Protein AF-0000000070181452 (afdb_homodimer)

pLDDT: mean 73.98, std 32.41, range [14.51, 98.94]

Structure (mmCIF, N/CA/C/O backbone):
data_AF-0000000070181452-model_v1
#
loop_
_entity.id
_entity.type
_entity.pdbx_description
1 polymer 'Extracellular serine/threonine protein kinase FAM20C-like'
#
loop_
_atom_site.group_PDB
_atom_site.id
_atom_site.type_symbol
_atom_site.label_atom_id
_atom_site.label_alt_id
_atom_site.label_comp_id
_atom_site.label_asym_id
_atom_site.label_entity_id
_atom_site.label_seq_id
_atom_site.pdbx_PDB_ins_code
_atom_site.Cartn_x
_atom_site.Cartn_y
_atom_site.Cartn_z
_atom_site.occupancy
_atom_site.B_iso_or_equiv
_atom_site.auth_seq_id
_atom_site.auth_comp_id
_atom_site.auth_asym_id
_atom_site.auth_atom_id
_atom_site.pdbx_PDB_model_num
ATOM 1 N N . MET A 1 1 ? -52.719 12.18 -27.359 1 19.69 1 MET A N 1
ATOM 2 C CA . MET A 1 1 ? -53.25 11.734 -26.062 1 19.69 1 MET A CA 1
ATOM 3 C C . MET A 1 1 ? -52.781 12.664 -24.938 1 19.69 1 MET A C 1
ATOM 5 O O . MET A 1 1 ? -51.594 12.93 -24.781 1 19.69 1 MET A O 1
ATOM 9 N N . ASN A 1 2 ? -53.688 13.547 -24.438 1 20.5 2 ASN A N 1
ATOM 10 C CA . ASN A 1 2 ? -53.906 14.68 -23.531 1 20.5 2 ASN A CA 1
ATOM 11 C C . ASN A 1 2 ? -53.625 14.297 -22.078 1 20.5 2 ASN A C 1
ATOM 13 O O . ASN A 1 2 ? -54.531 13.812 -21.375 1 20.5 2 ASN A O 1
ATOM 17 N N . LEU A 1 3 ? -52.562 13.453 -21.922 1 22.08 3 LEU A N 1
ATOM 18 C CA . LEU A 1 3 ? -52.438 12.984 -20.547 1 22.08 3 LEU A CA 1
ATOM 19 C C . LEU A 1 3 ? -52.406 14.164 -19.578 1 22.08 3 LEU A C 1
ATOM 21 O O . LEU A 1 3 ? -51.594 15.078 -19.734 1 22.08 3 LEU A O 1
ATOM 25 N N . PHE A 1 4 ? -53.531 14.484 -19 1 21.64 4 PHE A N 1
ATOM 26 C CA . PHE A 1 4 ? -53.938 15.391 -17.938 1 21.64 4 PHE A CA 1
ATOM 27 C C . PHE A 1 4 ? -53.062 15.219 -16.703 1 21.64 4 PHE A C 1
ATOM 29 O O . PHE A 1 4 ? -52.969 14.125 -16.156 1 21.64 4 PHE A O 1
ATOM 36 N N . ILE A 1 5 ? -51.875 15.875 -16.703 1 20.83 5 ILE A N 1
ATOM 37 C CA . ILE A 1 5 ? -50.906 16.047 -15.625 1 20.83 5 ILE A CA 1
ATOM 38 C C . ILE A 1 5 ? -51.625 16.516 -14.359 1 20.83 5 ILE A C 1
ATOM 40 O O . ILE A 1 5 ? -52.125 17.641 -14.305 1 20.83 5 ILE A O 1
ATOM 44 N N . LYS A 1 6 ? -52.469 15.547 -13.789 1 23.47 6 LYS A N 1
ATOM 45 C CA . LYS A 1 6 ? -53.25 15.961 -12.625 1 23.47 6 LYS A CA 1
ATOM 46 C C . LYS A 1 6 ? -52.344 16.656 -11.586 1 23.47 6 LYS A C 1
ATOM 48 O O . LYS A 1 6 ? -51.25 16.172 -11.273 1 23.47 6 LYS A O 1
ATOM 53 N N . SER A 1 7 ? -52.406 17.969 -11.242 1 22.34 7 SER A N 1
ATOM 54 C CA . SER A 1 7 ? -51.844 19.031 -10.422 1 22.34 7 SER A CA 1
ATOM 55 C C . SER A 1 7 ? -51.875 18.656 -8.938 1 22.34 7 SER A C 1
ATOM 57 O O . SER A 1 7 ? -51.812 19.547 -8.078 1 22.34 7 SER A O 1
ATOM 59 N N . SER A 1 8 ? -51.938 17.297 -8.562 1 24.77 8 SER A N 1
ATOM 60 C CA . SER A 1 8 ? -52.312 17.172 -7.16 1 24.77 8 SER A CA 1
ATOM 61 C C . SER A 1 8 ? -51.344 17.906 -6.254 1 24.77 8 SER A C 1
ATOM 63 O O . SER A 1 8 ? -50.125 17.672 -6.32 1 24.77 8 SER A O 1
ATOM 65 N N . ASP A 1 9 ? -51.562 19.109 -5.758 1 22.98 9 ASP A N 1
ATOM 66 C CA . ASP A 1 9 ? -51.094 20.109 -4.812 1 22.98 9 ASP A CA 1
ATOM 67 C C . ASP A 1 9 ? -50.875 19.516 -3.432 1 22.98 9 ASP A C 1
ATOM 69 O O . ASP A 1 9 ? -50.906 20.219 -2.424 1 22.98 9 ASP A O 1
ATOM 73 N N . GLU A 1 10 ? -50.875 18.234 -3.195 1 26.98 10 GLU A N 1
ATOM 74 C CA . GLU A 1 10 ? -50.938 17.922 -1.77 1 26.98 10 GLU A CA 1
ATOM 75 C C . GLU A 1 10 ? -49.688 18.453 -1.05 1 26.98 10 GLU A C 1
ATOM 77 O O . GLU A 1 10 ? -48.562 18.109 -1.415 1 26.98 10 GLU A O 1
ATOM 82 N N . ARG A 1 11 ? -49.781 19.594 -0.31 1 25.2 11 ARG A N 1
ATOM 83 C CA . ARG A 1 11 ? -49 20.328 0.674 1 25.2 11 ARG A CA 1
ATOM 84 C C . ARG A 1 11 ? -48.469 19.391 1.749 1 25.2 11 ARG A C 1
ATOM 86 O O . ARG A 1 11 ? -49.219 18.875 2.574 1 25.2 11 ARG A O 1
ATOM 93 N N . ILE A 1 12 ? -47.656 18.547 1.438 1 25.08 12 ILE A N 1
ATOM 94 C CA . ILE A 1 12 ? -47.031 17.781 2.512 1 25.08 12 ILE A CA 1
ATOM 95 C C . ILE A 1 12 ? -46.375 18.734 3.516 1 25.08 12 ILE A C 1
ATOM 97 O O . ILE A 1 12 ? -45.406 19.422 3.193 1 25.08 12 ILE A O 1
ATOM 101 N N . ARG A 1 13 ? -47.156 19.359 4.418 1 27.62 13 ARG A N 1
ATOM 102 C CA . ARG A 1 13 ? -46.812 20.109 5.621 1 27.62 13 ARG A CA 1
ATOM 103 C C . ARG A 1 13 ? -45.844 19.297 6.492 1 27.62 13 ARG A C 1
ATOM 105 O O . ARG A 1 13 ? -46.25 18.312 7.121 1 27.62 13 ARG A O 1
ATOM 112 N N . SER A 1 14 ? -44.719 18.969 5.98 1 26.78 14 SER A N 1
ATOM 113 C CA . SER A 1 14 ? -43.719 18.359 6.863 1 26.78 14 SER A CA 1
ATOM 114 C C . SER A 1 14 ? -43.562 19.156 8.164 1 26.78 14 SER A C 1
ATOM 116 O O . SER A 1 14 ? -43.375 20.375 8.141 1 26.78 14 SER A O 1
ATOM 118 N N . ASN A 1 15 ? -44.25 18.781 9.203 1 30.66 15 ASN A N 1
ATOM 119 C CA . ASN A 1 15 ? -44.219 19.188 10.609 1 30.66 15 ASN A CA 1
ATOM 120 C C . ASN A 1 15 ? -42.812 19.281 11.141 1 30.66 15 ASN A C 1
ATOM 122 O O . ASN A 1 15 ? -42.594 19.25 12.352 1 30.66 15 ASN A O 1
ATOM 126 N N . ASN A 1 16 ? -41.844 19.016 10.305 1 30.81 16 ASN A N 1
ATOM 127 C CA . ASN A 1 16 ? -40.5 18.969 10.883 1 30.81 16 ASN A CA 1
ATOM 128 C C . ASN A 1 16 ? -40.031 20.344 11.336 1 30.81 16 ASN A C 1
ATOM 130 O O . ASN A 1 16 ? -38.844 20.578 11.5 1 30.81 16 ASN A O 1
ATOM 134 N N . ALA A 1 17 ? -40.875 21.375 11.344 1 32.47 17 ALA A N 1
ATOM 135 C CA . ALA A 1 17 ? -40.531 22.703 11.836 1 32.47 17 ALA A CA 1
ATOM 136 C C . ALA A 1 17 ? -40.188 22.672 13.32 1 32.47 17 ALA A C 1
ATOM 138 O O . ALA A 1 17 ? -39.5 23.578 13.82 1 32.47 17 ALA A O 1
ATOM 139 N N . GLU A 1 18 ? -40.844 21.781 14.023 1 34.94 18 GLU A N 1
ATOM 140 C CA . GLU A 1 18 ? -40.656 21.797 15.469 1 34.94 18 GLU A CA 1
ATOM 141 C C . GLU A 1 18 ? -39.219 21.422 15.859 1 34.94 18 GLU A C 1
ATOM 143 O O . GLU A 1 18 ? -38.75 21.828 16.922 1 34.94 18 GLU A O 1
ATOM 148 N N . ASP A 1 19 ? -38.656 20.484 15.203 1 34.72 19 ASP A N 1
ATOM 149 C CA . ASP A 1 19 ? -37.375 20.047 15.711 1 34.72 19 ASP A CA 1
ATOM 150 C C . ASP A 1 19 ? -36.312 21.125 15.477 1 34.72 19 ASP A C 1
ATOM 152 O O . ASP A 1 19 ? -35.125 20.875 15.617 1 34.72 19 ASP A O 1
ATOM 156 N N . LEU A 1 20 ? -36.594 22.141 14.711 1 36.75 20 LEU A N 1
ATOM 157 C CA . LEU A 1 20 ? -35.719 23.312 14.586 1 36.75 20 LEU A CA 1
ATOM 158 C C . LEU A 1 20 ? -35.625 24.047 15.914 1 36.75 20 LEU A C 1
ATOM 160 O O . LEU A 1 20 ? -35.156 25.203 15.953 1 36.75 20 LEU A O 1
ATOM 164 N N . GLN A 1 21 ? -36.469 23.656 16.906 1 37.12 21 GLN A N 1
ATOM 165 C CA . GLN A 1 21 ? -36.594 24.5 18.078 1 37.12 21 GLN A CA 1
ATOM 166 C C . GLN A 1 21 ? -35.219 24.891 18.625 1 37.12 21 GLN A C 1
ATOM 168 O O . GLN A 1 21 ? -34.969 26.078 18.844 1 37.12 21 GLN A O 1
ATOM 173 N N . ASP A 1 22 ? -34.719 24.016 19.672 1 40.28 22 ASP A N 1
ATOM 174 C CA . ASP A 1 22 ? -33.781 24.469 20.688 1 40.28 22 ASP A CA 1
ATOM 175 C C . ASP A 1 22 ? -32.406 24.703 20.094 1 40.28 22 ASP A C 1
ATOM 177 O O . ASP A 1 22 ? -31.453 23.953 20.375 1 40.28 22 ASP A O 1
ATOM 181 N N . HIS A 1 23 ? -32.25 24.781 18.859 1 46.06 23 HIS A N 1
ATOM 182 C CA . HIS A 1 23 ? -30.891 25.078 18.438 1 46.06 23 HIS A CA 1
ATOM 183 C C . HIS A 1 23 ? -30.344 26.297 19.172 1 46.06 23 HIS A C 1
ATOM 185 O O . HIS A 1 23 ? -31.047 27.297 19.344 1 46.06 23 HIS A O 1
ATOM 191 N N . ASN A 1 24 ? -29.484 26.062 20.109 1 52.56 24 ASN A N 1
ATOM 192 C CA . ASN A 1 24 ? -28.75 27.078 20.875 1 52.56 24 ASN A CA 1
ATOM 193 C C . ASN A 1 24 ? -28.516 28.344 20.047 1 52.56 24 ASN A C 1
ATOM 195 O O . ASN A 1 24 ? -28.109 28.266 18.891 1 52.56 24 ASN A O 1
ATOM 199 N N . ALA A 1 25 ? -29.172 29.438 20.266 1 63.09 25 ALA A N 1
ATOM 200 C CA . ALA A 1 25 ? -29.094 30.781 19.688 1 63.09 25 ALA A CA 1
ATOM 201 C C . ALA A 1 25 ? -27.656 31.141 19.328 1 63.09 25 ALA A C 1
ATOM 203 O O . ALA A 1 25 ? -27.422 31.859 18.344 1 63.09 25 ALA A O 1
ATOM 204 N N . HIS A 1 26 ? -26.719 30.484 19.969 1 83.94 26 HIS A N 1
ATOM 205 C CA . HIS A 1 26 ? -25.344 30.828 19.594 1 83.94 26 HIS A CA 1
ATOM 206 C C . HIS A 1 26 ? -24.469 29.578 19.547 1 83.94 26 HIS A C 1
ATOM 208 O O . HIS A 1 26 ? -23.75 29.281 20.516 1 83.94 26 HIS A O 1
ATOM 214 N N . PRO A 1 27 ? -24.562 28.812 18.375 1 92 27 PRO A N 1
ATOM 215 C CA . PRO A 1 27 ? -23.766 27.594 18.281 1 92 27 PRO A CA 1
ATOM 216 C C . PRO A 1 27 ? -22.281 27.844 18.5 1 92 27 PRO A C 1
ATOM 218 O O . PRO A 1 27 ? -21.797 28.953 18.281 1 92 27 PRO A O 1
ATOM 221 N N . ALA A 1 28 ? -21.562 26.828 18.984 1 94.31 28 ALA A N 1
ATOM 222 C CA . ALA A 1 28 ? -20.156 26.938 19.359 1 94.31 28 ALA A CA 1
ATOM 223 C C . ALA A 1 28 ? -19.312 27.391 18.156 1 94.31 28 ALA A C 1
ATOM 225 O O . ALA A 1 28 ? -18.344 28.156 18.328 1 94.31 28 ALA A O 1
ATOM 226 N N . TRP A 1 29 ? -19.656 26.922 16.938 1 95.19 29 TRP A N 1
ATOM 227 C CA . TRP A 1 29 ? -18.859 27.297 15.781 1 95.19 29 TRP A CA 1
ATOM 228 C C . TRP A 1 29 ? -18.984 28.781 15.492 1 95.19 29 TRP A C 1
ATOM 230 O O . TRP A 1 29 ? -18.031 29.422 15.047 1 95.19 29 TRP A O 1
ATOM 240 N N . LEU A 1 30 ? -20.109 29.375 15.758 1 94.25 30 LEU A N 1
ATOM 241 C CA . LEU A 1 30 ? -20.297 30.812 15.57 1 94.25 30 LEU A CA 1
ATOM 242 C C . LEU A 1 30 ? -19.469 31.594 16.578 1 94.25 30 LEU A C 1
ATOM 244 O O . LEU A 1 30 ? -18.906 32.656 16.25 1 94.25 30 LEU A O 1
ATOM 248 N N . SER A 1 31 ? -19.453 31.141 17.828 1 94.31 31 SER A N 1
ATOM 249 C CA . SER A 1 31 ? -18.594 31.75 18.844 1 94.31 31 SER A CA 1
ATOM 250 C C . SER A 1 31 ? -17.125 31.656 18.438 1 94.31 31 SER A C 1
ATOM 252 O O . SER A 1 31 ? -16.359 32.594 18.641 1 94.31 31 SER A O 1
ATOM 254 N N . PHE A 1 32 ? -16.75 30.578 17.906 1 95.69 32 PHE A N 1
ATOM 255 C CA . PHE A 1 32 ? -15.398 30.406 17.375 1 95.69 32 PHE A CA 1
ATOM 256 C C . PHE A 1 32 ? -15.109 31.422 16.281 1 95.69 32 PHE A C 1
ATOM 258 O O . PHE A 1 32 ? -14.078 32.094 16.297 1 95.69 32 PHE A O 1
ATOM 265 N N . TYR A 1 33 ? -15.992 31.562 15.32 1 94.5 33 TYR A N 1
ATOM 266 C CA . TYR A 1 33 ? -15.82 32.531 14.25 1 94.5 33 TYR A CA 1
ATOM 267 C C . TYR A 1 33 ? -15.672 33.938 14.812 1 94.5 33 TYR A C 1
ATOM 269 O O . TYR A 1 33 ? -14.797 34.688 14.375 1 94.5 33 TYR A O 1
ATOM 277 N N . ALA A 1 34 ? -16.453 34.25 15.797 1 92.69 34 ALA A N 1
ATOM 278 C CA . ALA A 1 34 ? -16.469 35.562 16.375 1 92.69 34 ALA A CA 1
ATOM 279 C C . ALA A 1 34 ? -15.195 35.844 17.156 1 92.69 34 ALA A C 1
ATOM 281 O O . ALA A 1 34 ? -14.805 37.031 17.328 1 92.69 34 ALA A O 1
ATOM 282 N N . GLY A 1 35 ? -14.57 34.844 17.562 1 92.56 35 GLY A N 1
ATOM 283 C CA . GLY A 1 35 ? -13.391 35 18.391 1 92.56 35 GLY A CA 1
ATOM 284 C C . GLY A 1 35 ? -12.109 35.156 17.594 1 92.56 35 GLY A C 1
ATOM 285 O O . GLY A 1 35 ? -11.062 35.5 18.141 1 92.56 35 GLY A O 1
ATOM 286 N N . ILE A 1 36 ? -12.172 34.906 16.281 1 93.69 36 ILE A N 1
ATOM 287 C CA . ILE A 1 36 ? -10.984 35.031 15.438 1 93.69 36 ILE A CA 1
ATOM 288 C C . ILE A 1 36 ? -10.523 36.469 15.383 1 93.69 36 ILE A C 1
ATOM 290 O O . ILE A 1 36 ? -11.336 37.375 15.148 1 93.69 36 ILE A O 1
ATOM 294 N N . ASN A 1 37 ? -9.273 36.75 15.656 1 93.19 37 ASN A N 1
ATOM 295 C CA . ASN A 1 37 ? -8.719 38.094 15.562 1 93.19 37 ASN A CA 1
ATOM 296 C C . ASN A 1 37 ? -7.344 38.094 14.891 1 93.19 37 ASN A C 1
ATOM 298 O O . ASN A 1 37 ? -6.914 37.062 14.359 1 93.19 37 ASN A O 1
ATOM 302 N N . ARG A 1 38 ? -6.719 39.156 14.891 1 91.88 38 ARG A N 1
ATOM 303 C CA . ARG A 1 38 ? -5.488 39.344 14.141 1 91.88 38 ARG A CA 1
ATOM 304 C C . ARG A 1 38 ? -4.359 38.469 14.672 1 91.88 38 ARG A C 1
ATOM 306 O O . ARG A 1 38 ? -3.412 38.156 13.953 1 91.88 38 ARG A O 1
ATOM 313 N N . TYR A 1 39 ? -4.445 37.969 15.922 1 90 39 TYR A N 1
ATOM 314 C CA . TYR A 1 39 ? -3.307 37.312 16.578 1 90 39 TYR A CA 1
ATOM 315 C C . TYR A 1 39 ? -3.523 35.812 16.719 1 90 39 TYR A C 1
ATOM 317 O O . TYR A 1 39 ? -2.562 35.062 16.844 1 90 39 TYR A O 1
ATOM 325 N N . GLU A 1 40 ? -4.777 35.438 16.781 1 93.94 40 GLU A N 1
ATOM 326 C CA . GLU A 1 40 ? -5.066 34.062 17.109 1 93.94 40 GLU A CA 1
ATOM 327 C C . GLU A 1 40 ? -6.438 33.656 16.594 1 93.94 40 GLU A C 1
ATOM 329 O O . GLU A 1 40 ? -7.324 34.469 16.422 1 93.94 40 GLU A O 1
ATOM 334 N N . LEU A 1 41 ? -6.59 32.344 16.344 1 95.69 41 LEU A N 1
ATOM 335 C CA . LEU A 1 41 ? -7.879 31.797 15.922 1 95.69 41 LEU A CA 1
ATOM 336 C C . LEU A 1 41 ? -8.844 31.719 17.094 1 95.69 41 LEU A C 1
ATOM 338 O O . LEU A 1 41 ? -10.062 31.844 16.922 1 95.69 41 LEU A O 1
ATOM 342 N N . TYR A 1 42 ? -8.422 31.5 18.234 1 95.81 42 TYR A N 1
ATOM 343 C CA . TYR A 1 42 ? -9.18 31.453 19.484 1 95.81 42 TYR A CA 1
ATOM 344 C C . TYR A 1 42 ? -8.305 31.844 20.672 1 95.81 42 TYR A C 1
ATOM 346 O O . TYR A 1 42 ? -7.102 31.578 20.656 1 95.81 42 TYR A O 1
ATOM 354 N N . ALA A 1 43 ? -8.953 32.375 21.688 1 93.44 43 ALA A N 1
ATOM 355 C CA . ALA A 1 43 ? -8.227 32.812 22.875 1 93.44 43 ALA A CA 1
ATOM 356 C C . ALA A 1 43 ? -7.773 31.609 23.703 1 93.44 43 ALA A C 1
ATOM 358 O O . ALA A 1 43 ? -8.344 30.516 23.609 1 93.44 43 ALA A O 1
ATOM 359 N N . ARG A 1 44 ? -6.738 31.719 24.469 1 89.94 44 ARG A N 1
ATOM 360 C CA . ARG A 1 44 ? -6.121 30.688 25.281 1 89.94 44 ARG A CA 1
ATOM 361 C C . ARG A 1 44 ? -7.156 29.984 26.156 1 89.94 44 ARG A C 1
ATOM 363 O O . ARG A 1 44 ? -7.129 28.75 26.281 1 89.94 44 ARG A O 1
ATOM 370 N N . HIS A 1 45 ? -8.07 30.672 26.734 1 84.88 45 HIS A N 1
ATOM 371 C CA . HIS A 1 45 ? -9.062 30.062 27.609 1 84.88 45 HIS A CA 1
ATOM 372 C C . HIS A 1 45 ? -10.477 30.25 27.062 1 84.88 45 HIS A C 1
ATOM 374 O O . HIS A 1 45 ? -11.422 30.438 27.812 1 84.88 45 HIS A O 1
ATOM 380 N N . ASP A 1 46 ? -10.547 30.109 25.781 1 85.88 46 ASP A N 1
ATOM 381 C CA . ASP A 1 46 ? -11.852 30.25 25.156 1 85.88 46 ASP A CA 1
ATOM 382 C C . ASP A 1 46 ? -12.711 29.016 25.375 1 85.88 46 ASP A C 1
ATOM 384 O O . ASP A 1 46 ? -12.391 27.938 24.875 1 85.88 46 ASP A O 1
ATOM 388 N N . PRO A 1 47 ? -13.727 29.125 26.078 1 85 47 PRO A N 1
ATOM 389 C CA . PRO A 1 47 ? -14.586 27.969 26.328 1 85 47 PRO A CA 1
ATOM 390 C C . PRO A 1 47 ? -15.258 27.438 25.062 1 85 47 PRO A C 1
ATOM 392 O O . PRO A 1 47 ? -15.602 26.266 24.984 1 85 47 PRO A O 1
ATOM 395 N N . SER A 1 48 ? -15.43 28.312 24.125 1 87.12 48 SER A N 1
ATOM 396 C CA . SER A 1 48 ? -16.109 27.922 22.891 1 87.12 48 SER A CA 1
ATOM 397 C C . SER A 1 48 ? -15.305 26.844 22.141 1 87.12 48 SER A C 1
ATOM 399 O O . SER A 1 48 ? -15.883 26.031 21.422 1 87.12 48 SER A O 1
ATOM 401 N N . CYS A 1 49 ? -14.039 26.844 22.344 1 91.62 49 CYS A N 1
ATOM 402 C CA . CYS A 1 49 ? -13.203 25.844 21.688 1 91.62 49 CYS A CA 1
ATOM 403 C C . CYS A 1 49 ? -13.531 24.438 22.188 1 91.62 49 CYS A C 1
ATOM 405 O O . CYS A 1 49 ? -13.656 23.516 21.391 1 91.62 49 CYS A O 1
ATOM 407 N N . HIS A 1 50 ? -13.695 24.344 23.453 1 91.62 50 HIS A N 1
ATOM 408 C CA . HIS A 1 50 ? -14.031 23.047 24.031 1 91.62 50 HIS A CA 1
ATOM 409 C C . HIS A 1 50 ? -15.414 22.594 23.594 1 91.62 50 HIS A C 1
ATOM 411 O O . HIS A 1 50 ? -15.617 21.406 23.281 1 91.62 50 HIS A O 1
ATOM 417 N N . ASP A 1 51 ? -16.328 23.531 23.594 1 94.94 51 ASP A N 1
ATOM 418 C CA . ASP A 1 51 ? -17.688 23.203 23.156 1 94.94 51 ASP A CA 1
ATOM 419 C C . ASP A 1 51 ? -17.703 22.781 21.688 1 94.94 51 ASP A C 1
ATOM 421 O O . ASP A 1 51 ? -18.438 21.859 21.297 1 94.94 51 ASP A O 1
ATOM 425 N N . LEU A 1 52 ? -16.953 23.5 20.938 1 96.81 52 LEU A N 1
ATOM 426 C CA . LEU A 1 52 ? -16.875 23.172 19.516 1 96.81 52 LEU A CA 1
ATOM 427 C C . LEU A 1 52 ? -16.281 21.781 19.312 1 96.81 52 LEU A C 1
ATOM 429 O O . LEU A 1 52 ? -16.766 21.016 18.484 1 96.81 52 LEU A O 1
ATOM 433 N N . MET A 1 53 ? -15.266 21.422 20.062 1 96.88 53 MET A N 1
ATOM 434 C CA . MET A 1 53 ? -14.648 20.109 19.969 1 96.88 53 MET A CA 1
ATOM 435 C C . MET A 1 53 ? -15.648 19.016 20.328 1 96.88 53 MET A C 1
ATOM 437 O O . MET A 1 53 ? -15.664 17.953 19.719 1 96.88 53 MET A O 1
ATOM 441 N N . LYS A 1 54 ? -16.453 19.297 21.281 1 96.5 54 LYS A N 1
ATOM 442 C CA . LYS A 1 54 ? -17.5 18.344 21.672 1 96.5 54 LYS A CA 1
ATOM 443 C C . LYS A 1 54 ? -18.5 18.156 20.531 1 96.5 54 LYS A C 1
ATOM 445 O O . LYS A 1 54 ? -18.922 17.031 20.25 1 96.5 54 LYS A O 1
ATOM 450 N N . ASP A 1 55 ? -18.891 19.281 19.953 1 96.94 55 ASP A N 1
ATOM 451 C CA . ASP A 1 55 ? -19.797 19.203 18.812 1 96.94 55 ASP A CA 1
ATOM 452 C C . ASP A 1 55 ? -19.188 18.375 17.688 1 96.94 55 ASP A C 1
ATOM 454 O O . ASP A 1 55 ? -19.859 17.547 17.094 1 96.94 55 ASP A O 1
ATOM 458 N N . LEU A 1 56 ? -17.938 18.609 17.422 1 98.5 56 LEU A N 1
ATOM 459 C CA . LEU A 1 56 ? -17.234 17.891 16.344 1 98.5 56 LEU A CA 1
ATOM 460 C C . LEU A 1 56 ? -17.203 16.406 16.641 1 98.5 56 LEU A C 1
ATOM 462 O O . LEU A 1 56 ? -17.266 15.586 15.711 1 98.5 56 LEU A O 1
ATOM 466 N N . ALA A 1 57 ? -17.141 16.047 17.891 1 98.12 57 ALA A N 1
ATOM 467 C CA . ALA A 1 57 ? -16.984 14.648 18.312 1 98.12 57 ALA A CA 1
ATOM 468 C C . ALA A 1 57 ? -18.328 13.922 18.312 1 98.12 57 ALA A C 1
ATOM 470 O O . ALA A 1 57 ? -18.375 12.711 18.078 1 98.12 57 ALA A O 1
ATOM 471 N N . LYS A 1 58 ? -19.469 14.695 18.484 1 97 58 LYS A N 1
ATOM 472 C CA . LYS A 1 58 ? -20.656 13.945 18.875 1 97 58 LYS A CA 1
ATOM 473 C C . LYS A 1 58 ? -21.875 14.391 18.078 1 97 58 LYS A C 1
ATOM 475 O O . LYS A 1 58 ? -22.859 13.641 17.938 1 97 58 LYS A O 1
ATOM 480 N N . GLN A 1 59 ? -21.891 15.617 17.609 1 97.19 59 GLN A N 1
ATOM 481 C CA . GLN A 1 59 ? -23.094 16.156 16.969 1 97.19 59 GLN A CA 1
ATOM 482 C C . GLN A 1 59 ? -23.516 15.289 15.789 1 97.19 59 GLN A C 1
ATOM 484 O O . GLN A 1 59 ? -22.672 14.773 15.055 1 97.19 59 GLN A O 1
ATOM 489 N N . LYS A 1 60 ? -24.797 15.195 15.625 1 97.94 60 LYS A N 1
ATOM 490 C CA . LYS A 1 60 ? -25.344 14.406 14.523 1 97.94 60 LYS A CA 1
ATOM 491 C C . LYS A 1 60 ? -24.938 14.992 13.172 1 97.94 60 LYS A C 1
ATOM 493 O O . LYS A 1 60 ? -25.047 16.203 12.961 1 97.94 60 LYS A O 1
ATOM 498 N N . ILE A 1 61 ? -24.516 14.125 12.328 1 98.44 61 ILE A N 1
ATOM 499 C CA . ILE A 1 61 ? -24.172 14.547 10.977 1 98.44 61 ILE A CA 1
ATOM 500 C C . ILE A 1 61 ? -25.391 14.414 10.07 1 98.44 61 ILE A C 1
ATOM 502 O O . ILE A 1 61 ? -26.031 13.367 10.039 1 98.44 61 ILE A O 1
ATOM 506 N N . ILE A 1 62 ? -25.688 15.414 9.305 1 98.06 62 ILE A N 1
ATOM 507 C CA . ILE A 1 62 ? -26.922 15.352 8.523 1 98.06 62 ILE A CA 1
ATOM 508 C C . ILE A 1 62 ? -26.594 15.297 7.035 1 98.06 62 ILE A C 1
ATOM 510 O O . ILE A 1 62 ? -27.453 14.992 6.211 1 98.06 62 ILE A O 1
ATOM 514 N N . SER A 1 63 ? -25.359 15.648 6.723 1 97.81 63 SER A N 1
ATOM 515 C CA . SER A 1 63 ? -24.938 15.586 5.332 1 97.81 63 SER A CA 1
ATOM 516 C C . SER A 1 63 ? -23.438 15.32 5.234 1 97.81 63 SER A C 1
ATOM 518 O O . SER A 1 63 ? -22.656 15.797 6.062 1 97.81 63 SER A O 1
ATOM 520 N N . SER A 1 64 ? -23.062 14.516 4.258 1 97.94 64 SER A N 1
ATOM 521 C CA . SER A 1 64 ? -21.672 14.195 3.963 1 97.94 64 SER A CA 1
ATOM 522 C C . SER A 1 64 ? -21.391 14.273 2.467 1 97.94 64 SER A C 1
ATOM 524 O O . SER A 1 64 ? -22.016 13.555 1.679 1 97.94 64 SER A O 1
ATOM 526 N N . VAL A 1 65 ? -20.484 15.18 2.094 1 97.56 65 VAL A N 1
ATOM 527 C CA . VAL A 1 65 ? -20.141 15.312 0.681 1 97.56 65 VAL A CA 1
ATOM 528 C C . VAL A 1 65 ? -18.625 15.398 0.516 1 97.56 65 VAL A C 1
ATOM 530 O O . VAL A 1 65 ? -17.938 15.906 1.398 1 97.56 65 VAL A O 1
ATOM 533 N N . GLN A 1 66 ? -18.141 14.82 -0.54 1 96.56 66 GLN A N 1
ATOM 534 C CA . GLN A 1 66 ? -16.703 14.867 -0.783 1 96.56 66 GLN A CA 1
ATOM 535 C C . GLN A 1 66 ? -16.266 16.266 -1.166 1 96.56 66 GLN A C 1
ATOM 537 O O . GLN A 1 66 ? -16.922 16.953 -1.959 1 96.56 66 GLN A O 1
ATOM 542 N N . LYS A 1 67 ? -15.203 16.719 -0.483 1 94.38 67 LYS A N 1
ATOM 543 C CA . LYS A 1 67 ? -14.555 17.953 -0.923 1 94.38 67 LYS A CA 1
ATOM 544 C C . LYS A 1 67 ? -13.859 17.75 -2.264 1 94.38 67 LYS A C 1
ATOM 546 O O . LYS A 1 67 ? -13.047 16.844 -2.422 1 94.38 67 LYS A O 1
ATOM 551 N N . PRO A 1 68 ? -14.148 18.547 -3.217 1 87 68 PRO A N 1
ATOM 552 C CA . PRO A 1 68 ? -13.508 18.375 -4.523 1 87 68 PRO A CA 1
ATOM 553 C C . PRO A 1 68 ? -12.008 18.641 -4.488 1 87 68 PRO A C 1
ATOM 555 O O . PRO A 1 68 ? -11.547 19.453 -3.676 1 87 68 PRO A O 1
ATOM 558 N N . GLY A 1 69 ? -11.359 18.016 -5.379 1 80.12 69 GLY A N 1
ATOM 559 C CA . GLY A 1 69 ? -9.93 18.25 -5.562 1 80.12 69 GLY A CA 1
ATOM 560 C C . GLY A 1 69 ? -9.07 17.547 -4.523 1 80.12 69 GLY A C 1
ATOM 561 O O . GLY A 1 69 ? -9.594 16.938 -3.586 1 80.12 69 GLY A O 1
ATOM 562 N N . GLY A 1 70 ? -7.824 17.469 -4.801 1 82.56 70 GLY A N 1
ATOM 563 C CA . GLY A 1 70 ? -6.867 16.906 -3.869 1 82.56 70 GLY A CA 1
ATOM 564 C C . GLY A 1 70 ? -6.383 15.523 -4.281 1 82.56 70 GLY A C 1
ATOM 565 O O . GLY A 1 70 ? -6.922 14.922 -5.215 1 82.56 70 GLY A O 1
ATOM 566 N N . THR A 1 71 ? -5.449 15.094 -3.527 1 83.12 71 THR A N 1
ATOM 567 C CA . THR A 1 71 ? -4.852 13.797 -3.82 1 83.12 71 THR A CA 1
ATOM 568 C C . THR A 1 71 ? -5.52 12.695 -3.002 1 83.12 71 THR A C 1
ATOM 570 O O . THR A 1 71 ? -5.484 11.523 -3.383 1 83.12 71 THR A O 1
ATOM 573 N N . GLN A 1 72 ? -6.094 13.102 -1.924 1 89.94 72 GLN A N 1
ATOM 574 C CA . GLN A 1 72 ? -6.711 12.133 -1.026 1 89.94 72 GLN A CA 1
ATOM 575 C C . GLN A 1 72 ? -8.156 12.508 -0.719 1 89.94 72 GLN A C 1
ATOM 577 O O . GLN A 1 72 ? -8.547 13.672 -0.855 1 89.94 72 GLN A O 1
ATOM 582 N N . LEU A 1 73 ? -8.906 11.555 -0.28 1 92.88 73 LEU A N 1
ATOM 583 C CA . LEU A 1 73 ? -10.336 11.742 -0.025 1 92.88 73 LEU A CA 1
ATOM 584 C C . LEU A 1 73 ? -10.555 12.508 1.277 1 92.88 73 LEU A C 1
ATOM 586 O O . LEU A 1 73 ? -9.953 12.18 2.305 1 92.88 73 LEU A O 1
ATOM 590 N N . LYS A 1 74 ? -11.32 13.523 1.255 1 95.56 74 LYS A N 1
ATOM 591 C CA . LYS A 1 74 ? -11.812 14.289 2.395 1 95.56 74 LYS A CA 1
ATOM 592 C C . LYS A 1 74 ? -13.297 14.594 2.25 1 95.56 74 LYS A C 1
ATOM 594 O O . LYS A 1 74 ? -13.789 14.812 1.14 1 95.56 74 LYS A O 1
ATOM 599 N N . LEU A 1 75 ? -13.969 14.609 3.318 1 98.06 75 LEU A N 1
ATOM 600 C CA . LEU A 1 75 ? -15.406 14.859 3.273 1 98.06 75 LEU A CA 1
ATOM 601 C C . LEU A 1 75 ? -15.766 16.125 4.043 1 98.06 75 LEU A C 1
ATOM 603 O O . LEU A 1 75 ? -15.117 16.453 5.043 1 98.06 75 LEU A O 1
ATOM 607 N N . ILE A 1 76 ? -16.719 16.828 3.566 1 98.06 76 ILE A N 1
ATOM 608 C CA . ILE A 1 76 ? -17.359 17.922 4.301 1 98.06 76 ILE A CA 1
ATOM 609 C C . ILE A 1 76 ? -18.609 17.391 5.02 1 98.06 76 ILE A C 1
ATOM 611 O O . ILE A 1 76 ? -19.547 16.938 4.383 1 98.06 76 ILE A O 1
ATOM 615 N N . MET A 1 77 ? -18.562 17.516 6.281 1 98.31 77 MET A N 1
ATOM 616 C CA . MET A 1 77 ? -19.688 17.078 7.117 1 98.31 77 MET A CA 1
ATOM 617 C C . MET A 1 77 ? -20.484 18.281 7.625 1 98.31 77 MET A C 1
ATOM 619 O O . MET A 1 77 ? -19.906 19.266 8.094 1 98.31 77 MET A O 1
ATOM 623 N N . THR A 1 78 ? -21.766 18.141 7.488 1 98.06 78 THR A N 1
ATOM 624 C CA . THR A 1 78 ? -22.641 19.234 7.922 1 98.06 78 THR A CA 1
ATOM 625 C C . THR A 1 78 ? -23.484 18.797 9.125 1 98.06 78 THR A C 1
ATOM 627 O O . THR A 1 78 ? -23.969 17.672 9.18 1 98.06 78 THR A O 1
ATOM 630 N N . PHE A 1 79 ? -23.672 19.781 10 1 97.31 79 PHE A N 1
ATOM 631 C CA . PHE A 1 79 ? -24.422 19.547 11.227 1 97.31 79 PHE A CA 1
ATOM 632 C C . PHE A 1 79 ? -25.75 20.281 11.203 1 97.31 79 PHE A C 1
ATOM 634 O O . PHE A 1 79 ? -25.969 21.156 10.359 1 97.31 79 PHE A O 1
ATOM 641 N N . PRO A 1 80 ? -26.688 19.922 12.125 1 95.75 80 PRO A N 1
ATOM 642 C CA . PRO A 1 80 ? -28.016 20.547 12.117 1 95.75 80 PRO A CA 1
ATOM 643 C C . PRO A 1 80 ? -27.969 22.047 12.344 1 95.75 80 PRO A C 1
ATOM 645 O O . PRO A 1 80 ? -28.828 22.781 11.844 1 95.75 80 PRO A O 1
ATOM 648 N N . ASN A 1 81 ? -26.969 22.5 13.062 1 93.25 81 ASN A N 1
ATOM 649 C CA . ASN A 1 81 ? -26.844 23.922 13.344 1 93.25 81 ASN A CA 1
ATOM 650 C C . ASN A 1 81 ? -26.094 24.656 12.234 1 93.25 81 ASN A C 1
ATOM 652 O O . ASN A 1 81 ? -25.562 25.75 12.453 1 93.25 81 ASN A O 1
ATOM 656 N N . HIS A 1 82 ? -25.906 24.031 11.141 1 91.62 82 HIS A N 1
ATOM 657 C CA . HIS A 1 82 ? -25.312 24.578 9.922 1 91.62 82 HIS A CA 1
ATOM 658 C C . HIS A 1 82 ? -23.797 24.656 10.031 1 91.62 82 HIS A C 1
ATOM 660 O O . HIS A 1 82 ? -23.109 25.094 9.094 1 91.62 82 HIS A O 1
ATOM 666 N N . GLY A 1 83 ? -23.297 24.281 11.203 1 95.25 83 GLY A N 1
ATOM 667 C CA . GLY A 1 83 ? -21.859 24.109 11.273 1 95.25 83 GLY A CA 1
ATOM 668 C C . GLY A 1 83 ? -21.328 23.031 10.344 1 95.25 83 GLY A C 1
ATOM 669 O O . GLY A 1 83 ? -22.062 22.109 10 1 95.25 83 GLY A O 1
ATOM 670 N N . GLN A 1 84 ? -20.047 23.219 9.914 1 97.06 84 GLN A N 1
ATOM 671 C CA . GLN A 1 84 ? -19.422 22.25 9.016 1 97.06 84 GLN A CA 1
ATOM 672 C C . GLN A 1 84 ? -18.031 21.859 9.508 1 97.06 84 GLN A C 1
ATOM 674 O O . GLN A 1 84 ? -17.391 22.625 10.227 1 97.06 84 GLN A O 1
ATOM 679 N N . ALA A 1 85 ? -17.656 20.703 9.102 1 98.38 85 ALA A N 1
ATOM 680 C CA . ALA A 1 85 ? -16.344 20.203 9.469 1 98.38 85 ALA A CA 1
ATOM 681 C C . ALA A 1 85 ? -15.711 19.438 8.305 1 98.38 85 ALA A C 1
ATOM 683 O O . ALA A 1 85 ? -16.422 18.922 7.43 1 98.38 85 ALA A O 1
ATOM 684 N N . LEU A 1 86 ? -14.422 19.484 8.25 1 98.31 86 LEU A N 1
ATOM 685 C CA . LEU A 1 86 ? -13.648 18.672 7.32 1 98.31 86 LEU A CA 1
ATOM 686 C C . LEU A 1 86 ? -13.266 17.328 7.953 1 98.31 86 LEU A C 1
ATOM 688 O O . LEU A 1 86 ? -12.578 17.297 8.977 1 98.31 86 LEU A O 1
ATOM 692 N N . PHE A 1 87 ? -13.75 16.297 7.344 1 98.44 87 PHE A N 1
ATOM 693 C CA . PHE A 1 87 ? -13.469 14.945 7.836 1 98.44 87 PHE A CA 1
ATOM 694 C C . PHE A 1 87 ? -12.359 14.297 7.016 1 98.44 87 PHE A C 1
ATOM 696 O O . PHE A 1 87 ? -12.477 14.164 5.793 1 98.44 87 PHE A O 1
ATOM 703 N N . LYS A 1 88 ? -11.242 13.906 7.648 1 97.25 88 LYS A N 1
ATOM 704 C CA . LYS A 1 88 ? -10.188 13.086 7.062 1 97.25 88 LYS A CA 1
ATOM 705 C C . LYS A 1 88 ? -10.164 11.695 7.688 1 97.25 88 LYS A C 1
ATOM 707 O O . LYS A 1 88 ? -9.789 11.531 8.852 1 97.25 88 LYS A O 1
ATOM 712 N N . PRO A 1 89 ? -10.57 10.711 6.941 1 97.06 89 PRO A N 1
ATOM 713 C CA . PRO A 1 89 ? -10.672 9.352 7.492 1 97.06 89 PRO A CA 1
ATOM 714 C C . PRO A 1 89 ? -9.305 8.695 7.695 1 97.06 89 PRO A C 1
ATOM 716 O O . PRO A 1 89 ? -8.32 9.117 7.09 1 97.06 89 PRO A O 1
ATOM 719 N N . MET A 1 90 ? -9.312 7.727 8.555 1 96.81 90 MET A N 1
ATOM 720 C CA . MET A 1 90 ? -8.109 6.922 8.773 1 96.81 90 MET A CA 1
ATOM 721 C C . MET A 1 90 ? -7.777 6.094 7.539 1 96.81 90 MET A C 1
ATOM 723 O O . MET A 1 90 ? -8.609 5.32 7.059 1 96.81 90 MET A O 1
ATOM 727 N N . LYS A 1 91 ? -6.609 6.316 7.094 1 91.44 91 LYS A N 1
ATOM 728 C CA . LYS A 1 91 ? -6.105 5.504 5.992 1 91.44 91 LYS A CA 1
ATOM 729 C C . LYS A 1 91 ? -5.074 4.492 6.48 1 91.44 91 LYS A C 1
ATOM 731 O O . LYS A 1 91 ? -4.941 3.408 5.906 1 91.44 91 LYS A O 1
ATOM 736 N N . GLN A 1 92 ? -4.336 4.902 7.453 1 89.38 92 GLN A N 1
ATOM 737 C CA . GLN A 1 92 ? -3.307 4.062 8.055 1 89.38 92 GLN A CA 1
ATOM 738 C C . GLN A 1 92 ? -3.416 4.066 9.578 1 89.38 92 GLN A C 1
ATOM 740 O O . GLN A 1 92 ? -3.895 5.039 10.172 1 89.38 92 GLN A O 1
ATOM 745 N N . THR A 1 93 ? -2.949 2.984 10.086 1 89.56 93 THR A N 1
ATOM 746 C CA . THR A 1 93 ? -2.99 2.906 11.547 1 89.56 93 THR A CA 1
ATOM 747 C C . THR A 1 93 ? -1.993 3.879 12.164 1 89.56 93 THR A C 1
ATOM 749 O O . THR A 1 93 ? -1.014 4.266 11.523 1 89.56 93 THR A O 1
ATOM 752 N N . ARG A 1 94 ? -2.199 4.227 13.336 1 90 94 ARG A N 1
ATOM 753 C CA . ARG A 1 94 ? -1.423 5.262 14.016 1 90 94 ARG A CA 1
ATOM 754 C C . ARG A 1 94 ? 0.009 4.797 14.258 1 90 94 ARG A C 1
ATOM 756 O O . ARG A 1 94 ? 0.919 5.621 14.391 1 90 94 ARG A O 1
ATOM 763 N N . ASP A 1 95 ? 0.24 3.471 14.266 1 90.38 95 ASP A N 1
ATOM 764 C CA . ASP A 1 95 ? 1.565 2.951 14.586 1 90.38 95 ASP A CA 1
ATOM 765 C C . ASP A 1 95 ? 2.381 2.699 13.32 1 90.38 95 ASP A C 1
ATOM 767 O O . ASP A 1 95 ? 3.586 2.455 13.391 1 90.38 95 ASP A O 1
ATOM 771 N N . GLN A 1 96 ? 1.736 2.74 12.266 1 90.25 96 GLN A N 1
ATOM 772 C CA . GLN A 1 96 ? 2.426 2.451 11.008 1 90.25 96 GLN A CA 1
ATOM 773 C C . GLN A 1 96 ? 3.291 3.631 10.57 1 90.25 96 GLN A C 1
ATOM 775 O O . GLN A 1 96 ? 2.801 4.754 10.453 1 90.25 96 GLN A O 1
ATOM 780 N N . GLU A 1 97 ? 4.586 3.352 10.289 1 92.12 97 GLU A N 1
ATOM 781 C CA . GLU A 1 97 ? 5.484 4.383 9.781 1 92.12 97 GLU A CA 1
ATOM 782 C C . GLU A 1 97 ? 5.523 4.375 8.258 1 92.12 97 GLU A C 1
ATOM 784 O O . GLU A 1 97 ? 5.285 3.338 7.629 1 92.12 97 GLU A O 1
ATOM 789 N N . THR A 1 98 ? 5.727 5.512 7.73 1 89.38 98 THR A N 1
ATOM 790 C CA . THR A 1 98 ? 6.051 5.586 6.309 1 89.38 98 THR A CA 1
ATOM 791 C C . THR A 1 98 ? 7.312 4.781 6.004 1 89.38 98 THR A C 1
ATOM 793 O O . THR A 1 98 ? 8.289 4.832 6.758 1 89.38 98 THR A O 1
ATOM 796 N N . SER A 1 99 ? 7.23 4.02 4.949 1 87.31 99 SER A N 1
ATOM 797 C CA . SER A 1 99 ? 8.398 3.248 4.535 1 87.31 99 SER A CA 1
ATOM 798 C C . SER A 1 99 ? 9.602 4.152 4.285 1 87.31 99 SER A C 1
ATOM 800 O O . SER A 1 99 ? 9.461 5.238 3.715 1 87.31 99 SER A O 1
ATOM 802 N N . ALA A 1 100 ? 10.781 3.691 4.699 1 87.25 100 ALA A N 1
ATOM 803 C CA . ALA A 1 100 ? 12.008 4.469 4.512 1 87.25 100 ALA A CA 1
ATOM 804 C C . ALA A 1 100 ? 12.336 4.629 3.029 1 87.25 100 ALA A C 1
ATOM 806 O O . ALA A 1 100 ? 13.07 5.543 2.645 1 87.25 100 ALA A O 1
ATOM 807 N N . ASP A 1 101 ? 11.742 3.799 2.219 1 86.06 101 ASP A N 1
ATOM 808 C CA . ASP A 1 101 ? 12.039 3.836 0.791 1 86.06 101 ASP A CA 1
ATOM 809 C C . ASP A 1 101 ? 11.133 4.824 0.065 1 86.06 101 ASP A C 1
ATOM 811 O O . ASP A 1 101 ? 11.383 5.18 -1.087 1 86.06 101 ASP A O 1
ATOM 815 N N . PHE A 1 102 ? 10.094 5.254 0.721 1 85.38 102 PHE A N 1
ATOM 816 C CA . PHE A 1 102 ? 9.117 6.109 0.063 1 85.38 102 PHE A CA 1
ATOM 817 C C . PHE A 1 102 ? 9.562 7.566 0.104 1 85.38 102 PHE A C 1
ATOM 819 O O . PHE A 1 102 ? 10.078 8.031 1.118 1 85.38 102 PHE A O 1
ATOM 826 N N . PHE A 1 103 ? 9.352 8.117 -1.054 1 82 103 PHE A N 1
ATOM 827 C CA . PHE A 1 103 ? 9.445 9.578 -1.036 1 82 103 PHE A CA 1
ATOM 828 C C . PHE A 1 103 ? 8.32 10.18 -0.207 1 82 103 PHE A C 1
ATOM 830 O O . PHE A 1 103 ? 7.18 9.711 -0.257 1 82 103 PHE A O 1
ATOM 837 N N . TYR A 1 104 ? 8.633 11.133 0.519 1 79.69 104 TYR A N 1
ATOM 838 C CA . TYR A 1 104 ? 7.73 11.719 1.504 1 79.69 104 TYR A CA 1
ATOM 839 C C . TYR A 1 104 ? 6.383 12.055 0.874 1 79.69 104 TYR A C 1
ATOM 841 O O . TYR A 1 104 ? 5.332 11.828 1.479 1 79.69 104 TYR A O 1
ATOM 849 N N . PHE A 1 105 ? 6.324 12.477 -0.375 1 78.12 105 PHE A N 1
ATOM 850 C CA . PHE A 1 105 ? 5.09 12.984 -0.962 1 78.12 105 PHE A CA 1
ATOM 851 C C . PHE A 1 105 ? 4.266 11.844 -1.554 1 78.12 105 PHE A C 1
ATOM 853 O O . PHE A 1 105 ? 3.145 12.062 -2.018 1 78.12 105 PHE A O 1
ATOM 860 N N . SER A 1 106 ? 4.742 10.664 -1.41 1 76.44 106 SER A N 1
ATOM 861 C CA . SER A 1 106 ? 4.027 9.5 -1.926 1 76.44 106 SER A CA 1
ATOM 862 C C . SER A 1 106 ? 3.227 8.812 -0.826 1 76.44 106 SER A C 1
ATOM 864 O O . SER A 1 106 ? 2.418 7.922 -1.104 1 76.44 106 SER A O 1
ATOM 866 N N . ASP A 1 107 ? 3.338 9.258 0.301 1 82.38 107 ASP A N 1
ATOM 867 C CA . ASP A 1 107 ? 2.674 8.594 1.42 1 82.38 107 ASP A CA 1
ATOM 868 C C . ASP A 1 107 ? 1.278 9.172 1.649 1 82.38 107 ASP A C 1
ATOM 870 O O . ASP A 1 107 ? 0.927 10.203 1.081 1 82.38 107 ASP A O 1
ATOM 874 N N . PHE A 1 108 ? 0.504 8.453 2.463 1 87.19 108 PHE A N 1
ATOM 875 C CA . PHE A 1 108 ? -0.859 8.852 2.791 1 87.19 108 PHE A CA 1
ATOM 876 C C . PHE A 1 108 ? -0.867 9.898 3.902 1 87.19 108 PHE A C 1
ATOM 878 O O . PHE A 1 108 ? 0.062 9.953 4.711 1 87.19 108 PHE A O 1
ATOM 885 N N . GLU A 1 109 ? -1.932 10.664 3.83 1 91.69 109 GLU A N 1
ATOM 886 C CA . GLU A 1 109 ? -2.191 11.539 4.973 1 91.69 109 GLU A CA 1
ATOM 887 C C . GLU A 1 109 ? -2.748 10.75 6.152 1 91.69 109 GLU A C 1
ATOM 889 O O . GLU A 1 109 ? -3.396 9.719 5.969 1 91.69 109 GLU A O 1
ATOM 894 N N . ARG A 1 110 ? -2.49 11.328 7.316 1 95.88 110 ARG A N 1
ATOM 895 C CA . ARG A 1 110 ? -2.889 10.641 8.539 1 95.88 110 ARG A CA 1
ATOM 896 C C . ARG A 1 110 ? -3.926 11.453 9.312 1 95.88 110 ARG A C 1
ATOM 898 O O . ARG A 1 110 ? -3.695 12.625 9.633 1 95.88 110 ARG A O 1
ATOM 905 N N . HIS A 1 111 ? -5.012 10.773 9.648 1 97.44 111 HIS A N 1
ATOM 906 C CA . HIS A 1 111 ? -6.059 11.43 10.422 1 97.44 111 HIS A CA 1
ATOM 907 C C . HIS A 1 111 ? -5.551 11.844 11.797 1 97.44 111 HIS A C 1
ATOM 909 O O . HIS A 1 111 ? -5.883 12.922 12.289 1 97.44 111 HIS A O 1
ATOM 915 N N . ASN A 1 112 ? -4.746 11.031 12.414 1 98.19 112 ASN A N 1
ATOM 916 C CA . ASN A 1 112 ? -4.27 11.305 13.766 1 98.19 112 ASN A CA 1
ATOM 917 C C . ASN A 1 112 ? -3.252 12.445 13.773 1 98.19 112 ASN A C 1
ATOM 919 O O . ASN A 1 112 ? -3.076 13.117 14.797 1 98.19 112 ASN A O 1
ATOM 923 N N . ALA A 1 113 ? -2.646 12.633 12.656 1 98.25 113 ALA A N 1
ATOM 924 C CA . ALA A 1 113 ? -1.739 13.773 12.555 1 98.25 113 ALA A CA 1
ATOM 925 C C . ALA A 1 113 ? -2.5 15.094 12.664 1 98.25 113 ALA A C 1
ATOM 927 O O . ALA A 1 113 ? -2.016 16.047 13.281 1 98.25 113 ALA A O 1
ATOM 928 N N . GLU A 1 114 ? -3.637 15.125 12.055 1 98.38 114 GLU A N 1
ATOM 929 C CA . GLU A 1 114 ? -4.473 16.328 12.141 1 98.38 114 GLU A CA 1
ATOM 930 C C . GLU A 1 114 ? -4.863 16.625 13.586 1 98.38 114 GLU A C 1
ATOM 932 O O . GLU A 1 114 ? -4.812 17.781 14.023 1 98.38 114 GLU A O 1
ATOM 937 N N . ILE A 1 115 ? -5.227 15.633 14.25 1 98.75 115 ILE A N 1
ATOM 938 C CA . ILE A 1 115 ? -5.641 15.773 15.641 1 98.75 115 ILE A CA 1
ATOM 939 C C . ILE A 1 115 ? -4.453 16.203 16.5 1 98.75 115 ILE A C 1
ATOM 941 O O . ILE A 1 115 ? -4.543 17.172 17.25 1 98.75 115 ILE A O 1
ATOM 945 N N . ALA A 1 116 ? -3.404 15.516 16.312 1 98.88 116 ALA A N 1
ATOM 946 C CA . ALA A 1 116 ? -2.209 15.789 17.109 1 98.88 116 ALA A CA 1
ATOM 947 C C . ALA A 1 116 ? -1.678 17.188 16.844 1 98.88 116 ALA A C 1
ATOM 949 O O . ALA A 1 116 ? -1.211 17.875 17.75 1 98.88 116 ALA A O 1
ATOM 950 N N . ALA A 1 117 ? -1.732 17.578 15.609 1 98.81 117 ALA A N 1
ATOM 951 C CA . ALA A 1 117 ? -1.245 18.906 15.242 1 98.81 117 ALA A CA 1
ATOM 952 C C . ALA A 1 117 ? -2.02 20 15.977 1 98.81 117 ALA A C 1
ATOM 954 O O . ALA A 1 117 ? -1.434 20.984 16.438 1 98.81 117 ALA A O 1
ATOM 955 N N . PHE A 1 118 ? -3.303 19.812 16.109 1 98.62 118 PHE A N 1
ATOM 956 C CA . PHE A 1 118 ? -4.133 20.781 16.812 1 98.62 118 PHE A CA 1
ATOM 957 C C . PHE A 1 118 ? -3.689 20.906 18.266 1 98.62 118 PHE A C 1
ATOM 959 O O . PHE A 1 118 ? -3.518 22.031 18.766 1 98.62 118 PHE A O 1
ATOM 966 N N . HIS A 1 119 ? -3.457 19.859 18.859 1 98.44 119 HIS A N 1
ATOM 967 C CA . HIS A 1 119 ? -3.027 19.875 20.25 1 98.44 119 HIS A CA 1
ATOM 968 C C . HIS A 1 119 ? -1.628 20.469 20.391 1 98.44 119 HIS A C 1
ATOM 970 O O . HIS A 1 119 ? -1.378 21.266 21.281 1 98.44 119 HIS A O 1
ATOM 976 N N . LEU A 1 120 ? -0.781 20.031 19.547 1 98.88 120 LEU A N 1
ATOM 977 C CA . LEU A 1 120 ? 0.591 20.516 19.594 1 98.88 120 LEU A CA 1
ATOM 978 C C . LEU A 1 120 ? 0.637 22.031 19.375 1 98.88 120 LEU A C 1
ATOM 980 O O . LEU A 1 120 ? 1.379 22.734 20.062 1 98.88 120 LEU A O 1
ATOM 984 N N . ASP A 1 121 ? -0.099 22.5 18.438 1 98.44 121 ASP A N 1
ATOM 985 C CA . ASP A 1 121 ? -0.189 23.922 18.156 1 98.44 121 ASP A CA 1
ATOM 986 C C . ASP A 1 121 ? -0.596 24.703 19.391 1 98.44 121 ASP A C 1
ATOM 988 O O . ASP A 1 121 ? -0.058 25.781 19.656 1 98.44 121 ASP A O 1
ATOM 992 N N . ARG A 1 122 ? -1.464 24.203 20.156 1 97.06 122 ARG A N 1
ATOM 993 C CA . ARG A 1 122 ? -1.931 24.844 21.375 1 97.06 122 ARG A CA 1
ATOM 994 C C . ARG A 1 122 ? -0.869 24.781 22.469 1 97.06 122 ARG A C 1
ATOM 996 O O . ARG A 1 122 ? -0.663 25.75 23.203 1 97.06 122 ARG A O 1
ATOM 1003 N N . ILE A 1 123 ? -0.279 23.656 22.516 1 98.06 123 ILE A N 1
ATOM 1004 C CA . ILE A 1 123 ? 0.77 23.469 23.516 1 98.06 123 ILE A CA 1
ATOM 1005 C C . ILE A 1 123 ? 1.893 24.484 23.266 1 98.06 123 ILE A C 1
ATOM 1007 O O . ILE A 1 123 ? 2.467 25.016 24.203 1 98.06 123 ILE A O 1
ATOM 1011 N N . LEU A 1 124 ? 2.189 24.766 22.016 1 98.12 124 LEU A N 1
ATOM 1012 C CA . LEU A 1 124 ? 3.217 25.719 21.641 1 98.12 124 LEU A CA 1
ATOM 1013 C C . LEU A 1 124 ? 2.689 27.156 21.75 1 98.12 124 LEU A C 1
ATOM 1015 O O . LEU A 1 124 ? 3.426 28.109 21.516 1 98.12 124 LEU A O 1
ATOM 1019 N N . ASP A 1 125 ? 1.433 27.328 22.016 1 96.5 125 ASP A N 1
ATOM 1020 C CA . ASP A 1 125 ? 0.738 28.578 22.297 1 96.5 125 ASP A CA 1
ATOM 1021 C C . ASP A 1 125 ? 0.576 29.406 21.016 1 96.5 125 ASP A C 1
ATOM 1023 O O . ASP A 1 125 ? 0.617 30.641 21.062 1 96.5 125 ASP A O 1
ATOM 1027 N N . PHE A 1 126 ? 0.46 28.703 19.938 1 96.56 126 PHE A N 1
ATOM 1028 C CA . PHE A 1 126 ? 0.254 29.406 18.672 1 96.56 126 PHE A CA 1
ATOM 1029 C C . PHE A 1 126 ? -1.226 29.703 18.453 1 96.56 126 PHE A C 1
ATOM 1031 O O . PHE A 1 126 ? -1.606 30.844 18.219 1 96.56 126 PHE A O 1
ATOM 1038 N N . ARG A 1 127 ? -2.104 28.594 18.562 1 96.88 127 ARG A N 1
ATOM 1039 C CA . ARG A 1 127 ? -3.547 28.688 18.359 1 96.88 127 ARG A CA 1
ATOM 1040 C C . ARG A 1 127 ? -3.877 29.156 16.953 1 96.88 127 ARG A C 1
ATOM 1042 O O . ARG A 1 127 ? -4.656 30.094 16.766 1 96.88 127 ARG A O 1
ATOM 1049 N N . ARG A 1 128 ? -3.229 28.484 16.031 1 97.5 128 ARG A N 1
ATOM 1050 C CA . ARG A 1 128 ? -3.328 28.844 14.617 1 97.5 128 ARG A CA 1
ATOM 1051 C C . ARG A 1 128 ? -3.873 27.688 13.789 1 97.5 128 ARG A C 1
ATOM 1053 O O . ARG A 1 128 ? -3.854 27.734 12.562 1 97.5 128 ARG A O 1
ATOM 1060 N N . ILE A 1 129 ? -4.234 26.594 14.414 1 98 129 ILE A N 1
ATOM 1061 C CA . ILE A 1 129 ? -4.941 25.469 13.805 1 98 129 ILE A CA 1
ATOM 1062 C C . ILE A 1 129 ? -6.395 25.469 14.273 1 98 129 ILE A C 1
ATOM 1064 O O . ILE A 1 129 ? -6.672 25.578 15.469 1 98 129 ILE A O 1
ATOM 1068 N N . PRO A 1 130 ? -7.355 25.406 13.32 1 97.69 130 PRO A N 1
ATOM 1069 C CA . PRO A 1 130 ? -8.742 25.281 13.773 1 97.69 130 PRO A CA 1
ATOM 1070 C C . PRO A 1 130 ? -8.961 24.062 14.68 1 97.69 130 PRO A C 1
ATOM 1072 O O . PRO A 1 130 ? -8.211 23.094 14.609 1 97.69 130 PRO A O 1
ATOM 1075 N N . PRO A 1 131 ? -9.992 24.188 15.523 1 97.94 131 PRO A N 1
ATOM 1076 C CA . PRO A 1 131 ? -10.273 23.062 16.422 1 97.94 131 PRO A CA 1
ATOM 1077 C C . PRO A 1 131 ? -10.484 21.75 15.68 1 97.94 131 PRO A C 1
ATOM 1079 O O . PRO A 1 131 ? -11.164 21.719 14.648 1 97.94 131 PRO A O 1
ATOM 1082 N N . VAL A 1 132 ? -9.859 20.703 16.188 1 98.62 132 VAL A N 1
ATOM 1083 C CA . VAL A 1 132 ? -9.945 19.375 15.594 1 98.62 132 VAL A CA 1
ATOM 1084 C C . VAL A 1 132 ? -10.289 18.344 16.672 1 98.62 132 VAL A C 1
ATOM 1086 O O . VAL A 1 132 ? -9.789 18.438 17.797 1 98.62 132 VAL A O 1
ATOM 1089 N N . SER A 1 133 ? -11.156 17.453 16.375 1 98.75 133 SER A N 1
ATOM 1090 C CA . SER A 1 133 ? -11.477 16.328 17.25 1 98.75 133 SER A CA 1
ATOM 1091 C C . SER A 1 133 ? -11.445 15.008 16.5 1 98.75 133 SER A C 1
ATOM 1093 O O . SER A 1 133 ? -11.773 14.961 15.305 1 98.75 133 SER A O 1
ATOM 1095 N N . GLY A 1 134 ? -10.945 13.992 17.219 1 98.69 134 GLY A N 1
ATOM 1096 C CA . GLY A 1 134 ? -11.18 12.656 16.703 1 98.69 134 GLY A CA 1
ATOM 1097 C C . GLY A 1 134 ? -12.625 12.211 16.812 1 98.69 134 GLY A C 1
ATOM 1098 O O . GLY A 1 134 ? -13.336 12.641 17.719 1 98.69 134 GLY A O 1
ATOM 1099 N N . ARG A 1 135 ? -13.008 11.406 15.891 1 98.62 135 ARG A N 1
ATOM 1100 C CA . ARG A 1 135 ? -14.375 10.898 15.914 1 98.62 135 ARG A CA 1
ATOM 1101 C C . ARG A 1 135 ? -14.469 9.531 15.25 1 98.62 135 ARG A C 1
ATOM 1103 O O . ARG A 1 135 ? -13.805 9.281 14.242 1 98.62 135 ARG A O 1
ATOM 1110 N N . LEU A 1 136 ? -15.195 8.648 15.852 1 98.19 136 LEU A N 1
ATOM 1111 C CA . LEU A 1 136 ? -15.609 7.406 15.219 1 98.19 136 LEU A CA 1
ATOM 1112 C C . LEU A 1 136 ? -16.891 7.609 14.406 1 98.19 136 LEU A C 1
ATOM 1114 O O . LEU A 1 136 ? -17.906 8.023 14.953 1 98.19 136 LEU A O 1
ATOM 1118 N N . VAL A 1 137 ? -16.859 7.309 13.117 1 98.38 137 VAL A N 1
ATOM 1119 C CA . VAL A 1 137 ? -17.969 7.574 12.219 1 98.38 137 VAL A CA 1
ATOM 1120 C C . VAL A 1 137 ? -18.531 6.258 11.68 1 98.38 137 VAL A C 1
ATOM 1122 O O . VAL A 1 137 ? -17.766 5.344 11.359 1 98.38 137 VAL A O 1
ATOM 1125 N N . ASN A 1 138 ? -19.812 6.18 11.672 1 98.38 138 ASN A N 1
ATOM 1126 C CA . ASN A 1 138 ? -20.469 5.062 11.008 1 98.38 138 ASN A CA 1
ATOM 1127 C C . ASN A 1 138 ? -20.609 5.301 9.5 1 98.38 138 ASN A C 1
ATOM 1129 O O . ASN A 1 138 ? -21.406 6.133 9.07 1 98.38 138 ASN A O 1
ATOM 1133 N N . ILE A 1 139 ? -19.906 4.574 8.727 1 98.5 139 ILE A N 1
ATOM 1134 C CA . ILE A 1 139 ? -19.828 4.785 7.285 1 98.5 139 ILE A CA 1
ATOM 1135 C C . ILE A 1 139 ? -21.219 4.68 6.664 1 98.5 139 ILE A C 1
ATOM 1137 O O . ILE A 1 139 ? -21.578 5.477 5.801 1 98.5 139 ILE A O 1
ATOM 1141 N N . SER A 1 140 ? -22 3.73 7.086 1 98 140 SER A N 1
ATOM 1142 C CA . SER A 1 140 ? -23.312 3.488 6.496 1 98 140 SER A CA 1
ATOM 1143 C C . SER A 1 140 ? -24.281 4.625 6.809 1 98 140 SER A C 1
ATOM 1145 O O . SER A 1 140 ? -24.797 5.277 5.898 1 98 140 SER A O 1
ATOM 1147 N N . ASN A 1 141 ? -24.391 4.98 8.023 1 98.06 141 ASN A N 1
ATOM 1148 C CA . ASN A 1 141 ? -25.438 5.902 8.469 1 98.06 141 ASN A CA 1
ATOM 1149 C C . ASN A 1 141 ? -24.984 7.355 8.344 1 98.06 141 ASN A C 1
ATOM 1151 O O . ASN A 1 141 ? -25.797 8.25 8.133 1 98.06 141 ASN A O 1
ATOM 1155 N N . GLU A 1 142 ? -23.656 7.539 8.508 1 98.5 142 GLU A N 1
ATOM 1156 C CA . GLU A 1 142 ? -23.219 8.93 8.641 1 98.5 142 GLU A CA 1
ATOM 1157 C C . GLU A 1 142 ? -22.5 9.406 7.387 1 98.5 142 GLU A C 1
ATOM 1159 O O . GLU A 1 142 ? -22.094 10.57 7.301 1 98.5 142 GLU A O 1
ATOM 1164 N N . ILE A 1 143 ? -22.328 8.586 6.43 1 98.38 143 ILE A N 1
ATOM 1165 C CA . ILE A 1 143 ? -21.734 9 5.164 1 98.38 143 ILE A CA 1
ATOM 1166 C C . ILE A 1 143 ? -22.594 8.508 4.004 1 98.38 143 ILE A C 1
ATOM 1168 O O . ILE A 1 143 ? -23.266 9.297 3.344 1 98.38 143 ILE A O 1
ATOM 1172 N N . ARG A 1 144 ? -22.688 7.246 3.793 1 98.06 144 ARG A N 1
ATOM 1173 C CA . ARG A 1 144 ? -23.328 6.641 2.627 1 98.06 144 ARG A CA 1
ATOM 1174 C C . ARG A 1 144 ? -24.797 7.035 2.535 1 98.06 144 ARG A C 1
ATOM 1176 O O . ARG A 1 144 ? -25.25 7.508 1.493 1 98.06 144 ARG A O 1
ATOM 1183 N N . ASP A 1 145 ? -25.578 6.879 3.58 1 97.81 145 ASP A N 1
ATOM 1184 C CA . ASP A 1 145 ? -27.031 7.016 3.545 1 97.81 145 ASP A CA 1
ATOM 1185 C C . ASP A 1 145 ? -27.453 8.484 3.475 1 97.81 145 ASP A C 1
ATOM 1187 O O . ASP A 1 145 ? -28.578 8.797 3.096 1 97.81 145 ASP A O 1
ATOM 1191 N N . ILE A 1 146 ? -26.578 9.305 3.861 1 97.88 146 ILE A N 1
ATOM 1192 C CA . ILE A 1 146 ? -27 10.695 3.959 1 97.88 146 ILE A CA 1
ATOM 1193 C C . ILE A 1 146 ? -26.297 11.523 2.891 1 97.88 146 ILE A C 1
ATOM 1195 O O . ILE A 1 146 ? -26.516 12.734 2.787 1 97.88 146 ILE A O 1
ATOM 1199 N N . THR A 1 147 ? -25.391 10.938 2.111 1 98.12 147 THR A N 1
ATOM 1200 C CA . THR A 1 147 ? -24.672 11.719 1.11 1 98.12 147 THR A CA 1
ATOM 1201 C C . THR A 1 147 ? -25.562 12.039 -0.076 1 98.12 147 THR A C 1
ATOM 1203 O O . THR A 1 147 ? -26.359 11.203 -0.505 1 98.12 147 THR A O 1
ATOM 1206 N N . THR A 1 148 ? -25.5 13.25 -0.528 1 96.38 148 THR A N 1
ATOM 1207 C CA . THR A 1 148 ? -26.188 13.656 -1.749 1 96.38 148 THR A CA 1
ATOM 1208 C C . THR A 1 148 ? -25.234 13.648 -2.936 1 96.38 148 THR A C 1
ATOM 1210 O O . THR A 1 148 ? -25.609 14.016 -4.051 1 96.38 148 THR A O 1
ATOM 1213 N N . ASP A 1 149 ? -24.016 13.328 -2.639 1 95.94 149 ASP A N 1
ATOM 1214 C CA . ASP A 1 149 ? -22.984 13.227 -3.662 1 95.94 149 ASP A CA 1
ATOM 1215 C C . ASP A 1 149 ? -23.094 11.898 -4.414 1 95.94 149 ASP A C 1
ATOM 1217 O O . ASP A 1 149 ? -22.641 10.867 -3.92 1 95.94 149 ASP A O 1
ATOM 1221 N N . LYS A 1 150 ? -23.531 11.945 -5.641 1 95.5 150 LYS A N 1
ATOM 1222 C CA . LYS A 1 150 ? -23.766 10.734 -6.422 1 95.5 150 LYS A CA 1
ATOM 1223 C C . LYS A 1 150 ? -22.453 10.039 -6.758 1 95.5 150 LYS A C 1
ATOM 1225 O O . LYS A 1 150 ? -22.375 8.805 -6.777 1 95.5 150 LYS A O 1
ATOM 1230 N N . LYS A 1 151 ? -21.453 10.852 -7.086 1 94.06 151 LYS A N 1
ATOM 1231 C CA . LYS A 1 151 ? -20.156 10.273 -7.43 1 94.06 151 LYS A CA 1
ATOM 1232 C C . LYS A 1 151 ? -19.562 9.523 -6.242 1 94.06 151 LYS A C 1
ATOM 1234 O O . LYS A 1 151 ? -18.984 8.445 -6.41 1 94.06 151 LYS A O 1
ATOM 1239 N N . LEU A 1 152 ? -19.672 10.125 -5.105 1 95.75 152 LEU A N 1
ATOM 1240 C CA . LEU A 1 152 ? -19.219 9.453 -3.889 1 95.75 152 LEU A CA 1
ATOM 1241 C C . LEU A 1 152 ? -20.047 8.203 -3.623 1 95.75 152 LEU A C 1
ATOM 1243 O O . LEU A 1 152 ? -19.5 7.152 -3.287 1 95.75 152 LEU A O 1
ATOM 1247 N N . PHE A 1 153 ? -21.328 8.305 -3.85 1 96.06 153 PHE A N 1
ATOM 1248 C CA . PHE A 1 153 ? -22.25 7.219 -3.541 1 96.06 153 PHE A CA 1
ATOM 1249 C C . PHE A 1 153 ? -21.906 5.973 -4.352 1 96.06 153 PHE A C 1
ATOM 1251 O O . PHE A 1 153 ? -22 4.852 -3.848 1 96.06 153 PHE A O 1
ATOM 1258 N N . LYS A 1 154 ? -21.453 6.121 -5.469 1 94 154 LYS A N 1
ATOM 1259 C CA . LYS A 1 154 ? -21.188 5.012 -6.379 1 94 154 LYS A CA 1
ATOM 1260 C C . LYS A 1 154 ? -19.938 4.242 -5.965 1 94 154 LYS A C 1
ATOM 1262 O O . LYS A 1 154 ? -19.672 3.145 -6.461 1 94 154 LYS A O 1
ATOM 1267 N N . THR A 1 155 ? -19.219 4.75 -5.039 1 94.44 155 THR A N 1
ATOM 1268 C CA . THR A 1 155 ? -17.906 4.16 -4.742 1 94.44 155 THR A CA 1
ATOM 1269 C C . THR A 1 155 ? -18 3.254 -3.516 1 94.44 155 THR A C 1
ATOM 1271 O O . THR A 1 155 ? -16.984 2.686 -3.086 1 94.44 155 THR A O 1
ATOM 1274 N N . PHE A 1 156 ? -19.203 3.148 -2.951 1 95.25 156 PHE A N 1
ATOM 1275 C CA . PHE A 1 156 ? -19.359 2.293 -1.781 1 95.25 156 PHE A CA 1
ATOM 1276 C C . PHE A 1 156 ? -19.484 0.832 -2.191 1 95.25 156 PHE A C 1
ATOM 1278 O O . PHE A 1 156 ? -20.062 0.522 -3.238 1 95.25 156 PHE A O 1
ATOM 1285 N N . PHE A 1 157 ? -18.953 -0.056 -1.387 1 91.69 157 PHE A N 1
ATOM 1286 C CA . PHE A 1 157 ? -19.062 -1.491 -1.621 1 91.69 157 PHE A CA 1
ATOM 1287 C C . PHE A 1 157 ? -18.812 -2.271 -0.334 1 91.69 157 PHE A C 1
ATOM 1289 O O . PHE A 1 157 ? -18.453 -1.689 0.692 1 91.69 157 PHE A O 1
ATOM 1296 N N . ILE A 1 158 ? -19.156 -3.475 -0.304 1 92.06 158 ILE A N 1
ATOM 1297 C CA . ILE A 1 158 ? -18.859 -4.387 0.796 1 92.06 158 ILE A CA 1
ATOM 1298 C C . ILE A 1 158 ? -17.641 -5.227 0.458 1 92.06 158 ILE A C 1
ATOM 1300 O O . ILE A 1 158 ? -17.594 -5.883 -0.585 1 92.06 158 ILE A O 1
ATOM 1304 N N . SER A 1 159 ? -16.609 -5.125 1.316 1 89.69 159 SER A N 1
ATOM 1305 C CA . SER A 1 159 ? -15.383 -5.883 1.083 1 89.69 159 SER A CA 1
ATOM 1306 C C . SER A 1 159 ? -15.609 -7.379 1.276 1 89.69 159 SER A C 1
ATOM 1308 O O . SER A 1 159 ? -16.625 -7.785 1.846 1 89.69 159 SER A O 1
ATOM 1310 N N . PRO A 1 160 ? -14.625 -8.156 0.799 1 83.62 160 PRO A N 1
ATOM 1311 C CA . PRO A 1 160 ? -14.742 -9.602 1.013 1 83.62 160 PRO A CA 1
ATOM 1312 C C . PRO A 1 160 ? -14.82 -9.977 2.492 1 83.62 160 PRO A C 1
ATOM 1314 O O . PRO A 1 160 ? -15.383 -11.023 2.838 1 83.62 160 PRO A O 1
ATOM 1317 N N . ALA A 1 161 ? -14.367 -9.156 3.408 1 89.38 161 ALA A N 1
ATOM 1318 C CA . ALA A 1 161 ? -14.414 -9.414 4.844 1 89.38 161 ALA A CA 1
ATOM 1319 C C . ALA A 1 161 ? -15.742 -8.961 5.441 1 89.38 161 ALA A C 1
ATOM 1321 O O . ALA A 1 161 ? -15.969 -9.102 6.645 1 89.38 161 ALA A O 1
ATOM 1322 N N . GLY A 1 162 ? -16.547 -8.383 4.602 1 91.5 162 GLY A N 1
ATOM 1323 C CA . GLY A 1 162 ? -17.859 -7.953 5.059 1 91.5 162 GLY A CA 1
ATOM 1324 C C . GLY A 1 162 ? -17.859 -6.547 5.621 1 91.5 162 GLY A C 1
ATOM 1325 O O . GLY A 1 162 ? -18.812 -6.141 6.281 1 91.5 162 GLY A O 1
ATOM 1326 N N . ASN A 1 163 ? -16.844 -5.828 5.426 1 95.12 163 ASN A N 1
ATOM 1327 C CA . ASN A 1 163 ? -16.75 -4.449 5.898 1 95.12 163 ASN A CA 1
ATOM 1328 C C . ASN A 1 163 ? -17.297 -3.467 4.863 1 95.12 163 ASN A C 1
ATOM 1330 O O . ASN A 1 163 ? -17.219 -3.725 3.662 1 95.12 163 ASN A O 1
ATOM 1334 N N . ILE A 1 164 ? -17.859 -2.449 5.336 1 96.62 164 ILE A N 1
ATOM 1335 C CA . ILE A 1 164 ? -18.344 -1.406 4.438 1 96.62 164 ILE A CA 1
ATOM 1336 C C . ILE A 1 164 ? -17.188 -0.486 4.047 1 96.62 164 ILE A C 1
ATOM 1338 O O . ILE A 1 164 ? -16.484 0.052 4.91 1 96.62 164 ILE A O 1
ATOM 1342 N N . CYS A 1 165 ? -16.938 -0.368 2.701 1 95.38 165 CYS A N 1
ATOM 1343 C CA . CYS A 1 165 ? -15.789 0.369 2.199 1 95.38 165 CYS A CA 1
ATOM 1344 C C . CYS A 1 165 ? -16.219 1.422 1.183 1 95.38 165 CYS A C 1
ATOM 1346 O O . CYS A 1 165 ? -17.312 1.352 0.634 1 95.38 165 CYS A O 1
ATOM 1348 N N . PHE A 1 166 ? -15.438 2.439 0.97 1 96.25 166 PHE A N 1
ATOM 1349 C CA . PHE A 1 166 ? -15.617 3.43 -0.087 1 96.25 166 PHE A CA 1
ATOM 1350 C C . PHE A 1 166 ? -14.281 4.078 -0.444 1 96.25 166 PHE A C 1
ATOM 1352 O O . PHE A 1 166 ? -13.32 3.998 0.321 1 96.25 166 PHE A O 1
ATOM 1359 N N . PHE A 1 167 ? -14.117 4.633 -1.654 1 92.56 167 PHE A N 1
ATOM 1360 C CA . PHE A 1 167 ? -12.828 5.199 -2.025 1 92.56 167 PHE A CA 1
ATOM 1361 C C . PHE A 1 167 ? -12.992 6.602 -2.588 1 92.56 167 PHE A C 1
ATOM 1363 O O . PHE A 1 167 ? -12.016 7.344 -2.725 1 92.56 167 PHE A O 1
ATOM 1370 N N . GLY A 1 168 ? -14.195 7.035 -2.951 1 93.5 168 GLY A N 1
ATOM 1371 C CA . GLY A 1 168 ? -14.438 8.383 -3.443 1 93.5 168 GLY A CA 1
ATOM 1372 C C . GLY A 1 168 ? -13.758 8.656 -4.773 1 93.5 168 GLY A C 1
ATOM 1373 O O . GLY A 1 168 ? -13.562 7.746 -5.574 1 93.5 168 GLY A O 1
ATOM 1374 N N . GLU A 1 169 ? -13.617 9.969 -5.09 1 90.12 169 GLU A N 1
ATOM 1375 C CA . GLU A 1 169 ? -12.977 10.422 -6.32 1 90.12 169 GLU A CA 1
ATOM 1376 C C . GLU A 1 169 ? -11.867 11.43 -6.023 1 90.12 169 GLU A C 1
ATOM 1378 O O . GLU A 1 169 ? -12.117 12.461 -5.398 1 90.12 169 GLU A O 1
ATOM 1383 N N . CYS A 1 170 ? -10.688 11.062 -6.402 1 86 170 CYS A N 1
ATOM 1384 C CA . CYS A 1 170 ? -9.555 11.977 -6.234 1 86 170 CYS A CA 1
ATOM 1385 C C . CYS A 1 170 ? -8.453 11.664 -7.238 1 86 170 CYS A C 1
ATOM 1387 O O . CYS A 1 170 ? -8.578 10.742 -8.039 1 86 170 CYS A O 1
ATOM 1389 N N . SER A 1 171 ? -7.457 12.461 -7.23 1 75.06 171 SER A N 1
ATOM 1390 C CA . SER A 1 171 ? -6.469 12.414 -8.305 1 75.06 171 SER A CA 1
ATOM 1391 C C . SER A 1 171 ? -5.551 11.203 -8.156 1 75.06 171 SER A C 1
ATOM 1393 O O . SER A 1 171 ? -5.121 10.617 -9.148 1 75.06 171 SER A O 1
ATOM 1395 N N . TYR A 1 172 ? -5.25 10.773 -6.922 1 71.44 172 TYR A N 1
ATOM 1396 C CA . TYR A 1 172 ? -4.172 9.789 -6.82 1 71.44 172 TYR A CA 1
ATOM 1397 C C . TYR A 1 172 ? -4.602 8.594 -5.984 1 71.44 172 TYR A C 1
ATOM 1399 O O . TYR A 1 172 ? -4.371 7.445 -6.371 1 71.44 172 TYR A O 1
ATOM 1407 N N . TYR A 1 173 ? -5.227 8.781 -4.922 1 75.81 173 TYR A N 1
ATOM 1408 C CA . TYR A 1 173 ? -5.375 7.703 -3.949 1 75.81 173 TYR A CA 1
ATOM 1409 C C . TYR A 1 173 ? -6.836 7.301 -3.799 1 75.81 173 TYR A C 1
ATOM 1411 O O . TYR A 1 173 ? -7.27 6.914 -2.711 1 75.81 173 TYR A O 1
ATOM 1419 N N . CYS A 1 174 ? -7.566 7.523 -4.77 1 80.62 174 CYS A N 1
ATOM 1420 C CA . CYS A 1 174 ? -8.977 7.141 -4.715 1 80.62 174 CYS A CA 1
ATOM 1421 C C . CYS A 1 174 ? -9.273 6.012 -5.695 1 80.62 174 CYS A C 1
ATOM 1423 O O . CYS A 1 174 ? -9.695 6.266 -6.824 1 80.62 174 CYS A O 1
ATOM 1425 N N . SER A 1 175 ? -8.953 4.867 -5.324 1 80.31 175 SER A N 1
ATOM 1426 C CA . SER A 1 175 ? -9.211 3.635 -6.062 1 80.31 175 SER A CA 1
ATOM 1427 C C . SER A 1 175 ? -9.609 2.5 -5.125 1 80.31 175 SER A C 1
ATOM 1429 O O . SER A 1 175 ? -9.555 2.648 -3.904 1 80.31 175 SER A O 1
ATOM 1431 N N . THR A 1 176 ? -9.992 1.475 -5.648 1 78.31 176 THR A N 1
ATOM 1432 C CA . THR A 1 176 ? -10.406 0.322 -4.855 1 78.31 176 THR A CA 1
ATOM 1433 C C . THR A 1 176 ? -9.25 -0.204 -4.016 1 78.31 176 THR A C 1
ATOM 1435 O O . THR A 1 176 ? -9.445 -0.682 -2.9 1 78.31 176 THR A O 1
ATOM 1438 N N . GLU A 1 177 ? -8.055 -0.037 -4.543 1 76.25 177 GLU A N 1
ATOM 1439 C CA . GLU A 1 177 ? -6.867 -0.5 -3.834 1 76.25 177 GLU A CA 1
ATOM 1440 C C . GLU A 1 177 ? -6.57 0.378 -2.621 1 76.25 177 GLU A C 1
ATOM 1442 O O . GLU A 1 177 ? -5.895 -0.055 -1.686 1 76.25 177 GLU A O 1
ATOM 1447 N N . HIS A 1 178 ? -7.109 1.508 -2.693 1 83.31 178 HIS A N 1
ATOM 1448 C CA . HIS A 1 178 ? -6.895 2.447 -1.6 1 83.31 178 HIS A CA 1
ATOM 1449 C C . HIS A 1 178 ? -8.195 2.748 -0.864 1 83.31 178 HIS A C 1
ATOM 1451 O O . HIS A 1 178 ? -8.367 3.84 -0.317 1 83.31 178 HIS A O 1
ATOM 1457 N N . ALA A 1 179 ? -9.062 1.777 -0.884 1 90.56 179 ALA A N 1
ATOM 1458 C CA . ALA A 1 179 ? -10.383 1.984 -0.296 1 90.56 179 ALA A CA 1
ATOM 1459 C C . ALA A 1 179 ? -10.297 2.107 1.223 1 90.56 179 ALA A C 1
ATOM 1461 O O . ALA A 1 179 ? -9.406 1.527 1.848 1 90.56 179 ALA A O 1
ATOM 1462 N N . LEU A 1 180 ? -11.164 2.918 1.729 1 94.81 180 LEU A N 1
ATOM 1463 C CA . LEU A 1 180 ? -11.367 3.029 3.17 1 94.81 180 LEU A CA 1
ATOM 1464 C C . LEU A 1 180 ? -12.43 2.045 3.646 1 94.81 180 LEU A C 1
ATOM 1466 O O . LEU A 1 180 ? -13.555 2.051 3.146 1 94.81 180 LEU A O 1
ATOM 1470 N N . CYS A 1 181 ? -12.062 1.23 4.594 1 94.88 181 CYS A N 1
ATOM 1471 C CA . CYS A 1 181 ? -13 0.206 5.055 1 94.88 181 CYS A CA 1
ATOM 1472 C C . CYS A 1 181 ? -13.258 0.337 6.547 1 94.88 181 CYS A C 1
ATOM 1474 O O . CYS A 1 181 ? -12.336 0.591 7.324 1 94.88 181 CYS A O 1
ATOM 1476 N N . GLY A 1 182 ? -14.508 0.234 6.957 1 96.5 182 GLY A N 1
ATOM 1477 C CA . GLY A 1 182 ? -14.875 0.193 8.359 1 96.5 182 GLY A CA 1
ATOM 1478 C C . GLY A 1 182 ? -14.695 -1.179 8.984 1 96.5 182 GLY A C 1
ATOM 1479 O O . GLY A 1 182 ? -14.117 -2.076 8.367 1 96.5 182 GLY A O 1
ATOM 1480 N N . LYS A 1 183 ? -15.117 -1.303 10.242 1 94.12 183 LYS A N 1
ATOM 1481 C CA . LYS A 1 183 ? -15.125 -2.576 10.953 1 94.12 183 LYS A CA 1
ATOM 1482 C C . LYS A 1 183 ? -16.453 -2.791 11.68 1 94.12 183 LYS A C 1
ATOM 1484 O O . LYS A 1 183 ? -16.625 -2.355 12.82 1 94.12 183 LYS A O 1
ATOM 1489 N N . PRO A 1 184 ? -17.578 -3.377 11.367 1 95.06 184 PRO A N 1
ATOM 1490 C CA . PRO A 1 184 ? -17.641 -3.5 9.906 1 95.06 184 PRO A CA 1
ATOM 1491 C C . PRO A 1 184 ? -17.953 -2.174 9.211 1 95.06 184 PRO A C 1
ATOM 1493 O O . PRO A 1 184 ? -17.672 -2.018 8.023 1 95.06 184 PRO A O 1
ATOM 1496 N N . ASP A 1 185 ? -18.578 -1.22 9.93 1 97.12 185 ASP A N 1
ATOM 1497 C CA . ASP A 1 185 ? -18.906 0.047 9.281 1 97.12 185 ASP A CA 1
ATOM 1498 C C . ASP A 1 185 ? -18.391 1.23 10.102 1 97.12 185 ASP A C 1
ATOM 1500 O O . ASP A 1 185 ? -18.688 2.385 9.781 1 97.12 185 ASP A O 1
ATOM 1504 N N . GLN A 1 186 ? -17.656 0.979 11.18 1 98 186 GLN A N 1
ATOM 1505 C CA . GLN A 1 186 ? -17.062 2.047 11.992 1 98 186 GLN A CA 1
ATOM 1506 C C . GLN A 1 186 ? -15.688 2.438 11.469 1 98 186 GLN A C 1
ATOM 1508 O O . GLN A 1 186 ? -14.844 1.572 11.219 1 98 186 GLN A O 1
ATOM 1513 N N . LEU A 1 187 ? -15.43 3.695 11.352 1 97.69 187 LEU A N 1
ATOM 1514 C CA . LEU A 1 187 ? -14.172 4.223 10.836 1 97.69 187 LEU A CA 1
ATOM 1515 C C . LEU A 1 187 ? -13.734 5.461 11.617 1 97.69 187 LEU A C 1
ATOM 1517 O O . LEU A 1 187 ? -14.523 6.391 11.805 1 97.69 187 LEU A O 1
ATOM 1521 N N . GLU A 1 188 ? -12.523 5.504 12.109 1 97.5 188 GLU A N 1
ATOM 1522 C CA . GLU A 1 188 ? -12.008 6.695 12.789 1 97.5 188 GLU A CA 1
ATOM 1523 C C . GLU A 1 188 ? -11.594 7.762 11.781 1 97.5 188 GLU A C 1
ATOM 1525 O O . GLU A 1 188 ? -11.289 7.453 10.625 1 97.5 188 GLU A O 1
ATOM 1530 N N . GLY A 1 189 ? -11.594 8.93 12.195 1 98.19 189 GLY A N 1
ATOM 1531 C CA . GLY A 1 189 ? -11.117 10.055 11.414 1 98.19 189 GLY A CA 1
ATOM 1532 C C . GLY A 1 189 ? -10.984 11.336 12.219 1 98.19 189 GLY A C 1
ATOM 1533 O O . GLY A 1 189 ? -11.305 11.359 13.414 1 98.19 189 GLY A O 1
ATOM 1534 N N . SER A 1 190 ? -10.398 12.289 11.602 1 98.69 190 SER A N 1
ATOM 1535 C CA . SER A 1 190 ? -10.32 13.617 12.211 1 98.69 190 SER A CA 1
ATOM 1536 C C . SER A 1 190 ? -11.422 14.523 11.688 1 98.69 190 SER A C 1
ATOM 1538 O O . SER A 1 190 ? -11.781 14.469 10.516 1 98.69 190 SER A O 1
ATOM 1540 N N . MET A 1 191 ? -12 15.25 12.609 1 98.69 191 MET A N 1
ATOM 1541 C CA . MET A 1 191 ? -12.992 16.281 12.32 1 98.69 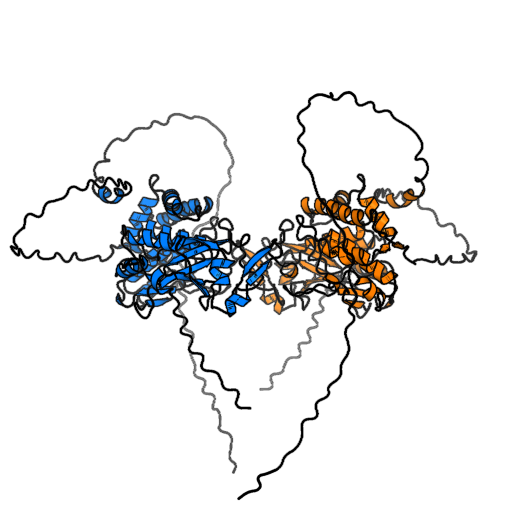191 MET A CA 1
ATOM 1542 C C . MET A 1 191 ? -12.453 17.672 12.633 1 98.69 191 MET A C 1
ATOM 1544 O O . MET A 1 191 ? -12.297 18.031 13.797 1 98.69 191 MET A O 1
ATOM 1548 N N . ALA A 1 192 ? -12.219 18.406 11.578 1 98.62 192 ALA A N 1
ATOM 1549 C CA . ALA A 1 192 ? -11.688 19.75 11.773 1 98.62 192 ALA A CA 1
ATOM 1550 C C . ALA A 1 192 ? -12.75 20.797 11.461 1 98.62 192 ALA A C 1
ATOM 1552 O O . ALA A 1 192 ? -13.422 20.734 10.422 1 98.62 192 ALA A O 1
ATOM 1553 N N . ALA A 1 193 ? -12.914 21.734 12.391 1 98.31 193 ALA A N 1
ATOM 1554 C CA . ALA A 1 193 ? -13.836 22.844 12.117 1 98.31 193 ALA A CA 1
ATOM 1555 C C . ALA A 1 193 ? -13.422 23.594 10.859 1 98.31 193 ALA A C 1
ATOM 1557 O O . ALA A 1 193 ? -12.234 23.875 10.656 1 98.31 193 ALA A O 1
ATOM 1558 N N . LEU A 1 194 ? -14.383 23.875 10.023 1 96.88 194 LEU A N 1
ATOM 1559 C CA . LEU A 1 194 ? -14.078 24.703 8.859 1 96.88 194 LEU A CA 1
ATOM 1560 C C . LEU A 1 194 ? -13.953 26.172 9.258 1 96.88 194 LEU A C 1
ATOM 1562 O O . LEU A 1 194 ? -14.664 26.641 10.141 1 96.88 194 LEU A O 1
ATOM 1566 N N . LEU A 1 195 ? -13.07 26.797 8.602 1 96.12 195 LEU A N 1
ATOM 1567 C CA . LEU A 1 195 ? -12.969 28.234 8.727 1 96.12 195 LEU A CA 1
ATOM 1568 C C . LEU A 1 195 ? -14.141 28.922 8.031 1 96.12 195 LEU A C 1
ATOM 1570 O O . LEU A 1 195 ? -14.82 28.312 7.211 1 96.12 195 LEU A O 1
ATOM 1574 N N . PRO A 1 196 ? -14.375 30.188 8.453 1 94.38 196 PRO A N 1
ATOM 1575 C CA . PRO A 1 196 ? -15.445 30.891 7.746 1 94.38 196 PRO A CA 1
ATOM 1576 C C . PRO A 1 196 ? -15.273 30.859 6.227 1 94.38 196 PRO A C 1
ATOM 1578 O O . PRO A 1 196 ? -14.141 30.906 5.73 1 94.38 196 PRO A O 1
ATOM 1581 N N . ASP A 1 197 ? -16.391 30.844 5.594 1 91.62 197 ASP A N 1
ATOM 1582 C CA . ASP A 1 197 ? -16.359 30.875 4.133 1 91.62 197 ASP A CA 1
ATOM 1583 C C . ASP A 1 197 ? -15.562 32.062 3.621 1 91.62 197 ASP A C 1
ATOM 1585 O O . ASP A 1 197 ? -15.555 33.125 4.25 1 91.62 197 ASP A O 1
ATOM 1589 N N . LYS A 1 198 ? -15 31.891 2.504 1 91.38 198 LYS A N 1
ATOM 1590 C CA . LYS A 1 198 ? -14.164 32.938 1.931 1 91.38 198 LYS A CA 1
ATOM 1591 C C . LYS A 1 198 ? -14.977 34.188 1.637 1 91.38 198 LYS A C 1
ATOM 1593 O O . LYS A 1 198 ? -14.43 35.312 1.626 1 91.38 198 LYS A O 1
ATOM 1598 N N . ALA A 1 199 ? -16.234 34.031 1.399 1 90.62 199 ALA A N 1
ATOM 1599 C CA . ALA A 1 199 ? -17.109 35.156 1.159 1 90.62 199 ALA A CA 1
ATOM 1600 C C . ALA A 1 199 ? -17.25 36.031 2.414 1 90.62 199 ALA A C 1
ATOM 1602 O O . ALA A 1 199 ? -17.438 37.25 2.324 1 90.62 199 ALA A O 1
ATOM 1603 N N . ILE A 1 200 ? -17.188 35.375 3.533 1 89.44 200 ILE A N 1
ATOM 1604 C CA . ILE A 1 200 ? -17.328 36.062 4.809 1 89.44 200 ILE A CA 1
ATOM 1605 C C . ILE A 1 200 ? -15.969 36.562 5.293 1 89.44 200 ILE A C 1
ATOM 1607 O O . ILE A 1 200 ? -15.836 37.688 5.738 1 89.44 200 ILE A O 1
ATOM 1611 N N . ALA A 1 201 ? -15.016 35.688 5.227 1 92.56 201 ALA A N 1
ATOM 1612 C CA . ALA A 1 201 ? -13.656 36 5.637 1 92.56 201 ALA A CA 1
ATOM 1613 C C . ALA A 1 201 ? -12.641 35.562 4.59 1 92.56 201 ALA A C 1
ATOM 1615 O O . ALA A 1 201 ? -12.133 34.438 4.648 1 92.56 201 ALA A O 1
ATOM 1616 N N . GLU A 1 202 ? -12.344 36.469 3.748 1 94.12 202 GLU A N 1
ATOM 1617 C CA . GLU A 1 202 ? -11.445 36.156 2.637 1 94.12 202 GLU A CA 1
ATOM 1618 C C . GLU A 1 202 ? -10.055 35.781 3.139 1 94.12 202 GLU A C 1
ATOM 1620 O O . GLU A 1 202 ? -9.539 36.406 4.082 1 94.12 202 GLU A O 1
ATOM 1625 N N . ARG A 1 203 ? -9.492 34.812 2.518 1 94.81 203 ARG A N 1
ATOM 1626 C CA . ARG A 1 203 ? -8.148 34.344 2.848 1 94.81 203 ARG A CA 1
ATOM 1627 C C . ARG A 1 203 ? -7.254 34.344 1.611 1 94.81 203 ARG A C 1
ATOM 1629 O O . ARG A 1 203 ? -7.719 34.031 0.507 1 94.81 203 ARG A O 1
ATOM 1636 N N . GLN A 1 204 ? -6.074 34.656 1.812 1 93.62 204 GLN A N 1
ATOM 1637 C CA . GLN A 1 204 ? -5.074 34.625 0.749 1 93.62 204 GLN A CA 1
ATOM 1638 C C . GLN A 1 204 ? -4.129 33.438 0.93 1 93.62 204 GLN A C 1
ATOM 1640 O O . GLN A 1 204 ? -3.67 33.156 2.043 1 93.62 204 GLN A O 1
ATOM 1645 N N . SER A 1 205 ? -3.918 32.688 -0.17 1 93.38 205 SER A N 1
ATOM 1646 C CA . SER A 1 205 ? -2.969 31.578 -0.166 1 93.38 205 SER A CA 1
ATOM 1647 C C . SER A 1 205 ? -1.58 32.031 -0.601 1 93.38 205 SER A C 1
ATOM 1649 O O . SER A 1 205 ? -1.441 32.75 -1.591 1 93.38 205 SER A O 1
ATOM 1651 N N . TRP A 1 206 ? -0.598 31.688 0.143 1 94.38 206 TRP A N 1
ATOM 1652 C CA . TRP A 1 206 ? 0.786 32.062 -0.14 1 94.38 206 TRP A CA 1
ATOM 1653 C C . TRP A 1 206 ? 1.642 30.812 -0.371 1 94.38 206 TRP A C 1
ATOM 1655 O O . TRP A 1 206 ? 1.495 29.812 0.332 1 94.38 206 TRP A O 1
ATOM 1665 N N . ARG A 1 207 ? 2.488 30.922 -1.315 1 94.56 207 ARG A N 1
ATOM 1666 C CA . ARG A 1 207 ? 3.49 29.875 -1.513 1 94.56 207 ARG A CA 1
ATOM 1667 C C . ARG A 1 207 ? 4.633 30.016 -0.516 1 94.56 207 ARG A C 1
ATOM 1669 O O . ARG A 1 207 ? 5.137 31.125 -0.294 1 94.56 207 ARG A O 1
ATOM 1676 N N . SER A 1 208 ? 4.98 28.984 0.065 1 94.69 208 SER A N 1
ATOM 1677 C CA . SER A 1 208 ? 6.113 29.016 0.986 1 94.69 208 SER A CA 1
ATOM 1678 C C . SER A 1 208 ? 7.422 29.25 0.245 1 94.69 208 SER A C 1
ATOM 1680 O O . SER A 1 208 ? 7.684 28.641 -0.787 1 94.69 208 SER A O 1
ATOM 1682 N N . PRO A 1 209 ? 8.289 30.172 0.744 1 96.25 209 PRO A N 1
ATOM 1683 C CA . PRO A 1 209 ? 9.594 30.344 0.103 1 96.25 209 PRO A CA 1
ATOM 1684 C C . PRO A 1 209 ? 10.445 29.078 0.145 1 96.25 209 PRO A C 1
ATOM 1686 O O . PRO A 1 209 ? 11.289 28.875 -0.732 1 96.25 209 PRO A O 1
ATOM 1689 N N . TRP A 1 210 ? 10.273 28.266 1.082 1 97 210 TRP A N 1
ATOM 1690 C CA . TRP A 1 210 ? 11.055 27.047 1.218 1 97 210 TRP A CA 1
ATOM 1691 C C . TRP A 1 210 ? 10.25 25.828 0.755 1 97 210 TRP A C 1
ATOM 1693 O O . TRP A 1 210 ? 10.367 24.75 1.332 1 97 210 TRP A O 1
ATOM 1703 N N . ARG A 1 211 ? 9.367 26.016 -0.155 1 94.44 211 ARG A N 1
ATOM 1704 C CA . ARG A 1 211 ? 8.633 24.906 -0.764 1 94.44 211 ARG A CA 1
ATOM 1705 C C . ARG A 1 211 ? 9.586 23.906 -1.401 1 94.44 211 ARG A C 1
ATOM 1707 O O . ARG A 1 211 ? 10.586 24.297 -2.008 1 94.44 211 ARG A O 1
ATOM 1714 N N . ARG A 1 212 ? 9.258 22.625 -1.247 1 90.06 212 ARG A N 1
ATOM 1715 C CA . ARG A 1 212 ? 10.086 21.562 -1.787 1 90.06 212 ARG A CA 1
ATOM 1716 C C . ARG A 1 212 ? 9.68 21.219 -3.217 1 90.06 212 ARG A C 1
ATOM 1718 O O . ARG A 1 212 ? 8.547 21.469 -3.623 1 90.06 212 ARG A O 1
ATOM 1725 N N . SER A 1 213 ? 10.719 20.703 -3.859 1 83.88 213 SER A N 1
ATOM 1726 C CA . SER A 1 213 ? 10.414 20.141 -5.172 1 83.88 213 SER A CA 1
ATOM 1727 C C . SER A 1 213 ? 9.758 18.781 -5.055 1 83.88 213 SER A C 1
ATOM 1729 O O . SER A 1 213 ? 10.086 18 -4.156 1 83.88 213 SER A O 1
ATOM 1731 N N . TYR A 1 214 ? 8.82 18.484 -5.871 1 71.31 214 TYR A N 1
ATOM 1732 C CA . TYR A 1 214 ? 8.203 17.156 -5.938 1 71.31 214 TYR A CA 1
ATOM 1733 C C . TYR A 1 214 ? 9.062 16.203 -6.742 1 71.31 214 TYR A C 1
ATOM 1735 O O . TYR A 1 214 ? 8.805 14.992 -6.766 1 71.31 214 TYR A O 1
ATOM 1743 N N . SER A 1 215 ? 10.125 16.75 -7.27 1 73 215 SER A N 1
ATOM 1744 C CA . SER A 1 215 ? 11 15.953 -8.117 1 73 215 SER A CA 1
ATOM 1745 C C . SER A 1 215 ? 11.898 15.047 -7.273 1 73 215 SER A C 1
ATOM 1747 O O . SER A 1 215 ? 12.375 15.453 -6.211 1 73 215 SER A O 1
ATOM 1749 N N . LYS A 1 216 ? 12.148 13.898 -7.805 1 72.62 216 LYS A N 1
ATOM 1750 C CA . LYS A 1 216 ? 13.039 12.953 -7.148 1 72.62 216 LYS A CA 1
ATOM 1751 C C . LYS A 1 216 ? 14.5 13.336 -7.348 1 72.62 216 LYS A C 1
ATOM 1753 O O . LYS A 1 216 ? 15.375 12.883 -6.617 1 72.62 216 LYS A O 1
ATOM 1758 N N . ILE A 1 217 ? 14.734 14.211 -8.273 1 73.81 217 ILE A N 1
ATOM 1759 C CA . ILE A 1 217 ? 16.109 14.508 -8.672 1 73.81 217 ILE A CA 1
ATOM 1760 C C . ILE A 1 217 ? 16.391 15.992 -8.469 1 73.81 217 ILE A C 1
ATOM 1762 O O . ILE A 1 217 ? 17.453 16.359 -7.957 1 73.81 217 ILE A O 1
ATOM 1766 N N . LYS A 1 218 ? 15.406 16.812 -8.82 1 81.62 218 LYS A N 1
ATOM 1767 C CA . LYS A 1 218 ? 15.625 18.25 -8.797 1 81.62 218 LYS A CA 1
ATOM 1768 C C . LYS A 1 218 ? 15.469 18.812 -7.387 1 81.62 218 LYS A C 1
ATOM 1770 O O . LYS A 1 218 ? 14.523 18.469 -6.68 1 81.62 218 LYS A O 1
ATOM 1775 N N . LYS A 1 219 ? 16.422 19.656 -7.047 1 87.38 219 LYS A N 1
ATOM 1776 C CA . LYS A 1 219 ? 16.391 20.297 -5.742 1 87.38 219 LYS A CA 1
ATOM 1777 C C . LYS A 1 219 ? 15.93 21.75 -5.863 1 87.38 219 LYS A C 1
ATOM 1779 O O . LYS A 1 219 ? 16.156 22.391 -6.891 1 87.38 219 LYS A O 1
ATOM 1784 N N . ALA A 1 220 ? 15.266 22.25 -4.844 1 92.75 220 ALA A N 1
ATOM 1785 C CA . ALA A 1 220 ? 14.875 23.656 -4.789 1 92.75 220 ALA A CA 1
ATOM 1786 C C . ALA A 1 220 ? 16.078 24.547 -4.496 1 92.75 220 ALA A C 1
ATOM 1788 O O . ALA A 1 220 ? 17.094 24.078 -3.967 1 92.75 220 ALA A O 1
ATOM 1789 N N . GLU A 1 221 ? 16 25.844 -4.824 1 93.38 221 GLU A N 1
ATOM 1790 C CA . GLU A 1 221 ? 17.094 26.781 -4.637 1 93.38 221 GLU A CA 1
ATOM 1791 C C . GLU A 1 221 ? 17.531 26.844 -3.176 1 93.38 221 GLU A C 1
ATOM 1793 O O . GLU A 1 221 ? 18.719 26.922 -2.877 1 93.38 221 GLU A O 1
ATOM 1798 N N . TRP A 1 222 ? 16.578 26.844 -2.295 1 96 222 TRP A N 1
ATOM 1799 C CA . TRP A 1 222 ? 16.906 27.016 -0.881 1 96 222 TRP A CA 1
ATOM 1800 C C . TRP A 1 222 ? 17.719 25.828 -0.363 1 96 222 TRP A C 1
ATOM 1802 O O . TRP A 1 222 ? 18.406 25.953 0.658 1 96 222 TRP A O 1
ATOM 1812 N N . GLU A 1 223 ? 17.609 24.688 -1.016 1 93.56 223 GLU A N 1
ATOM 1813 C CA . GLU A 1 223 ? 18.359 23.5 -0.61 1 93.56 223 GLU A CA 1
ATOM 1814 C C . GLU A 1 223 ? 19.828 23.625 -0.973 1 93.56 223 GLU A C 1
ATOM 1816 O O . GLU A 1 223 ? 20.688 22.984 -0.362 1 93.56 223 GLU A O 1
ATOM 1821 N N . LEU A 1 224 ? 20.094 24.469 -1.923 1 93.12 224 LEU A N 1
ATOM 1822 C CA . LEU A 1 224 ? 21.453 24.578 -2.457 1 93.12 224 LEU A CA 1
ATOM 1823 C C . LEU A 1 224 ? 22.109 25.875 -2.018 1 93.12 224 LEU A C 1
ATOM 1825 O O . LEU A 1 224 ? 23.344 26 -2.1 1 93.12 224 LEU A O 1
ATOM 1829 N N . ASN A 1 225 ? 21.375 26.781 -1.546 1 95.25 225 ASN A N 1
ATOM 1830 C CA . ASN A 1 225 ? 21.859 28.109 -1.211 1 95.25 225 ASN A CA 1
ATOM 1831 C C . ASN A 1 225 ? 21.719 28.406 0.281 1 95.25 225 ASN A C 1
ATOM 1833 O O . ASN A 1 225 ? 20.641 28.75 0.755 1 95.25 225 ASN A O 1
ATOM 1837 N N . GLU A 1 226 ? 22.828 28.484 0.971 1 93.38 226 GLU A N 1
ATOM 1838 C CA . GLU A 1 226 ? 22.797 28.703 2.414 1 93.38 226 GLU A CA 1
ATOM 1839 C C . GLU A 1 226 ? 22.406 30.141 2.752 1 93.38 226 GLU A C 1
ATOM 1841 O O . GLU A 1 226 ? 21.984 30.422 3.871 1 93.38 226 GLU A O 1
ATOM 1846 N N . ASN A 1 227 ? 22.562 30.984 1.789 1 95.19 227 ASN A N 1
ATOM 1847 C CA . ASN A 1 227 ? 22.219 32.375 2.008 1 95.19 227 ASN A CA 1
ATOM 1848 C C . ASN A 1 227 ? 20.828 32.719 1.455 1 95.19 227 ASN A C 1
ATOM 1850 O O . ASN A 1 227 ? 20.516 33.875 1.209 1 95.19 227 ASN A O 1
ATOM 1854 N N . TYR A 1 228 ? 20.062 31.734 1.296 1 97.44 228 TYR A N 1
ATOM 1855 C CA . TYR A 1 228 ? 18.75 31.891 0.659 1 97.44 228 TYR A CA 1
ATOM 1856 C C . TYR A 1 228 ? 17.875 32.844 1.448 1 97.44 228 TYR A C 1
ATOM 1858 O O . TYR A 1 228 ? 17.094 33.625 0.867 1 97.44 228 TYR A O 1
ATOM 1866 N N . CYS A 1 229 ? 17.938 32.844 2.736 1 96.56 229 CYS A N 1
ATOM 1867 C CA . CYS A 1 229 ? 17.109 33.688 3.58 1 96.56 229 CYS A CA 1
ATOM 1868 C C . CYS A 1 229 ? 17.328 35.156 3.264 1 96.56 229 CYS A C 1
ATOM 1870 O O . CYS A 1 229 ? 16.406 35.969 3.33 1 96.56 229 CYS A O 1
ATOM 1872 N N . ALA A 1 230 ? 18.562 35.5 2.977 1 96.25 230 ALA A N 1
ATOM 1873 C CA . ALA A 1 230 ? 18.875 36.875 2.625 1 96.25 230 ALA A CA 1
ATOM 1874 C C . ALA A 1 230 ? 18.031 37.344 1.443 1 96.25 230 ALA A C 1
ATOM 1876 O O . ALA A 1 230 ? 17.578 38.5 1.404 1 96.25 230 ALA A O 1
ATOM 1877 N N . GLN A 1 231 ? 17.859 36.5 0.567 1 96.19 231 GLN A N 1
ATOM 1878 C CA . GLN A 1 231 ? 17.031 36.812 -0.594 1 96.19 231 GLN A CA 1
ATOM 1879 C C . GLN A 1 231 ? 15.562 36.875 -0.21 1 96.19 231 GLN A C 1
ATOM 1881 O O . GLN A 1 231 ? 14.844 37.781 -0.668 1 96.19 231 GLN A O 1
ATOM 1886 N N . VAL A 1 232 ? 15.109 36 0.651 1 96.81 232 VAL A N 1
ATOM 1887 C CA . VAL A 1 232 ? 13.719 35.969 1.078 1 96.81 232 VAL A CA 1
ATOM 1888 C C . VAL A 1 232 ? 13.375 37.25 1.84 1 96.81 232 VAL A C 1
ATOM 1890 O O . VAL A 1 232 ? 12.305 37.812 1.642 1 96.81 232 VAL A O 1
ATOM 1893 N N . ARG A 1 233 ? 14.25 37.719 2.596 1 95.06 233 ARG A N 1
ATOM 1894 C CA . ARG A 1 233 ? 14.039 38.875 3.438 1 95.06 233 ARG A CA 1
ATOM 1895 C C . ARG A 1 233 ? 13.852 40.156 2.592 1 95.06 233 ARG A C 1
ATOM 1897 O O . ARG A 1 233 ? 13.336 41.156 3.074 1 95.06 233 ARG A O 1
ATOM 1904 N N . LYS A 1 234 ? 14.266 40.031 1.343 1 95.31 234 LYS A N 1
ATOM 1905 C CA . LYS A 1 234 ? 14.148 41.188 0.448 1 95.31 234 LYS A CA 1
ATOM 1906 C C . LYS A 1 234 ? 12.883 41.094 -0.398 1 95.31 234 LYS A C 1
ATOM 1908 O O . LYS A 1 234 ? 12.539 42.031 -1.115 1 95.31 234 LYS A O 1
ATOM 1913 N N . THR A 1 235 ? 12.188 40.062 -0.261 1 93.81 235 THR A N 1
ATOM 1914 C CA . THR A 1 235 ? 11.016 39.812 -1.104 1 93.81 235 THR A CA 1
ATOM 1915 C C . THR A 1 235 ? 9.727 40 -0.31 1 93.81 235 THR A C 1
ATOM 1917 O O . THR A 1 235 ? 9.523 39.344 0.711 1 93.81 235 THR A O 1
ATOM 1920 N N . PRO A 1 236 ? 8.891 40.875 -0.758 1 91.38 236 PRO A N 1
ATOM 1921 C CA . PRO A 1 236 ? 7.582 40.938 -0.105 1 91.38 236 PRO A CA 1
ATOM 1922 C C . PRO A 1 236 ? 6.797 39.625 -0.218 1 91.38 236 PRO A C 1
ATOM 1924 O O . PRO A 1 236 ? 6.863 38.969 -1.247 1 91.38 236 PRO A O 1
ATOM 1927 N N . PRO A 1 237 ? 6.023 39.219 0.846 1 91.44 237 PRO A N 1
ATOM 1928 C CA . PRO A 1 237 ? 5.766 39.969 2.084 1 91.44 237 PRO A CA 1
ATOM 1929 C C . PRO A 1 237 ? 6.758 39.625 3.193 1 91.44 237 PRO A C 1
ATOM 1931 O O . PRO A 1 237 ? 6.555 40 4.348 1 91.44 237 PRO A O 1
ATOM 1934 N N . TYR A 1 238 ? 7.82 39 2.846 1 92.94 238 TYR A N 1
ATOM 1935 C CA . TYR A 1 238 ? 8.75 38.5 3.844 1 92.94 238 TYR A CA 1
ATOM 1936 C C . TYR A 1 238 ? 9.75 39.562 4.258 1 92.94 238 TYR A C 1
ATOM 1938 O O . TYR A 1 238 ? 10.547 39.375 5.18 1 92.94 238 TYR A O 1
ATOM 1946 N N . ASP A 1 239 ? 9.711 40.656 3.641 1 90.69 239 ASP A N 1
ATOM 1947 C CA . ASP A 1 239 ? 10.539 41.812 4.047 1 90.69 239 ASP A CA 1
ATOM 1948 C C . ASP A 1 239 ? 10.07 42.375 5.375 1 90.69 239 ASP A C 1
ATOM 1950 O O . ASP A 1 239 ? 10.781 43.156 6.012 1 90.69 239 ASP A O 1
ATOM 1954 N N . ASN A 1 240 ? 8.914 42 5.715 1 87.88 240 ASN A N 1
ATOM 1955 C CA . ASN A 1 240 ? 8.43 42.25 7.066 1 87.88 240 ASN A CA 1
ATOM 1956 C C . ASN A 1 240 ? 8.875 41.156 8.039 1 87.88 240 ASN A C 1
ATOM 1958 O O . ASN A 1 240 ? 8.547 40 7.859 1 87.88 240 ASN A O 1
ATOM 1962 N N . THR A 1 241 ? 9.547 41.562 9.062 1 88.12 241 THR A N 1
ATOM 1963 C CA . THR A 1 241 ? 10.125 40.594 10.008 1 88.12 241 THR A CA 1
ATOM 1964 C C . THR A 1 241 ? 9.031 39.781 10.695 1 88.12 241 THR A C 1
ATOM 1966 O O . THR A 1 241 ? 9.234 38.594 10.992 1 88.12 241 THR A O 1
ATOM 1969 N N . ALA A 1 242 ? 7.863 40.406 10.93 1 87.75 242 ALA A N 1
ATOM 1970 C CA . ALA A 1 242 ? 6.758 39.688 11.57 1 87.75 242 ALA A CA 1
ATOM 1971 C C . ALA A 1 242 ? 6.316 38.5 10.742 1 87.75 242 ALA A C 1
ATOM 1973 O O . ALA A 1 242 ? 5.945 37.438 11.289 1 87.75 242 ALA A O 1
ATOM 1974 N N . ARG A 1 243 ? 6.352 38.719 9.453 1 90.56 243 ARG A N 1
ATOM 1975 C CA . ARG A 1 243 ? 5.992 37.656 8.539 1 90.56 243 ARG A CA 1
ATOM 1976 C C . ARG A 1 243 ? 6.977 36.5 8.633 1 90.56 243 ARG A C 1
ATOM 1978 O O . ARG A 1 243 ? 6.574 35.312 8.688 1 90.56 243 ARG A O 1
ATOM 1985 N N . LEU A 1 244 ? 8.172 36.781 8.664 1 91.94 244 LEU A N 1
ATOM 1986 C CA . LEU A 1 244 ? 9.211 35.781 8.727 1 91.94 244 LEU A CA 1
ATOM 1987 C C . LEU A 1 244 ? 9.164 35.031 10.062 1 91.94 244 LEU A C 1
ATOM 1989 O O . LEU A 1 244 ? 9.391 33.812 10.109 1 91.94 244 LEU A O 1
ATOM 1993 N N . LEU A 1 245 ? 8.914 35.75 11.109 1 93.25 245 LEU A N 1
ATOM 1994 C CA . LEU A 1 245 ? 8.812 35.125 12.43 1 93.25 245 LEU A CA 1
ATOM 1995 C C . LEU A 1 245 ? 7.672 34.125 12.477 1 93.25 245 LEU A C 1
ATOM 1997 O O . LEU A 1 245 ? 7.797 33.062 13.102 1 93.25 245 LEU A O 1
ATOM 2001 N N . SER A 1 246 ? 6.551 34.469 11.812 1 93.62 246 SER A N 1
ATOM 2002 C CA . SER A 1 246 ? 5.43 33.531 11.742 1 93.62 246 SER A CA 1
ATOM 2003 C C . SER A 1 246 ? 5.797 32.281 10.953 1 93.62 246 SER A C 1
ATOM 2005 O O . SER A 1 246 ? 5.359 31.188 11.297 1 93.62 246 SER A O 1
ATOM 2007 N N . LEU A 1 247 ? 6.547 32.5 9.945 1 94.88 247 LEU A N 1
ATOM 2008 C CA . LEU A 1 247 ? 7.02 31.375 9.164 1 94.88 247 LEU A CA 1
ATOM 2009 C C . LEU A 1 247 ? 7.926 30.469 10 1 94.88 247 LEU A C 1
ATOM 2011 O O . LEU A 1 247 ? 7.84 29.25 9.914 1 94.88 247 LEU A O 1
ATOM 2015 N N . ILE A 1 248 ? 8.742 31.031 10.773 1 95.69 248 ILE A N 1
ATOM 2016 C CA . ILE A 1 248 ? 9.648 30.266 11.633 1 95.69 248 ILE A CA 1
ATOM 2017 C C . ILE A 1 248 ? 8.844 29.484 12.664 1 95.69 248 ILE A C 1
ATOM 2019 O O . ILE A 1 248 ? 9.156 28.328 12.953 1 95.69 248 ILE A O 1
ATOM 2023 N N . ASP A 1 249 ? 7.809 30.109 13.227 1 96.69 249 ASP A N 1
ATOM 2024 C CA . ASP A 1 249 ? 6.906 29.391 14.125 1 96.69 249 ASP A CA 1
ATOM 2025 C C . ASP A 1 249 ? 6.348 28.141 13.461 1 96.69 249 ASP A C 1
ATOM 2027 O O . ASP A 1 249 ? 6.348 27.062 14.055 1 96.69 249 ASP A O 1
ATOM 2031 N N . MET A 1 250 ? 5.852 28.328 12.289 1 97.38 250 MET A N 1
ATOM 2032 C CA . MET A 1 250 ? 5.266 27.219 11.531 1 97.38 250 MET A CA 1
ATOM 2033 C C . MET A 1 250 ? 6.297 26.125 11.289 1 97.38 250 MET A C 1
ATOM 2035 O O . MET A 1 250 ? 5.977 24.938 11.352 1 97.38 250 MET A O 1
ATOM 2039 N N . THR A 1 251 ? 7.484 26.484 11.07 1 97.31 251 THR A N 1
ATOM 2040 C CA . THR A 1 251 ? 8.578 25.547 10.828 1 97.31 251 THR A CA 1
ATOM 2041 C C . THR A 1 251 ? 8.852 24.703 12.07 1 97.31 251 THR A C 1
ATOM 2043 O O . THR A 1 251 ? 9.141 23.516 11.961 1 97.31 251 THR A O 1
ATOM 2046 N N . MET A 1 252 ? 8.758 25.344 13.203 1 97.06 252 MET A N 1
ATOM 2047 C CA . MET A 1 252 ? 8.938 24.625 14.461 1 97.06 252 MET A CA 1
ATOM 2048 C C . MET A 1 252 ? 7.867 23.547 14.625 1 97.06 252 MET A C 1
ATOM 2050 O O . MET A 1 252 ? 8.172 22.406 14.977 1 97.06 252 MET A O 1
ATOM 2054 N N . LEU A 1 253 ? 6.699 23.969 14.352 1 98.56 253 LEU A N 1
ATOM 2055 C CA . LEU A 1 253 ? 5.59 23.016 14.414 1 98.56 253 LEU A CA 1
ATOM 2056 C C . LEU A 1 253 ? 5.801 21.859 13.438 1 98.56 253 LEU A C 1
ATOM 2058 O O . LEU A 1 253 ? 5.66 20.703 13.812 1 98.56 253 LEU A O 1
ATOM 2062 N N . ASP A 1 254 ? 6.176 22.188 12.211 1 98.44 254 ASP A N 1
ATOM 2063 C CA . ASP A 1 254 ? 6.375 21.188 11.156 1 98.44 254 ASP A CA 1
ATOM 2064 C C . ASP A 1 254 ? 7.5 20.234 11.516 1 98.44 254 ASP A C 1
ATOM 2066 O O . ASP A 1 254 ? 7.398 19.031 11.273 1 98.44 254 ASP A O 1
ATOM 2070 N N . PHE A 1 255 ? 8.547 20.734 12.117 1 98.75 255 PHE A N 1
ATOM 2071 C CA . PHE A 1 255 ? 9.672 19.859 12.461 1 98.75 255 PHE A CA 1
ATOM 2072 C C . PHE A 1 255 ? 9.281 18.891 13.562 1 98.75 255 PHE A C 1
ATOM 2074 O O . PHE A 1 255 ? 9.609 17.703 13.492 1 98.75 255 PHE A O 1
ATOM 2081 N N . LEU A 1 256 ? 8.586 19.406 14.523 1 98.94 256 LEU A N 1
ATOM 2082 C CA . LEU A 1 256 ? 8.195 18.547 15.633 1 98.94 256 LEU A CA 1
ATOM 2083 C C . LEU A 1 256 ? 7.281 17.422 15.156 1 98.94 256 LEU A C 1
ATOM 2085 O O . LEU A 1 256 ? 7.34 16.297 15.68 1 98.94 256 LEU A O 1
ATOM 2089 N N . MET A 1 257 ? 6.484 17.656 14.141 1 98.25 257 MET A N 1
ATOM 2090 C CA . MET A 1 257 ? 5.566 16.641 13.641 1 98.25 257 MET A CA 1
ATOM 2091 C C . MET A 1 257 ? 6.188 15.859 12.484 1 98.25 257 MET A C 1
ATOM 2093 O O . MET A 1 257 ? 5.672 14.812 12.094 1 98.25 257 MET A O 1
ATOM 2097 N N . GLY A 1 258 ? 7.238 16.328 11.969 1 97.06 258 GLY A N 1
ATOM 2098 C CA . GLY A 1 258 ? 7.848 15.711 10.805 1 97.06 258 GLY A CA 1
ATOM 2099 C C . GLY A 1 258 ? 7.086 15.977 9.523 1 97.06 258 GLY A C 1
ATOM 2100 O O . GLY A 1 258 ? 6.988 15.102 8.656 1 97.06 258 GLY A O 1
ATOM 2101 N N . ASN A 1 259 ? 6.465 17.156 9.359 1 96.56 259 ASN A N 1
ATOM 2102 C CA . ASN A 1 259 ? 5.68 17.5 8.18 1 96.56 259 ASN A CA 1
ATOM 2103 C C . ASN A 1 259 ? 6.523 18.25 7.152 1 96.56 259 ASN A C 1
ATOM 2105 O O . ASN A 1 259 ? 6.926 19.391 7.379 1 96.56 259 ASN A O 1
ATOM 2109 N N . MET A 1 260 ? 6.781 17.656 6.043 1 93.94 260 MET A N 1
ATOM 2110 C CA . MET A 1 260 ? 7.602 18.266 4.996 1 93.94 260 MET A CA 1
ATOM 2111 C C . MET A 1 260 ? 6.727 18.922 3.93 1 93.94 260 MET A C 1
ATOM 2113 O O . MET A 1 260 ? 7.242 19.547 3.002 1 93.94 260 MET A O 1
ATOM 2117 N N . ASP A 1 261 ? 5.414 18.766 4.121 1 90.75 261 ASP A N 1
ATOM 2118 C CA . ASP A 1 261 ? 4.504 19.188 3.059 1 90.75 261 ASP A CA 1
ATOM 2119 C C . ASP A 1 261 ? 3.881 20.547 3.363 1 90.75 261 ASP A C 1
ATOM 2121 O O . ASP A 1 261 ? 2.656 20.688 3.338 1 90.75 261 ASP A O 1
ATOM 2125 N N . ARG A 1 262 ? 4.641 21.516 3.691 1 94.12 262 ARG A N 1
ATOM 2126 C CA . ARG A 1 262 ? 4.148 22.875 3.881 1 94.12 262 ARG A CA 1
ATOM 2127 C C . ARG A 1 262 ? 4.453 23.75 2.664 1 94.12 262 ARG A C 1
ATOM 2129 O O . ARG A 1 262 ? 5.238 24.688 2.752 1 94.12 262 ARG A O 1
ATOM 2136 N N . HIS A 1 263 ? 3.797 23.531 1.603 1 91.75 263 HIS A N 1
ATOM 2137 C CA . HIS A 1 263 ? 4.051 24.234 0.346 1 91.75 263 HIS A CA 1
ATOM 2138 C C . HIS A 1 263 ? 3.318 25.578 0.298 1 91.75 263 HIS A C 1
ATOM 2140 O O . HIS A 1 263 ? 3.764 26.5 -0.372 1 91.75 263 HIS A O 1
ATOM 2146 N N . HIS A 1 264 ? 2.221 25.578 1.052 1 93.31 264 HIS A N 1
ATOM 2147 C CA . HIS A 1 264 ? 1.401 26.781 1.089 1 93.31 264 HIS A CA 1
ATOM 2148 C C . HIS A 1 264 ? 0.89 27.062 2.5 1 93.31 264 HIS A C 1
ATOM 2150 O O . HIS A 1 264 ? 0.877 26.172 3.346 1 93.31 264 HIS A O 1
ATOM 2156 N N . TYR A 1 265 ? 0.602 28.266 2.689 1 94.56 265 TYR A N 1
ATOM 2157 C CA . TYR A 1 265 ? -0.126 28.672 3.885 1 94.56 265 TYR A CA 1
ATOM 2158 C C . TYR A 1 265 ? -1.11 29.797 3.564 1 94.56 265 TYR A C 1
ATOM 2160 O O . TYR A 1 265 ? -1.101 30.344 2.459 1 94.56 265 TYR A O 1
ATOM 2168 N N . GLU A 1 266 ? -1.997 30.031 4.57 1 94.94 266 GLU A N 1
ATOM 2169 C CA . GLU A 1 266 ? -3.012 31.062 4.336 1 94.94 266 GLU A CA 1
ATOM 2170 C C . GLU A 1 266 ? -3 32.125 5.438 1 94.94 266 GLU A C 1
ATOM 2172 O O . GLU A 1 266 ? -2.535 31.844 6.551 1 94.94 266 GLU A O 1
ATOM 2177 N N . THR A 1 267 ? -3.438 33.312 5.066 1 94.62 267 THR A N 1
ATOM 2178 C CA . THR A 1 267 ? -3.688 34.406 5.996 1 94.62 267 THR A CA 1
ATOM 2179 C C . THR A 1 267 ? -5.039 35.062 5.719 1 94.62 267 THR A C 1
ATOM 2181 O O . THR A 1 267 ? -5.547 35 4.598 1 94.62 267 THR A O 1
ATOM 2184 N N . PHE A 1 268 ? -5.594 35.625 6.734 1 94.25 268 PHE A N 1
ATOM 2185 C CA . PHE A 1 268 ? -6.809 36.406 6.539 1 94.25 268 PHE A CA 1
ATOM 2186 C C . PHE A 1 268 ? -6.496 37.75 5.879 1 94.25 268 PHE A C 1
ATOM 2188 O O . PHE A 1 268 ? -5.648 38.5 6.363 1 94.25 268 PHE A O 1
ATOM 2195 N N . GLU A 1 269 ? -7.219 38.094 4.863 1 93.12 269 GLU A N 1
ATOM 2196 C CA . GLU A 1 269 ? -6.969 39.344 4.117 1 93.12 269 GLU A CA 1
ATOM 2197 C C . GLU A 1 269 ? -7.27 40.562 4.969 1 93.12 269 GLU A C 1
ATOM 2199 O O . GLU A 1 269 ? -6.59 41.594 4.852 1 93.12 269 GLU A O 1
ATOM 2204 N N . LYS A 1 270 ? -8.227 40.469 5.738 1 91.25 270 LYS A N 1
ATOM 2205 C CA . LYS A 1 270 ? -8.688 41.562 6.559 1 91.25 270 LYS A CA 1
ATOM 2206 C C . LYS A 1 270 ? -7.555 42.125 7.414 1 91.25 270 LYS A C 1
ATOM 2208 O O . LYS A 1 270 ? -7.531 43.344 7.715 1 91.25 270 LYS A O 1
ATOM 2213 N N . PHE A 1 271 ? -6.602 41.281 7.773 1 89.06 271 PHE A N 1
ATOM 2214 C CA . PHE A 1 271 ? -5.578 41.688 8.727 1 89.06 271 PHE A CA 1
ATOM 2215 C C . PHE A 1 271 ? -4.293 42.094 8 1 89.06 271 PHE A C 1
ATOM 2217 O O . PHE A 1 271 ? -3.289 42.406 8.633 1 89.06 271 PHE A O 1
ATOM 2224 N N . GLY A 1 272 ? -4.289 41.938 6.703 1 83.19 272 GLY A N 1
ATOM 2225 C CA . GLY A 1 272 ? -3.117 42.312 5.922 1 83.19 272 GLY A CA 1
ATOM 2226 C C . GLY A 1 272 ? -1.887 41.5 6.281 1 83.19 272 GLY A C 1
ATOM 2227 O O . GLY A 1 272 ? -1.961 40.281 6.426 1 83.19 272 GLY A O 1
ATOM 2228 N N . ASN A 1 273 ? -0.786 42.219 6.422 1 78.88 273 ASN A N 1
ATOM 2229 C CA . ASN A 1 273 ? 0.479 41.562 6.684 1 78.88 273 ASN A CA 1
ATOM 2230 C C . ASN A 1 273 ? 0.776 41.469 8.18 1 78.88 273 ASN A C 1
ATOM 2232 O O . ASN A 1 273 ? 1.804 40.938 8.586 1 78.88 273 ASN A O 1
ATOM 2236 N N . HIS A 1 274 ? -0.132 41.969 8.938 1 80.25 274 HIS A N 1
ATOM 2237 C CA . HIS A 1 274 ? 0.032 41.906 10.383 1 80.25 274 HIS A CA 1
ATOM 2238 C C . HIS A 1 274 ? -0.838 40.844 11 1 80.25 274 HIS A C 1
ATOM 2240 O O . HIS A 1 274 ? -1.71 41.125 11.828 1 80.25 274 HIS A O 1
ATOM 2246 N N . THR A 1 275 ? -0.627 39.688 10.539 1 84.38 275 THR A N 1
ATOM 2247 C CA . THR A 1 275 ? -1.425 38.562 11.031 1 84.38 275 THR A CA 1
ATOM 2248 C C . THR A 1 275 ? -0.593 37.281 11.078 1 84.38 275 THR A C 1
ATOM 2250 O O . THR A 1 275 ? 0.599 37.281 10.766 1 84.38 275 THR A O 1
ATOM 2253 N N . PHE A 1 276 ? -1.137 36.312 11.656 1 87.5 276 PHE A N 1
ATOM 2254 C CA . PHE A 1 276 ? -0.493 35 11.773 1 87.5 276 PHE A CA 1
ATOM 2255 C C . PHE A 1 276 ? -0.81 34.125 10.562 1 87.5 276 PHE A C 1
ATOM 2257 O O . PHE A 1 276 ? -1.716 34.438 9.789 1 87.5 276 PHE A O 1
ATOM 2264 N N . TYR A 1 277 ? 0.032 33.031 10.383 1 93.44 277 TYR A N 1
ATOM 2265 C CA . TYR A 1 277 ? -0.222 32.031 9.375 1 93.44 277 TYR A CA 1
ATOM 2266 C C . TYR A 1 277 ? -1.19 30.969 9.906 1 93.44 277 TYR A C 1
ATOM 2268 O O . TYR A 1 277 ? -1.078 30.531 11.055 1 93.44 277 TYR A O 1
ATOM 2276 N N . LEU A 1 278 ? -2.15 30.703 9.062 1 95.69 278 LEU A N 1
ATOM 2277 C CA . LEU A 1 278 ? -2.945 29.516 9.367 1 95.69 278 LEU A CA 1
ATOM 2278 C C . LEU A 1 278 ? -2.127 28.234 9.156 1 95.69 278 LEU A C 1
ATOM 2280 O O . LEU A 1 278 ? -1.521 28.062 8.102 1 95.69 278 LEU A O 1
ATOM 2284 N N . HIS A 1 279 ? -2.023 27.406 10.227 1 95.69 279 HIS A N 1
ATOM 2285 C CA . HIS A 1 279 ? -1.308 26.141 10.172 1 95.69 279 HIS A CA 1
ATOM 2286 C C . HIS A 1 279 ? -2.223 25.016 9.711 1 95.69 279 HIS A C 1
ATOM 2288 O O . HIS A 1 279 ? -2.645 24.172 10.508 1 95.69 279 HIS A O 1
ATOM 2294 N N . LEU A 1 280 ? -2.479 24.984 8.398 1 95.69 280 LEU A N 1
ATOM 2295 C CA . LEU A 1 280 ? -3.424 24.016 7.863 1 95.69 280 LEU A CA 1
ATOM 2296 C C . LEU A 1 280 ? -2.689 22.844 7.211 1 95.69 280 LEU A C 1
ATOM 2298 O O . LEU A 1 280 ? -1.471 22.891 7.031 1 95.69 280 LEU A O 1
ATOM 2302 N N . ASP A 1 281 ? -3.402 21.797 6.934 1 92.25 281 ASP A N 1
ATOM 2303 C CA . ASP A 1 281 ? -2.941 20.641 6.164 1 92.25 281 ASP A CA 1
ATOM 2304 C C . ASP A 1 281 ? -1.769 19.953 6.852 1 92.25 281 ASP A C 1
ATOM 2306 O O . ASP A 1 281 ? -0.665 19.891 6.305 1 92.25 281 ASP A O 1
ATOM 2310 N N . ASN A 1 282 ? -2.053 19.312 7.949 1 97.12 282 ASN A N 1
ATOM 2311 C CA . ASN A 1 282 ? -1.035 18.703 8.789 1 97.12 282 ASN A CA 1
ATOM 2312 C C . ASN A 1 282 ? -1.028 17.172 8.625 1 97.12 282 ASN A C 1
ATOM 2314 O O . ASN A 1 282 ? -0.363 16.469 9.391 1 97.12 282 ASN A O 1
ATOM 2318 N N . GLY A 1 283 ? -1.755 16.703 7.703 1 95.44 283 GLY A N 1
ATOM 2319 C CA . GLY A 1 283 ? -2.033 15.289 7.582 1 95.44 283 GLY A CA 1
ATOM 2320 C C . GLY A 1 283 ? -0.803 14.461 7.258 1 95.44 283 GLY A C 1
ATOM 2321 O O . GLY A 1 283 ? -0.795 13.242 7.457 1 95.44 283 GLY A O 1
ATOM 2322 N N . ARG A 1 284 ? 0.237 15.086 6.848 1 93.5 284 ARG A N 1
ATOM 2323 C CA . ARG A 1 284 ? 1.44 14.336 6.488 1 93.5 284 ARG A CA 1
ATOM 2324 C C . ARG A 1 284 ? 2.43 14.305 7.648 1 93.5 284 ARG A C 1
ATOM 2326 O O . ARG A 1 284 ? 3.551 13.812 7.504 1 93.5 284 ARG A O 1
ATOM 2333 N N . GLY A 1 285 ? 2.002 14.781 8.75 1 96.12 285 GLY A N 1
ATOM 2334 C CA . GLY A 1 285 ? 2.816 14.734 9.961 1 96.12 285 GLY A CA 1
ATOM 2335 C C . GLY A 1 285 ? 2.771 13.383 10.648 1 96.12 285 GLY A C 1
ATOM 2336 O O . GLY A 1 285 ? 1.955 12.531 10.297 1 96.12 285 GLY A O 1
ATOM 2337 N N . PHE A 1 286 ? 3.766 13.172 11.492 1 97.38 286 PHE A N 1
ATOM 2338 C CA . PHE A 1 286 ? 3.865 12 12.352 1 97.38 286 PHE A CA 1
ATOM 2339 C C . PHE A 1 286 ? 3.914 10.727 11.516 1 97.38 286 PHE A C 1
ATOM 2341 O O . PHE A 1 286 ? 3.289 9.719 11.867 1 97.38 286 PHE A O 1
ATOM 2348 N N . GLY A 1 287 ? 4.578 10.836 10.453 1 95.12 287 GLY A N 1
ATOM 2349 C CA . GLY A 1 287 ? 4.762 9.68 9.586 1 95.12 287 GLY A CA 1
ATOM 2350 C C . GLY A 1 287 ? 5.852 8.742 10.07 1 95.12 287 GLY A C 1
ATOM 2351 O O . GLY A 1 287 ? 5.758 7.523 9.883 1 95.12 287 GLY A O 1
ATOM 2352 N N . ARG A 1 288 ? 6.91 9.312 10.68 1 95.12 288 ARG A N 1
ATOM 2353 C CA . ARG A 1 288 ? 8.031 8.516 11.172 1 95.12 288 ARG A CA 1
ATOM 2354 C C . ARG A 1 288 ? 8.531 9.039 12.516 1 95.12 288 ARG A C 1
ATOM 2356 O O . ARG A 1 288 ? 8.961 10.188 12.617 1 95.12 288 ARG A O 1
ATOM 2363 N N . HIS A 1 289 ? 8.5 8.125 13.477 1 97.12 289 HIS A N 1
ATOM 2364 C CA . HIS A 1 289 ? 9.102 8.477 14.75 1 97.12 289 HIS A CA 1
ATOM 2365 C C . HIS A 1 289 ? 10.594 8.164 14.766 1 97.12 289 HIS A C 1
ATOM 2367 O O . HIS A 1 289 ? 11.344 8.719 15.57 1 97.12 289 HIS A O 1
ATOM 2373 N N . SER A 1 290 ? 11.039 7.344 13.836 1 95.56 290 SER A N 1
ATOM 2374 C CA . SER A 1 290 ? 12.406 6.824 13.82 1 95.56 290 SER A CA 1
ATOM 2375 C C . SER A 1 290 ? 13.344 7.758 13.055 1 95.56 290 SER A C 1
ATOM 2377 O O . SER A 1 290 ? 14.555 7.539 13.023 1 95.56 290 SER A O 1
ATOM 2379 N N . HIS A 1 291 ? 12.75 8.758 12.406 1 94.69 291 HIS A N 1
ATOM 2380 C CA . HIS A 1 291 ? 13.555 9.656 11.578 1 94.69 291 HIS A CA 1
ATOM 2381 C C . HIS A 1 291 ? 13.219 11.117 11.867 1 94.69 291 HIS A C 1
ATOM 2383 O O . HIS A 1 291 ? 12.039 11.484 11.93 1 94.69 291 HIS A O 1
ATOM 2389 N N . ASP A 1 292 ? 14.203 11.898 12.094 1 97.12 292 ASP A N 1
ATOM 2390 C CA . ASP A 1 292 ? 14.062 13.344 12.25 1 97.12 292 ASP A CA 1
ATOM 2391 C C . ASP A 1 292 ? 14.555 14.086 11.008 1 97.12 292 ASP A C 1
ATOM 2393 O O . ASP A 1 292 ? 15.75 14.117 10.734 1 97.12 292 ASP A O 1
ATOM 2397 N N . GLU A 1 293 ? 13.688 14.766 10.359 1 95.12 293 GLU A N 1
ATOM 2398 C CA . GLU A 1 293 ? 14.047 15.453 9.117 1 95.12 293 GLU A CA 1
ATOM 2399 C C . GLU A 1 293 ? 14.547 16.859 9.398 1 95.12 293 GLU A C 1
ATOM 2401 O O . GLU A 1 293 ? 13.773 17.828 9.367 1 95.12 293 GLU A O 1
ATOM 2406 N N . MET A 1 294 ? 15.852 17.047 9.406 1 96.56 294 MET A N 1
ATOM 2407 C CA . MET A 1 294 ? 16.469 18.312 9.82 1 96.56 294 MET A CA 1
ATOM 2408 C C . MET A 1 294 ? 16.25 19.391 8.758 1 96.56 294 MET A C 1
ATOM 2410 O O . MET A 1 294 ? 16.297 20.578 9.07 1 96.56 294 MET A O 1
ATOM 2414 N N . SER A 1 295 ? 16.016 18.969 7.516 1 94.94 295 SER A N 1
ATOM 2415 C CA . SER A 1 295 ? 15.836 19.953 6.449 1 94.94 295 SER A CA 1
ATOM 2416 C C . SER A 1 295 ? 14.609 20.812 6.695 1 94.94 295 SER A C 1
ATOM 2418 O O . SER A 1 295 ? 14.492 21.906 6.137 1 94.94 295 SER A O 1
ATOM 2420 N N . ILE A 1 296 ? 13.672 20.359 7.504 1 97.12 296 ILE A N 1
ATOM 2421 C CA . ILE A 1 296 ? 12.484 21.141 7.828 1 97.12 296 ILE A CA 1
ATOM 2422 C C . ILE A 1 296 ? 12.898 22.406 8.57 1 97.12 296 ILE A C 1
ATOM 2424 O O . ILE A 1 296 ? 12.25 23.453 8.422 1 97.12 296 ILE A O 1
ATOM 2428 N N . LEU A 1 297 ? 14.039 22.422 9.266 1 97.62 297 LEU A N 1
ATOM 2429 C CA . LEU A 1 297 ? 14.492 23.531 10.094 1 97.62 297 LEU A CA 1
ATOM 2430 C C . LEU A 1 297 ? 15.344 24.5 9.281 1 97.62 297 LEU A C 1
ATOM 2432 O O . LEU A 1 297 ? 15.906 25.453 9.828 1 97.62 297 LEU A O 1
ATOM 2436 N N . THR A 1 298 ? 15.383 24.312 8.008 1 97 298 THR A N 1
ATOM 2437 C CA . THR A 1 298 ? 16.266 25.125 7.168 1 97 298 THR A CA 1
ATOM 2438 C C . THR A 1 298 ? 15.906 26.609 7.289 1 97 298 THR A C 1
ATOM 2440 O O . THR A 1 298 ? 16.797 27.453 7.367 1 97 298 THR A O 1
ATOM 2443 N N . PRO A 1 299 ? 14.609 26.984 7.281 1 96.88 299 PRO A N 1
ATOM 2444 C CA . PRO A 1 299 ? 14.305 28.406 7.461 1 96.88 299 PRO A CA 1
ATOM 2445 C C . PRO A 1 299 ? 14.883 28.969 8.758 1 96.88 299 PRO A C 1
ATOM 2447 O O . PRO A 1 299 ? 15.406 30.094 8.773 1 96.88 299 PRO A O 1
ATOM 2450 N N . LEU A 1 300 ? 14.773 28.219 9.82 1 96.44 300 LEU A N 1
ATOM 2451 C CA . LEU A 1 300 ? 15.344 28.656 11.086 1 96.44 300 LEU A CA 1
ATOM 2452 C C . LEU A 1 300 ? 16.859 28.766 10.992 1 96.44 300 LEU A C 1
ATOM 2454 O O . LEU A 1 300 ? 17.453 29.75 11.445 1 96.44 300 LEU A O 1
ATOM 2458 N N . ARG A 1 301 ? 17.484 27.812 10.422 1 95.19 301 ARG A N 1
ATOM 2459 C CA . ARG A 1 301 ? 18.938 27.766 10.305 1 95.19 301 ARG A CA 1
ATOM 2460 C C . ARG A 1 301 ? 19.469 28.891 9.438 1 95.19 301 ARG A C 1
ATOM 2462 O O . ARG A 1 301 ? 20.484 29.5 9.75 1 95.19 301 ARG A O 1
ATOM 2469 N N . GLN A 1 302 ? 18.734 29.125 8.383 1 95.75 302 GLN A N 1
ATOM 2470 C CA . GLN A 1 302 ? 19.219 30.109 7.418 1 95.75 302 GLN A CA 1
ATOM 2471 C C . GLN A 1 302 ? 18.906 31.531 7.867 1 95.75 302 GLN A C 1
ATOM 2473 O O . GLN A 1 302 ? 19.672 32.469 7.609 1 95.75 302 GLN A O 1
ATOM 2478 N N . CYS A 1 303 ? 17.781 31.766 8.516 1 94.88 303 CYS A N 1
ATOM 2479 C CA . CYS A 1 303 ? 17.359 33.125 8.859 1 94.88 303 CYS A CA 1
ATOM 2480 C C . CYS A 1 303 ? 17.859 33.531 10.242 1 94.88 303 CYS A C 1
ATOM 2482 O O . CYS A 1 303 ? 17.953 34.719 10.555 1 94.88 303 CYS A O 1
ATOM 2484 N N . CYS A 1 304 ? 18.016 32.594 11.148 1 93.62 304 CYS A N 1
ATOM 2485 C CA . CYS A 1 304 ? 18.594 32.781 12.477 1 93.62 304 CYS A CA 1
ATOM 2486 C C . CYS A 1 304 ? 17.781 33.781 13.281 1 93.62 304 CYS A C 1
ATOM 2488 O O . CYS A 1 304 ? 18.359 34.656 13.969 1 93.62 304 CYS A O 1
ATOM 2490 N N . ILE A 1 305 ? 16.516 33.75 13.125 1 94.12 305 ILE A N 1
ATOM 2491 C CA . ILE A 1 305 ? 15.617 34.594 13.93 1 94.12 305 ILE A CA 1
ATOM 2492 C C . ILE A 1 305 ? 14.516 33.719 14.531 1 94.12 305 ILE A C 1
ATOM 2494 O O . ILE A 1 305 ? 14.133 32.688 13.945 1 94.12 305 ILE A O 1
ATOM 2498 N N . ILE A 1 306 ? 14.055 34.062 15.719 1 94.81 306 ILE A N 1
ATOM 2499 C CA . ILE A 1 306 ? 12.969 33.344 16.375 1 94.81 306 ILE A CA 1
ATOM 2500 C C . ILE A 1 306 ? 12.242 34.281 17.328 1 94.81 306 ILE A C 1
ATOM 2502 O O . ILE A 1 306 ? 12.844 35.219 17.875 1 94.81 306 ILE A O 1
ATOM 2506 N N . LYS A 1 307 ? 10.977 34.094 17.438 1 94.38 307 LYS A N 1
ATOM 2507 C CA . LYS A 1 307 ? 10.242 34.844 18.469 1 94.38 307 LYS A CA 1
ATOM 2508 C C . LYS A 1 307 ? 10.719 34.469 19.859 1 94.38 307 LYS A C 1
ATOM 2510 O O . LYS A 1 307 ? 10.898 33.281 20.156 1 94.38 307 LYS A O 1
ATOM 2515 N N . LYS A 1 308 ? 10.875 35.469 20.672 1 94.25 308 LYS A N 1
ATOM 2516 C CA . LYS A 1 308 ? 11.289 35.219 22.062 1 94.25 308 LYS A CA 1
ATOM 2517 C C . LYS A 1 308 ? 10.281 34.344 22.781 1 94.25 308 LYS A C 1
ATOM 2519 O O . LYS A 1 308 ? 10.656 33.438 23.531 1 94.25 308 LYS A O 1
ATOM 2524 N N . SER A 1 309 ? 9.008 34.625 22.594 1 94.12 309 SER A N 1
ATOM 2525 C CA . SER A 1 309 ? 7.953 33.844 23.234 1 94.12 309 SER A CA 1
ATOM 2526 C C . SER A 1 309 ? 8.016 32.375 22.828 1 94.12 309 SER A C 1
ATOM 2528 O O . SER A 1 309 ? 7.848 31.5 23.672 1 94.12 309 SER A O 1
ATOM 2530 N N . THR A 1 310 ? 8.273 32.125 21.547 1 96.12 310 THR A N 1
ATOM 2531 C CA . THR A 1 310 ? 8.383 30.766 21.047 1 96.12 310 THR A CA 1
ATOM 2532 C C . THR A 1 310 ? 9.594 30.062 21.672 1 96.12 310 THR A C 1
ATOM 2534 O O . THR A 1 310 ? 9.5 28.922 22.109 1 96.12 310 THR A O 1
ATOM 2537 N N . PHE A 1 311 ? 10.703 30.797 21.703 1 95.94 311 PHE A N 1
ATOM 2538 C CA . PHE A 1 311 ? 11.93 30.219 22.25 1 95.94 311 PHE A CA 1
ATOM 2539 C C . PHE A 1 311 ? 11.734 29.844 23.719 1 95.94 311 PHE A C 1
ATOM 2541 O O . PHE A 1 311 ? 12.109 28.75 24.141 1 95.94 311 PHE A O 1
ATOM 2548 N N . LEU A 1 312 ? 11.141 30.75 24.453 1 96.44 312 LEU A N 1
ATOM 2549 C CA . LEU A 1 312 ? 10.906 30.5 25.875 1 96.44 312 LEU A CA 1
ATOM 2550 C C . LEU A 1 312 ? 9.961 29.328 26.094 1 96.44 312 LEU A C 1
ATOM 2552 O O . LEU A 1 312 ? 10.156 28.531 27.016 1 96.44 312 LEU A O 1
ATOM 2556 N N . ARG A 1 313 ? 8.977 29.25 25.266 1 97.38 313 ARG A N 1
ATOM 2557 C CA . ARG A 1 313 ? 8.047 28.141 25.344 1 97.38 313 ARG A CA 1
ATOM 2558 C C . ARG A 1 313 ? 8.758 26.812 25.094 1 97.38 313 ARG A C 1
ATOM 2560 O O . ARG A 1 313 ? 8.508 25.828 25.781 1 97.38 313 ARG A O 1
ATOM 2567 N N . LEU A 1 314 ? 9.594 26.75 24.109 1 97.94 314 LEU A N 1
ATOM 2568 C CA . LEU A 1 314 ? 10.352 25.547 23.781 1 97.94 314 LEU A CA 1
ATOM 2569 C C . LEU A 1 314 ? 11.266 25.141 24.938 1 97.94 314 LEU A C 1
ATOM 2571 O O . LEU A 1 314 ? 11.375 23.969 25.281 1 97.94 314 LEU A O 1
ATOM 2575 N N . GLN A 1 315 ? 11.844 26.125 25.531 1 97.25 315 GLN A N 1
ATOM 2576 C CA . GLN A 1 315 ? 12.711 25.859 26.672 1 97.25 315 GLN A CA 1
ATOM 2577 C C . GLN A 1 315 ? 11.922 25.266 27.844 1 97.25 315 GLN A C 1
ATOM 2579 O O . GLN A 1 315 ? 12.383 24.328 28.5 1 97.25 315 GLN A O 1
ATOM 2584 N N . LEU A 1 316 ? 10.789 25.844 28.031 1 98.06 316 LEU A N 1
ATOM 2585 C CA . LEU A 1 316 ? 9.93 25.359 29.109 1 98.06 316 LEU A CA 1
ATOM 2586 C C . LEU A 1 316 ? 9.555 23.906 28.891 1 98.06 316 LEU A C 1
ATOM 2588 O O . LEU A 1 316 ? 9.609 23.094 29.812 1 98.06 316 LEU A O 1
ATOM 2592 N N . LEU A 1 317 ? 9.242 23.547 27.703 1 98.56 317 LEU A N 1
ATOM 2593 C CA . LEU A 1 317 ? 8.75 22.219 27.359 1 98.56 317 LEU A CA 1
ATOM 2594 C C . LEU A 1 317 ? 9.891 21.203 27.375 1 98.56 317 LEU A C 1
ATOM 2596 O O . LEU A 1 317 ? 9.648 20 27.281 1 98.56 317 LEU A O 1
ATOM 2600 N N . ALA A 1 318 ? 11.07 21.672 27.516 1 97.81 318 ALA A N 1
ATOM 2601 C CA . ALA A 1 318 ? 12.219 20.781 27.594 1 97.81 318 ALA A CA 1
ATOM 2602 C C . ALA A 1 318 ? 12.578 20.453 29.047 1 97.81 318 ALA A C 1
ATOM 2604 O O . ALA A 1 318 ? 13.414 19.594 29.312 1 97.81 318 ALA A O 1
ATOM 2605 N N . THR A 1 319 ? 11.906 21.047 29.953 1 97.31 319 THR A N 1
ATOM 2606 C CA . THR A 1 319 ? 12.18 20.812 31.359 1 97.31 319 THR A CA 1
ATOM 2607 C C . THR A 1 319 ? 11.445 19.562 31.859 1 97.31 319 THR A C 1
ATOM 2609 O O . THR A 1 319 ? 10.414 19.188 31.281 1 97.31 319 THR A O 1
ATOM 2612 N N . GLU A 1 320 ? 11.844 18.969 32.938 1 94.75 320 GLU A N 1
ATOM 2613 C CA . GLU A 1 320 ? 11.336 17.688 33.438 1 94.75 320 GLU A CA 1
ATOM 2614 C C . GLU A 1 320 ? 9.875 17.797 33.844 1 94.75 320 GLU A C 1
ATOM 2616 O O . GLU A 1 320 ? 9.062 16.922 33.531 1 94.75 320 GLU A O 1
ATOM 2621 N N . PRO A 1 321 ? 9.469 18.844 34.5 1 94.94 321 PRO A N 1
ATOM 2622 C CA . PRO A 1 321 ? 8.07 18.906 34.906 1 94.94 321 PRO A CA 1
ATOM 2623 C C . PRO A 1 321 ? 7.121 19.156 33.719 1 94.94 321 PRO A C 1
ATOM 2625 O O . PRO A 1 321 ? 5.926 18.859 33.812 1 94.94 321 PRO A O 1
ATOM 2628 N N . TYR A 1 322 ? 7.648 19.703 32.625 1 96.88 322 TYR A N 1
ATOM 2629 C CA . TYR A 1 322 ? 6.801 20.078 31.5 1 96.88 322 TYR A CA 1
ATOM 2630 C C . TYR A 1 322 ? 7.289 19.438 30.203 1 96.88 322 TYR A C 1
ATOM 2632 O O . TYR A 1 322 ? 7.203 20.031 29.141 1 96.88 322 TYR A O 1
ATOM 2640 N N . ARG A 1 323 ? 7.809 18.25 30.422 1 98 323 ARG A N 1
ATOM 2641 C CA . ARG A 1 323 ? 8.312 17.578 29.219 1 98 323 ARG A CA 1
ATOM 2642 C C . ARG A 1 323 ? 7.246 17.531 28.141 1 98 323 ARG A C 1
ATOM 2644 O O . ARG A 1 323 ? 6.098 17.172 28.406 1 98 323 ARG A O 1
ATOM 2651 N N . LEU A 1 324 ? 7.633 17.875 26.969 1 98.81 324 LEU A N 1
ATOM 2652 C CA . LEU A 1 324 ? 6.695 18 25.859 1 98.81 324 LEU A CA 1
ATOM 2653 C C . LEU A 1 324 ? 5.887 16.719 25.672 1 98.81 324 LEU A C 1
ATOM 2655 O O . LEU A 1 324 ? 4.672 16.766 25.469 1 98.81 324 LEU A O 1
ATOM 2659 N N . SER A 1 325 ? 6.516 15.523 25.719 1 98.69 325 SER A N 1
ATOM 2660 C CA . SER A 1 325 ? 5.816 14.25 25.578 1 98.69 325 SER A CA 1
ATOM 2661 C C . SER A 1 325 ? 4.727 14.094 26.625 1 98.69 325 SER A C 1
ATOM 2663 O O . SER A 1 325 ? 3.617 13.656 26.328 1 98.69 325 SER A O 1
ATOM 2665 N N . ASP A 1 326 ? 5.031 14.477 27.812 1 98.56 326 ASP A N 1
ATOM 2666 C CA . ASP A 1 326 ? 4.074 14.352 28.906 1 98.56 326 ASP A CA 1
ATOM 2667 C C . ASP A 1 326 ? 2.885 15.289 28.703 1 98.56 326 ASP A C 1
ATOM 2669 O O . ASP A 1 326 ? 1.733 14.883 28.875 1 98.56 326 ASP A O 1
ATOM 2673 N N . VAL A 1 327 ? 3.195 16.516 28.391 1 98.62 327 VAL A N 1
ATOM 2674 C CA . VAL A 1 327 ? 2.141 17.516 28.172 1 98.62 327 VAL A CA 1
ATOM 2675 C C . VAL A 1 327 ? 1.274 17.094 26.984 1 98.62 327 VAL A C 1
ATOM 2677 O O . VAL A 1 327 ? 0.048 17.203 27.031 1 98.62 327 VAL A O 1
ATOM 2680 N N . MET A 1 328 ? 1.921 16.609 25.938 1 98.81 328 MET A N 1
ATOM 2681 C CA . MET A 1 328 ? 1.2 16.141 24.766 1 98.81 328 MET A CA 1
ATOM 2682 C C . MET A 1 328 ? 0.313 14.953 25.109 1 98.81 328 MET A C 1
ATOM 2684 O O . MET A 1 328 ? -0.841 14.891 24.688 1 98.81 328 MET A O 1
ATOM 2688 N N . ARG A 1 329 ? 0.856 14.008 25.844 1 98.19 329 ARG A N 1
ATOM 2689 C CA . ARG A 1 329 ? 0.099 12.844 26.281 1 98.19 329 ARG A CA 1
ATOM 2690 C C . ARG A 1 329 ? -1.156 13.273 27.047 1 98.19 329 ARG A C 1
ATOM 2692 O O . ARG A 1 329 ? -2.244 12.75 26.797 1 98.19 329 ARG A O 1
ATOM 2699 N N . GLU A 1 330 ? -0.991 14.18 27.891 1 98 330 GLU A N 1
ATOM 2700 C CA . GLU A 1 330 ? -2.109 14.672 28.703 1 98 330 GLU A CA 1
ATOM 2701 C C . GLU A 1 330 ? -3.145 15.375 27.828 1 98 330 GLU A C 1
ATOM 2703 O O . GLU A 1 330 ? -4.348 15.156 27.984 1 98 330 GLU A O 1
ATOM 2708 N N . SER A 1 331 ? -2.691 16.219 26.969 1 97.75 331 SER A N 1
ATOM 2709 C CA . SER A 1 331 ? -3.596 16.953 26.094 1 97.75 331 SER A CA 1
ATOM 2710 C C . SER A 1 331 ? -4.395 16.016 25.203 1 97.75 331 SER A C 1
ATOM 2712 O O . SER A 1 331 ? -5.605 16.172 25.047 1 97.75 331 SER A O 1
ATOM 2714 N N . LEU A 1 332 ? -3.746 15 24.656 1 98.44 332 LEU A N 1
ATOM 2715 C CA . LEU A 1 332 ? -4.367 14.062 23.719 1 98.44 332 LEU A CA 1
ATOM 2716 C C . LEU A 1 332 ? -5.312 13.109 24.453 1 98.44 332 LEU A C 1
ATOM 2718 O O . LEU A 1 332 ? -6.188 12.508 23.828 1 98.44 332 LEU A O 1
ATOM 2722 N N . ALA A 1 333 ? -5.113 12.945 25.734 1 97.88 333 ALA A N 1
ATOM 2723 C CA . ALA A 1 333 ? -5.938 12.039 26.516 1 97.88 333 ALA A CA 1
ATOM 2724 C C . ALA A 1 333 ? -7.398 12.484 26.516 1 97.88 333 ALA A C 1
ATOM 2726 O O . ALA A 1 333 ? -8.305 11.672 26.734 1 97.88 333 ALA A O 1
ATOM 2727 N N . SER A 1 334 ? -7.66 13.75 26.234 1 95.38 334 SER A N 1
ATOM 2728 C CA . SER A 1 334 ? -9.016 14.289 26.234 1 95.38 334 SER A CA 1
ATOM 2729 C C . SER A 1 334 ? -9.734 14 24.922 1 95.38 334 SER A C 1
ATOM 2731 O O . SER A 1 334 ? -10.945 14.18 24.812 1 95.38 334 SER A O 1
ATOM 2733 N N . ASP A 1 335 ? -9.039 13.609 23.922 1 98 335 ASP A N 1
ATOM 2734 C CA . ASP A 1 335 ? -9.641 13.344 22.625 1 98 335 ASP A CA 1
ATOM 2735 C C . ASP A 1 335 ? -10.422 12.031 22.641 1 98 335 ASP A C 1
ATOM 2737 O O . ASP A 1 335 ? -9.984 11.047 23.25 1 98 335 ASP A O 1
ATOM 2741 N N . PRO A 1 336 ? -11.508 11.945 21.953 1 97.94 336 PRO A N 1
ATOM 2742 C CA . PRO A 1 336 ? -12.328 10.734 21.938 1 97.94 336 PRO A CA 1
ATOM 2743 C C . PRO A 1 336 ? -11.594 9.531 21.344 1 97.94 336 PRO A C 1
ATOM 2745 O O . PRO A 1 336 ? -11.969 8.391 21.594 1 97.94 336 PRO A O 1
ATOM 2748 N N . LEU A 1 337 ? -10.555 9.758 20.531 1 97.88 337 LEU A N 1
ATOM 2749 C CA . LEU A 1 337 ? -9.844 8.664 19.875 1 97.88 337 LEU A CA 1
ATOM 2750 C C . LEU A 1 337 ? -8.562 8.32 20.641 1 97.88 337 LEU A C 1
ATOM 2752 O O . LEU A 1 337 ? -7.68 7.648 20.094 1 97.88 337 LEU A O 1
ATOM 2756 N N . SER A 1 338 ? -8.422 8.758 21.844 1 97.56 338 SER A N 1
ATOM 2757 C CA . SER A 1 338 ? -7.23 8.469 22.641 1 97.56 338 SER A CA 1
ATOM 2758 C C . SER A 1 338 ? -7.012 6.961 22.766 1 97.56 338 SER A C 1
ATOM 2760 O O . SER A 1 338 ? -7.961 6.211 23.016 1 97.56 338 SER A O 1
ATOM 2762 N N . PRO A 1 339 ? -5.723 6.543 22.609 1 97.56 339 PRO A N 1
ATOM 2763 C CA . PRO A 1 339 ? -4.52 7.324 22.312 1 97.56 339 PRO A CA 1
ATOM 2764 C C . PRO A 1 339 ? -4.418 7.715 20.844 1 97.56 339 PRO A C 1
ATOM 2766 O O . PRO A 1 339 ? -4.68 6.891 19.969 1 97.56 339 PRO A O 1
ATOM 2769 N N . VAL A 1 340 ? -4.023 8.891 20.578 1 98.25 340 VAL A N 1
ATOM 2770 C CA . VAL A 1 340 ? -3.953 9.453 19.234 1 98.25 340 VAL A CA 1
ATOM 2771 C C . VAL A 1 340 ? -2.566 9.211 18.641 1 98.25 340 VAL A C 1
ATOM 2773 O O . VAL A 1 340 ? -2.438 8.922 17.453 1 98.25 340 VAL A O 1
ATOM 2776 N N . LEU A 1 341 ? -1.536 9.297 19.469 1 98.31 341 LEU A N 1
ATOM 2777 C CA . LEU A 1 341 ? -0.157 9.039 19.062 1 98.31 341 LEU A CA 1
ATOM 2778 C C . LEU A 1 341 ? 0.432 7.871 19.844 1 98.31 341 LEU A C 1
ATOM 2780 O O . LEU A 1 341 ? 0.09 7.66 21.016 1 98.31 341 LEU A O 1
ATOM 2784 N N . SER A 1 342 ? 1.293 7.129 19.203 1 97.38 342 SER A N 1
ATOM 2785 C CA . SER A 1 342 ? 2.045 6.098 19.922 1 97.38 342 SER A CA 1
ATOM 2786 C C . SER A 1 342 ? 3.094 6.715 20.844 1 97.38 342 SER A C 1
ATOM 2788 O O . SER A 1 342 ? 3.486 7.867 20.656 1 97.38 342 SER A O 1
ATOM 2790 N N . GLU A 1 343 ? 3.562 5.91 21.766 1 97.88 343 GLU A N 1
ATOM 2791 C CA . GLU A 1 343 ? 4.605 6.355 22.688 1 97.88 343 GLU A CA 1
ATOM 2792 C C . GLU A 1 343 ? 5.883 6.715 21.938 1 97.88 343 GLU A C 1
ATOM 2794 O O . GLU A 1 343 ? 6.598 7.645 22.312 1 97.88 343 GLU A O 1
ATOM 2799 N N . ALA A 1 344 ? 6.152 6.031 20.875 1 98.12 344 ALA A N 1
ATOM 2800 C CA . ALA A 1 344 ? 7.344 6.309 20.062 1 98.12 344 ALA A CA 1
ATOM 2801 C C . ALA A 1 344 ? 7.289 7.711 19.469 1 98.12 344 ALA A C 1
ATOM 2803 O O . ALA A 1 344 ? 8.305 8.406 19.406 1 98.12 344 ALA A O 1
ATOM 2804 N N . HIS A 1 345 ? 6.109 8.078 19.047 1 98.5 345 HIS A N 1
ATOM 2805 C CA . HIS A 1 345 ? 5.969 9.422 18.5 1 98.5 345 HIS A CA 1
ATOM 2806 C C . HIS A 1 345 ? 6.105 10.477 19.594 1 98.5 345 HIS A C 1
ATOM 2808 O O . HIS A 1 345 ? 6.652 11.555 19.359 1 98.5 345 HIS A O 1
ATOM 2814 N N . LEU A 1 346 ? 5.621 10.18 20.781 1 98.62 346 LEU A N 1
ATOM 2815 C CA . LEU A 1 346 ? 5.758 11.109 21.906 1 98.62 346 LEU A CA 1
ATOM 2816 C C . LEU A 1 346 ? 7.227 11.281 22.281 1 98.62 346 LEU A C 1
ATOM 2818 O O . LEU A 1 346 ? 7.68 12.406 22.531 1 98.62 346 LEU A O 1
ATOM 2822 N N . GLU A 1 347 ? 7.914 10.234 22.281 1 98.44 347 GLU A N 1
ATOM 2823 C CA . GLU A 1 347 ? 9.344 10.305 22.562 1 98.44 347 GLU A CA 1
ATOM 2824 C C . GLU A 1 347 ? 10.086 11.086 21.484 1 98.44 347 GLU A C 1
ATOM 2826 O O . GLU A 1 347 ? 11.039 11.805 21.766 1 98.44 347 GLU A O 1
ATOM 2831 N N . ALA A 1 348 ? 9.633 10.906 20.297 1 98.69 348 ALA A N 1
ATOM 2832 C CA . ALA A 1 348 ? 10.258 11.625 19.203 1 98.69 348 ALA A CA 1
ATOM 2833 C C . ALA A 1 348 ? 10.078 13.133 19.344 1 98.69 348 ALA A C 1
ATOM 2835 O O . ALA A 1 348 ? 10.953 13.906 18.953 1 98.69 348 ALA A O 1
ATOM 2836 N N . LEU A 1 349 ? 8.969 13.539 19.906 1 98.88 349 LEU A N 1
ATOM 2837 C CA . LEU A 1 349 ? 8.758 14.961 20.156 1 98.88 349 LEU A CA 1
ATOM 2838 C C . LEU A 1 349 ? 9.836 15.531 21.062 1 98.88 349 LEU A C 1
ATOM 2840 O O . LEU A 1 349 ? 10.383 16.609 20.797 1 98.88 349 LEU A O 1
ATOM 2844 N N . ASP A 1 350 ? 10.141 14.82 22.109 1 98.75 350 ASP A N 1
ATOM 2845 C CA . ASP A 1 350 ? 11.188 15.273 23.031 1 98.75 350 ASP A CA 1
ATOM 2846 C C . ASP A 1 350 ? 12.539 15.336 22.328 1 98.75 350 ASP A C 1
ATOM 2848 O O . ASP A 1 350 ? 13.289 16.297 22.5 1 98.75 350 ASP A O 1
ATOM 2852 N N . ARG A 1 351 ? 12.82 14.305 21.625 1 98.75 351 ARG A N 1
ATOM 2853 C CA . ARG A 1 351 ? 14.078 14.242 20.891 1 98.75 351 ARG A CA 1
ATOM 2854 C C . ARG A 1 351 ? 14.203 15.406 19.906 1 98.75 351 ARG A C 1
ATOM 2856 O O . ARG A 1 351 ? 15.242 16.062 19.844 1 98.75 351 ARG A O 1
ATOM 2863 N N . ARG A 1 352 ? 13.18 15.703 19.219 1 98.81 352 ARG A N 1
ATOM 2864 C CA . ARG A 1 352 ? 13.188 16.766 18.219 1 98.81 352 ARG A CA 1
ATOM 2865 C C . ARG A 1 352 ? 13.258 18.141 18.859 1 98.81 352 ARG A C 1
ATOM 2867 O O . ARG A 1 352 ? 13.914 19.047 18.344 1 98.81 352 ARG A O 1
ATOM 2874 N N . LEU A 1 353 ? 12.539 18.266 19.953 1 98.81 353 LEU A N 1
ATOM 2875 C CA . LEU A 1 353 ? 12.617 19.516 20.688 1 98.81 353 LEU A CA 1
ATOM 2876 C C . LEU A 1 353 ? 14.047 19.812 21.109 1 98.81 353 LEU A C 1
ATOM 2878 O O . LEU A 1 353 ? 14.516 20.953 21 1 98.81 353 LEU A O 1
ATOM 2882 N N . LYS A 1 354 ? 14.766 18.859 21.578 1 97.88 354 LYS A N 1
ATOM 2883 C CA . LYS A 1 354 ? 16.156 19.016 21.969 1 97.88 354 LYS A CA 1
ATOM 2884 C C . LYS A 1 354 ? 17.016 19.438 20.781 1 97.88 354 LYS A C 1
ATOM 2886 O O . LYS A 1 354 ? 17.938 20.25 20.922 1 97.88 354 LYS A O 1
ATOM 2891 N N . LYS A 1 355 ? 16.688 18.906 19.656 1 97.94 355 LYS A N 1
ATOM 2892 C CA . LYS A 1 355 ? 17.438 19.266 18.453 1 97.94 355 LYS A CA 1
ATOM 2893 C C . LYS A 1 355 ? 17.203 20.719 18.062 1 97.94 355 LYS A C 1
ATOM 2895 O O . LYS A 1 355 ? 18.125 21.406 17.609 1 97.94 355 LYS A O 1
ATOM 2900 N N . ILE A 1 356 ? 16 21.141 18.203 1 97.94 356 ILE A N 1
ATOM 2901 C CA . ILE A 1 356 ? 15.719 22.547 17.953 1 97.94 356 ILE A CA 1
ATOM 2902 C C . ILE A 1 356 ? 16.547 23.422 18.906 1 97.94 356 ILE A C 1
ATOM 2904 O O . ILE A 1 356 ? 17.203 24.359 18.469 1 97.94 356 ILE A O 1
ATOM 2908 N N . LEU A 1 357 ? 16.516 23.109 20.172 1 96.94 357 LEU A N 1
ATOM 2909 C CA . LEU A 1 357 ? 17.172 23.922 21.188 1 96.94 357 LEU A CA 1
ATOM 2910 C C . LEU A 1 357 ? 18.688 23.906 20.984 1 96.94 357 LEU A C 1
ATOM 2912 O O . LEU A 1 357 ? 19.375 24.891 21.266 1 96.94 357 LEU A O 1
ATOM 2916 N N . ALA A 1 358 ? 19.188 22.844 20.453 1 95.19 358 ALA A N 1
ATOM 2917 C CA . ALA A 1 358 ? 20.625 22.703 20.203 1 95.19 358 ALA A CA 1
ATOM 2918 C C . ALA A 1 358 ? 21.078 23.688 19.125 1 95.19 358 ALA A C 1
ATOM 2920 O O . ALA A 1 358 ? 22.266 24.031 19.062 1 95.19 358 ALA A O 1
ATOM 2921 N N . MET A 1 359 ? 20.156 24.125 18.344 1 93.44 359 MET A N 1
ATOM 2922 C CA . MET A 1 359 ? 20.516 25.031 17.266 1 93.44 359 MET A CA 1
ATOM 2923 C C . MET A 1 359 ? 20.844 26.422 17.828 1 93.44 359 MET A C 1
ATOM 2925 O O . MET A 1 359 ? 21.5 27.234 17.141 1 93.44 359 MET A O 1
ATOM 2929 N N . PHE A 1 360 ? 20.469 26.719 19.016 1 91.12 360 PHE A N 1
ATOM 2930 C CA . PHE A 1 360 ? 20.656 28.047 19.594 1 91.12 360 PHE A CA 1
ATOM 2931 C C . PHE A 1 360 ? 21.906 28.078 20.453 1 91.12 360 PHE A C 1
ATOM 2933 O O . PHE A 1 360 ? 22.234 29.125 21.031 1 91.12 360 PHE A O 1
ATOM 2940 N N . ILE A 1 361 ? 22.578 27.031 20.562 1 84.62 361 ILE A N 1
ATOM 2941 C CA . ILE A 1 361 ? 23.828 26.984 21.312 1 84.62 361 ILE A CA 1
ATOM 2942 C C . ILE A 1 361 ? 24.953 27.594 20.484 1 84.62 361 ILE A C 1
ATOM 2944 O O . ILE A 1 361 ? 25.078 27.328 19.281 1 84.62 361 ILE A O 1
ATOM 2948 N N . PRO A 1 362 ? 25.75 28.531 21.172 1 74.88 362 PRO A N 1
ATOM 2949 C CA . PRO A 1 362 ? 26.891 29.094 20.453 1 74.88 362 PRO A CA 1
ATOM 2950 C C . PRO A 1 362 ? 27.719 28.031 19.734 1 74.88 362 PRO A C 1
ATOM 2952 O O . PRO A 1 362 ? 27.766 26.875 20.188 1 74.88 362 PRO A O 1
ATOM 2955 N N . PRO A 1 363 ? 28.219 28.484 18.391 1 71.5 363 PRO A N 1
ATOM 2956 C CA . PRO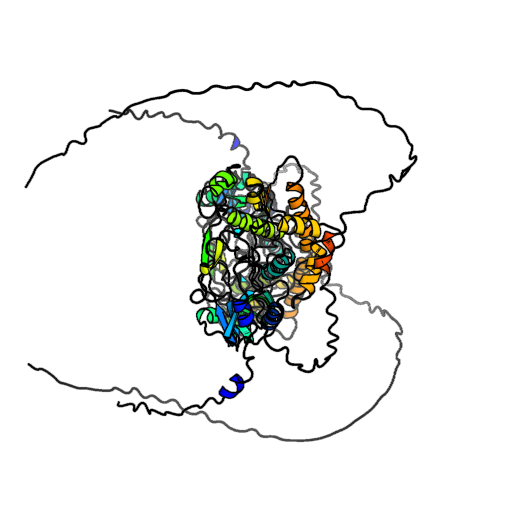 A 1 363 ? 28.547 29.828 17.938 1 71.5 363 PRO A CA 1
ATOM 2957 C C . PRO A 1 363 ? 27.438 30.453 17.078 1 71.5 363 PRO A C 1
ATOM 2959 O O . PRO A 1 363 ? 27.609 31.562 16.562 1 71.5 363 PRO A O 1
ATOM 2962 N N . ARG A 1 364 ? 26.469 29.797 16.984 1 70.12 364 ARG A N 1
ATOM 2963 C CA . ARG A 1 364 ? 25.453 30.422 16.156 1 70.12 364 ARG A CA 1
ATOM 2964 C C . ARG A 1 364 ? 24.75 31.562 16.891 1 70.12 364 ARG A C 1
ATOM 2966 O O . ARG A 1 364 ? 24.484 31.453 18.094 1 70.12 364 ARG A O 1
ATOM 2973 N N . SER A 1 365 ? 24.75 32.656 16.234 1 73.25 365 SER A N 1
ATOM 2974 C CA . SER A 1 365 ? 24.094 33.844 16.844 1 73.25 365 SER A CA 1
ATOM 2975 C C . SER A 1 365 ? 22.672 34 16.344 1 73.25 365 SER A C 1
ATOM 2977 O O . SER A 1 365 ? 22.422 34 15.125 1 73.25 365 SER A O 1
ATOM 2979 N N . PHE A 1 366 ? 21.734 33.812 17.219 1 80.19 366 PHE A N 1
ATOM 2980 C CA . PHE A 1 366 ? 20.328 34 16.891 1 80.19 366 PHE A CA 1
ATOM 2981 C C . PHE A 1 366 ? 19.812 35.312 17.438 1 80.19 366 PHE A C 1
ATOM 2983 O O . PHE A 1 366 ? 20.297 35.812 18.453 1 80.19 366 PHE A O 1
ATOM 2990 N N . PHE A 1 367 ? 18.922 35.969 16.641 1 79.56 367 PHE A N 1
ATOM 2991 C CA . PHE A 1 367 ? 18.219 37.156 17.094 1 79.56 367 PHE A CA 1
ATOM 2992 C C . PHE A 1 367 ? 16.844 36.781 17.641 1 79.56 367 PHE A C 1
ATOM 2994 O O . PHE A 1 367 ? 16.078 36.094 17 1 79.56 367 PHE A O 1
ATOM 3001 N N . PHE A 1 368 ? 16.703 37.125 18.906 1 76.81 368 PHE A N 1
ATOM 3002 C CA . PHE A 1 368 ? 15.422 36.938 19.594 1 76.81 368 PHE A CA 1
ATOM 3003 C C . PHE A 1 368 ? 14.562 38.188 19.516 1 76.81 368 PHE A C 1
ATOM 3005 O O . PHE A 1 368 ? 14.953 39.25 20 1 76.81 368 PHE A O 1
ATOM 3012 N N . LEU A 1 369 ? 13.469 38.062 18.734 1 76.12 369 LEU A N 1
ATOM 3013 C CA . LEU A 1 369 ? 12.664 39.25 18.484 1 76.12 369 LEU A CA 1
ATOM 3014 C C . LEU A 1 369 ? 11.312 39.156 19.188 1 76.12 369 LEU A C 1
ATOM 3016 O O . LEU A 1 369 ? 10.719 38.094 19.25 1 76.12 369 LEU A O 1
ATOM 3020 N N . ARG A 1 370 ? 10.898 40.219 19.953 1 66.06 370 ARG A N 1
ATOM 3021 C CA . ARG A 1 370 ? 9.578 40.281 20.594 1 66.06 370 ARG A CA 1
ATOM 3022 C C . ARG A 1 370 ? 8.5 40.625 19.578 1 66.06 370 ARG A C 1
ATOM 3024 O O . ARG A 1 370 ? 8.766 41.344 18.594 1 66.06 370 ARG A O 1
ATOM 3031 N N . ASN A 1 371 ? 7.461 39.875 19.594 1 58.53 371 ASN A N 1
ATOM 3032 C CA . ASN A 1 371 ? 6.344 40.25 18.734 1 58.53 371 ASN A CA 1
ATOM 3033 C C . ASN A 1 371 ? 6.074 41.75 18.781 1 58.53 371 ASN A C 1
ATOM 3035 O O . ASN A 1 371 ? 6.047 42.344 19.859 1 58.53 371 ASN A O 1
ATOM 3039 N N . PRO A 1 372 ? 6.273 42.625 17.844 1 45.28 372 PRO A N 1
ATOM 3040 C CA . PRO A 1 372 ? 5.793 44 18 1 45.28 372 PRO A CA 1
ATOM 3041 C C . PRO A 1 372 ? 4.398 44.062 18.609 1 45.28 372 PRO A C 1
ATOM 3043 O O . PRO A 1 372 ? 3.418 43.656 17.984 1 45.28 372 PRO A O 1
ATOM 3046 N N . ALA A 1 373 ? 4.188 43.594 19.641 1 39.94 373 ALA A N 1
ATOM 3047 C CA . ALA A 1 373 ? 2.879 43.562 20.297 1 39.94 373 ALA A CA 1
ATOM 3048 C C . ALA A 1 373 ? 2.109 44.844 20.062 1 39.94 373 ALA A C 1
ATOM 3050 O O . ALA A 1 373 ? 2.695 45.875 19.688 1 39.94 373 ALA A O 1
ATOM 3051 N N . ILE A 1 374 ? 0.845 44.844 20.797 1 36.62 374 ILE A N 1
ATOM 3052 C CA . ILE A 1 374 ? -0.354 45.438 21.375 1 36.62 374 ILE A CA 1
ATOM 3053 C C . ILE A 1 374 ? 0.017 46.719 22.125 1 36.62 374 ILE A C 1
ATOM 3055 O O . ILE A 1 374 ? 0.637 46.656 23.203 1 36.62 374 ILE A O 1
ATOM 3059 N N . GLU A 1 375 ? 0.5 47.719 21.547 1 28.44 375 GLU A N 1
ATOM 3060 C CA . GLU A 1 375 ? 0.33 48.969 22.297 1 28.44 375 GLU A CA 1
ATOM 3061 C C . GLU A 1 375 ? -1.001 48.969 23.047 1 28.44 375 GLU A C 1
ATOM 3063 O O . GLU A 1 375 ? -2.064 48.844 22.422 1 28.44 375 GLU A O 1
ATOM 3068 N N . SER A 1 376 ? -1.116 48.438 24.281 1 29.17 376 SER A N 1
ATOM 3069 C CA . SER A 1 376 ? -2.244 48.625 25.188 1 29.17 376 SER A CA 1
ATOM 3070 C C . SER A 1 376 ? -2.85 50.031 25.016 1 29.17 376 SER A C 1
ATOM 3072 O O . SER A 1 376 ? -2.156 51.031 25.172 1 29.17 376 SER A O 1
ATOM 3074 N N . THR A 1 377 ? -3.785 50.219 24.078 1 29 377 THR A N 1
ATOM 3075 C CA . THR A 1 377 ? -4.633 51.406 24.141 1 29 377 THR A CA 1
ATOM 3076 C C . THR A 1 377 ? -5.055 51.719 25.578 1 29 377 THR A C 1
ATOM 3078 O O . THR A 1 377 ? -5.824 50.969 26.172 1 29 377 THR A O 1
ATOM 3081 N N . LYS A 1 378 ? -4.219 52.094 26.438 1 32.47 378 LYS A N 1
ATOM 3082 C CA . LYS A 1 378 ? -4.609 52.75 27.672 1 32.47 378 LYS A CA 1
ATOM 3083 C C . LYS A 1 378 ? -5.816 53.688 27.453 1 32.47 378 LYS A C 1
ATOM 3085 O O . LYS A 1 378 ? -5.719 54.688 26.75 1 32.47 378 LYS A O 1
ATOM 3090 N N . ARG A 1 379 ? -7.125 53.062 27.469 1 29.86 379 ARG A N 1
ATOM 3091 C CA . ARG A 1 379 ? -8.328 53.875 27.656 1 29.86 379 ARG A CA 1
ATOM 3092 C C . ARG A 1 379 ? -8.109 54.938 28.75 1 29.86 379 ARG A C 1
ATOM 3094 O O . ARG A 1 379 ? -7.668 54.594 29.844 1 29.86 379 ARG A O 1
ATOM 3101 N N . THR A 1 380 ? -7.844 56.062 28.391 1 24.66 380 THR A N 1
ATOM 3102 C CA . THR A 1 380 ? -8.086 57.219 29.25 1 24.66 380 THR A CA 1
ATOM 3103 C C . THR A 1 380 ? -9.461 57.094 29.922 1 24.66 380 THR A C 1
ATOM 3105 O O . THR A 1 380 ? -10.484 57.031 29.234 1 24.66 380 THR A O 1
ATOM 3108 N N . GLU A 1 381 ? -9.57 56.281 31.047 1 25.7 381 GLU A N 1
ATOM 3109 C CA . GLU A 1 381 ? -10.688 56.281 31.984 1 25.7 381 GLU A CA 1
ATOM 3110 C C . GLU A 1 381 ? -11.234 57.688 32.219 1 25.7 381 GLU A C 1
ATOM 3112 O O . GLU A 1 381 ? -10.562 58.531 32.812 1 25.7 381 GLU A O 1
ATOM 3117 N N . GLY A 1 382 ? -11.773 58.281 31.188 1 22.09 382 GLY A N 1
ATOM 3118 C CA . GLY A 1 382 ? -12.547 59.469 31.562 1 22.09 382 GLY A CA 1
ATOM 3119 C C . GLY A 1 382 ? -13.516 59.188 32.688 1 22.09 382 GLY A C 1
ATOM 3120 O O . GLY A 1 382 ? -14.086 58.094 32.812 1 22.09 382 GLY A O 1
ATOM 3121 N N . ARG A 1 383 ? -13.398 59.844 33.844 1 25.58 383 ARG A N 1
ATOM 3122 C CA . ARG A 1 383 ? -13.984 59.906 35.188 1 25.58 383 ARG A CA 1
ATOM 3123 C C . ARG A 1 383 ? -15.508 60.031 35.094 1 25.58 383 ARG A C 1
ATOM 3125 O O . ARG A 1 383 ? -16.062 61.094 35.344 1 25.58 383 ARG A O 1
ATOM 3132 N N . GLY A 1 384 ? -16.188 59.562 33.938 1 21.09 384 GLY A N 1
ATOM 3133 C CA . GLY A 1 384 ? -17.547 60.031 34.125 1 21.09 384 GLY A CA 1
ATOM 3134 C C . GLY A 1 384 ? -18.203 59.406 35.375 1 21.09 384 GLY A C 1
ATOM 3135 O O . GLY A 1 384 ? -17.859 58.312 35.75 1 21.09 384 GLY A O 1
ATOM 3136 N N . LYS A 1 385 ? -18.859 60.156 36.219 1 24.12 385 LYS A N 1
ATOM 3137 C CA . LYS A 1 385 ? -19.469 60.219 37.562 1 24.12 385 LYS A CA 1
ATOM 3138 C C . LYS A 1 385 ? -20.625 59.25 37.688 1 24.12 385 LYS A C 1
ATOM 3140 O O . LYS A 1 385 ? -21.359 59.25 38.688 1 24.12 385 LYS A O 1
ATOM 3145 N N . GLY A 1 386 ? -20.875 58.344 36.625 1 21.2 386 GLY A N 1
ATOM 3146 C CA . GLY A 1 386 ? -22.266 57.969 36.844 1 21.2 386 GLY A CA 1
ATOM 3147 C C . GLY A 1 386 ? -22.453 57.156 38.125 1 21.2 386 GLY A C 1
ATOM 3148 O O . GLY A 1 386 ? -21.5 56.594 38.656 1 21.2 386 GLY A O 1
ATOM 3149 N N . LYS A 1 387 ? -23.703 57.281 38.781 1 22.92 387 LYS A N 1
ATOM 3150 C CA . LYS A 1 387 ? -24.375 56.906 40.031 1 22.92 387 LYS A CA 1
ATOM 3151 C C . LYS A 1 387 ? -24.469 55.406 40.188 1 22.92 387 LYS A C 1
ATOM 3153 O O . LYS A 1 387 ? -24.891 54.688 39.281 1 22.92 387 LYS A O 1
ATOM 3158 N N . ALA A 1 388 ? -23.594 54.75 41.062 1 21.14 388 ALA A N 1
ATOM 3159 C CA . ALA A 1 388 ? -23.172 53.469 41.562 1 21.14 388 ALA A CA 1
ATOM 3160 C C . ALA A 1 388 ? -24.359 52.656 42.094 1 21.14 388 ALA A C 1
ATOM 3162 O O . ALA A 1 388 ? -24.812 52.906 43.219 1 21.14 388 ALA A O 1
ATOM 3163 N N . THR A 1 389 ? -25.5 52.656 41.312 1 20.28 389 THR A N 1
ATOM 3164 C CA . THR A 1 389 ? -26.594 52.031 42.062 1 20.28 389 THR A CA 1
ATOM 3165 C C . THR A 1 389 ? -26.203 50.656 42.531 1 20.28 389 THR A C 1
ATOM 3167 O O . THR A 1 389 ? -25.328 50 41.969 1 20.28 389 THR A O 1
ATOM 3170 N N . ASN A 1 390 ? -26.719 50.125 43.719 1 19.39 390 ASN A N 1
ATOM 3171 C CA . ASN A 1 390 ? -26.516 49.219 44.875 1 19.39 390 ASN A CA 1
ATOM 3172 C C . ASN A 1 390 ? -26.797 47.781 44.5 1 19.39 390 ASN A C 1
ATOM 3174 O O . ASN A 1 390 ? -26.953 46.906 45.375 1 19.39 390 ASN A O 1
ATOM 3178 N N . ARG A 1 391 ? -26.891 47.375 43.156 1 19.81 391 ARG A N 1
ATOM 3179 C CA . ARG A 1 391 ? -27.625 46.125 43.062 1 19.81 391 ARG A CA 1
ATOM 3180 C C . ARG A 1 391 ? -26.891 44.969 43.75 1 19.81 391 ARG A C 1
ATOM 3182 O O . ARG A 1 391 ? -25.656 44.969 43.812 1 19.81 391 ARG A O 1
ATOM 3189 N N . GLU A 1 392 ? -27.641 44.094 44.469 1 20.02 392 GLU A N 1
ATOM 3190 C CA . GLU A 1 392 ? -27.547 43 45.438 1 20.02 392 GLU A CA 1
ATOM 3191 C C . GLU A 1 392 ? -26.797 41.812 44.875 1 20.02 392 GLU A C 1
ATOM 3193 O O . GLU A 1 392 ? -27.141 41.344 43.781 1 20.02 392 GLU A O 1
ATOM 3198 N N . ARG A 1 393 ? -25.438 41.562 45.219 1 18.88 393 ARG A N 1
ATOM 3199 C CA . ARG A 1 393 ? -24.344 40.688 44.875 1 18.88 393 ARG A CA 1
ATOM 3200 C C . ARG A 1 393 ? -24.703 39.219 45.219 1 18.88 393 ARG A C 1
ATOM 3202 O O . ARG A 1 393 ? -24.719 38.844 46.375 1 18.88 393 ARG A O 1
ATOM 3209 N N . VAL A 1 394 ? -25.734 38.656 44.562 1 19.62 394 VAL A N 1
ATOM 3210 C CA . VAL A 1 394 ? -26.109 37.281 44.969 1 19.62 394 VAL A CA 1
ATOM 3211 C C . VAL A 1 394 ? -24.906 36.344 44.781 1 19.62 394 VAL A C 1
ATOM 3213 O O . VAL A 1 394 ? -24.266 36.375 43.719 1 19.62 394 VAL A O 1
ATOM 3216 N N . LEU A 1 395 ? -24.344 35.812 45.844 1 18.31 395 LEU A N 1
ATOM 3217 C CA . LEU A 1 395 ? -23.172 35.031 46.25 1 18.31 395 LEU A CA 1
ATOM 3218 C C . LEU A 1 395 ? -23.188 33.656 45.625 1 18.31 395 LEU A C 1
ATOM 3220 O O . LEU A 1 395 ? -23.891 32.75 46.125 1 18.31 395 LEU A O 1
ATOM 3224 N N . PHE A 1 396 ? -23.625 33.406 44.375 1 18.94 396 PHE A N 1
ATOM 3225 C CA . PHE A 1 396 ? -23.75 32 44.062 1 18.94 396 PHE A CA 1
ATOM 3226 C C . PHE A 1 396 ? -22.375 31.328 44.062 1 18.94 396 PHE A C 1
ATOM 3228 O O . PHE A 1 396 ? -21.422 31.875 43.5 1 18.94 396 PHE A O 1
ATOM 3235 N N . LYS A 1 397 ? -22.047 30.422 45 1 19.31 397 LYS A N 1
ATOM 3236 C CA . LYS A 1 397 ? -20.844 29.719 45.406 1 19.31 397 LYS A CA 1
ATOM 3237 C C . LYS A 1 397 ? -20.406 28.719 44.312 1 19.31 397 LYS A C 1
ATOM 3239 O O . LYS A 1 397 ? -21.016 27.672 44.156 1 19.31 397 LYS A O 1
ATOM 3244 N N . PRO A 1 398 ? -20.031 29.219 43.062 1 18.89 398 PRO A N 1
ATOM 3245 C CA . PRO A 1 398 ? -19.766 28.219 42.031 1 18.89 398 PRO A CA 1
ATOM 3246 C C . PRO A 1 398 ? -18.5 27.422 42.281 1 18.89 398 PRO A C 1
ATOM 3248 O O . PRO A 1 398 ? -17.438 28 42.562 1 18.89 398 PRO A O 1
ATOM 3251 N N . THR A 1 399 ? -18.516 26.25 42.875 1 19.73 399 THR A N 1
ATOM 3252 C CA . THR A 1 399 ? -17.422 25.406 43.375 1 19.73 399 THR A CA 1
ATOM 3253 C C . THR A 1 399 ? -16.578 24.906 42.219 1 19.73 399 THR A C 1
ATOM 3255 O O . THR A 1 399 ? -15.695 24.062 42.406 1 19.73 399 THR A O 1
ATOM 3258 N N . ASN A 1 400 ? -16.734 25.328 40.938 1 18.38 400 ASN A N 1
ATOM 3259 C CA . ASN A 1 400 ? -16.109 24.5 39.938 1 18.38 400 ASN A CA 1
ATOM 3260 C C . ASN A 1 400 ? -14.594 24.641 39.938 1 18.38 400 ASN A C 1
ATOM 3262 O O . ASN A 1 400 ? -14.055 25.703 39.656 1 18.38 400 ASN A O 1
ATOM 3266 N N . ARG A 1 401 ? -13.789 23.938 40.812 1 20.77 401 ARG A N 1
ATOM 3267 C CA . ARG A 1 401 ? -12.359 24 41.094 1 20.77 401 ARG A CA 1
ATOM 3268 C C . ARG A 1 401 ? -11.539 23.625 39.875 1 20.77 401 ARG A C 1
ATOM 3270 O O . ARG A 1 401 ? -11.352 22.438 39.562 1 20.77 401 ARG A O 1
ATOM 3277 N N . TYR A 1 402 ? -11.828 24.125 38.688 1 19.38 402 TYR A N 1
ATOM 3278 C CA . TYR A 1 402 ? -10.977 23.797 37.531 1 19.38 402 TYR A CA 1
ATOM 3279 C C . TYR A 1 402 ? -9.547 24.25 37.781 1 19.38 402 TYR A C 1
ATOM 3281 O O . TYR A 1 402 ? -9.273 25.453 37.906 1 19.38 402 TYR A O 1
ATOM 3289 N N . ARG A 1 403 ? -8.586 23.469 38.469 1 20.56 403 ARG A N 1
ATOM 3290 C CA . ARG A 1 403 ? -7.234 23.688 38.969 1 20.56 403 ARG A CA 1
ATOM 3291 C C . ARG A 1 403 ? -6.277 24.062 37.844 1 20.56 403 ARG A C 1
ATOM 3293 O O . ARG A 1 403 ? -5.172 24.547 38.094 1 20.56 403 ARG A O 1
ATOM 3300 N N . ALA A 1 404 ? -6.438 23.578 36.625 1 21.39 404 ALA A N 1
ATOM 3301 C CA . ALA A 1 404 ? -5.215 23.625 35.844 1 21.39 404 ALA A CA 1
ATOM 3302 C C . ALA A 1 404 ? -4.809 25.062 35.531 1 21.39 404 ALA A C 1
ATOM 3304 O O . ALA A 1 404 ? -3.922 25.297 34.719 1 21.39 404 ALA A O 1
ATOM 3305 N N . SER A 1 405 ? -5.512 26.125 36.094 1 21.88 405 SER A N 1
ATOM 3306 C CA . SER A 1 405 ? -5.406 27.531 35.688 1 21.88 405 SER A CA 1
ATOM 3307 C C . SER A 1 405 ? -4.008 28.078 35.969 1 21.88 405 SER A C 1
ATOM 3309 O O . SER A 1 405 ? -3.654 29.156 35.469 1 21.88 405 SER A O 1
ATOM 3311 N N . GLN A 1 406 ? -3.287 27.625 37.031 1 21.89 406 GLN A N 1
ATOM 3312 C CA . GLN A 1 406 ? -2.42 28.562 37.75 1 21.89 406 GLN A CA 1
ATOM 3313 C C . GLN A 1 406 ? -1.107 28.766 37 1 21.89 406 GLN A C 1
ATOM 3315 O O . GLN A 1 406 ? -0.193 29.422 37.5 1 21.89 406 GLN A O 1
ATOM 3320 N N . MET A 1 407 ? -0.869 28.062 35.938 1 22.52 407 MET A N 1
ATOM 3321 C CA . MET A 1 407 ? 0.558 28.047 35.625 1 22.52 407 MET A CA 1
ATOM 3322 C C . MET A 1 407 ? 1.014 29.391 35.094 1 22.52 407 MET A C 1
ATOM 3324 O O . MET A 1 407 ? 2.195 29.578 34.781 1 22.52 407 MET A O 1
ATOM 3328 N N . THR A 1 408 ? 0.053 30.297 34.719 1 22.67 408 THR A N 1
ATOM 3329 C CA . THR A 1 408 ? 0.614 31.391 33.938 1 22.67 408 THR A CA 1
ATOM 3330 C C . THR A 1 408 ? 1.48 32.312 34.781 1 22.67 408 THR A C 1
ATOM 3332 O O . THR A 1 408 ? 2.336 33.031 34.281 1 22.67 408 THR A O 1
ATOM 3335 N N . ASP A 1 409 ? 1.039 32.594 36.062 1 22.48 409 ASP A N 1
ATOM 3336 C CA . ASP A 1 409 ? 1.476 33.875 36.594 1 22.48 409 ASP A CA 1
ATOM 3337 C C . ASP A 1 409 ? 2.955 33.844 36.969 1 22.48 409 ASP A C 1
ATOM 3339 O O . ASP A 1 409 ? 3.598 34.906 37.062 1 22.48 409 ASP A O 1
ATOM 3343 N N . ASN A 1 410 ? 3.377 32.719 37.594 1 21.97 410 ASN A N 1
ATOM 3344 C CA . ASN A 1 410 ? 4.434 32.875 38.562 1 21.97 410 ASN A CA 1
ATOM 3345 C C . ASN A 1 410 ? 5.801 33.062 37.906 1 21.97 410 ASN A C 1
ATOM 3347 O O . ASN A 1 410 ? 6.832 32.938 38.562 1 21.97 410 ASN A O 1
ATOM 3351 N N . ALA A 1 411 ? 5.883 32.938 36.625 1 22.48 411 ALA A N 1
ATOM 3352 C CA . ALA A 1 411 ? 7.277 32.688 36.25 1 22.48 411 ALA A CA 1
ATOM 3353 C C . ALA A 1 411 ? 8.109 33.969 36.469 1 22.48 411 ALA A C 1
ATOM 3355 O O . ALA A 1 411 ? 9.305 33.969 36.156 1 22.48 411 ALA A O 1
ATOM 3356 N N . GLY A 1 412 ? 7.445 35.125 36.75 1 21.45 412 GLY A N 1
ATOM 3357 C CA . GLY A 1 412 ? 8.352 36.281 36.75 1 21.45 412 GLY A CA 1
ATOM 3358 C C . GLY A 1 412 ? 9.438 36.188 37.812 1 21.45 412 GLY A C 1
ATOM 3359 O O . GLY A 1 412 ? 10.578 36.562 37.562 1 21.45 412 GLY A O 1
ATOM 3360 N N . GLN A 1 413 ? 8.914 35.969 39.125 1 19.28 413 GLN A N 1
ATOM 3361 C CA . GLN A 1 413 ? 9.742 36.469 40.219 1 19.28 413 GLN A CA 1
ATOM 3362 C C . GLN A 1 413 ? 11 35.625 40.375 1 19.28 413 GLN A C 1
ATOM 3364 O O . GLN A 1 413 ? 11.938 36.031 41.062 1 19.28 413 GLN A O 1
ATOM 3369 N N . ALA A 1 414 ? 10.82 34.312 40.062 1 19.8 414 ALA A N 1
ATOM 3370 C CA . ALA A 1 414 ? 11.758 33.5 40.844 1 19.8 414 ALA A CA 1
ATOM 3371 C C . ALA A 1 414 ? 13.188 33.719 40.344 1 19.8 414 ALA A C 1
ATOM 3373 O O . ALA A 1 414 ? 13.758 32.875 39.656 1 19.8 414 ALA A O 1
ATOM 3374 N N . LEU A 1 415 ? 13.438 34.844 39.625 1 19.94 415 LEU A N 1
ATOM 3375 C CA . LEU A 1 415 ? 14.82 34.906 39.156 1 19.94 415 LEU A CA 1
ATOM 3376 C C . LEU A 1 415 ? 15.797 34.906 40.312 1 19.94 415 LEU A C 1
ATOM 3378 O O . LEU A 1 415 ? 17 34.75 40.125 1 19.94 415 LEU A O 1
ATOM 3382 N N . LEU A 1 416 ? 15.156 35.312 41.562 1 17.8 416 LEU A N 1
ATOM 3383 C CA . LEU A 1 416 ? 16.203 35.938 42.344 1 17.8 416 LEU A CA 1
ATOM 3384 C C . LEU A 1 416 ? 17.25 34.906 42.75 1 17.8 416 LEU A C 1
ATOM 3386 O O . LEU A 1 416 ? 18.453 35.156 42.688 1 17.8 416 LEU A O 1
ATOM 3390 N N . LEU A 1 417 ? 16.766 33.938 43.688 1 18.14 417 LEU A N 1
ATOM 3391 C CA . LEU A 1 417 ? 17.578 33.719 44.875 1 18.14 417 LEU A CA 1
ATOM 3392 C C . LEU A 1 417 ? 18.703 32.719 44.594 1 18.14 417 LEU A C 1
ATOM 3394 O O . LEU A 1 417 ? 19.422 32.344 45.531 1 18.14 417 LEU A O 1
ATOM 3398 N N . ALA A 1 418 ? 18.688 31.984 43.5 1 18.16 418 ALA A N 1
ATOM 3399 C CA . ALA A 1 418 ? 19.422 30.734 43.688 1 18.16 418 ALA A CA 1
ATOM 3400 C C . ALA A 1 418 ? 20.906 30.984 43.875 1 18.16 418 ALA A C 1
ATOM 3402 O O . ALA A 1 418 ? 21.656 31.125 42.906 1 18.16 418 ALA A O 1
ATOM 3403 N N . ARG A 1 419 ? 21.266 31.891 44.812 1 17.83 419 ARG A N 1
ATOM 3404 C CA . ARG A 1 419 ? 22.703 32.156 44.938 1 17.83 419 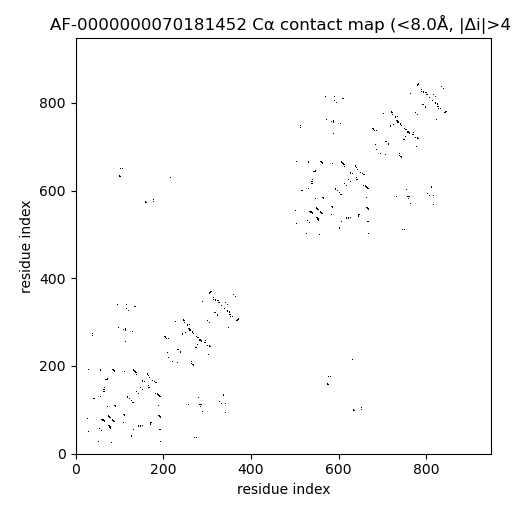ARG A CA 1
ATOM 3405 C C . ARG A 1 419 ? 23.484 30.891 45.188 1 17.83 419 ARG A C 1
ATOM 3407 O O . ARG A 1 419 ? 24.547 30.672 44.594 1 17.83 419 ARG A O 1
ATOM 3414 N N . GLY A 1 420 ? 23.203 30.188 46.375 1 16.5 420 GLY A N 1
ATOM 3415 C CA . GLY A 1 420 ? 24.359 29.938 47.219 1 16.5 420 GLY A CA 1
ATOM 3416 C C . GLY A 1 420 ? 25.25 28.828 46.719 1 16.5 420 GLY A C 1
ATOM 3417 O O . GLY A 1 420 ? 26.359 29.078 46.25 1 16.5 420 GLY A O 1
ATOM 3418 N N . ARG A 1 421 ? 25.297 27.531 47.438 1 17.66 421 ARG A N 1
ATOM 3419 C CA . ARG A 1 421 ? 26.375 26.844 48.156 1 17.66 421 ARG A CA 1
ATOM 3420 C C . ARG A 1 421 ? 27 25.766 47.281 1 17.66 421 ARG A C 1
ATOM 3422 O O . ARG A 1 421 ? 26.312 25.125 46.469 1 17.66 421 ARG A O 1
ATOM 3429 N N . SER A 1 422 ? 28.406 25.703 47.031 1 17.69 422 SER A N 1
ATOM 3430 C CA . SER A 1 422 ? 29.531 25 46.406 1 17.69 422 SER A CA 1
ATOM 3431 C C . SER A 1 422 ? 29.578 23.531 46.812 1 17.69 422 SER A C 1
ATOM 3433 O O . SER A 1 422 ? 30.312 23.156 47.719 1 17.69 422 SER A O 1
ATOM 3435 N N . LEU A 1 423 ? 28.422 22.906 47.062 1 16.41 423 LEU A N 1
ATOM 3436 C CA . LEU A 1 423 ? 28.719 21.672 47.812 1 16.41 423 LEU A CA 1
ATOM 3437 C C . LEU A 1 423 ? 29.719 20.812 47.031 1 16.41 423 LEU A C 1
ATOM 3439 O O . LEU A 1 423 ? 29.594 20.656 45.812 1 16.41 423 LEU A O 1
ATOM 3443 N N . ARG A 1 424 ? 30.844 20.438 47.719 1 17.64 424 ARG A N 1
ATOM 3444 C CA . ARG A 1 424 ? 32.094 19.719 47.594 1 17.64 424 ARG A CA 1
ATOM 3445 C C . ARG A 1 424 ? 31.875 18.25 47.281 1 17.64 424 ARG A C 1
ATOM 3447 O O . ARG A 1 424 ? 31.703 17.422 48.188 1 17.64 424 ARG A O 1
ATOM 3454 N N . LEU A 1 425 ? 30.781 17.984 46.438 1 16.27 425 LEU A N 1
ATOM 3455 C CA . LEU A 1 425 ? 30.656 16.531 46.5 1 16.27 425 LEU A CA 1
ATOM 3456 C C . LEU A 1 425 ? 31.969 15.844 46.188 1 16.27 425 LEU A C 1
ATOM 3458 O O . LEU A 1 425 ? 32.562 16.078 45.125 1 16.27 425 LEU A O 1
ATOM 3462 N N . ARG A 1 426 ? 32.625 15.375 47.156 1 16.91 426 ARG A N 1
ATOM 3463 C CA . ARG A 1 426 ? 33.875 14.617 47.344 1 16.91 426 ARG A CA 1
ATOM 3464 C C . ARG A 1 426 ? 33.781 13.266 46.656 1 16.91 426 ARG A C 1
ATOM 3466 O O . ARG A 1 426 ? 33.188 12.32 47.156 1 16.91 426 ARG A O 1
ATOM 3473 N N . THR A 1 427 ? 33.219 13.234 45.438 1 16.02 427 THR A N 1
ATOM 3474 C CA . THR A 1 427 ? 33.219 11.836 45.031 1 16.02 427 THR A CA 1
ATOM 3475 C C . THR A 1 427 ? 34.656 11.273 45.031 1 16.02 427 THR A C 1
ATOM 3477 O O . THR A 1 427 ? 35.562 11.891 44.531 1 16.02 427 THR A O 1
ATOM 3480 N N . ASP A 1 428 ? 34.938 10.445 45.938 1 16.08 428 ASP A N 1
ATOM 3481 C CA . ASP A 1 428 ? 36.062 9.609 46.344 1 16.08 428 ASP A CA 1
ATOM 3482 C C . ASP A 1 428 ? 36.688 8.867 45.156 1 16.08 428 ASP A C 1
ATOM 3484 O O . ASP A 1 428 ? 36.062 8.789 44.094 1 16.08 428 ASP A O 1
ATOM 3488 N N . ARG A 1 429 ? 37.188 7.598 45.438 1 16.17 429 ARG A N 1
ATOM 3489 C CA . ARG A 1 429 ? 38.5 6.934 45.406 1 16.17 429 ARG A CA 1
ATOM 3490 C C . ARG A 1 429 ? 38.625 6.09 44.125 1 16.17 429 ARG A C 1
ATOM 3492 O O . ARG A 1 429 ? 39.688 5.527 43.844 1 16.17 429 ARG A O 1
ATOM 3499 N N . ALA A 1 430 ? 37.562 5.715 43.312 1 16.95 430 ALA A N 1
ATOM 3500 C CA . ALA A 1 430 ? 37.906 4.344 42.938 1 16.95 430 ALA A CA 1
ATOM 3501 C C . ALA A 1 430 ? 39.188 4.316 42.125 1 16.95 430 ALA A C 1
ATOM 3503 O O . ALA A 1 430 ? 39.406 5.16 41.25 1 16.95 430 ALA A O 1
ATOM 3504 N N . SER A 1 431 ? 40.156 3.385 42.312 1 15.52 431 SER A N 1
ATOM 3505 C CA . SER A 1 431 ? 41.531 2.969 42.188 1 15.52 431 SER A CA 1
ATOM 3506 C C . SER A 1 431 ? 41.938 2.686 40.75 1 15.52 431 SER A C 1
ATOM 3508 O O . SER A 1 431 ? 42.938 3.199 40.25 1 15.52 431 SER A O 1
ATOM 3510 N N . ASN A 1 432 ? 41.719 1.431 40.219 1 16.56 432 ASN A N 1
ATOM 3511 C CA . ASN A 1 432 ? 42.938 0.652 39.969 1 16.56 432 ASN A CA 1
ATOM 3512 C C . ASN A 1 432 ? 43.562 1.022 38.625 1 16.56 432 ASN A C 1
ATOM 3514 O O . ASN A 1 432 ? 42.906 1.633 37.781 1 16.56 432 ASN A O 1
ATOM 3518 N N . GLY A 1 433 ? 44.406 0.091 37.969 1 16.25 433 GLY A N 1
ATOM 3519 C CA . GLY A 1 433 ? 45.75 -0.121 37.469 1 16.25 433 GLY A CA 1
ATOM 3520 C C . GLY A 1 433 ? 45.875 0.111 35.969 1 16.25 433 GLY A C 1
ATOM 3521 O O . GLY A 1 433 ? 46.656 0.943 35.531 1 16.25 433 GLY A O 1
ATOM 3522 N N . ASP A 1 434 ? 45.969 -0.932 35.062 1 15.93 434 ASP A N 1
ATOM 3523 C CA . ASP A 1 434 ? 47.219 -1.289 34.344 1 15.93 434 ASP A CA 1
ATOM 3524 C C . ASP A 1 434 ? 47.219 -0.684 32.938 1 15.93 434 ASP A C 1
ATOM 3526 O O . ASP A 1 434 ? 48.25 -0.101 32.531 1 15.93 434 ASP A O 1
ATOM 3530 N N . PHE A 1 435 ? 46.531 -1.288 31.922 1 17.72 435 PHE A N 1
ATOM 3531 C CA . PHE A 1 435 ? 47.312 -1.941 30.906 1 17.72 435 PHE A CA 1
ATOM 3532 C C . PHE A 1 435 ? 47.844 -0.927 29.891 1 17.72 435 PHE A C 1
ATOM 3534 O O . PHE A 1 435 ? 47.156 0.044 29.562 1 17.72 435 PHE A O 1
ATOM 3541 N N . LEU A 1 436 ? 48.938 -1.143 29.234 1 15.66 436 LEU A N 1
ATOM 3542 C CA . LEU A 1 436 ? 50.156 -0.652 28.578 1 15.66 436 LEU A CA 1
ATOM 3543 C C . LEU A 1 436 ? 49.812 -0.025 27.234 1 15.66 436 LEU A C 1
ATOM 3545 O O . LEU A 1 436 ? 50.25 1.098 26.938 1 15.66 436 LEU A O 1
ATOM 3549 N N . GLY A 1 437 ? 49.812 -0.783 26.094 1 15.43 437 GLY A N 1
ATOM 3550 C CA . GLY A 1 437 ? 50.906 -0.794 25.141 1 15.43 437 GLY A CA 1
ATOM 3551 C C . GLY A 1 437 ? 50.719 0.182 24 1 15.43 437 GLY A C 1
ATOM 3552 O O . GLY A 1 437 ? 51.656 0.907 23.641 1 15.43 437 GLY A O 1
ATOM 3553 N N . LEU A 1 438 ? 49.844 -0.102 23.016 1 16.61 438 LEU A N 1
ATOM 3554 C CA . LEU A 1 438 ? 50.469 -0.148 21.688 1 16.61 438 LEU A CA 1
ATOM 3555 C C . LEU A 1 438 ? 50.562 1.25 21.078 1 16.61 438 LEU A C 1
ATOM 3557 O O . LEU A 1 438 ? 49.656 2.068 21.25 1 16.61 438 LEU A O 1
ATOM 3561 N N . ILE A 1 439 ? 51.531 1.516 20.141 1 14.91 439 ILE A N 1
ATOM 3562 C CA . ILE A 1 439 ? 52.562 2.471 19.703 1 14.91 439 ILE A CA 1
ATOM 3563 C C . ILE A 1 439 ? 51.938 3.463 18.719 1 14.91 439 ILE A C 1
ATOM 3565 O O . ILE A 1 439 ? 52.125 4.676 18.844 1 14.91 439 ILE A O 1
ATOM 3569 N N . LYS A 1 440 ? 51.5 2.975 17.562 1 15.87 440 LYS A N 1
ATOM 3570 C CA . LYS A 1 440 ? 52.312 3.43 16.438 1 15.87 440 LYS A CA 1
ATOM 3571 C C . LYS A 1 440 ? 52.062 4.902 16.141 1 15.87 440 LYS A C 1
ATOM 3573 O O . LYS A 1 440 ? 50.969 5.422 16.391 1 15.87 440 LYS A O 1
ATOM 3578 N N . SER A 1 441 ? 52.938 5.551 15.289 1 15 441 SER A N 1
ATOM 3579 C CA . SER A 1 441 ? 53.688 6.777 15.031 1 15 441 SER A CA 1
ATOM 3580 C C . SER A 1 441 ? 52.844 7.793 14.273 1 15 441 SER A C 1
ATOM 3582 O O . SER A 1 441 ? 51.75 7.469 13.789 1 15 441 SER A O 1
ATOM 3584 N N . LEU A 1 442 ? 53.375 8.344 13.078 1 15.09 442 LEU A N 1
ATOM 3585 C CA . LEU A 1 442 ? 53.969 9.664 12.859 1 15.09 442 LEU A CA 1
ATOM 3586 C C . LEU A 1 442 ? 53 10.57 12.102 1 15.09 442 LEU A C 1
ATOM 3588 O O . LEU A 1 442 ? 52.75 11.703 12.516 1 15.09 442 LEU A O 1
ATOM 3592 N N . LYS A 1 443 ? 52.875 10.367 10.75 1 15.34 443 LYS A N 1
ATOM 3593 C CA . LYS A 1 443 ? 53.5 11.391 9.914 1 15.34 443 LYS A CA 1
ATOM 3594 C C . LYS A 1 443 ? 52.531 12.555 9.672 1 15.34 443 LYS A C 1
ATOM 3596 O O . LYS A 1 443 ? 52.906 13.719 9.859 1 15.34 443 LYS A O 1
ATOM 3601 N N . LYS A 1 444 ? 51.625 12.469 8.484 1 16.2 444 LYS A N 1
ATOM 3602 C CA . LYS A 1 444 ? 51.844 13.375 7.363 1 16.2 444 LYS A CA 1
ATOM 3603 C C . LYS A 1 444 ? 51.188 14.719 7.59 1 16.2 444 LYS A C 1
ATOM 3605 O O . LYS A 1 444 ? 50.156 14.805 8.258 1 16.2 444 LYS A O 1
ATOM 3610 N N . PRO A 1 445 ? 51.594 15.805 6.703 1 16.66 445 PRO A N 1
ATOM 3611 C CA . PRO A 1 445 ? 51.75 17.266 6.75 1 16.66 445 PRO A CA 1
ATOM 3612 C C . PRO A 1 445 ? 50.469 18 6.441 1 16.66 445 PRO A C 1
ATOM 3614 O O . PRO A 1 445 ? 49.531 17.422 5.871 1 16.66 445 PRO A O 1
ATOM 3617 N N . ALA A 1 446 ? 50.406 19.266 6.758 1 16.45 446 ALA A N 1
ATOM 3618 C CA . ALA A 1 446 ? 49.625 20.453 7.098 1 16.45 446 ALA A CA 1
ATOM 3619 C C . ALA A 1 446 ? 49 21.062 5.848 1 16.45 446 ALA A C 1
ATOM 3621 O O . ALA A 1 446 ? 47.812 21.328 5.809 1 16.45 446 ALA A O 1
ATOM 3622 N N . SER A 1 447 ? 49.75 21.766 4.918 1 15.63 447 SER A N 1
ATOM 3623 C CA . SER A 1 447 ? 49.625 23.219 4.805 1 15.63 447 SER A CA 1
ATOM 3624 C C . SER A 1 447 ? 48.75 23.594 3.613 1 15.63 447 SER A C 1
ATOM 3626 O O . SER A 1 447 ? 48.75 24.766 3.199 1 15.63 447 SER A O 1
ATOM 3628 N N . PHE A 1 448 ? 47.906 22.875 2.984 1 16.89 448 PHE A N 1
ATOM 3629 C CA . PHE A 1 448 ? 47.688 23.328 1.611 1 16.89 448 PHE A CA 1
ATOM 3630 C C . PHE A 1 448 ? 47.094 24.719 1.584 1 16.89 448 PHE A C 1
ATOM 3632 O O . PHE A 1 448 ? 46.281 25.078 2.441 1 16.89 448 PHE A O 1
ATOM 3639 N N . ALA A 1 449 ? 47.469 25.672 0.474 1 16.59 449 ALA A N 1
ATOM 3640 C CA . ALA A 1 449 ? 47.625 27.016 -0.074 1 16.59 449 ALA A CA 1
ATOM 3641 C C . ALA A 1 449 ? 46.281 27.562 -0.577 1 16.59 449 ALA A C 1
ATOM 3643 O O . ALA A 1 449 ? 45.438 26.812 -1.071 1 16.59 449 ALA A O 1
ATOM 3644 N N . CYS A 1 450 ? 45.938 28.891 -0.287 1 16.97 450 CYS A N 1
ATOM 3645 C CA . CYS A 1 450 ? 44.969 29.984 -0.43 1 16.97 450 CYS A CA 1
ATOM 3646 C C . CYS A 1 450 ? 44.781 30.344 -1.897 1 16.97 450 CYS A C 1
ATOM 3648 O O . CYS A 1 450 ? 44.281 31.422 -2.215 1 16.97 450 CYS A O 1
ATOM 3650 N N . TRP A 1 451 ? 44.969 29.406 -2.932 1 15.85 451 TRP A N 1
ATOM 3651 C CA . TRP A 1 451 ? 45.219 30.031 -4.227 1 15.85 451 TRP A CA 1
ATOM 3652 C C . TRP A 1 451 ? 44 30.828 -4.684 1 15.85 451 TRP A C 1
ATOM 3654 O O . TRP A 1 451 ? 42.844 30.391 -4.539 1 15.85 451 TRP A O 1
ATOM 3664 N N . GLY A 1 452 ? 44.219 32.156 -5.156 1 15.88 452 GLY A N 1
ATOM 3665 C CA . GLY A 1 452 ? 43.719 33.438 -5.59 1 15.88 452 GLY A CA 1
ATOM 3666 C C . GLY A 1 452 ? 42.875 33.344 -6.844 1 15.88 452 GLY A C 1
ATOM 3667 O O . GLY A 1 452 ? 41.719 33.812 -6.863 1 15.88 452 GLY A O 1
ATOM 3668 N N . LEU A 1 453 ? 43.438 33.406 -8.195 1 15.84 453 LEU A N 1
ATOM 3669 C CA . LEU A 1 453 ? 43.344 34.562 -9.078 1 15.84 453 LEU A CA 1
ATOM 3670 C C . LEU A 1 453 ? 42.312 34.312 -10.18 1 15.84 453 LEU A C 1
ATOM 3672 O O . LEU A 1 453 ? 41.844 35.281 -10.828 1 15.84 453 LEU A O 1
ATOM 3676 N N . LEU A 1 454 ? 41.75 33.156 -10.578 1 16.61 454 LEU A N 1
ATOM 3677 C CA . LEU A 1 454 ? 41.781 33.125 -12.039 1 16.61 454 LEU A CA 1
ATOM 3678 C C . LEU A 1 454 ? 40.656 33.969 -12.625 1 16.61 454 LEU A C 1
ATOM 3680 O O . LEU A 1 454 ? 39.469 33.625 -12.445 1 16.61 454 LEU A O 1
ATOM 3684 N N . VAL A 1 455 ? 40.844 35.25 -13.031 1 16.66 455 VAL A N 1
ATOM 3685 C CA . VAL A 1 455 ? 40.031 36.344 -13.523 1 16.66 455 VAL A CA 1
ATOM 3686 C C . VAL A 1 455 ? 39.438 35.969 -14.883 1 16.66 455 VAL A C 1
ATOM 3688 O O . VAL A 1 455 ? 38.25 36.188 -15.125 1 16.66 455 VAL A O 1
ATOM 3691 N N . LEU A 1 456 ? 40.188 35.438 -15.93 1 16.31 456 LEU A N 1
ATOM 3692 C CA . LEU A 1 456 ? 40.281 36.344 -17.078 1 16.31 456 LEU A CA 1
ATOM 3693 C C . LEU A 1 456 ? 38.969 36.312 -17.891 1 16.31 456 LEU A C 1
ATOM 3695 O O . LEU A 1 456 ? 38.188 35.375 -17.766 1 16.31 456 LEU A O 1
ATOM 3699 N N . LEU A 1 457 ? 39.094 36.625 -19.359 1 16.42 457 LEU A N 1
ATOM 3700 C CA . LEU A 1 457 ? 38.812 37.625 -20.359 1 16.42 457 LEU A CA 1
ATOM 3701 C C . LEU A 1 457 ? 37.812 37.125 -21.391 1 16.42 457 LEU A C 1
ATOM 3703 O O . LEU A 1 457 ? 37.219 37.875 -22.156 1 16.42 457 LEU A O 1
ATOM 3707 N N . PHE A 1 458 ? 37.625 35.812 -21.703 1 17.94 458 PHE A N 1
ATOM 3708 C CA . PHE A 1 458 ? 37.594 35.719 -23.156 1 17.94 458 PHE A CA 1
ATOM 3709 C C . PHE A 1 458 ? 36.312 36.344 -23.719 1 17.94 458 PHE A C 1
ATOM 3711 O O . PHE A 1 458 ? 35.219 36.188 -23.141 1 17.94 458 PHE A O 1
ATOM 3718 N N . GLY A 1 459 ? 36.344 37.156 -24.906 1 16.14 459 GLY A N 1
ATOM 3719 C CA . GLY A 1 459 ? 35.844 38.188 -25.781 1 16.14 459 GLY A CA 1
ATOM 3720 C C . GLY A 1 459 ? 34.594 37.75 -26.516 1 16.14 459 GLY A C 1
ATOM 3721 O O . GLY A 1 459 ? 34.156 36.625 -26.422 1 16.14 459 GLY A O 1
ATOM 3722 N N . VAL A 1 460 ? 34.562 37.844 -28.016 1 16.66 460 VAL A N 1
ATOM 3723 C CA . VAL A 1 460 ? 34 38.844 -28.922 1 16.66 460 VAL A CA 1
ATOM 3724 C C . VAL A 1 460 ? 32.719 38.312 -29.547 1 16.66 460 VAL A C 1
ATOM 3726 O O . VAL A 1 460 ? 31.672 38.938 -29.453 1 16.66 460 VAL A O 1
ATOM 3729 N N . LEU A 1 461 ? 32.656 38.062 -31.078 1 17.81 461 LEU A N 1
ATOM 3730 C CA . LEU A 1 461 ? 32.125 38.844 -32.188 1 17.81 461 LEU A CA 1
ATOM 3731 C C . LEU A 1 461 ? 30.828 38.219 -32.719 1 17.81 461 LEU A C 1
ATOM 3733 O O . LEU A 1 461 ? 30.609 37.031 -32.562 1 17.81 461 LEU A O 1
ATOM 3737 N N . PHE A 1 462 ? 29.953 39.031 -33.656 1 19.17 462 PHE A N 1
ATOM 3738 C CA . PHE A 1 462 ? 28.688 39.5 -34.188 1 19.17 462 PHE A CA 1
ATOM 3739 C C . PHE A 1 462 ? 28.25 38.688 -35.406 1 19.17 462 PHE A C 1
ATOM 3741 O O . PHE A 1 462 ? 27.234 39 -36.031 1 19.17 462 PHE A O 1
ATOM 3748 N N . LEU A 1 463 ? 28.859 37.562 -35.875 1 17.66 463 LEU A N 1
ATOM 3749 C CA . LEU A 1 463 ? 28.75 37.438 -37.344 1 17.66 463 LEU A CA 1
ATOM 3750 C C . LEU A 1 463 ? 27.297 37.406 -37.781 1 17.66 463 LEU A C 1
ATOM 3752 O O . LEU A 1 463 ? 26.484 36.688 -37.188 1 17.66 463 LEU A O 1
ATOM 3756 N N . ARG A 1 464 ? 26.812 38.344 -38.812 1 18.06 464 ARG A N 1
ATOM 3757 C CA . ARG A 1 464 ? 25.812 39.031 -39.625 1 18.06 464 ARG A CA 1
ATOM 3758 C C . ARG A 1 464 ? 25.172 38.031 -40.594 1 18.06 464 ARG A C 1
ATOM 3760 O O . ARG A 1 464 ? 24.359 38.438 -41.438 1 18.06 464 ARG A O 1
ATOM 3767 N N . LEU A 1 465 ? 25.344 36.75 -40.75 1 18.56 465 LEU A N 1
ATOM 3768 C CA . LEU A 1 465 ? 25.203 36.281 -42.125 1 18.56 465 LEU A CA 1
ATOM 3769 C C . LEU A 1 465 ? 23.781 36.531 -42.625 1 18.56 465 LEU A C 1
ATOM 3771 O O . LEU A 1 465 ? 22.812 36.344 -41.906 1 18.56 465 LEU A O 1
ATOM 3775 N N . SER A 1 466 ? 23.531 37.25 -43.938 1 17.39 466 SER A N 1
ATOM 3776 C CA . SER A 1 466 ? 22.75 37.906 -45 1 17.39 466 SER A CA 1
ATOM 3777 C C . SER A 1 466 ? 21.719 36.938 -45.562 1 17.39 466 SER A C 1
ATOM 3779 O O . SER A 1 466 ? 22.094 35.906 -46.156 1 17.39 466 SER A O 1
ATOM 3781 N N . SER A 1 467 ? 20.516 36.781 -45.094 1 18.02 467 SER A N 1
ATOM 3782 C CA . SER A 1 467 ? 19.406 36.031 -45.688 1 18.02 467 SER A CA 1
ATOM 3783 C C . SER A 1 467 ? 18.938 36.688 -46.969 1 18.02 467 SER A C 1
ATOM 3785 O O . SER A 1 467 ? 18.5 37.812 -47 1 18.02 467 SER A O 1
ATOM 3787 N N . GLU A 1 468 ? 19.469 36.531 -48.188 1 18.91 468 GLU A N 1
ATOM 3788 C CA . GLU A 1 468 ? 18.969 37.062 -49.469 1 18.91 468 GLU A CA 1
ATOM 3789 C C . GLU A 1 468 ? 17.547 36.594 -49.75 1 18.91 468 GLU A C 1
ATOM 3791 O O . GLU A 1 468 ? 17.172 35.469 -49.344 1 18.91 468 GLU A O 1
ATOM 3796 N N . ALA A 1 469 ? 16.469 37.438 -50.281 1 21.11 469 ALA A N 1
ATOM 3797 C CA . ALA A 1 469 ? 15.016 37.406 -50.5 1 21.11 469 ALA A CA 1
ATOM 3798 C C . ALA A 1 469 ? 14.656 36.5 -51.656 1 21.11 469 ALA A C 1
ATOM 3800 O O . ALA A 1 469 ? 13.547 35.969 -51.719 1 21.11 469 ALA A O 1
ATOM 3801 N N . VAL A 1 470 ? 14.969 35.375 -51.969 1 19.09 470 VAL A N 1
ATOM 3802 C CA . VAL A 1 470 ? 14.781 35.156 -53.406 1 19.09 470 VAL A CA 1
ATOM 3803 C C . VAL A 1 470 ? 13.453 35.781 -53.844 1 19.09 470 VAL A C 1
ATOM 3805 O O . VAL A 1 470 ? 12.555 35.969 -53.031 1 19.09 470 VAL A O 1
ATOM 3808 N N . VAL A 1 471 ? 12.938 35.625 -55.188 1 18.7 471 VAL A N 1
ATOM 3809 C CA . VAL A 1 471 ? 12.484 36.188 -56.438 1 18.7 471 VAL A CA 1
ATOM 3810 C C . VAL A 1 471 ? 10.984 36.469 -56.375 1 18.7 471 VAL A C 1
ATOM 3812 O O . VAL A 1 471 ? 10.281 35.906 -55.531 1 18.7 471 VAL A O 1
ATOM 3815 N N . LYS A 1 472 ? 10.18 36.75 -57.719 1 19.06 472 LYS A N 1
ATOM 3816 C CA . LYS A 1 472 ? 9.477 37.531 -58.719 1 19.06 472 LYS A CA 1
ATOM 3817 C C . LYS A 1 472 ? 8.008 37.156 -58.812 1 19.06 472 LYS A C 1
ATOM 3819 O O . LYS A 1 472 ? 7.129 38 -58.875 1 19.06 472 LYS A O 1
ATOM 3824 N N . GLY A 1 473 ? 7.52 36 -59.5 1 21.05 473 GLY A N 1
ATOM 3825 C CA . GLY A 1 473 ? 6.504 36.219 -60.531 1 21.05 473 GLY A CA 1
ATOM 3826 C C . GLY A 1 473 ? 5.188 36.719 -59.969 1 21.05 473 GLY A C 1
ATOM 3827 O O . GLY A 1 473 ? 4.973 36.688 -58.75 1 21.05 473 GLY A O 1
ATOM 3828 N N . SER A 1 474 ? 3.938 36.594 -60.875 1 20.55 474 SER A N 1
ATOM 3829 C CA . SER A 1 474 ? 2.598 37.062 -61.219 1 20.55 474 SER A CA 1
ATOM 3830 C C . SER A 1 474 ? 1.602 36.75 -60.125 1 20.55 474 SER A C 1
ATOM 3832 O O . SER A 1 474 ? 1.656 35.656 -59.531 1 20.55 474 SER A O 1
ATOM 3834 N N . MET B 1 1 ? 31.125 23.312 -49.562 1 19.02 1 MET B N 1
ATOM 3835 C CA . MET B 1 1 ? 32.062 22.609 -48.688 1 19.02 1 MET B CA 1
ATOM 3836 C C . MET B 1 1 ? 31.688 21.125 -48.594 1 19.02 1 MET B C 1
ATOM 3838 O O . MET B 1 1 ? 30.547 20.781 -48.25 1 19.02 1 MET B O 1
ATOM 3842 N N . ASN B 1 2 ? 32.406 20.203 -49.312 1 21.19 2 ASN B N 1
ATOM 3843 C CA . ASN B 1 2 ? 32.562 18.797 -49.688 1 21.19 2 ASN B CA 1
ATOM 3844 C C . ASN B 1 2 ? 32.906 17.938 -48.469 1 21.19 2 ASN B C 1
ATOM 3846 O O . ASN B 1 2 ? 34.094 17.812 -48.094 1 21.19 2 ASN B O 1
ATOM 3850 N N . LEU B 1 3 ? 32.188 18.156 -47.344 1 22.41 3 LEU B N 1
ATOM 3851 C CA . LEU B 1 3 ? 32.656 17.469 -46.156 1 22.41 3 LEU B CA 1
ATOM 3852 C C . LEU B 1 3 ? 32.781 15.961 -46.406 1 22.41 3 LEU B C 1
ATOM 3854 O O . LEU B 1 3 ? 31.797 15.328 -46.812 1 22.41 3 LEU B O 1
ATOM 3858 N N . PHE B 1 4 ? 33.938 15.461 -46.75 1 22.41 4 PHE B N 1
ATOM 3859 C CA . PHE B 1 4 ? 34.5 14.141 -47 1 22.41 4 PHE B CA 1
ATOM 3860 C C . PHE B 1 4 ? 34.281 13.234 -45.781 1 22.41 4 PHE B C 1
ATOM 3862 O O . PHE B 1 4 ? 34.75 13.523 -44.688 1 22.41 4 PHE B O 1
ATOM 3869 N N . ILE B 1 5 ? 33.062 12.719 -45.625 1 21.39 5 ILE B N 1
ATOM 3870 C CA . ILE B 1 5 ? 32.594 11.742 -44.656 1 21.39 5 ILE B CA 1
ATOM 3871 C C . ILE B 1 5 ? 33.531 10.539 -44.656 1 21.39 5 ILE B C 1
ATOM 3873 O O . ILE B 1 5 ? 33.625 9.797 -45.625 1 21.39 5 ILE B O 1
ATOM 3877 N N . LYS B 1 6 ? 34.75 10.727 -44 1 23.27 6 LYS B N 1
ATOM 3878 C CA . LYS B 1 6 ? 35.812 9.719 -44 1 23.27 6 LYS B CA 1
ATOM 3879 C C . LYS B 1 6 ? 35.281 8.367 -43.531 1 23.27 6 LYS B C 1
ATOM 3881 O O . LYS B 1 6 ? 34.562 8.289 -42.5 1 23.27 6 LYS B O 1
ATOM 3886 N N . SER B 1 7 ? 35.188 7.25 -44.25 1 22.7 7 SER B N 1
ATOM 3887 C CA . SER B 1 7 ? 34.75 5.852 -44.281 1 22.7 7 SER B CA 1
ATOM 3888 C C . SER B 1 7 ? 35.5 5.043 -43.219 1 22.7 7 SER B C 1
ATOM 3890 O O . SER B 1 7 ? 35.969 3.93 -43.5 1 22.7 7 SER B O 1
ATOM 3892 N N . SER B 1 8 ? 36 5.652 -42.031 1 24.52 8 SER B N 1
ATOM 3893 C CA . SER B 1 8 ? 36.969 4.828 -41.312 1 24.52 8 SER B CA 1
ATOM 3894 C C . SER B 1 8 ? 36.344 3.49 -40.906 1 24.52 8 SER B C 1
ATOM 3896 O O . SER B 1 8 ? 35.344 3.445 -40.219 1 24.52 8 SER B O 1
ATOM 3898 N N . ASP B 1 9 ? 36.469 2.367 -41.625 1 23.11 9 ASP B N 1
ATOM 3899 C CA . ASP B 1 9 ? 36.25 0.923 -41.594 1 23.11 9 ASP B CA 1
ATOM 3900 C C . ASP B 1 9 ? 36.875 0.296 -40.344 1 23.11 9 ASP B C 1
ATOM 3902 O O . ASP B 1 9 ? 37.219 -0.884 -40.344 1 23.11 9 ASP B O 1
ATOM 3906 N N . GLU B 1 10 ? 37.312 0.973 -39.312 1 26.52 10 GLU B N 1
ATOM 3907 C CA . GLU B 1 10 ? 38.125 0.172 -38.375 1 26.52 10 GLU B CA 1
ATOM 3908 C C . GLU B 1 10 ? 37.281 -0.941 -37.781 1 26.52 10 GLU B C 1
ATOM 3910 O O . GLU B 1 10 ? 36.25 -0.675 -37.125 1 26.52 10 GLU B O 1
ATOM 3915 N N . ARG B 1 11 ? 37.406 -2.221 -38.219 1 25.73 11 ARG B N 1
ATOM 3916 C CA . ARG B 1 11 ? 37.031 -3.574 -37.812 1 25.73 11 ARG B CA 1
ATOM 3917 C C . ARG B 1 11 ? 37.406 -3.824 -36.375 1 25.73 11 ARG B C 1
ATOM 3919 O O . ARG B 1 11 ? 38.562 -3.932 -36 1 25.73 11 ARG B O 1
ATOM 3926 N N . ILE B 1 12 ? 36.812 -3.211 -35.5 1 25.47 12 ILE B N 1
ATOM 3927 C CA . ILE B 1 12 ? 37.031 -3.604 -34.094 1 25.47 12 ILE B CA 1
ATOM 3928 C C . ILE B 1 12 ? 36.781 -5.102 -33.938 1 25.47 12 ILE B C 1
ATOM 3930 O O . ILE B 1 12 ? 35.625 -5.555 -34.062 1 25.47 12 ILE B O 1
ATOM 3934 N N . ARG B 1 13 ? 37.719 -5.969 -34.344 1 27.95 13 ARG B N 1
ATOM 3935 C CA . ARG B 1 13 ? 37.875 -7.395 -34.062 1 27.95 13 ARG B CA 1
ATOM 3936 C C . ARG B 1 13 ? 37.75 -7.676 -32.562 1 27.95 13 ARG B C 1
ATOM 3938 O O . ARG B 1 13 ? 38.688 -7.426 -31.797 1 27.95 13 ARG B O 1
ATOM 3945 N N . SER B 1 14 ? 36.656 -7.289 -31.953 1 27.16 14 SER B N 1
ATOM 3946 C CA . SER B 1 14 ? 36.5 -7.715 -30.578 1 27.16 14 SER B CA 1
ATOM 3947 C C . SER B 1 14 ? 36.812 -9.203 -30.406 1 27.16 14 SER B C 1
ATOM 3949 O O . SER B 1 14 ? 36.281 -10.031 -31.156 1 27.16 14 SER B O 1
ATOM 3951 N N . ASN B 1 15 ? 37.969 -9.586 -29.969 1 30.58 15 ASN B N 1
ATOM 3952 C CA . ASN B 1 15 ? 38.562 -10.852 -29.531 1 30.58 15 ASN B CA 1
ATOM 3953 C C . ASN B 1 15 ? 37.594 -11.625 -28.609 1 30.58 15 ASN B C 1
ATOM 3955 O O . ASN B 1 15 ? 38.031 -12.547 -27.922 1 30.58 15 ASN B O 1
ATOM 3959 N N . ASN B 1 16 ? 36.438 -11.078 -28.375 1 31 16 ASN B N 1
ATOM 3960 C CA . ASN B 1 16 ? 35.625 -11.766 -27.375 1 31 16 ASN B CA 1
ATOM 3961 C C . ASN B 1 16 ? 35.156 -13.133 -27.875 1 31 16 ASN B C 1
ATOM 3963 O O . ASN B 1 16 ? 34.188 -13.68 -27.375 1 31 16 ASN B O 1
ATOM 3967 N N . ALA B 1 17 ? 35.688 -13.641 -29 1 32.59 17 ALA B N 1
ATOM 3968 C CA . ALA B 1 17 ? 35.375 -14.977 -29.5 1 32.59 17 ALA B CA 1
ATOM 3969 C C . ALA B 1 17 ? 35.812 -16.047 -28.516 1 32.59 17 ALA B C 1
ATOM 3971 O O . ALA B 1 17 ? 35.25 -17.172 -28.516 1 32.59 17 ALA B O 1
ATOM 3972 N N . GLU B 1 18 ? 36.906 -15.766 -27.828 1 34.75 18 GLU B N 1
ATOM 3973 C CA . GLU B 1 18 ? 37.469 -16.828 -27 1 34.75 18 GLU B CA 1
ATOM 3974 C C . GLU B 1 18 ? 36.531 -17.172 -25.828 1 34.75 18 GLU B C 1
ATOM 3976 O O . GLU B 1 18 ? 36.562 -18.281 -25.328 1 34.75 18 GLU B O 1
ATOM 3981 N N . ASP B 1 19 ? 35.969 -16.188 -25.219 1 34.66 19 ASP B N 1
ATOM 3982 C CA . ASP B 1 19 ? 35.219 -16.562 -24.031 1 34.66 19 ASP B CA 1
ATOM 3983 C C . ASP B 1 19 ? 33.969 -17.359 -24.406 1 34.66 19 ASP B C 1
ATOM 3985 O O . ASP B 1 19 ? 33.094 -17.547 -23.578 1 34.66 19 ASP B O 1
ATOM 3989 N N . LEU B 1 20 ? 33.656 -17.422 -25.672 1 36.81 20 LEU B N 1
ATOM 3990 C CA . LEU B 1 20 ? 32.594 -18.344 -26.141 1 36.81 20 LEU B CA 1
ATOM 3991 C C . LEU B 1 20 ? 33 -19.797 -25.906 1 36.81 20 LEU B C 1
ATOM 3993 O O . LEU B 1 20 ? 32.438 -20.703 -26.516 1 36.81 20 LEU B O 1
ATOM 3997 N N . GLN B 1 21 ? 34.281 -20 -25.406 1 36.97 21 GLN B N 1
ATOM 3998 C CA . GLN B 1 21 ? 34.781 -21.375 -25.391 1 36.97 21 GLN B CA 1
ATOM 3999 C C . GLN B 1 21 ? 33.719 -22.344 -24.875 1 36.97 21 GLN B C 1
ATOM 4001 O O . GLN B 1 21 ? 33.375 -23.328 -25.531 1 36.97 21 GLN B O 1
ATOM 4006 N N . ASP B 1 22 ? 33.969 -22.781 -23.484 1 39.94 22 ASP B N 1
ATOM 4007 C CA . ASP B 1 22 ? 33.5 -24.047 -22.922 1 39.94 22 ASP B CA 1
ATOM 4008 C C . ASP B 1 22 ? 31.984 -24.062 -22.75 1 39.94 22 ASP B C 1
ATOM 4010 O O . ASP B 1 22 ? 31.469 -23.922 -21.641 1 39.94 22 ASP B O 1
ATOM 4014 N N . HIS B 1 23 ? 31.297 -23.25 -23.359 1 45.59 23 HIS B N 1
ATOM 4015 C CA . HIS B 1 23 ? 29.859 -23.438 -23.172 1 45.59 23 HIS B CA 1
ATOM 4016 C C . HIS B 1 23 ? 29.453 -24.891 -23.406 1 45.59 23 HIS B C 1
ATOM 4018 O O . HIS B 1 23 ? 29.922 -25.516 -24.375 1 45.59 23 HIS B O 1
ATOM 4024 N N . ASN B 1 24 ? 29.234 -25.625 -22.359 1 52.22 24 ASN B N 1
ATOM 4025 C CA . ASN B 1 24 ? 28.734 -27 -22.359 1 52.22 24 ASN B CA 1
ATOM 4026 C C . ASN B 1 24 ? 27.875 -27.281 -23.578 1 52.22 24 ASN B C 1
ATOM 4028 O O . ASN B 1 24 ? 27 -26.484 -23.922 1 52.22 24 ASN B O 1
ATOM 4032 N N . ALA B 1 25 ? 28.312 -28 -24.594 1 62.53 25 ALA B N 1
ATOM 4033 C CA . ALA B 1 25 ? 27.688 -28.484 -25.812 1 62.53 25 ALA B CA 1
ATOM 4034 C C . ALA B 1 25 ? 26.203 -28.766 -25.609 1 62.53 25 ALA B C 1
ATOM 4036 O O . ALA B 1 25 ? 25.391 -28.578 -26.516 1 62.53 25 ALA B O 1
ATOM 4037 N N . HIS B 1 26 ? 25.844 -29 -24.359 1 83.69 26 HIS B N 1
ATOM 4038 C CA . HIS B 1 26 ? 24.422 -29.266 -24.172 1 83.69 26 HIS B CA 1
ATOM 4039 C C . HIS B 1 26 ? 23.906 -28.594 -22.891 1 83.69 26 HIS B C 1
ATOM 4041 O O . HIS B 1 26 ? 23.812 -29.25 -21.844 1 83.69 26 HIS B O 1
ATOM 4047 N N . PRO B 1 27 ? 23.625 -27.219 -22.984 1 91.94 27 PRO B N 1
ATOM 4048 C CA . PRO B 1 27 ? 23.156 -26.531 -21.781 1 91.94 27 PRO B CA 1
ATOM 4049 C C . PRO B 1 27 ? 21.922 -27.188 -21.172 1 91.94 27 PRO B C 1
ATOM 4051 O O . PRO B 1 27 ? 21.172 -27.859 -21.859 1 91.94 27 PRO B O 1
ATOM 4054 N N . ALA B 1 28 ? 21.75 -27.031 -19.844 1 94.38 28 ALA B N 1
ATOM 4055 C CA . ALA B 1 28 ? 20.688 -27.672 -19.094 1 94.38 28 ALA B CA 1
ATOM 4056 C C . ALA B 1 28 ? 19.312 -27.297 -19.641 1 94.38 28 ALA B C 1
ATOM 4058 O O . ALA B 1 28 ? 18.391 -28.125 -19.656 1 94.38 28 ALA B O 1
ATOM 4059 N N . TRP B 1 29 ? 19.156 -26.031 -20.094 1 95.19 29 TRP B N 1
ATOM 4060 C CA . TRP B 1 29 ? 17.844 -25.625 -20.594 1 95.19 29 TRP B CA 1
ATOM 4061 C C . TRP B 1 29 ? 17.5 -26.375 -21.875 1 95.19 29 TRP B C 1
ATOM 4063 O O . TRP B 1 29 ? 16.328 -26.672 -22.125 1 95.19 29 TRP B O 1
ATOM 4073 N N . LEU B 1 30 ? 18.469 -26.688 -22.688 1 94.31 30 LEU B N 1
ATOM 4074 C CA . LEU B 1 30 ? 18.219 -27.453 -23.906 1 94.31 30 LEU B CA 1
ATOM 4075 C C . LEU B 1 30 ? 17.797 -28.875 -23.578 1 94.31 30 LEU B C 1
ATOM 4077 O O . LEU B 1 30 ? 16.922 -29.453 -24.234 1 94.31 30 LEU B O 1
ATOM 4081 N N . SER B 1 31 ? 18.469 -29.5 -22.594 1 94.31 31 SER B N 1
ATOM 4082 C CA . SER B 1 31 ? 18.062 -30.812 -22.109 1 94.31 31 SER B CA 1
ATOM 4083 C C . SER B 1 31 ? 16.625 -30.781 -21.594 1 94.31 31 SER B C 1
ATOM 4085 O O . SER B 1 31 ? 15.867 -31.719 -21.812 1 94.31 31 SER B O 1
ATOM 4087 N N . PHE B 1 32 ? 16.297 -29.766 -20.906 1 95.69 32 PHE B N 1
ATOM 4088 C CA . PHE B 1 32 ? 14.93 -29.562 -20.438 1 95.69 32 PHE B CA 1
ATOM 4089 C C . PHE B 1 32 ? 13.953 -29.516 -21.609 1 95.69 32 PHE B C 1
ATOM 4091 O O . PHE B 1 32 ? 12.93 -30.203 -21.594 1 95.69 32 PHE B O 1
ATOM 4098 N N . TYR B 1 33 ? 14.234 -28.719 -22.594 1 94.5 33 TYR B N 1
ATOM 4099 C CA . TYR B 1 33 ? 13.383 -28.625 -23.781 1 94.5 33 TYR B CA 1
ATOM 4100 C C . TYR B 1 33 ? 13.195 -29.984 -24.438 1 94.5 33 TYR B C 1
ATOM 4102 O O . TYR B 1 33 ? 12.078 -30.359 -24.797 1 94.5 33 TYR B O 1
ATOM 4110 N N . ALA B 1 34 ? 14.266 -30.719 -24.484 1 92.62 34 ALA B N 1
ATOM 4111 C CA . ALA B 1 34 ? 14.25 -32 -25.172 1 92.62 34 ALA B CA 1
ATOM 4112 C C . ALA B 1 34 ? 13.445 -33.031 -24.375 1 92.62 34 ALA B C 1
ATOM 4114 O O . ALA B 1 34 ? 12.945 -34 -24.953 1 92.62 34 ALA B O 1
ATOM 4115 N N . GLY B 1 35 ? 13.328 -32.781 -23.156 1 92.5 35 GLY B N 1
ATOM 4116 C CA . GLY B 1 35 ? 12.656 -33.75 -22.281 1 92.5 35 GLY B CA 1
ATOM 4117 C C . GLY B 1 35 ? 11.156 -33.562 -22.234 1 92.5 35 GLY B C 1
ATOM 4118 O O . GLY B 1 35 ? 10.43 -34.406 -21.719 1 92.5 35 GLY B O 1
ATOM 4119 N N . ILE B 1 36 ? 10.656 -32.438 -22.766 1 93.69 36 ILE B N 1
ATOM 4120 C CA . ILE B 1 36 ? 9.219 -32.188 -22.734 1 93.69 36 ILE B CA 1
ATOM 4121 C C . ILE B 1 36 ? 8.492 -33.188 -23.594 1 93.69 36 ILE B C 1
ATOM 4123 O O . ILE B 1 36 ? 8.875 -33.438 -24.75 1 93.69 36 ILE B O 1
ATOM 4127 N N . ASN B 1 37 ? 7.477 -33.844 -23.078 1 93.25 37 ASN B N 1
ATOM 4128 C CA . ASN B 1 37 ? 6.664 -34.781 -23.844 1 93.25 37 ASN B CA 1
ATOM 4129 C C . ASN B 1 37 ? 5.176 -34.594 -23.562 1 93.25 37 ASN B C 1
ATOM 4131 O O . ASN B 1 37 ? 4.781 -33.625 -22.891 1 93.25 37 ASN B O 1
ATOM 4135 N N . ARG B 1 38 ? 4.406 -35.438 -24.031 1 91.94 38 ARG B N 1
ATOM 4136 C CA . ARG B 1 38 ? 2.953 -35.312 -24.016 1 91.94 38 ARG B CA 1
ATOM 4137 C C . ARG B 1 38 ? 2.424 -35.375 -22.578 1 91.94 38 ARG B C 1
ATOM 4139 O O . ARG B 1 38 ? 1.342 -34.844 -22.297 1 91.94 38 ARG B O 1
ATOM 4146 N N . TYR B 1 39 ? 3.191 -35.906 -21.594 1 90.06 39 TYR B N 1
ATOM 4147 C CA . TYR B 1 39 ? 2.652 -36.219 -20.281 1 90.06 39 TYR B CA 1
ATOM 4148 C C . TYR B 1 39 ? 3.23 -35.281 -19.219 1 90.06 39 TYR B C 1
ATOM 4150 O O . TYR B 1 39 ? 2.625 -35.062 -18.172 1 90.06 39 TYR B O 1
ATOM 4158 N N . GLU B 1 40 ? 4.414 -34.812 -19.5 1 93.94 40 GLU B N 1
ATOM 4159 C CA . GLU B 1 40 ? 5.117 -34.062 -18.453 1 93.94 40 GLU B CA 1
ATOM 4160 C C . GLU B 1 40 ? 6.152 -33.125 -19.047 1 93.94 40 GLU B C 1
ATOM 4162 O O . GLU B 1 40 ? 6.652 -33.344 -20.141 1 93.94 40 GLU B O 1
ATOM 4167 N N . LEU B 1 41 ? 6.457 -32.031 -18.297 1 95.69 41 LEU B N 1
ATOM 4168 C CA . LEU B 1 41 ? 7.488 -31.109 -18.734 1 95.69 41 LEU B CA 1
ATOM 4169 C C . LEU B 1 41 ? 8.883 -31.688 -18.516 1 95.69 41 LEU B C 1
ATOM 4171 O O . LEU B 1 41 ? 9.812 -31.375 -19.25 1 95.69 41 LEU B O 1
ATOM 4175 N N . TYR B 1 42 ? 9.078 -32.469 -17.562 1 95.81 42 TYR B N 1
ATOM 4176 C CA . TYR B 1 42 ? 10.32 -33.156 -17.25 1 95.81 42 TYR B CA 1
ATOM 4177 C C . TYR B 1 42 ? 10.031 -34.469 -16.516 1 95.81 42 TYR B C 1
ATOM 4179 O O . TYR B 1 42 ? 9.047 -34.562 -15.781 1 95.81 42 TYR B O 1
ATOM 4187 N N . ALA B 1 43 ? 10.945 -35.375 -16.656 1 93.44 43 ALA B N 1
ATOM 4188 C CA . ALA B 1 43 ? 10.766 -36.688 -16.031 1 93.44 43 ALA B CA 1
ATOM 4189 C C . ALA B 1 43 ? 11.023 -36.625 -14.523 1 93.44 43 ALA B C 1
ATOM 4191 O O . ALA B 1 43 ? 11.695 -35.688 -14.047 1 93.44 43 ALA B O 1
ATOM 4192 N N . ARG B 1 44 ? 10.445 -37.469 -13.734 1 89.88 44 ARG B N 1
ATOM 4193 C CA . ARG B 1 44 ? 10.516 -37.5 -12.273 1 89.88 44 ARG B CA 1
ATOM 4194 C C . ARG B 1 44 ? 11.961 -37.438 -11.789 1 89.88 44 ARG B C 1
ATOM 4196 O O . ARG B 1 44 ? 12.258 -36.75 -10.82 1 89.88 44 ARG B O 1
ATOM 4203 N N . HIS B 1 45 ? 12.875 -38.094 -12.398 1 84.94 45 HIS B N 1
ATOM 4204 C CA . HIS B 1 45 ? 14.266 -38.125 -11.969 1 84.94 45 HIS B CA 1
ATOM 4205 C C . HIS B 1 45 ? 15.18 -37.531 -13.039 1 84.94 45 HIS B C 1
ATOM 4207 O O . HIS B 1 45 ? 16.312 -38 -13.219 1 84.94 45 HIS B O 1
ATOM 4213 N N . ASP B 1 46 ? 14.688 -36.5 -13.625 1 86.06 46 ASP B N 1
ATOM 4214 C CA . ASP B 1 46 ? 15.492 -35.875 -14.664 1 86.06 46 ASP B CA 1
ATOM 4215 C C . ASP B 1 46 ? 16.594 -35.031 -14.039 1 86.06 46 ASP B C 1
ATOM 4217 O O . ASP B 1 46 ? 16.328 -34.031 -13.383 1 86.06 46 ASP B O 1
ATOM 4221 N N . PRO B 1 47 ? 17.781 -35.375 -14.219 1 85.12 47 PRO B N 1
ATOM 4222 C CA . PRO B 1 47 ? 18.891 -34.594 -13.648 1 85.12 47 PRO B CA 1
ATOM 4223 C C . PRO B 1 47 ? 19 -33.188 -14.242 1 85.12 47 PRO B C 1
ATOM 4225 O O . PRO B 1 47 ? 19.516 -32.281 -13.594 1 85.12 47 PRO B O 1
ATOM 4228 N N . SER B 1 48 ? 18.531 -33.062 -15.438 1 87.19 48 SER B N 1
ATOM 4229 C CA . SER B 1 48 ? 18.625 -31.766 -16.109 1 87.19 48 SER B CA 1
ATOM 4230 C C . SER B 1 48 ? 17.828 -30.703 -15.359 1 87.19 48 SER B C 1
ATOM 4232 O O . SER B 1 48 ? 18.172 -29.516 -15.406 1 87.19 48 SER B O 1
ATOM 4234 N N . CYS B 1 49 ? 16.828 -31.125 -14.664 1 91.69 49 CYS B N 1
ATOM 4235 C CA . CYS B 1 49 ? 16.016 -30.188 -13.898 1 91.69 49 CYS B CA 1
ATOM 4236 C C . CYS B 1 49 ? 16.844 -29.547 -12.781 1 91.69 49 CYS B C 1
ATOM 4238 O O . CYS B 1 49 ? 16.781 -28.328 -12.578 1 91.69 49 CYS B O 1
ATOM 4240 N N . HIS B 1 50 ? 17.578 -30.344 -12.117 1 91.62 50 HIS B N 1
ATOM 4241 C CA . HIS B 1 50 ? 18.422 -29.844 -11.039 1 91.62 50 HIS B CA 1
ATOM 4242 C C . HIS B 1 50 ? 19.516 -28.922 -11.57 1 91.62 50 HIS B C 1
ATOM 4244 O O . HIS B 1 50 ? 19.797 -27.875 -10.977 1 91.62 50 HIS B O 1
ATOM 4250 N N . ASP B 1 51 ? 20.094 -29.328 -12.68 1 94.94 51 ASP B N 1
ATOM 4251 C CA . ASP B 1 51 ? 21.125 -28.5 -13.297 1 94.94 51 ASP B CA 1
ATOM 4252 C C . ASP B 1 51 ? 20.562 -27.172 -13.758 1 94.94 51 ASP B C 1
ATOM 4254 O O . ASP B 1 51 ? 21.219 -26.125 -13.641 1 94.94 51 ASP B O 1
ATOM 4258 N N . LEU B 1 52 ? 19.406 -27.266 -14.305 1 96.81 52 LEU B N 1
ATOM 4259 C CA . LEU B 1 52 ? 18.766 -26.047 -14.773 1 96.81 52 LEU B CA 1
ATOM 4260 C C . LEU B 1 52 ? 18.453 -25.125 -13.602 1 96.81 52 LEU B C 1
ATOM 4262 O O . LEU B 1 52 ? 18.656 -23.906 -13.703 1 96.81 52 LEU B O 1
ATOM 4266 N N . MET B 1 53 ? 18 -25.656 -12.492 1 96.94 53 MET B N 1
ATOM 4267 C CA . MET B 1 53 ? 17.719 -24.844 -11.305 1 96.94 53 MET B CA 1
ATOM 4268 C C . MET B 1 53 ? 18.984 -24.172 -10.781 1 96.94 53 MET B C 1
ATOM 4270 O O . MET B 1 53 ? 18.953 -23.031 -10.344 1 96.94 53 MET B O 1
ATOM 4274 N N . LYS B 1 54 ? 20.062 -24.859 -10.867 1 96.5 54 LYS B N 1
ATOM 4275 C CA . LYS B 1 54 ? 21.344 -24.281 -10.469 1 96.5 54 LYS B CA 1
ATOM 4276 C C . LYS B 1 54 ? 21.719 -23.125 -11.375 1 96.5 54 LYS B C 1
ATOM 4278 O O . LYS B 1 54 ? 22.203 -22.078 -10.898 1 96.5 54 LYS B O 1
ATOM 4283 N N . ASP B 1 55 ? 21.531 -23.359 -12.672 1 97 55 ASP B N 1
ATOM 4284 C CA . ASP B 1 55 ? 21.812 -22.281 -13.625 1 97 55 ASP B CA 1
ATOM 4285 C C . ASP B 1 55 ? 20.953 -21.062 -13.336 1 97 55 ASP B C 1
ATOM 4287 O O . ASP B 1 55 ? 21.438 -19.938 -13.344 1 97 55 ASP B O 1
ATOM 4291 N N . LEU B 1 56 ? 19.703 -21.297 -13.055 1 98.5 56 LEU B N 1
ATOM 4292 C CA . LEU B 1 56 ? 18.766 -20.219 -12.773 1 98.5 56 LEU B CA 1
ATOM 4293 C C . LEU B 1 56 ? 19.188 -19.453 -11.523 1 98.5 56 LEU B C 1
ATOM 4295 O O . LEU B 1 56 ? 19 -18.234 -11.445 1 98.5 56 LEU B O 1
ATOM 4299 N N . ALA B 1 57 ? 19.797 -20.125 -10.586 1 98.12 57 ALA B N 1
ATOM 4300 C CA . ALA B 1 57 ? 20.172 -19.562 -9.289 1 98.12 57 ALA B CA 1
ATOM 4301 C C . ALA B 1 57 ? 21.469 -18.766 -9.383 1 98.12 57 ALA B C 1
ATOM 4303 O O . ALA B 1 57 ? 21.672 -17.812 -8.648 1 98.12 57 ALA B O 1
ATOM 4304 N N . LYS B 1 58 ? 22.375 -19.156 -10.383 1 97 58 LYS B N 1
ATOM 4305 C CA . LYS B 1 58 ? 23.734 -18.688 -10.188 1 97 58 LYS B CA 1
ATOM 4306 C C . LYS B 1 58 ? 24.312 -18.125 -11.484 1 97 58 LYS B C 1
ATOM 4308 O O . LYS B 1 58 ? 25.266 -17.328 -11.453 1 97 58 LYS B O 1
ATOM 4313 N N . GLN B 1 59 ? 23.844 -18.594 -12.617 1 97.12 59 GLN B N 1
ATOM 4314 C CA . GLN B 1 59 ? 24.469 -18.219 -13.883 1 97.12 59 GLN B CA 1
ATOM 4315 C C . GLN B 1 59 ? 24.469 -16.703 -14.062 1 97.12 59 GLN B C 1
ATOM 4317 O O . GLN B 1 59 ? 23.516 -16.016 -13.68 1 97.12 59 GLN B O 1
ATOM 4322 N N . LYS B 1 60 ? 25.531 -16.234 -14.664 1 97.94 60 LYS B N 1
ATOM 4323 C CA . LYS B 1 60 ? 25.656 -14.805 -14.914 1 97.94 60 LYS B CA 1
ATOM 4324 C C . LYS B 1 60 ? 24.547 -14.312 -15.844 1 97.94 60 LYS B C 1
ATOM 4326 O O . LYS B 1 60 ? 24.281 -14.938 -16.875 1 97.94 60 LYS B O 1
ATOM 4331 N N . ILE B 1 61 ? 23.984 -13.234 -15.461 1 98.44 61 ILE B N 1
ATOM 4332 C CA . ILE B 1 61 ? 22.969 -12.609 -16.297 1 98.44 61 ILE B CA 1
ATOM 4333 C C . ILE B 1 61 ? 23.625 -11.594 -17.234 1 98.44 61 ILE B C 1
ATOM 4335 O O . ILE B 1 61 ? 24.406 -10.734 -16.797 1 98.44 61 ILE B O 1
ATOM 4339 N N . ILE B 1 62 ? 23.328 -11.625 -18.5 1 98.06 62 ILE B N 1
ATOM 4340 C CA . ILE B 1 62 ? 24.047 -10.75 -19.406 1 98.06 62 ILE B CA 1
ATOM 4341 C C . ILE B 1 62 ? 23.078 -9.711 -20 1 98.06 62 ILE B C 1
ATOM 4343 O O . ILE B 1 62 ? 23.5 -8.727 -20.594 1 98.06 62 ILE B O 1
ATOM 4347 N N . SER B 1 63 ? 21.797 -10 -19.859 1 97.81 63 SER B N 1
ATOM 4348 C CA . SER B 1 63 ? 20.797 -9.047 -20.328 1 97.81 63 SER B CA 1
ATOM 4349 C C . SER B 1 63 ? 19.531 -9.133 -19.484 1 97.81 63 SER B C 1
ATOM 4351 O O . SER B 1 63 ? 19.125 -10.219 -19.047 1 97.81 63 SER B O 1
ATOM 4353 N N . SER B 1 64 ? 18.938 -7.984 -19.234 1 97.94 64 SER B N 1
ATOM 4354 C CA . SER B 1 64 ? 17.672 -7.871 -18.531 1 97.94 64 SER B CA 1
ATOM 4355 C C . SER B 1 64 ? 16.734 -6.898 -19.219 1 97.94 64 SER B C 1
ATOM 4357 O O . SER B 1 64 ? 17.047 -5.727 -19.406 1 97.94 64 SER B O 1
ATOM 4359 N N . VAL B 1 65 ? 15.57 -7.426 -19.656 1 97.5 65 VAL B N 1
ATOM 4360 C CA . VAL B 1 65 ? 14.594 -6.57 -20.328 1 97.5 65 VAL B CA 1
ATOM 4361 C C . VAL B 1 65 ? 13.195 -6.84 -19.781 1 97.5 65 VAL B C 1
ATOM 4363 O O . VAL B 1 65 ? 12.891 -7.961 -19.375 1 97.5 65 VAL B O 1
ATOM 4366 N N . GLN B 1 66 ? 12.43 -5.805 -19.688 1 96.5 66 GLN B N 1
ATOM 4367 C CA . GLN B 1 66 ? 11.07 -5.977 -19.188 1 96.5 66 GLN B CA 1
ATOM 4368 C C . GLN B 1 66 ? 10.195 -6.719 -20.188 1 96.5 66 GLN B C 1
ATOM 4370 O O . GLN B 1 66 ? 10.242 -6.43 -21.391 1 96.5 66 GLN B O 1
ATOM 4375 N N . LYS B 1 67 ? 9.508 -7.73 -19.672 1 94.19 67 LYS B N 1
ATOM 4376 C CA . LYS B 1 67 ? 8.477 -8.367 -20.484 1 94.19 67 LYS B CA 1
ATOM 4377 C C . LYS B 1 67 ? 7.297 -7.422 -20.719 1 94.19 67 LYS B C 1
ATOM 4379 O O . LYS B 1 67 ? 6.73 -6.891 -19.75 1 94.19 67 LYS B O 1
ATOM 4384 N N . PRO B 1 68 ? 6.938 -7.18 -21.906 1 86.75 68 PRO B N 1
ATOM 4385 C CA . PRO B 1 68 ? 5.82 -6.262 -22.172 1 86.75 68 PRO B CA 1
ATOM 4386 C C . PRO B 1 68 ? 4.484 -6.801 -21.656 1 86.75 68 PRO B C 1
ATOM 4388 O O . PRO B 1 68 ? 4.285 -8.016 -21.609 1 86.75 68 PRO B O 1
ATOM 4391 N N . GLY B 1 69 ? 3.658 -5.883 -21.344 1 79.94 69 GLY B N 1
ATOM 4392 C CA . GLY B 1 69 ? 2.299 -6.219 -20.953 1 79.94 69 GLY B CA 1
ATOM 4393 C C . GLY B 1 69 ? 2.193 -6.703 -19.531 1 79.94 69 GLY B C 1
ATOM 4394 O O . GLY B 1 69 ? 3.205 -6.855 -18.844 1 79.94 69 GLY B O 1
ATOM 4395 N N . GLY B 1 70 ? 1.002 -6.746 -19.047 1 82.44 70 GLY B N 1
ATOM 4396 C CA . GLY B 1 70 ? 0.731 -7.254 -17.703 1 82.44 70 GLY B CA 1
ATOM 4397 C C . GLY B 1 70 ? 0.429 -6.16 -16.703 1 82.44 70 GLY B C 1
ATOM 4398 O O . GLY B 1 70 ? 0.605 -4.977 -16.984 1 82.44 70 GLY B O 1
ATOM 4399 N N . THR B 1 71 ? 0.066 -6.629 -15.578 1 83.06 71 THR B N 1
ATOM 4400 C CA . THR B 1 71 ? -0.301 -5.699 -14.516 1 83.06 71 THR B CA 1
ATOM 4401 C C . THR B 1 71 ? 0.891 -5.422 -13.609 1 83.06 71 THR B C 1
ATOM 4403 O O . THR B 1 71 ? 0.939 -4.387 -12.938 1 83.06 71 THR B O 1
ATOM 4406 N N . GLN B 1 72 ? 1.794 -6.344 -13.617 1 90 72 GLN B N 1
ATOM 4407 C CA . GLN B 1 72 ? 2.951 -6.219 -12.734 1 90 72 GLN B CA 1
ATOM 4408 C C . GLN B 1 72 ? 4.254 -6.375 -13.508 1 90 72 GLN B C 1
ATOM 4410 O O . GLN B 1 72 ? 4.27 -6.957 -14.602 1 90 72 GLN B O 1
ATOM 4415 N N . LEU B 1 73 ? 5.312 -5.891 -12.945 1 92.81 73 LEU B N 1
ATOM 4416 C CA . LEU B 1 73 ? 6.613 -5.883 -13.609 1 92.81 73 LEU B CA 1
ATOM 4417 C C . LEU B 1 73 ? 7.242 -7.273 -13.586 1 92.81 73 LEU B C 1
ATOM 4419 O O . LEU B 1 73 ? 7.266 -7.934 -12.547 1 92.81 73 LEU B O 1
ATOM 4423 N N . LYS B 1 74 ? 7.672 -7.754 -14.68 1 95.5 74 LYS B N 1
ATOM 4424 C CA . LYS B 1 74 ? 8.453 -8.969 -14.875 1 95.5 74 LYS B CA 1
ATOM 4425 C C . LYS B 1 74 ? 9.602 -8.742 -15.852 1 95.5 74 LYS B C 1
ATOM 4427 O O . LYS B 1 74 ? 9.461 -7.973 -16.812 1 95.5 74 LYS B O 1
ATOM 4432 N N . LEU B 1 75 ? 10.672 -9.375 -15.617 1 98 75 LEU B N 1
ATOM 4433 C CA . LEU B 1 75 ? 11.828 -9.195 -16.484 1 98 75 LEU B CA 1
ATOM 4434 C C . LEU B 1 75 ? 12.211 -10.5 -17.156 1 98 75 LEU B C 1
ATOM 4436 O O . LEU B 1 75 ? 12.055 -11.578 -16.578 1 98 75 LEU B O 1
ATOM 4440 N N . ILE B 1 76 ? 12.656 -10.398 -18.359 1 98 76 ILE B N 1
ATOM 4441 C CA . ILE B 1 76 ? 13.305 -11.508 -19.062 1 98 76 ILE B CA 1
ATOM 4442 C C . ILE B 1 76 ? 14.812 -11.414 -18.891 1 98 76 ILE B C 1
ATOM 4444 O O . ILE B 1 76 ? 15.438 -10.438 -19.328 1 98 76 ILE B O 1
ATOM 4448 N N . MET B 1 77 ? 15.344 -12.398 -18.297 1 98.31 77 MET B N 1
ATOM 4449 C CA . MET B 1 77 ? 16.781 -12.469 -18.062 1 98.31 77 MET B CA 1
ATOM 4450 C C . MET B 1 77 ? 17.438 -13.445 -19.047 1 98.31 77 MET B C 1
ATOM 4452 O O . MET B 1 77 ? 16.953 -14.555 -19.25 1 98.31 77 MET B O 1
ATOM 4456 N N . THR B 1 78 ? 18.516 -12.977 -19.609 1 98.12 78 THR B N 1
ATOM 4457 C CA . THR B 1 78 ? 19.234 -13.805 -20.578 1 98.12 78 THR B CA 1
ATOM 4458 C C . THR B 1 78 ? 20.594 -14.203 -20.031 1 98.12 78 THR B C 1
ATOM 4460 O O . THR B 1 78 ? 21.281 -13.398 -19.406 1 98.12 78 THR B O 1
ATOM 4463 N N . PHE B 1 79 ? 20.953 -15.445 -20.375 1 97.38 79 PHE B N 1
ATOM 4464 C CA . PHE B 1 79 ? 22.219 -16 -19.906 1 97.38 79 PHE B CA 1
ATOM 4465 C C . PHE B 1 79 ? 23.188 -16.188 -21.078 1 97.38 79 PHE B C 1
ATOM 4467 O O . PHE B 1 79 ? 22.797 -16.109 -22.234 1 97.38 79 PHE B O 1
ATOM 4474 N N . PRO B 1 80 ? 24.5 -16.406 -20.766 1 95.81 80 PRO B N 1
ATOM 4475 C CA . PRO B 1 80 ? 25.516 -16.516 -21.828 1 95.81 80 PRO B CA 1
ATOM 4476 C C . PRO B 1 80 ? 25.25 -17.688 -22.766 1 95.81 80 PRO B C 1
ATOM 4478 O O . PRO B 1 80 ? 25.594 -17.625 -23.953 1 95.81 80 PRO B O 1
ATOM 4481 N N . ASN B 1 81 ? 24.609 -18.719 -22.266 1 93.31 81 ASN B N 1
ATOM 4482 C CA . ASN B 1 81 ? 24.328 -19.891 -23.094 1 93.31 81 ASN B CA 1
ATOM 4483 C C . ASN B 1 81 ? 23.016 -19.734 -23.844 1 93.31 81 ASN B C 1
ATOM 4485 O O . ASN B 1 81 ? 22.422 -20.719 -24.281 1 93.31 81 ASN B O 1
ATOM 4489 N N . HIS B 1 82 ? 22.484 -18.578 -23.891 1 91.75 82 HIS B N 1
ATOM 4490 C CA . HIS B 1 82 ? 21.297 -18.188 -24.641 1 91.75 82 HIS B CA 1
ATOM 4491 C C . HIS B 1 82 ? 20.031 -18.641 -23.938 1 91.75 82 HIS B C 1
ATOM 4493 O O . HIS B 1 82 ? 18.922 -18.406 -24.438 1 91.75 82 HIS B O 1
ATOM 4499 N N . GLY B 1 83 ? 20.219 -19.344 -22.844 1 95.31 83 GLY B N 1
ATOM 4500 C CA . GLY B 1 83 ? 19.047 -19.609 -22.016 1 95.31 83 GLY B CA 1
ATOM 4501 C C . GLY B 1 83 ? 18.391 -18.344 -21.484 1 95.31 83 GLY B C 1
ATOM 4502 O O . GLY B 1 83 ? 19.062 -17.312 -21.328 1 95.31 83 GLY B O 1
ATOM 4503 N N . GLN B 1 84 ? 17.062 -18.438 -21.234 1 97 84 GLN B N 1
ATOM 4504 C CA . GLN B 1 84 ? 16.312 -17.281 -20.703 1 97 84 GLN B CA 1
ATOM 4505 C C . GLN B 1 84 ? 15.43 -17.703 -19.531 1 97 84 GLN B C 1
ATOM 4507 O O . GLN B 1 84 ? 15.055 -18.859 -19.422 1 97 84 GLN B O 1
ATOM 4512 N N . ALA B 1 85 ? 15.172 -16.734 -18.734 1 98.38 85 ALA B N 1
ATOM 4513 C CA . ALA B 1 85 ? 14.32 -16.953 -17.578 1 98.38 85 ALA B CA 1
ATOM 4514 C C . ALA B 1 85 ? 13.406 -15.758 -17.328 1 98.38 85 ALA B C 1
ATOM 4516 O O . ALA B 1 85 ? 13.719 -14.633 -17.75 1 98.38 85 ALA B O 1
ATOM 4517 N N . LEU B 1 86 ? 12.258 -16.031 -16.797 1 98.31 86 LEU B N 1
ATOM 4518 C CA . LEU B 1 86 ? 11.344 -15 -16.328 1 98.31 86 LEU B CA 1
ATOM 4519 C C . LEU B 1 86 ? 11.594 -14.672 -14.867 1 98.31 86 LEU B C 1
ATOM 4521 O O . LEU B 1 86 ? 11.469 -15.539 -14 1 98.31 86 LEU B O 1
ATOM 4525 N N . PHE B 1 87 ? 11.961 -13.43 -14.656 1 98.44 87 PHE B N 1
ATOM 4526 C CA . PHE B 1 87 ? 12.234 -12.961 -13.297 1 98.44 87 PHE B CA 1
ATOM 4527 C C . PHE B 1 87 ? 11.047 -12.188 -12.742 1 98.44 87 PHE B C 1
ATOM 4529 O O . PHE B 1 87 ? 10.617 -11.203 -13.336 1 98.44 87 PHE B O 1
ATOM 4536 N N . LYS B 1 88 ? 10.461 -12.648 -11.617 1 97.25 88 LYS B N 1
ATOM 4537 C CA . LYS B 1 88 ? 9.461 -11.922 -10.836 1 97.25 88 LYS B CA 1
ATOM 4538 C C . LYS B 1 88 ? 10.031 -11.461 -9.5 1 97.25 88 LYS B C 1
ATOM 4540 O O . LYS B 1 88 ? 10.289 -12.281 -8.617 1 97.25 88 LYS B O 1
ATOM 4545 N N . PRO B 1 89 ? 10.258 -10.164 -9.359 1 97.06 89 PRO B N 1
ATOM 4546 C CA . PRO B 1 89 ? 10.898 -9.656 -8.141 1 97.06 89 PRO B CA 1
ATOM 4547 C C . PRO B 1 89 ? 9.961 -9.672 -6.934 1 97.06 89 PRO B C 1
ATOM 4549 O O . PRO B 1 89 ? 8.742 -9.727 -7.098 1 97.06 89 PRO B O 1
ATOM 4552 N N . MET B 1 90 ? 10.57 -9.664 -5.785 1 96.81 90 MET B N 1
ATOM 4553 C CA . MET B 1 90 ? 9.82 -9.555 -4.539 1 96.81 90 MET B CA 1
ATOM 4554 C C . MET B 1 90 ? 9.148 -8.188 -4.426 1 96.81 90 MET B C 1
ATOM 4556 O O . MET B 1 90 ? 9.812 -7.156 -4.504 1 96.81 90 MET B O 1
ATOM 4560 N N . LYS B 1 91 ? 7.887 -8.281 -4.289 1 91.5 91 LYS B N 1
ATOM 4561 C CA . LYS B 1 91 ? 7.125 -7.059 -4.039 1 91.5 91 LYS B CA 1
ATOM 4562 C C . LYS B 1 91 ? 6.688 -6.973 -2.578 1 91.5 91 LYS B C 1
ATOM 4564 O O . LYS B 1 91 ? 6.555 -5.879 -2.027 1 91.5 91 LYS B O 1
ATOM 4569 N N . GLN B 1 92 ? 6.406 -8.086 -2.043 1 89.38 92 GLN B N 1
ATOM 4570 C CA . GLN B 1 92 ? 5.98 -8.203 -0.652 1 89.38 92 GLN B CA 1
ATOM 4571 C C . GLN B 1 92 ? 6.77 -9.281 0.077 1 89.38 92 GLN B C 1
ATOM 4573 O O . GLN B 1 92 ? 7.234 -10.242 -0.542 1 89.38 92 GLN B O 1
ATOM 4578 N N . THR B 1 93 ? 6.844 -9.047 1.344 1 89.56 93 THR B N 1
ATOM 4579 C CA . THR B 1 93 ? 7.566 -10.047 2.131 1 89.56 93 THR B CA 1
ATOM 4580 C C . THR B 1 93 ? 6.777 -11.352 2.205 1 89.56 93 THR B C 1
ATOM 4582 O O . THR B 1 93 ? 5.555 -11.352 2.051 1 89.56 93 THR B O 1
ATOM 4585 N N . ARG B 1 94 ? 7.422 -12.383 2.457 1 90.06 94 ARG B N 1
ATOM 4586 C CA . ARG B 1 94 ? 6.832 -13.719 2.414 1 90.06 94 ARG B CA 1
ATOM 4587 C C . ARG B 1 94 ? 5.824 -13.906 3.543 1 90.06 94 ARG B C 1
ATOM 4589 O O . ARG B 1 94 ? 4.922 -14.742 3.445 1 90.06 94 ARG B O 1
ATOM 4596 N N . ASP B 1 95 ? 5.918 -13.086 4.629 1 90.56 95 ASP B N 1
ATOM 4597 C CA . ASP B 1 95 ? 5.043 -13.266 5.785 1 90.56 95 ASP B CA 1
ATOM 4598 C C . ASP B 1 95 ? 3.811 -12.375 5.684 1 90.56 95 ASP B C 1
ATOM 4600 O O . ASP B 1 95 ? 2.861 -12.523 6.457 1 90.56 95 ASP B O 1
ATOM 4604 N N . GLN B 1 96 ? 3.861 -11.5 4.801 1 90.25 96 GLN B N 1
ATOM 4605 C CA . GLN B 1 96 ? 2.75 -10.555 4.68 1 90.25 96 GLN B CA 1
ATOM 4606 C C . GLN B 1 96 ? 1.551 -11.211 4 1 90.25 96 GLN B C 1
ATOM 4608 O O . GLN B 1 96 ? 1.673 -11.75 2.898 1 90.25 96 GLN B O 1
ATOM 4613 N N . GLU B 1 97 ? 0.365 -11.102 4.66 1 92.12 97 GLU B N 1
ATOM 4614 C CA . GLU B 1 97 ? -0.869 -11.609 4.066 1 92.12 97 GLU B CA 1
ATOM 4615 C C . GLU B 1 97 ? -1.606 -10.516 3.305 1 92.12 97 GLU B C 1
ATOM 4617 O O . GLU B 1 97 ? -1.469 -9.328 3.621 1 92.12 97 GLU B O 1
ATOM 4622 N N . THR B 1 98 ? -2.275 -10.938 2.303 1 89.38 98 THR B N 1
ATOM 4623 C CA . THR B 1 98 ? -3.229 -10.039 1.669 1 89.38 98 THR B CA 1
ATOM 4624 C C . THR B 1 98 ? -4.273 -9.562 2.674 1 89.38 98 THR B C 1
ATOM 4626 O O . THR B 1 98 ? -4.777 -10.352 3.473 1 89.38 98 THR B O 1
ATOM 4629 N N . SER B 1 99 ? -4.516 -8.289 2.65 1 87.31 99 SER B N 1
ATOM 4630 C CA . SER B 1 99 ? -5.535 -7.738 3.537 1 87.31 99 SER B CA 1
ATOM 4631 C C . SER B 1 99 ? -6.887 -8.414 3.307 1 87.31 99 SER B C 1
ATOM 4633 O O . SER B 1 99 ? -7.27 -8.672 2.164 1 87.31 99 SER B O 1
ATOM 4635 N N . ALA B 1 100 ? -7.613 -8.664 4.402 1 87.19 100 ALA B N 1
ATOM 4636 C CA . ALA B 1 100 ? -8.922 -9.305 4.309 1 87.19 100 ALA B CA 1
ATOM 4637 C C . ALA B 1 100 ? -9.922 -8.414 3.578 1 87.19 100 ALA B C 1
ATOM 4639 O O . ALA B 1 100 ? -10.938 -8.891 3.062 1 87.19 100 ALA B O 1
ATOM 4640 N N . ASP B 1 101 ? -9.594 -7.152 3.488 1 86.12 101 ASP B N 1
ATOM 4641 C CA . ASP B 1 101 ? -10.523 -6.211 2.865 1 86.12 101 ASP B CA 1
ATOM 4642 C C . ASP B 1 101 ? -10.297 -6.133 1.356 1 86.12 101 ASP B C 1
ATOM 4644 O O . ASP B 1 101 ? -11.125 -5.586 0.626 1 86.12 101 ASP B O 1
ATOM 4648 N N . PHE B 1 102 ? -9.195 -6.656 0.905 1 85.5 102 PHE B N 1
ATOM 4649 C CA . PHE B 1 102 ? -8.852 -6.531 -0.505 1 85.5 102 PHE B CA 1
ATOM 4650 C C . PHE B 1 102 ? -9.531 -7.613 -1.33 1 85.5 102 PHE B C 1
ATOM 4652 O O . PHE B 1 102 ? -9.617 -8.766 -0.902 1 85.5 102 PHE B O 1
ATOM 4659 N N . PHE B 1 103 ? -10 -7.098 -2.43 1 82 103 PHE B N 1
ATOM 4660 C CA . PHE B 1 103 ? -10.391 -8.086 -3.426 1 82 103 PHE B CA 1
ATOM 4661 C C . PHE B 1 103 ? -9.172 -8.836 -3.955 1 82 103 PHE B C 1
ATOM 4663 O O . PHE B 1 103 ? -8.117 -8.242 -4.168 1 82 103 PHE B O 1
ATOM 4670 N N . TYR B 1 104 ? -9.32 -10.055 -4.125 1 79.81 104 TYR B N 1
ATOM 4671 C CA . TYR B 1 104 ? -8.211 -10.945 -4.453 1 79.81 104 TYR B CA 1
ATOM 4672 C C . TYR B 1 104 ? -7.418 -10.422 -5.645 1 79.81 104 TYR B C 1
ATOM 4674 O O . TYR B 1 104 ? -6.188 -10.477 -5.648 1 79.81 104 TYR B O 1
ATOM 4682 N N . PHE B 1 105 ? -8.031 -9.797 -6.625 1 78.38 105 PHE B N 1
ATOM 4683 C CA . PHE B 1 105 ? -7.348 -9.438 -7.859 1 78.38 105 PHE B CA 1
ATOM 4684 C C . PHE B 1 105 ? -6.66 -8.078 -7.723 1 78.38 105 PHE B C 1
ATOM 4686 O O . PHE B 1 105 ? -5.957 -7.641 -8.633 1 78.38 105 PHE B O 1
ATOM 4693 N N . SER B 1 106 ? -6.75 -7.5 -6.574 1 76.75 106 SER B N 1
ATOM 4694 C CA . SER B 1 106 ? -6.113 -6.211 -6.332 1 76.75 106 SER B CA 1
ATOM 4695 C C . SER B 1 106 ? -4.77 -6.379 -5.633 1 76.75 106 SER B C 1
ATOM 4697 O O . SER B 1 106 ? -4 -5.422 -5.512 1 76.75 106 SER B O 1
ATOM 4699 N N . ASP B 1 107 ? -4.449 -7.516 -5.32 1 82.38 107 ASP B N 1
ATOM 4700 C CA . ASP B 1 107 ? -3.221 -7.75 -4.57 1 82.38 107 ASP B CA 1
ATOM 4701 C C . ASP B 1 107 ? -2.041 -7.988 -5.508 1 82.38 107 ASP B C 1
ATOM 4703 O O . ASP B 1 107 ? -2.227 -8.18 -6.711 1 82.38 107 ASP B O 1
ATOM 4707 N N . PHE B 1 108 ? -0.841 -7.934 -4.934 1 87.06 108 PHE B N 1
ATOM 4708 C CA . PHE B 1 108 ? 0.396 -8.125 -5.684 1 87.06 108 PHE B CA 1
ATOM 4709 C C . PHE B 1 108 ? 0.687 -9.609 -5.871 1 87.06 108 PHE B C 1
ATOM 4711 O O . PHE B 1 108 ? 0.247 -10.445 -5.07 1 87.06 108 PHE B O 1
ATOM 4718 N N . GLU B 1 109 ? 1.398 -9.82 -6.957 1 91.81 109 GLU B N 1
ATOM 4719 C CA . GLU B 1 109 ? 1.959 -11.156 -7.125 1 91.81 109 GLU B CA 1
ATOM 4720 C C . GLU B 1 109 ? 3.156 -11.375 -6.203 1 91.81 109 GLU B C 1
ATOM 4722 O O . GLU B 1 109 ? 3.861 -10.422 -5.863 1 91.81 109 GLU B O 1
ATOM 4727 N N . ARG B 1 110 ? 3.34 -12.648 -5.895 1 96 110 ARG B N 1
ATOM 4728 C CA . ARG B 1 110 ? 4.398 -12.992 -4.949 1 96 110 ARG B CA 1
ATOM 4729 C C . ARG B 1 110 ? 5.469 -13.852 -5.617 1 96 110 ARG B C 1
ATOM 4731 O O . ARG B 1 110 ? 5.16 -14.898 -6.191 1 96 110 ARG B O 1
ATOM 4738 N N . HIS B 1 111 ? 6.707 -13.398 -5.453 1 97.5 111 HIS B N 1
ATOM 4739 C CA . HIS B 1 111 ? 7.824 -14.164 -6.004 1 97.5 111 HIS B CA 1
ATOM 4740 C C . HIS B 1 111 ? 7.93 -15.539 -5.359 1 97.5 111 HIS B C 1
ATOM 4742 O O . HIS B 1 111 ? 8.203 -16.531 -6.039 1 97.5 111 HIS B O 1
ATOM 4748 N N . ASN B 1 112 ? 7.703 -15.625 -4.09 1 98.25 112 ASN B N 1
ATOM 4749 C CA . ASN B 1 112 ? 7.852 -16.891 -3.371 1 98.25 112 ASN B CA 1
ATOM 4750 C C . ASN B 1 112 ? 6.734 -17.859 -3.717 1 98.25 112 ASN B C 1
ATOM 4752 O O . ASN B 1 112 ? 6.906 -19.078 -3.594 1 98.25 112 ASN B O 1
ATOM 4756 N N . ALA B 1 113 ? 5.652 -17.312 -4.148 1 98.25 113 ALA B N 1
ATOM 4757 C CA . ALA B 1 113 ? 4.578 -18.188 -4.609 1 98.25 113 ALA B CA 1
ATOM 4758 C C . ALA B 1 113 ? 4.996 -18.969 -5.855 1 98.25 113 ALA B C 1
ATOM 4760 O O . ALA B 1 113 ? 4.66 -20.141 -6.008 1 98.25 113 ALA B O 1
ATOM 4761 N N . GLU B 1 114 ? 5.684 -18.297 -6.727 1 98.38 114 GLU B N 1
ATOM 4762 C CA . GLU B 1 114 ? 6.18 -18.953 -7.93 1 98.38 114 GLU B CA 1
ATOM 4763 C C . GLU B 1 114 ? 7.113 -20.109 -7.582 1 98.38 114 GLU B C 1
ATOM 4765 O O . GLU B 1 114 ? 7.02 -21.188 -8.164 1 98.38 114 GLU B O 1
ATOM 4770 N N . ILE B 1 115 ? 7.961 -19.859 -6.688 1 98.75 115 ILE B N 1
ATOM 4771 C CA . ILE B 1 115 ? 8.93 -20.859 -6.262 1 98.75 115 ILE B CA 1
ATOM 4772 C C . ILE B 1 115 ? 8.203 -22.031 -5.586 1 98.75 115 ILE B C 1
ATOM 4774 O O . ILE B 1 115 ? 8.422 -23.188 -5.934 1 98.75 115 ILE B O 1
ATOM 4778 N N . ALA B 1 116 ? 7.371 -21.672 -4.695 1 98.88 116 ALA B N 1
ATOM 4779 C CA . ALA B 1 116 ? 6.652 -22.688 -3.93 1 98.88 116 ALA B CA 1
ATOM 4780 C C . ALA B 1 116 ? 5.762 -23.531 -4.84 1 98.88 116 ALA B C 1
ATOM 4782 O O . ALA B 1 116 ? 5.633 -24.75 -4.645 1 98.88 116 ALA B O 1
ATOM 4783 N N . ALA B 1 117 ? 5.152 -22.906 -5.781 1 98.81 117 ALA B N 1
ATOM 4784 C CA . ALA B 1 117 ? 4.273 -23.609 -6.703 1 98.81 117 ALA B CA 1
ATOM 4785 C C . ALA B 1 117 ? 5.039 -24.688 -7.469 1 98.81 117 ALA B C 1
ATOM 4787 O O . ALA B 1 117 ? 4.527 -25.797 -7.676 1 98.81 117 ALA B O 1
ATOM 4788 N N . PHE B 1 118 ? 6.258 -24.375 -7.859 1 98.62 118 PHE B N 1
ATOM 4789 C CA . PHE B 1 118 ? 7.0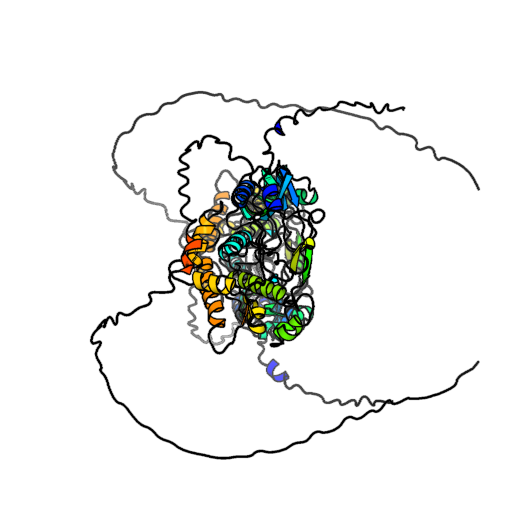86 -25.344 -8.57 1 98.62 118 PHE B CA 1
ATOM 4790 C C . PHE B 1 118 ? 7.344 -26.578 -7.715 1 98.62 118 PHE B C 1
ATOM 4792 O O . PHE B 1 118 ? 7.184 -27.703 -8.18 1 98.62 118 PHE B O 1
ATOM 4799 N N . HIS B 1 119 ? 7.648 -26.359 -6.539 1 98.44 119 HIS B N 1
ATOM 4800 C CA . HIS B 1 119 ? 7.918 -27.469 -5.633 1 98.44 119 HIS B CA 1
ATOM 4801 C C . HIS B 1 119 ? 6.648 -28.266 -5.34 1 98.44 119 HIS B C 1
ATOM 4803 O O . HIS B 1 119 ? 6.668 -29.5 -5.348 1 98.44 119 HIS B O 1
ATOM 4809 N N . LEU B 1 120 ? 5.613 -27.562 -5.082 1 98.88 120 LEU B N 1
ATOM 4810 C CA . LEU B 1 120 ? 4.348 -28.219 -4.781 1 98.88 120 LEU B CA 1
ATOM 4811 C C . LEU B 1 120 ? 3.879 -29.062 -5.961 1 98.88 120 LEU B C 1
ATOM 4813 O O . LEU B 1 120 ? 3.408 -30.188 -5.781 1 98.88 120 LEU B O 1
ATOM 4817 N N . ASP B 1 121 ? 3.979 -28.531 -7.121 1 98.44 121 ASP B N 1
ATOM 4818 C CA . ASP B 1 121 ? 3.611 -29.234 -8.344 1 98.44 121 ASP B CA 1
ATOM 4819 C C . ASP B 1 121 ? 4.363 -30.562 -8.461 1 98.44 121 ASP B C 1
ATOM 4821 O O . ASP B 1 121 ? 3.783 -31.578 -8.844 1 98.44 121 ASP B O 1
ATOM 4825 N N . ARG B 1 122 ? 5.574 -30.562 -8.102 1 97.06 122 ARG B N 1
ATOM 4826 C CA . ARG B 1 122 ? 6.398 -31.766 -8.148 1 97.06 122 ARG B CA 1
ATOM 4827 C C . ARG B 1 122 ? 6.004 -32.75 -7.051 1 97.06 122 ARG B C 1
ATOM 4829 O O . ARG B 1 122 ? 5.953 -33.969 -7.277 1 97.06 122 ARG B O 1
ATOM 4836 N N . ILE B 1 123 ? 5.766 -32.188 -5.93 1 98.06 123 ILE B N 1
ATOM 4837 C CA . ILE B 1 123 ? 5.363 -33.031 -4.805 1 98.06 123 ILE B CA 1
ATOM 4838 C C . ILE B 1 123 ? 4.062 -33.75 -5.145 1 98.06 123 ILE B C 1
ATOM 4840 O O . ILE B 1 123 ? 3.887 -34.906 -4.785 1 98.06 123 ILE B O 1
ATOM 4844 N N . LEU B 1 124 ? 3.168 -33.094 -5.855 1 98.12 124 LEU B N 1
ATOM 4845 C CA . LEU B 1 124 ? 1.9 -33.688 -6.277 1 98.12 124 LEU B CA 1
ATOM 4846 C C . LEU B 1 124 ? 2.094 -34.594 -7.492 1 98.12 124 LEU B C 1
ATOM 4848 O O . LEU B 1 124 ? 1.141 -35.219 -7.969 1 98.12 124 LEU B O 1
ATOM 4852 N N . ASP B 1 125 ? 3.262 -34.625 -8.062 1 96.5 125 ASP B N 1
ATOM 4853 C CA . ASP B 1 125 ? 3.713 -35.5 -9.148 1 96.5 125 ASP B CA 1
ATOM 4854 C C . ASP B 1 125 ? 3.086 -35.062 -10.477 1 96.5 125 ASP B C 1
ATOM 4856 O O . ASP B 1 125 ? 2.805 -35.938 -11.328 1 96.5 125 ASP B O 1
ATOM 4860 N N . PHE B 1 126 ? 2.842 -33.812 -10.57 1 96.56 126 PHE B N 1
ATOM 4861 C CA . PHE B 1 126 ? 2.283 -33.312 -11.82 1 96.56 126 PHE B CA 1
ATOM 4862 C C . PHE B 1 126 ? 3.389 -33.031 -12.828 1 96.56 126 PHE B C 1
ATOM 4864 O O . PHE B 1 126 ? 3.357 -33.531 -13.953 1 96.56 126 PHE B O 1
ATOM 4871 N N . ARG B 1 127 ? 4.426 -32.188 -12.383 1 96.94 127 ARG B N 1
ATOM 4872 C CA . ARG B 1 127 ? 5.555 -31.781 -13.219 1 96.94 127 ARG B CA 1
ATOM 4873 C C . ARG B 1 127 ? 5.086 -30.984 -14.438 1 96.94 127 ARG B C 1
ATOM 4875 O O . ARG B 1 127 ? 5.465 -31.297 -15.57 1 96.94 127 ARG B O 1
ATOM 4882 N N . ARG B 1 128 ? 4.258 -30.031 -14.125 1 97.5 128 ARG B N 1
ATOM 4883 C CA . ARG B 1 128 ? 3.611 -29.234 -15.164 1 97.5 128 ARG B CA 1
ATOM 4884 C C . ARG B 1 128 ? 3.951 -27.75 -15.008 1 97.5 128 ARG B C 1
ATOM 4886 O O . ARG B 1 128 ? 3.35 -26.906 -15.664 1 97.5 128 ARG B O 1
ATOM 4893 N N . ILE B 1 129 ? 4.793 -27.391 -14.062 1 98 129 ILE B N 1
ATOM 4894 C CA . ILE B 1 129 ? 5.363 -26.062 -13.898 1 98 129 ILE B CA 1
ATOM 4895 C C . ILE B 1 129 ? 6.832 -26.078 -14.32 1 98 129 ILE B C 1
ATOM 4897 O O . ILE B 1 129 ? 7.598 -26.953 -13.906 1 98 129 ILE B O 1
ATOM 4901 N N . PRO B 1 130 ? 7.227 -25.141 -15.203 1 97.69 130 PRO B N 1
ATOM 4902 C CA . PRO B 1 130 ? 8.656 -25.078 -15.523 1 97.69 130 PRO B CA 1
ATOM 4903 C C . PRO B 1 130 ? 9.523 -24.891 -14.281 1 97.69 130 PRO B C 1
ATOM 4905 O O . PRO B 1 130 ? 9.055 -24.375 -13.266 1 97.69 130 PRO B O 1
ATOM 4908 N N . PRO B 1 131 ? 10.781 -25.344 -14.406 1 97.94 131 PRO B N 1
ATOM 4909 C CA . PRO B 1 131 ? 11.68 -25.203 -13.258 1 97.94 131 PRO B CA 1
ATOM 4910 C C . PRO B 1 131 ? 11.805 -23.75 -12.789 1 97.94 131 PRO B C 1
ATOM 4912 O O . PRO B 1 131 ? 11.922 -22.844 -13.617 1 97.94 131 PRO B O 1
ATOM 4915 N N . VAL B 1 132 ? 11.734 -23.594 -11.492 1 98.62 132 VAL B N 1
ATOM 4916 C CA . VAL B 1 132 ? 11.82 -22.266 -10.875 1 98.62 132 VAL B CA 1
ATOM 4917 C C . VAL B 1 132 ? 12.836 -22.297 -9.734 1 98.62 132 VAL B C 1
ATOM 4919 O O . VAL B 1 132 ? 12.914 -23.266 -8.984 1 98.62 132 VAL B O 1
ATOM 4922 N N . SER B 1 133 ? 13.648 -21.281 -9.641 1 98.75 133 SER B N 1
ATOM 4923 C CA . SER B 1 133 ? 14.57 -21.109 -8.516 1 98.75 133 SER B CA 1
ATOM 4924 C C . SER B 1 133 ? 14.477 -19.703 -7.938 1 98.75 133 SER B C 1
ATOM 4926 O O . SER B 1 133 ? 14.227 -18.734 -8.664 1 98.75 133 SER B O 1
ATOM 4928 N N . GLY B 1 134 ? 14.609 -19.672 -6.602 1 98.69 134 GLY B N 1
ATOM 4929 C CA . GLY B 1 134 ? 14.859 -18.375 -6.004 1 98.69 134 GLY B CA 1
ATOM 4930 C C . GLY B 1 134 ? 16.25 -17.844 -6.289 1 98.69 134 GLY B C 1
ATOM 4931 O O . GLY B 1 134 ? 17.188 -18.625 -6.453 1 98.69 134 GLY B O 1
ATOM 4932 N N . ARG B 1 135 ? 16.328 -16.562 -6.371 1 98.62 135 ARG B N 1
ATOM 4933 C CA . ARG B 1 135 ? 17.625 -15.945 -6.625 1 98.62 135 ARG B CA 1
ATOM 4934 C C . ARG B 1 135 ? 17.703 -14.547 -6.023 1 98.62 135 ARG B C 1
ATOM 4936 O O . ARG B 1 135 ? 16.719 -13.797 -6.055 1 98.62 135 ARG B O 1
ATOM 4943 N N . LEU B 1 136 ? 18.797 -14.25 -5.395 1 98.19 136 LEU B N 1
ATOM 4944 C CA . LEU B 1 136 ? 19.141 -12.883 -5.016 1 98.19 136 LEU B CA 1
ATOM 4945 C C . LEU B 1 136 ? 19.812 -12.148 -6.164 1 98.19 136 LEU B C 1
ATOM 4947 O O . LEU B 1 136 ? 20.859 -12.586 -6.656 1 98.19 136 LEU B O 1
ATOM 4951 N N . VAL B 1 137 ? 19.266 -11.031 -6.605 1 98.38 137 VAL B N 1
ATOM 4952 C CA . VAL B 1 137 ? 19.75 -10.305 -7.777 1 98.38 137 VAL B CA 1
ATOM 4953 C C . VAL B 1 137 ? 20.266 -8.93 -7.355 1 98.38 137 VAL B C 1
ATOM 4955 O O . VAL B 1 137 ? 19.656 -8.266 -6.512 1 98.38 137 VAL B O 1
ATOM 4958 N N . ASN B 1 138 ? 21.391 -8.586 -7.895 1 98.38 138 ASN B N 1
ATOM 4959 C CA . ASN B 1 138 ? 21.891 -7.23 -7.734 1 98.38 138 ASN B CA 1
ATOM 4960 C C . ASN B 1 138 ? 21.25 -6.273 -8.742 1 98.38 138 ASN B C 1
ATOM 4962 O O . ASN B 1 138 ? 21.562 -6.328 -9.93 1 98.38 138 ASN B O 1
ATOM 4966 N N . ILE B 1 139 ? 20.453 -5.395 -8.305 1 98.44 139 ILE B N 1
ATOM 4967 C CA . ILE B 1 139 ? 19.672 -4.512 -9.164 1 98.44 139 ILE B CA 1
ATOM 4968 C C . ILE B 1 139 ? 20.609 -3.684 -10.039 1 98.44 139 ILE B C 1
ATOM 4970 O O . ILE B 1 139 ? 20.344 -3.502 -11.234 1 98.44 139 ILE B O 1
ATOM 4974 N N . SER B 1 140 ? 21.688 -3.176 -9.492 1 98 140 SER B N 1
ATOM 4975 C CA . SER B 1 140 ? 22.594 -2.299 -10.227 1 98 140 SER B CA 1
ATOM 4976 C C . SER B 1 140 ? 23.312 -3.057 -11.328 1 98 140 SER B C 1
ATOM 4978 O O . SER B 1 140 ? 23.203 -2.707 -12.508 1 98 140 SER B O 1
ATOM 4980 N N . ASN B 1 141 ? 23.891 -4.152 -11.016 1 98.06 141 ASN B N 1
ATOM 4981 C CA . ASN B 1 141 ? 24.797 -4.84 -11.938 1 98.06 141 ASN B CA 1
ATOM 4982 C C . ASN B 1 141 ? 24.031 -5.805 -12.844 1 98.06 141 ASN B C 1
ATOM 4984 O O . ASN B 1 141 ? 24.453 -6.051 -13.977 1 98.06 141 ASN B O 1
ATOM 4988 N N . GLU B 1 142 ? 22.938 -6.348 -12.281 1 98.5 142 GLU B N 1
ATOM 4989 C CA . GLU B 1 142 ? 22.328 -7.449 -13.016 1 98.5 142 GLU B CA 1
ATOM 4990 C C . GLU B 1 142 ? 21.016 -7.016 -13.68 1 98.5 142 GLU B C 1
ATOM 4992 O O . GLU B 1 142 ? 20.375 -7.801 -14.383 1 98.5 142 GLU B O 1
ATOM 4997 N N . ILE B 1 143 ? 20.609 -5.816 -13.508 1 98.38 143 ILE B N 1
ATOM 4998 C CA . ILE B 1 143 ? 19.422 -5.309 -14.188 1 98.38 143 ILE B CA 1
ATOM 4999 C C . ILE B 1 143 ? 19.734 -3.957 -14.828 1 98.38 143 ILE B C 1
ATOM 5001 O O . ILE B 1 143 ? 19.844 -3.855 -16.047 1 98.38 143 ILE B O 1
ATOM 5005 N N . ARG B 1 144 ? 20 -2.955 -14.062 1 98 144 ARG B N 1
ATOM 5006 C CA . ARG B 1 144 ? 20.141 -1.577 -14.516 1 98 144 ARG B CA 1
ATOM 5007 C C . ARG B 1 144 ? 21.281 -1.447 -15.523 1 98 144 ARG B C 1
ATOM 5009 O O . ARG B 1 144 ? 21.094 -0.907 -16.609 1 98 144 ARG B O 1
ATOM 5016 N N . ASP B 1 145 ? 22.453 -1.933 -15.227 1 97.81 145 ASP B N 1
ATOM 5017 C CA . ASP B 1 145 ? 23.656 -1.676 -16.016 1 97.81 145 ASP B CA 1
ATOM 5018 C C . ASP B 1 145 ? 23.672 -2.498 -17.297 1 97.81 145 ASP B C 1
ATOM 5020 O O . ASP B 1 145 ? 24.391 -2.184 -18.234 1 97.81 145 ASP B O 1
ATOM 5024 N N . ILE B 1 146 ? 22.922 -3.506 -17.297 1 97.88 146 ILE B N 1
ATOM 5025 C CA . ILE B 1 146 ? 23.031 -4.398 -18.453 1 97.88 146 ILE B CA 1
ATOM 5026 C C . ILE B 1 146 ? 21.75 -4.324 -19.281 1 97.88 146 ILE B C 1
ATOM 5028 O O . ILE B 1 146 ? 21.625 -4.988 -20.312 1 97.88 146 ILE B O 1
ATOM 5032 N N . THR B 1 147 ? 20.734 -3.582 -18.844 1 98.06 147 THR B N 1
ATOM 5033 C CA . THR B 1 147 ? 19.484 -3.531 -19.594 1 98.06 147 THR B CA 1
ATOM 5034 C C . THR B 1 147 ? 19.641 -2.686 -20.859 1 98.06 147 THR B C 1
ATOM 5036 O O . THR B 1 147 ? 20.312 -1.651 -20.828 1 98.06 147 THR B O 1
ATOM 5039 N N . THR B 1 148 ? 19.109 -3.158 -21.938 1 96.31 148 THR B N 1
ATOM 5040 C CA . THR B 1 148 ? 19.047 -2.391 -23.172 1 96.31 148 THR B CA 1
ATOM 5041 C C . THR B 1 148 ? 17.672 -1.736 -23.328 1 96.31 148 THR B C 1
ATOM 5043 O O . THR B 1 148 ? 17.422 -1.081 -24.344 1 96.31 148 THR B O 1
ATOM 5046 N N . ASP B 1 149 ? 16.844 -2.016 -22.391 1 95.88 149 ASP B N 1
ATOM 5047 C CA . ASP B 1 149 ? 15.508 -1.438 -22.375 1 95.88 149 ASP B CA 1
ATOM 5048 C C . ASP B 1 149 ? 15.539 -0.005 -21.844 1 95.88 149 ASP B C 1
ATOM 5050 O O . ASP B 1 149 ? 15.602 0.213 -20.625 1 95.88 149 ASP B O 1
ATOM 5054 N N . LYS B 1 150 ? 15.359 0.958 -22.703 1 95.44 150 LYS B N 1
ATOM 5055 C CA . LYS B 1 150 ? 15.461 2.367 -22.328 1 95.44 150 LYS B CA 1
ATOM 5056 C C . LYS B 1 150 ? 14.328 2.777 -21.406 1 95.44 150 LYS B C 1
ATOM 5058 O O . LYS B 1 150 ? 14.531 3.578 -20.484 1 95.44 150 LYS B O 1
ATOM 5063 N N . LYS B 1 151 ? 13.141 2.26 -21.703 1 93.94 151 LYS B N 1
ATOM 5064 C CA . LYS B 1 151 ? 11.992 2.6 -20.875 1 93.94 151 LYS B CA 1
ATOM 5065 C C . LYS B 1 151 ? 12.188 2.102 -19.438 1 93.94 151 LYS B C 1
ATOM 5067 O O . LYS B 1 151 ? 11.859 2.807 -18.484 1 93.94 151 LYS B O 1
ATOM 5072 N N . LEU B 1 152 ? 12.656 0.905 -19.344 1 95.62 152 LEU B N 1
ATOM 5073 C CA . LEU B 1 152 ? 12.977 0.368 -18.016 1 95.62 152 LEU B CA 1
ATOM 5074 C C . LEU B 1 152 ? 14.086 1.182 -17.359 1 95.62 152 LEU B C 1
ATOM 5076 O O . LEU B 1 152 ? 13.992 1.512 -16.172 1 95.62 152 LEU B O 1
ATOM 5080 N N . PHE B 1 153 ? 15.07 1.562 -18.141 1 95.94 153 PHE B N 1
ATOM 5081 C CA . PHE B 1 153 ? 16.234 2.258 -17.625 1 95.94 153 PHE B CA 1
ATOM 5082 C C . PHE B 1 153 ? 15.844 3.582 -16.984 1 95.94 153 PHE B C 1
ATOM 5084 O O . PHE B 1 153 ? 16.406 3.975 -15.953 1 95.94 153 PHE B O 1
ATOM 5091 N N . LYS B 1 154 ? 14.891 4.191 -17.453 1 93.81 154 LYS B N 1
ATOM 5092 C CA . LYS B 1 154 ? 14.492 5.52 -17 1 93.81 154 LYS B CA 1
ATOM 5093 C C . LYS B 1 154 ? 13.766 5.449 -15.648 1 93.81 154 LYS B C 1
ATOM 5095 O O . LYS B 1 154 ? 13.555 6.473 -15 1 93.81 154 LYS B O 1
ATOM 5100 N N . THR B 1 155 ? 13.469 4.289 -15.211 1 94.31 155 THR B N 1
ATOM 5101 C CA . THR B 1 155 ? 12.617 4.176 -14.031 1 94.31 155 THR B CA 1
ATOM 5102 C C . THR B 1 155 ? 13.453 3.906 -12.789 1 94.31 155 THR B C 1
ATOM 5104 O O . THR B 1 155 ? 12.906 3.748 -11.695 1 94.31 155 THR B O 1
ATOM 5107 N N . PHE B 1 156 ? 14.766 3.84 -12.969 1 95.12 156 PHE B N 1
ATOM 5108 C CA . PHE B 1 156 ? 15.633 3.588 -11.82 1 95.12 156 PHE B CA 1
ATOM 5109 C C . PHE B 1 156 ? 15.867 4.871 -11.031 1 95.12 156 PHE B C 1
ATOM 5111 O O . PHE B 1 156 ? 15.945 5.957 -11.602 1 95.12 156 PHE B O 1
ATOM 5118 N N . PHE B 1 157 ? 15.969 4.75 -9.727 1 91.62 157 PHE B N 1
ATOM 5119 C CA . PHE B 1 157 ? 16.266 5.883 -8.859 1 91.62 157 PHE B CA 1
ATOM 5120 C C . PHE B 1 157 ? 16.828 5.41 -7.52 1 91.62 157 PHE B C 1
ATOM 5122 O O . PHE B 1 157 ? 16.859 4.207 -7.246 1 91.62 157 PHE B O 1
ATOM 5129 N N . ILE B 1 158 ? 17.391 6.254 -6.785 1 92.06 158 ILE B N 1
ATOM 5130 C CA . ILE B 1 158 ? 17.859 5.992 -5.426 1 92.06 158 ILE B CA 1
ATOM 5131 C C . ILE B 1 158 ? 16.828 6.512 -4.426 1 92.06 158 ILE B C 1
ATOM 5133 O O . ILE B 1 158 ? 16.453 7.688 -4.465 1 92.06 158 ILE B O 1
ATOM 5137 N N . SER B 1 159 ? 16.312 5.586 -3.58 1 89.88 159 SER B N 1
ATOM 5138 C CA . SER B 1 159 ? 15.32 5.98 -2.586 1 89.88 159 SER B CA 1
ATOM 5139 C C . SER B 1 159 ? 15.938 6.871 -1.513 1 89.88 159 SER B C 1
ATOM 5141 O O . SER B 1 159 ? 17.156 6.953 -1.394 1 89.88 159 SER B O 1
ATOM 5143 N N . PRO B 1 160 ? 15.039 7.508 -0.731 1 83.56 160 PRO B N 1
ATOM 5144 C CA . PRO B 1 160 ? 15.555 8.328 0.369 1 83.56 160 PRO B CA 1
ATOM 5145 C C . PRO B 1 160 ? 16.391 7.52 1.361 1 83.56 160 PRO B C 1
ATOM 5147 O O . PRO B 1 160 ? 17.25 8.078 2.039 1 83.56 160 PRO B O 1
ATOM 5150 N N . ALA B 1 161 ? 16.25 6.223 1.443 1 89.5 161 ALA B N 1
ATOM 5151 C CA . ALA B 1 161 ? 17 5.363 2.346 1 89.5 161 ALA B CA 1
ATOM 5152 C C . ALA B 1 161 ? 18.312 4.926 1.71 1 89.5 161 ALA B C 1
ATOM 5154 O O . ALA B 1 161 ? 19.094 4.199 2.324 1 89.5 161 ALA B O 1
ATOM 5155 N N . GLY B 1 162 ? 18.484 5.34 0.507 1 91.5 162 GLY B N 1
ATOM 5156 C CA . GLY B 1 162 ? 19.734 5.02 -0.176 1 91.5 162 GLY B CA 1
ATOM 5157 C C . GLY B 1 162 ? 19.688 3.691 -0.91 1 91.5 162 GLY B C 1
ATOM 5158 O O . GLY B 1 162 ? 20.719 3.164 -1.313 1 91.5 162 GLY B O 1
ATOM 5159 N N . ASN B 1 163 ? 18.562 3.129 -1.066 1 95.12 163 ASN B N 1
ATOM 5160 C CA . ASN B 1 163 ? 18.406 1.867 -1.78 1 95.12 163 ASN B CA 1
ATOM 5161 C C . ASN B 1 163 ? 18.172 2.092 -3.271 1 95.12 163 ASN B C 1
ATOM 5163 O O . ASN B 1 163 ? 17.609 3.115 -3.67 1 95.12 163 ASN B O 1
ATOM 5167 N N . ILE B 1 164 ? 18.656 1.21 -4.031 1 96.62 164 ILE B N 1
ATOM 5168 C CA . ILE B 1 164 ? 18.438 1.284 -5.469 1 96.62 164 ILE B CA 1
ATOM 5169 C C . ILE B 1 164 ? 17.062 0.711 -5.805 1 96.62 164 ILE B C 1
ATOM 5171 O O . ILE B 1 164 ? 16.734 -0.419 -5.426 1 96.62 164 ILE B O 1
ATOM 5175 N N . CYS B 1 165 ? 16.203 1.556 -6.465 1 95.31 165 CYS B N 1
ATOM 5176 C CA . CYS B 1 165 ? 14.82 1.182 -6.727 1 95.31 165 CYS B CA 1
ATOM 5177 C C . CYS B 1 165 ? 14.484 1.32 -8.203 1 95.31 165 CYS B C 1
ATOM 5179 O O . CYS B 1 165 ? 15.195 2.004 -8.945 1 95.31 165 CYS B O 1
ATOM 5181 N N . PHE B 1 166 ? 13.5 0.632 -8.703 1 96.12 166 PHE B N 1
ATOM 5182 C CA . PHE B 1 166 ? 12.945 0.789 -10.039 1 96.12 166 PHE B CA 1
ATOM 5183 C C . PHE B 1 166 ? 11.492 0.329 -10.078 1 96.12 166 PHE B C 1
ATOM 5185 O O . PHE B 1 166 ? 11.031 -0.385 -9.188 1 96.12 166 PHE B O 1
ATOM 5192 N N . PHE B 1 167 ? 10.672 0.807 -11.023 1 92.44 167 PHE B N 1
ATOM 5193 C CA . PHE B 1 167 ? 9.266 0.42 -11.031 1 92.44 167 PHE B CA 1
ATOM 5194 C C . PHE B 1 167 ? 8.844 -0.061 -12.414 1 92.44 167 PHE B C 1
ATOM 5196 O O . PHE B 1 167 ? 7.781 -0.662 -12.562 1 92.44 167 PHE B O 1
ATOM 5203 N N . GLY B 1 168 ? 9.633 0.181 -13.461 1 93.25 168 GLY B N 1
ATOM 5204 C CA . GLY B 1 168 ? 9.312 -0.298 -14.805 1 93.25 168 GLY B CA 1
ATOM 5205 C C . GLY B 1 168 ? 8.062 0.329 -15.375 1 93.25 168 GLY B C 1
ATOM 5206 O O . GLY B 1 168 ? 7.719 1.468 -15.047 1 93.25 168 GLY B O 1
ATOM 5207 N N . GLU B 1 169 ? 7.504 -0.333 -16.422 1 89.94 169 GLU B N 1
ATOM 5208 C CA . GLU B 1 169 ? 6.285 0.112 -17.094 1 89.94 169 GLU B CA 1
ATOM 5209 C C . GLU B 1 169 ? 5.25 -1.006 -17.156 1 89.94 169 GLU B C 1
ATOM 5211 O O . GLU B 1 169 ? 5.52 -2.086 -17.688 1 89.94 169 GLU B O 1
ATOM 5216 N N . CYS B 1 170 ? 4.133 -0.75 -16.531 1 85.75 170 CYS B N 1
ATOM 5217 C CA . CYS B 1 170 ? 3.041 -1.715 -16.578 1 85.75 170 CYS B CA 1
ATOM 5218 C C . CYS B 1 170 ? 1.697 -1.028 -16.359 1 85.75 170 CYS B C 1
ATOM 5220 O O . CYS B 1 170 ? 1.641 0.187 -16.172 1 85.75 170 CYS B O 1
ATOM 5222 N N . SER B 1 171 ? 0.673 -1.771 -16.484 1 74.56 171 SER B N 1
ATOM 5223 C CA . SER B 1 171 ? -0.659 -1.178 -16.547 1 74.56 171 SER B CA 1
ATOM 5224 C C . SER B 1 171 ? -1.119 -0.701 -15.18 1 74.56 171 SER B C 1
ATOM 5226 O O . SER B 1 171 ? -1.811 0.314 -15.07 1 74.56 171 SER B O 1
ATOM 5228 N N . TYR B 1 172 ? -0.729 -1.378 -14.102 1 71.06 172 TYR B N 1
ATOM 5229 C CA . TYR B 1 172 ? -1.396 -1.05 -12.844 1 71.06 172 TYR B CA 1
ATOM 5230 C C . TYR B 1 172 ? -0.379 -0.77 -11.742 1 71.06 172 TYR B C 1
ATOM 5232 O O . TYR B 1 172 ? -0.512 0.205 -11 1 71.06 172 TYR B O 1
ATOM 5240 N N . TYR B 1 173 ? 0.625 -1.509 -11.633 1 75.19 173 TYR B N 1
ATOM 5241 C CA . TYR B 1 173 ? 1.433 -1.473 -10.414 1 75.19 173 TYR B CA 1
ATOM 5242 C C . TYR B 1 173 ? 2.846 -0.985 -10.719 1 75.19 173 TYR B C 1
ATOM 5244 O O . TYR B 1 173 ? 3.807 -1.416 -10.078 1 75.19 173 TYR B O 1
ATOM 5252 N N . CYS B 1 174 ? 2.988 -0.282 -11.711 1 79.75 174 CYS B N 1
ATOM 5253 C CA . CYS B 1 174 ? 4.309 0.237 -12.055 1 79.75 174 CYS B CA 1
ATOM 5254 C C . CYS B 1 174 ? 4.359 1.751 -11.883 1 79.75 174 CYS B C 1
ATOM 5256 O O . CYS B 1 174 ? 4.156 2.494 -12.844 1 79.75 174 CYS B O 1
ATOM 5258 N N . SER B 1 175 ? 4.484 2.162 -10.703 1 79.69 175 SER B N 1
ATOM 5259 C CA . SER B 1 175 ? 4.633 3.561 -10.312 1 79.69 175 SER B CA 1
ATOM 5260 C C . SER B 1 175 ? 5.652 3.715 -9.195 1 79.69 175 SER B C 1
ATOM 5262 O O . SER B 1 175 ? 6.148 2.723 -8.656 1 79.69 175 SER B O 1
ATOM 5264 N N . THR B 1 176 ? 5.957 4.84 -8.891 1 78 176 THR B N 1
ATOM 5265 C CA . THR B 1 176 ? 6.934 5.113 -7.84 1 78 176 THR B CA 1
ATOM 5266 C C . THR B 1 176 ? 6.438 4.594 -6.496 1 78 176 THR B C 1
ATOM 5268 O O . THR B 1 176 ? 7.234 4.141 -5.668 1 78 176 THR B O 1
ATOM 5271 N N . GLU B 1 177 ? 5.137 4.605 -6.34 1 76 177 GLU B N 1
ATOM 5272 C CA . GLU B 1 177 ? 4.543 4.133 -5.094 1 76 177 GLU B CA 1
ATOM 5273 C C . GLU B 1 177 ? 4.656 2.615 -4.969 1 76 177 GLU B C 1
ATOM 5275 O O . GLU B 1 177 ? 4.605 2.072 -3.863 1 76 177 GLU B O 1
ATOM 5280 N N . HIS B 1 178 ? 4.852 2.053 -6.078 1 83 178 HIS B N 1
ATOM 5281 C CA . HIS B 1 178 ? 4.961 0.598 -6.098 1 83 178 HIS B CA 1
ATOM 5282 C C . HIS B 1 178 ? 6.355 0.158 -6.531 1 83 178 HIS B C 1
ATOM 5284 O O . HIS B 1 178 ? 6.52 -0.916 -7.117 1 83 178 HIS B O 1
ATOM 5290 N N . ALA B 1 179 ? 7.305 1.007 -6.238 1 90.38 179 ALA B N 1
ATOM 5291 C CA . ALA B 1 179 ? 8.664 0.737 -6.691 1 90.38 179 ALA B CA 1
ATOM 5292 C C . ALA B 1 179 ? 9.258 -0.464 -5.961 1 90.38 179 ALA B C 1
ATOM 5294 O O . ALA B 1 179 ? 8.914 -0.733 -4.812 1 90.38 179 ALA B O 1
ATOM 5295 N N . LEU B 1 180 ? 10.062 -1.18 -6.688 1 94.75 180 LEU B N 1
ATOM 5296 C CA . LEU B 1 180 ? 10.875 -2.246 -6.121 1 94.75 180 LEU B CA 1
ATOM 5297 C C . LEU B 1 180 ? 12.227 -1.709 -5.652 1 94.75 180 LEU B C 1
ATOM 5299 O O . LEU B 1 180 ? 12.961 -1.101 -6.434 1 94.75 180 LEU B O 1
ATOM 5303 N N . CYS B 1 181 ? 12.531 -1.939 -4.406 1 94.81 181 CYS B N 1
ATOM 5304 C CA . CYS B 1 181 ? 13.773 -1.393 -3.859 1 94.81 181 CYS B CA 1
ATOM 5305 C C . CYS B 1 181 ? 14.656 -2.5 -3.303 1 94.81 181 CYS B C 1
ATOM 5307 O O . CYS B 1 181 ? 14.172 -3.432 -2.664 1 94.81 181 CYS B O 1
ATOM 5309 N N . GLY B 1 182 ? 15.945 -2.461 -3.59 1 96.5 182 GLY B N 1
ATOM 5310 C CA . GLY B 1 182 ? 16.922 -3.367 -3.004 1 96.5 182 GLY B CA 1
ATOM 5311 C C . GLY B 1 182 ? 17.359 -2.957 -1.61 1 96.5 182 GLY B C 1
ATOM 5312 O O . GLY B 1 182 ? 16.766 -2.051 -1.014 1 96.5 182 GLY B O 1
ATOM 5313 N N . LYS B 1 183 ? 18.328 -3.686 -1.068 1 94.19 183 LYS B N 1
ATOM 5314 C CA . LYS B 1 183 ? 18.938 -3.361 0.217 1 94.19 183 LYS B CA 1
ATOM 5315 C C . LYS B 1 183 ? 20.453 -3.445 0.138 1 94.19 183 LYS B C 1
ATOM 5317 O O . LYS B 1 183 ? 21.031 -4.516 0.336 1 94.19 183 LYS B O 1
ATOM 5322 N N . PRO B 1 184 ? 21.422 -2.586 -0.127 1 95.06 184 PRO B N 1
ATOM 5323 C CA . PRO B 1 184 ? 20.812 -1.442 -0.809 1 95.06 184 PRO B CA 1
ATOM 5324 C C . PRO B 1 184 ? 20.469 -1.736 -2.268 1 95.06 184 PRO B C 1
ATOM 5326 O O . PRO B 1 184 ? 19.656 -1.036 -2.869 1 95.06 184 PRO B O 1
ATOM 5329 N N . ASP B 1 185 ? 21.141 -2.75 -2.887 1 97.12 185 ASP B N 1
ATOM 5330 C CA . ASP B 1 185 ? 20.844 -3.041 -4.285 1 97.12 185 ASP B CA 1
ATOM 5331 C C . ASP B 1 185 ? 20.531 -4.52 -4.484 1 97.12 185 ASP B C 1
ATOM 5333 O O . ASP B 1 185 ? 20.391 -4.984 -5.617 1 97.12 185 ASP B O 1
ATOM 5337 N N . GLN B 1 186 ? 20.438 -5.301 -3.4 1 98 186 GLN B N 1
ATOM 5338 C CA . GLN B 1 186 ? 20.078 -6.711 -3.488 1 98 186 GLN B CA 1
ATOM 5339 C C . GLN B 1 186 ? 18.562 -6.895 -3.398 1 98 186 GLN B C 1
ATOM 5341 O O . GLN B 1 186 ? 17.906 -6.328 -2.521 1 98 186 GLN B O 1
ATOM 5346 N N . LEU B 1 187 ? 18 -7.699 -4.254 1 97.69 187 LEU B N 1
ATOM 5347 C CA . LEU B 1 187 ? 16.578 -7.949 -4.32 1 97.69 187 LEU B CA 1
ATOM 5348 C C . LEU B 1 187 ? 16.297 -9.422 -4.617 1 97.69 187 LEU B C 1
ATOM 5350 O O . LEU B 1 187 ? 16.859 -9.992 -5.551 1 97.69 187 LEU B O 1
ATOM 5354 N N . GLU B 1 188 ? 15.461 -10.062 -3.82 1 97.5 188 GLU B N 1
ATOM 5355 C CA . GLU B 1 188 ? 15.07 -11.438 -4.098 1 97.5 188 GLU B CA 1
ATOM 5356 C C . GLU B 1 188 ? 14.016 -11.508 -5.199 1 97.5 188 GLU B C 1
ATOM 5358 O O . GLU B 1 188 ? 13.289 -10.539 -5.426 1 97.5 188 GLU B O 1
ATOM 5363 N N . GLY B 1 189 ? 13.953 -12.578 -5.832 1 98.25 189 GLY B N 1
ATOM 5364 C CA . GLY B 1 189 ? 12.93 -12.859 -6.828 1 98.25 189 GLY B CA 1
ATOM 5365 C C . GLY B 1 189 ? 12.914 -14.305 -7.277 1 98.25 189 GLY B C 1
ATOM 5366 O O . GLY B 1 189 ? 13.727 -15.109 -6.824 1 98.25 189 GLY B O 1
ATOM 5367 N N . SER B 1 190 ? 11.906 -14.609 -8.016 1 98.69 190 SER B N 1
ATOM 5368 C CA . SER B 1 190 ? 11.828 -15.938 -8.625 1 98.69 190 SER B CA 1
ATOM 5369 C C . SER B 1 190 ? 12.344 -15.914 -10.055 1 98.69 190 SER B C 1
ATOM 5371 O O . SER B 1 190 ? 12.125 -14.945 -10.789 1 98.69 190 SER B O 1
ATOM 5373 N N . MET B 1 191 ? 13.109 -16.938 -10.383 1 98.69 191 MET B N 1
ATOM 5374 C CA . MET B 1 191 ? 13.609 -17.188 -11.727 1 98.69 191 MET B CA 1
ATOM 5375 C C . MET B 1 191 ? 12.984 -18.438 -12.32 1 98.69 191 MET B C 1
ATOM 5377 O O . MET B 1 191 ? 13.305 -19.562 -11.914 1 98.69 191 MET B O 1
ATOM 5381 N N . ALA B 1 192 ? 12.133 -18.219 -13.281 1 98.62 192 ALA B N 1
ATOM 5382 C CA . ALA B 1 192 ? 11.469 -19.344 -13.914 1 98.62 192 ALA B CA 1
ATOM 5383 C C . ALA B 1 192 ? 12.016 -19.578 -15.32 1 98.62 192 ALA B C 1
ATOM 5385 O O . ALA B 1 192 ? 12.133 -18.641 -16.109 1 98.62 192 ALA B O 1
ATOM 5386 N N . ALA B 1 193 ? 12.375 -20.828 -15.602 1 98.31 193 ALA B N 1
ATOM 5387 C CA . ALA B 1 193 ? 12.797 -21.156 -16.969 1 98.31 193 ALA B CA 1
ATOM 5388 C C . ALA B 1 193 ? 11.703 -20.828 -17.969 1 98.31 193 ALA B C 1
ATOM 5390 O O . ALA B 1 193 ? 10.531 -21.141 -17.734 1 98.31 193 ALA B O 1
ATOM 5391 N N . LEU B 1 194 ? 12.086 -20.203 -19.031 1 96.88 194 LEU B N 1
ATOM 5392 C CA . LEU B 1 194 ? 11.117 -19.984 -20.094 1 96.88 194 LEU B CA 1
ATOM 5393 C C . LEU B 1 194 ? 10.867 -21.266 -20.891 1 96.88 194 LEU B C 1
ATOM 5395 O O . LEU B 1 194 ? 11.789 -22.047 -21.109 1 96.88 194 LEU B O 1
ATOM 5399 N N . LEU B 1 195 ? 9.672 -21.375 -21.281 1 96.12 195 LEU B N 1
ATOM 5400 C CA . LEU B 1 195 ? 9.328 -22.438 -22.219 1 96.12 195 LEU B CA 1
ATOM 5401 C C . LEU B 1 195 ? 9.859 -22.141 -23.609 1 96.12 195 LEU B C 1
ATOM 5403 O O . LEU B 1 195 ? 10.211 -20.984 -23.906 1 96.12 195 LEU B O 1
ATOM 5407 N N . PRO B 1 196 ? 9.984 -23.219 -24.406 1 94.31 196 PRO B N 1
ATOM 5408 C CA . PRO B 1 196 ? 10.422 -22.938 -25.781 1 94.31 196 PRO B CA 1
ATOM 5409 C C . PRO B 1 196 ? 9.578 -21.859 -26.453 1 94.31 196 PRO B C 1
ATOM 5411 O O . PRO B 1 196 ? 8.367 -21.781 -26.234 1 94.31 196 PRO B O 1
ATOM 5414 N N . ASP B 1 197 ? 10.25 -21.141 -27.297 1 91.56 197 ASP B N 1
ATOM 5415 C CA . ASP B 1 197 ? 9.547 -20.125 -28.062 1 91.56 197 ASP B CA 1
ATOM 5416 C C . ASP B 1 197 ? 8.367 -20.719 -28.812 1 91.56 197 ASP B C 1
ATOM 5418 O O . ASP B 1 197 ? 8.414 -21.859 -29.25 1 91.56 197 ASP B O 1
ATOM 5422 N N . LYS B 1 198 ? 7.398 -19.906 -29 1 91.31 198 LYS B N 1
ATOM 5423 C CA . LYS B 1 198 ? 6.184 -20.359 -29.672 1 91.31 198 LYS B CA 1
ATOM 5424 C C . LYS B 1 198 ? 6.473 -20.797 -31.109 1 91.31 198 LYS B C 1
ATOM 5426 O O . LYS B 1 198 ? 5.754 -21.641 -31.656 1 91.31 198 LYS B O 1
ATOM 5431 N N . ALA B 1 199 ? 7.496 -20.234 -31.688 1 90.56 199 ALA B N 1
ATOM 5432 C CA . ALA B 1 199 ? 7.883 -20.625 -33.031 1 90.56 199 ALA B CA 1
ATOM 5433 C C . ALA B 1 199 ? 8.391 -22.062 -33.062 1 90.56 199 ALA B C 1
ATOM 5435 O O . ALA B 1 199 ? 8.242 -22.75 -34.094 1 90.56 199 ALA B O 1
ATOM 5436 N N . ILE B 1 200 ? 9 -22.469 -32 1 89.5 200 ILE B N 1
ATOM 5437 C CA . ILE B 1 200 ? 9.562 -23.797 -31.891 1 89.5 200 ILE B CA 1
ATOM 5438 C C . ILE B 1 200 ? 8.508 -24.766 -31.375 1 89.5 200 ILE B C 1
ATOM 5440 O O . ILE B 1 200 ? 8.344 -25.875 -31.906 1 89.5 200 ILE B O 1
ATOM 5444 N N . ALA B 1 201 ? 7.844 -24.359 -30.328 1 92.44 201 ALA B N 1
ATOM 5445 C CA . ALA B 1 201 ? 6.789 -25.172 -29.734 1 92.44 201 ALA B CA 1
ATOM 5446 C C . ALA B 1 201 ? 5.531 -24.344 -29.484 1 92.44 201 ALA B C 1
ATOM 5448 O O . ALA B 1 201 ? 5.375 -23.734 -28.406 1 92.44 201 ALA B O 1
ATOM 5449 N N . GLU B 1 202 ? 4.688 -24.391 -30.438 1 94.06 202 GLU B N 1
ATOM 5450 C CA . GLU B 1 202 ? 3.469 -23.594 -30.391 1 94.06 202 GLU B CA 1
ATOM 5451 C C . GLU B 1 202 ? 2.588 -24.016 -29.203 1 94.06 202 GLU B C 1
ATOM 5453 O O . GLU B 1 202 ? 2.445 -25.203 -28.922 1 94.06 202 GLU B O 1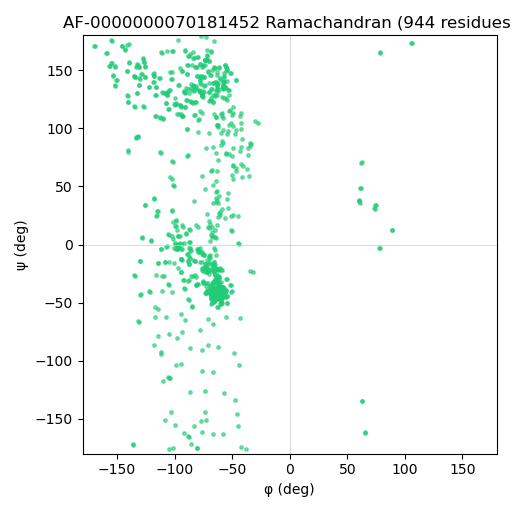
ATOM 5458 N N . ARG B 1 203 ? 2.039 -23.047 -28.562 1 94.81 203 ARG B N 1
ATOM 5459 C CA . ARG B 1 203 ? 1.135 -23.281 -27.453 1 94.81 203 ARG B CA 1
ATOM 5460 C C . ARG B 1 203 ? -0.199 -22.578 -27.672 1 94.81 203 ARG B C 1
ATOM 5462 O O . ARG B 1 203 ? -0.244 -21.484 -28.234 1 94.81 203 ARG B O 1
ATOM 5469 N N . GLN B 1 204 ? -1.207 -23.188 -27.25 1 93.69 204 GLN B N 1
ATOM 5470 C CA . GLN B 1 204 ? -2.547 -22.625 -27.297 1 93.69 204 GLN B CA 1
ATOM 5471 C C . GLN B 1 204 ? -3.018 -22.188 -25.922 1 93.69 204 GLN B C 1
ATOM 5473 O O . GLN B 1 204 ? -2.842 -22.906 -24.938 1 93.69 204 GLN B O 1
ATOM 5478 N N . SER B 1 205 ? -3.539 -20.953 -25.859 1 93.31 205 SER B N 1
ATOM 5479 C CA . SER B 1 205 ? -4.109 -20.438 -24.609 1 93.31 205 SER B CA 1
ATOM 5480 C C . SER B 1 205 ? -5.602 -20.719 -24.531 1 93.31 205 SER B C 1
ATOM 5482 O O . SER B 1 205 ? -6.34 -20.516 -25.5 1 93.31 205 SER B O 1
ATOM 5484 N N . TRP B 1 206 ? -6.031 -21.234 -23.438 1 94.31 206 TRP B N 1
ATOM 5485 C CA . TRP B 1 206 ? -7.434 -21.578 -23.203 1 94.31 206 TRP B CA 1
ATOM 5486 C C . TRP B 1 206 ? -8 -20.781 -22.031 1 94.31 206 TRP B C 1
ATOM 5488 O O . TRP B 1 206 ? -7.332 -20.594 -21.016 1 94.31 206 TRP B O 1
ATOM 5498 N N . ARG B 1 207 ? -9.188 -20.359 -22.203 1 94.56 207 ARG B N 1
ATOM 5499 C CA . ARG B 1 207 ? -9.914 -19.766 -21.094 1 94.56 207 ARG B CA 1
ATOM 5500 C C . ARG B 1 207 ? -10.477 -20.828 -20.156 1 94.56 207 ARG B C 1
ATOM 5502 O O . ARG B 1 207 ? -11.055 -21.812 -20.609 1 94.56 207 ARG B O 1
ATOM 5509 N N . SER B 1 208 ? -10.273 -20.641 -18.953 1 94.75 208 SER B N 1
ATOM 5510 C CA . SER B 1 208 ? -10.828 -21.578 -17.969 1 94.75 208 SER B CA 1
ATOM 5511 C C . SER B 1 208 ? -12.352 -21.484 -17.938 1 94.75 208 SER B C 1
ATOM 5513 O O . SER B 1 208 ? -12.914 -20.391 -17.891 1 94.75 208 SER B O 1
ATOM 5515 N N . PRO B 1 209 ? -13.062 -22.625 -17.938 1 96.25 209 PRO B N 1
ATOM 5516 C CA . PRO B 1 209 ? -14.516 -22.562 -17.797 1 96.25 209 PRO B CA 1
ATOM 5517 C C . PRO B 1 209 ? -14.961 -21.953 -16.469 1 96.25 209 PRO B C 1
ATOM 5519 O O . PRO B 1 209 ? -16.047 -21.359 -16.391 1 96.25 209 PRO B O 1
ATOM 5522 N N . TRP B 1 210 ? -14.203 -22.062 -15.484 1 97 210 TRP B N 1
ATOM 5523 C CA . TRP B 1 210 ? -14.547 -21.531 -14.172 1 97 210 TRP B CA 1
ATOM 5524 C C . TRP B 1 210 ? -13.805 -20.219 -13.898 1 97 210 TRP B C 1
ATOM 5526 O O . TRP B 1 210 ? -13.398 -19.953 -12.766 1 97 210 TRP B O 1
ATOM 5536 N N . ARG B 1 211 ? -13.5 -19.5 -14.906 1 94.38 211 ARG B N 1
ATOM 5537 C CA . ARG B 1 211 ? -12.906 -18.172 -14.758 1 94.38 211 ARG B CA 1
ATOM 5538 C C . ARG B 1 211 ? -13.797 -17.25 -13.93 1 94.38 211 ARG B C 1
ATOM 5540 O O . ARG B 1 211 ? -15.023 -17.281 -14.062 1 94.38 211 ARG B O 1
ATOM 5547 N N . ARG B 1 212 ? -13.164 -16.453 -13.062 1 89.94 212 ARG B N 1
ATOM 5548 C CA . ARG B 1 212 ? -13.906 -15.547 -12.188 1 89.94 212 ARG B CA 1
ATOM 5549 C C . ARG B 1 212 ? -14.141 -14.203 -12.867 1 89.94 212 ARG B C 1
ATOM 5551 O O . ARG B 1 212 ? -13.398 -13.828 -13.781 1 89.94 212 ARG B O 1
ATOM 5558 N N . SER B 1 213 ? -15.219 -13.633 -12.352 1 83.62 213 SER B N 1
ATOM 5559 C CA . SER B 1 213 ? -15.438 -12.258 -12.766 1 83.62 213 SER B CA 1
ATOM 5560 C C . SER B 1 213 ? -14.531 -11.297 -12.016 1 83.62 213 SER B C 1
ATOM 5562 O O . SER B 1 213 ? -14.242 -11.5 -10.828 1 83.62 213 SER B O 1
ATOM 5564 N N . TYR B 1 214 ? -14.031 -10.312 -12.664 1 71.25 214 TYR B N 1
ATOM 5565 C CA . TYR B 1 214 ? -13.25 -9.258 -12.031 1 71.25 214 TYR B CA 1
ATOM 5566 C C . TYR B 1 214 ? -14.156 -8.234 -11.359 1 71.25 214 TYR B C 1
ATOM 5568 O O . TYR B 1 214 ? -13.688 -7.367 -10.617 1 71.25 214 TYR B O 1
ATOM 5576 N N . SER B 1 215 ? -15.43 -8.461 -11.555 1 72.81 215 SER B N 1
ATOM 5577 C CA . SER B 1 215 ? -16.391 -7.512 -11.008 1 72.81 215 SER B CA 1
ATOM 5578 C C . SER B 1 215 ? -16.594 -7.723 -9.508 1 72.81 215 SER B C 1
ATOM 5580 O O . SER B 1 215 ? -16.594 -8.859 -9.031 1 72.81 215 SER B O 1
ATOM 5582 N N . LYS B 1 216 ? -16.781 -6.652 -8.828 1 72.75 216 LYS B N 1
ATOM 5583 C CA . LYS B 1 216 ? -17.047 -6.691 -7.391 1 72.75 216 LYS B CA 1
ATOM 5584 C C . LYS B 1 216 ? -18.484 -7.109 -7.102 1 72.75 216 LYS B C 1
ATOM 5586 O O . LYS B 1 216 ? -18.812 -7.516 -5.984 1 72.75 216 LYS B O 1
ATOM 5591 N N . ILE B 1 217 ? -19.297 -7.066 -8.109 1 73.5 217 ILE B N 1
ATOM 5592 C CA . ILE B 1 217 ? -20.734 -7.266 -7.895 1 73.5 217 ILE B CA 1
ATOM 5593 C C . ILE B 1 217 ? -21.219 -8.445 -8.727 1 73.5 217 ILE B C 1
ATOM 5595 O O . ILE B 1 217 ? -21.984 -9.289 -8.25 1 73.5 217 ILE B O 1
ATOM 5599 N N . LYS B 1 218 ? -20.703 -8.531 -9.945 1 81.5 218 LYS B N 1
ATOM 5600 C CA . LYS B 1 218 ? -21.188 -9.539 -10.875 1 81.5 218 LYS B CA 1
ATOM 5601 C C . LYS B 1 218 ? -20.531 -10.891 -10.625 1 81.5 218 LYS B C 1
ATOM 5603 O O . LYS B 1 218 ? -19.312 -10.969 -10.469 1 81.5 218 LYS B O 1
ATOM 5608 N N . LYS B 1 219 ? -21.375 -11.898 -10.609 1 87.25 219 LYS B N 1
ATOM 5609 C CA . LYS B 1 219 ? -20.891 -13.266 -10.43 1 87.25 219 LYS B CA 1
ATOM 5610 C C . LYS B 1 219 ? -20.859 -14.023 -11.75 1 87.25 219 LYS B C 1
ATOM 5612 O O . LYS B 1 219 ? -21.672 -13.75 -12.641 1 87.25 219 LYS B O 1
ATOM 5617 N N . ALA B 1 220 ? -19.922 -14.93 -11.891 1 92.62 220 ALA B N 1
ATOM 5618 C CA . ALA B 1 220 ? -19.859 -15.805 -13.055 1 92.62 220 ALA B CA 1
ATOM 5619 C C . ALA B 1 220 ? -20.969 -16.875 -13 1 92.62 220 ALA B C 1
ATOM 5621 O O . ALA B 1 220 ? -21.484 -17.172 -11.922 1 92.62 220 ALA B O 1
ATOM 5622 N N . GLU B 1 221 ? -21.312 -17.453 -14.133 1 93.38 221 GLU B N 1
ATOM 5623 C CA . GLU B 1 221 ? -22.375 -18.453 -14.219 1 93.38 221 GLU B CA 1
ATOM 5624 C C . GLU B 1 221 ? -22.094 -19.641 -13.312 1 93.38 221 GLU B C 1
ATOM 5626 O O . GLU B 1 221 ? -23 -20.172 -12.656 1 93.38 221 GLU B O 1
ATOM 5631 N N . TRP B 1 222 ? -20.875 -20.078 -13.281 1 96.06 222 TRP B N 1
ATOM 5632 C CA . TRP B 1 222 ? -20.547 -21.281 -12.531 1 96.06 222 TRP B CA 1
ATOM 5633 C C . TRP B 1 222 ? -20.75 -21.062 -11.031 1 96.06 222 TRP B C 1
ATOM 5635 O O . TRP B 1 222 ? -20.891 -22.016 -10.273 1 96.06 222 TRP B O 1
ATOM 5645 N N . GLU B 1 223 ? -20.703 -19.812 -10.594 1 93.56 223 GLU B N 1
ATOM 5646 C CA . GLU B 1 223 ? -20.891 -19.5 -9.18 1 93.56 223 GLU B CA 1
ATOM 5647 C C . GLU B 1 223 ? -22.359 -19.641 -8.781 1 93.56 223 GLU B C 1
ATOM 5649 O O . GLU B 1 223 ? -22.672 -19.844 -7.605 1 93.56 223 GLU B O 1
ATOM 5654 N N . LEU B 1 224 ? -23.203 -19.562 -9.766 1 93.06 224 LEU B N 1
ATOM 5655 C CA . LEU B 1 224 ? -24.641 -19.547 -9.484 1 93.06 224 LEU B CA 1
ATOM 5656 C C . LEU B 1 224 ? -25.297 -20.859 -9.891 1 93.06 224 LEU B C 1
ATOM 5658 O O . LEU B 1 224 ? -26.406 -21.156 -9.461 1 93.06 224 LEU B O 1
ATOM 5662 N N . ASN B 1 225 ? -24.641 -21.641 -10.648 1 95.25 225 ASN B N 1
ATOM 5663 C CA . ASN B 1 225 ? -25.188 -22.859 -11.219 1 95.25 225 ASN B CA 1
ATOM 5664 C C . ASN B 1 225 ? -24.453 -24.094 -10.711 1 95.25 225 ASN B C 1
ATOM 5666 O O . ASN B 1 225 ? -23.375 -24.422 -11.211 1 95.25 225 ASN B O 1
ATOM 5670 N N . GLU B 1 226 ? -25.109 -24.891 -9.914 1 93.44 226 GLU B N 1
ATOM 5671 C CA . GLU B 1 226 ? -24.469 -26.078 -9.336 1 93.44 226 GLU B CA 1
ATOM 5672 C C . GLU B 1 226 ? -24.297 -27.172 -10.375 1 93.44 226 GLU B C 1
ATOM 5674 O O . GLU B 1 226 ? -23.469 -28.078 -10.195 1 93.44 226 GLU B O 1
ATOM 5679 N N . ASN B 1 227 ? -25.047 -27.062 -11.414 1 95.25 227 ASN B N 1
ATOM 5680 C CA . ASN B 1 227 ? -24.953 -28.062 -12.469 1 95.25 227 ASN B CA 1
ATOM 5681 C C . ASN B 1 227 ? -24.078 -27.578 -13.625 1 95.25 227 ASN B C 1
ATOM 5683 O O . ASN B 1 227 ? -24.188 -28.078 -14.742 1 95.25 227 ASN B O 1
ATOM 5687 N N . TYR B 1 228 ? -23.281 -26.656 -13.367 1 97.44 228 TYR B N 1
ATOM 5688 C CA . TYR B 1 228 ? -22.484 -26.016 -14.414 1 97.44 228 TYR B CA 1
ATOM 5689 C C . TYR B 1 228 ? -21.578 -27.016 -15.102 1 97.44 228 TYR B C 1
ATOM 5691 O O . TYR B 1 228 ? -21.344 -26.922 -16.312 1 97.44 228 TYR B O 1
ATOM 5699 N N . CYS B 1 229 ? -21.031 -27.938 -14.383 1 96.62 229 CYS B N 1
ATOM 5700 C CA . CYS B 1 229 ? -20.109 -28.922 -14.945 1 96.62 229 CYS B CA 1
ATOM 5701 C C . CYS B 1 229 ? -20.781 -29.719 -16.062 1 96.62 229 CYS B C 1
ATOM 5703 O O . CYS B 1 229 ? -20.125 -30.094 -17.047 1 96.62 229 CYS B O 1
ATOM 5705 N N . ALA B 1 230 ? -22.047 -30 -15.891 1 96.38 230 ALA B N 1
ATOM 5706 C CA . ALA B 1 230 ? -22.766 -30.719 -16.938 1 96.38 230 ALA B CA 1
ATOM 5707 C C . ALA B 1 230 ? -22.688 -29.984 -18.266 1 96.38 230 ALA B C 1
ATOM 5709 O O . ALA B 1 230 ? -22.578 -30.609 -19.328 1 96.38 230 ALA B O 1
ATOM 5710 N N . GLN B 1 231 ? -22.766 -28.766 -18.188 1 96.25 231 GLN B N 1
ATOM 5711 C CA . GLN B 1 231 ? -22.656 -27.938 -19.391 1 96.25 231 GLN B CA 1
ATOM 5712 C C . GLN B 1 231 ? -21.234 -27.953 -19.922 1 96.25 231 GLN B C 1
ATOM 5714 O O . GLN B 1 231 ? -21.031 -28.047 -21.141 1 96.25 231 GLN B O 1
ATOM 5719 N N . VAL B 1 232 ? -20.25 -27.891 -19.062 1 96.88 232 VAL B N 1
ATOM 5720 C CA . VAL B 1 232 ? -18.844 -27.875 -19.453 1 96.88 232 VAL B CA 1
ATOM 5721 C C . VAL B 1 232 ? -18.484 -29.188 -20.141 1 96.88 232 VAL B C 1
ATOM 5723 O O . VAL B 1 232 ? -17.781 -29.188 -21.156 1 96.88 232 VAL B O 1
ATOM 5726 N N . ARG B 1 233 ? -19 -30.234 -19.688 1 95.12 233 ARG B N 1
ATOM 5727 C CA . ARG B 1 233 ? -18.688 -31.578 -20.188 1 95.12 233 ARG B CA 1
ATOM 5728 C C . ARG B 1 233 ? -19.188 -31.75 -21.625 1 95.12 233 ARG B C 1
ATOM 5730 O O . ARG B 1 233 ? -18.75 -32.656 -22.344 1 95.12 233 ARG B O 1
ATOM 5737 N N . LYS B 1 234 ? -20.094 -30.844 -22 1 95.31 234 LYS B N 1
ATOM 5738 C CA . LYS B 1 234 ? -20.656 -30.938 -23.344 1 95.31 234 LYS B CA 1
ATOM 5739 C C . LYS B 1 234 ? -19.938 -29.984 -24.297 1 95.31 234 LYS B C 1
ATOM 5741 O O . LYS B 1 234 ? -20.188 -30 -25.5 1 95.31 234 LYS B O 1
ATOM 5746 N N . THR B 1 235 ? -19.047 -29.266 -23.812 1 93.88 235 THR B N 1
ATOM 5747 C CA . THR B 1 235 ? -18.375 -28.234 -24.594 1 93.88 235 THR B CA 1
ATOM 5748 C C . THR B 1 235 ? -16.953 -28.641 -24.922 1 93.88 235 THR B C 1
ATOM 5750 O O . THR B 1 235 ? -16.156 -28.906 -24 1 93.88 235 THR B O 1
ATOM 5753 N N . PRO B 1 236 ? -16.625 -28.703 -26.172 1 91.31 236 PRO B N 1
ATOM 5754 C CA . PRO B 1 236 ? -15.211 -28.922 -26.5 1 91.31 236 PRO B CA 1
ATOM 5755 C C . PRO B 1 236 ? -14.305 -27.828 -25.969 1 91.31 236 PRO B C 1
ATOM 5757 O O . PRO B 1 236 ? -14.68 -26.656 -25.969 1 91.31 236 PRO B O 1
ATOM 5760 N N . PRO B 1 237 ? -13.047 -28.156 -25.469 1 91.44 237 PRO B N 1
ATOM 5761 C CA . PRO B 1 237 ? -12.43 -29.484 -25.484 1 91.44 237 PRO B CA 1
ATOM 5762 C C . PRO B 1 237 ? -12.688 -30.266 -24.203 1 91.44 237 PRO B C 1
ATOM 5764 O O . PRO B 1 237 ? -12.062 -31.312 -23.969 1 91.44 237 PRO B O 1
ATOM 5767 N N . TYR B 1 238 ? -13.625 -29.859 -23.453 1 93 238 TYR B N 1
ATOM 5768 C CA . TYR B 1 238 ? -13.859 -30.438 -22.141 1 93 238 TYR B CA 1
ATOM 5769 C C . TYR B 1 238 ? -14.766 -31.672 -22.234 1 93 238 TYR B C 1
ATOM 5771 O O . TYR B 1 238 ? -14.977 -32.375 -21.25 1 93 238 TYR B O 1
ATOM 5779 N N . ASP B 1 239 ? -15.258 -31.938 -23.375 1 90.75 239 ASP B N 1
ATOM 5780 C CA . ASP B 1 239 ? -16.031 -33.156 -23.594 1 90.75 239 ASP B CA 1
ATOM 5781 C C . ASP B 1 239 ? -15.148 -34.375 -23.547 1 90.75 239 ASP B C 1
ATOM 5783 O O . ASP B 1 239 ? -15.641 -35.5 -23.438 1 90.75 239 ASP B O 1
ATOM 5787 N N . ASN B 1 240 ? -13.906 -34.125 -23.625 1 88.12 240 ASN B N 1
ATOM 5788 C CA . ASN B 1 240 ? -12.93 -35.188 -23.344 1 88.12 240 ASN B CA 1
ATOM 5789 C C . ASN B 1 240 ? -12.625 -35.25 -21.844 1 88.12 240 ASN B C 1
ATOM 5791 O O . ASN B 1 240 ? -12.156 -34.281 -21.25 1 88.12 240 ASN B O 1
ATOM 5795 N N . THR B 1 241 ? -12.828 -36.375 -21.281 1 88.31 241 THR B N 1
ATOM 5796 C CA . THR B 1 241 ? -12.68 -36.562 -19.844 1 88.31 241 THR B CA 1
ATOM 5797 C C . THR B 1 241 ? -11.25 -36.281 -19.391 1 88.31 241 THR B C 1
ATOM 5799 O O . THR B 1 241 ? -11.023 -35.75 -18.297 1 88.31 241 THR B O 1
ATOM 5802 N N . ALA B 1 242 ? -10.258 -36.594 -20.25 1 87.88 242 ALA B N 1
ATOM 5803 C CA . ALA B 1 242 ? -8.859 -36.375 -19.922 1 87.88 242 ALA B CA 1
ATOM 5804 C C . ALA B 1 242 ? -8.594 -34.875 -19.688 1 87.88 242 ALA B C 1
ATOM 5806 O O . ALA B 1 242 ? -7.797 -34.5 -18.828 1 87.88 242 ALA B O 1
ATOM 5807 N N . ARG B 1 243 ? -9.273 -34.125 -20.516 1 90.69 243 ARG B N 1
ATOM 5808 C CA . ARG B 1 243 ? -9.148 -32.656 -20.375 1 90.69 243 ARG B CA 1
ATOM 5809 C C . ARG B 1 243 ? -9.695 -32.188 -19.047 1 90.69 243 ARG B C 1
ATOM 5811 O O . ARG B 1 243 ? -9.062 -31.375 -18.359 1 90.69 243 ARG B O 1
ATOM 5818 N N . LEU B 1 244 ? -10.781 -32.688 -18.688 1 92 244 LEU B N 1
ATOM 5819 C CA . LEU B 1 244 ? -11.422 -32.281 -17.438 1 92 244 LEU B CA 1
ATOM 5820 C C . LEU B 1 244 ? -10.609 -32.75 -16.234 1 92 244 LEU B C 1
ATOM 5822 O O . LEU B 1 244 ? -10.508 -32.031 -15.242 1 92 244 LEU B O 1
ATOM 5826 N N . LEU B 1 245 ? -10.062 -33.906 -16.328 1 93.31 245 LEU B N 1
ATOM 5827 C CA . LEU B 1 245 ? -9.234 -34.438 -15.25 1 93.31 245 LEU B CA 1
ATOM 5828 C C . LEU B 1 245 ? -8.008 -33.562 -15.023 1 93.31 245 LEU B C 1
ATOM 5830 O O . LEU B 1 245 ? -7.594 -33.344 -13.883 1 93.31 245 LEU B O 1
ATOM 5834 N N . SER B 1 246 ? -7.418 -33.062 -16.125 1 93.69 246 SER B N 1
ATOM 5835 C CA . SER B 1 246 ? -6.281 -32.156 -16.016 1 93.69 246 SER B CA 1
ATOM 5836 C C . SER B 1 246 ? -6.688 -30.844 -15.344 1 93.69 246 SER B C 1
ATOM 5838 O O . SER B 1 246 ? -5.914 -30.266 -14.57 1 93.69 246 SER B O 1
ATOM 5840 N N . LEU B 1 247 ? -7.848 -30.422 -15.672 1 94.94 247 LEU B N 1
ATOM 5841 C CA . LEU B 1 247 ? -8.367 -29.219 -15.039 1 94.94 247 LEU B CA 1
ATOM 5842 C C . LEU B 1 247 ? -8.562 -29.422 -13.539 1 94.94 247 LEU B C 1
ATOM 5844 O O . LEU B 1 247 ? -8.258 -28.547 -12.742 1 94.94 247 LEU B O 1
ATOM 5848 N N . ILE B 1 248 ? -9.031 -30.531 -13.164 1 95.75 248 ILE B N 1
ATOM 5849 C CA . ILE B 1 248 ? -9.25 -30.859 -11.758 1 95.75 248 ILE B CA 1
ATOM 5850 C C . ILE B 1 248 ? -7.906 -30.922 -11.031 1 95.75 248 ILE B C 1
ATOM 5852 O O . ILE B 1 248 ? -7.785 -30.422 -9.906 1 95.75 248 ILE B O 1
ATOM 5856 N N . ASP B 1 249 ? -6.898 -31.5 -11.656 1 96.69 249 ASP B N 1
ATOM 5857 C CA . ASP B 1 249 ? -5.551 -31.484 -11.094 1 96.69 249 ASP B CA 1
ATOM 5858 C C . ASP B 1 249 ? -5.098 -30.062 -10.789 1 96.69 249 ASP B C 1
ATOM 5860 O O . ASP B 1 249 ? -4.586 -29.781 -9.703 1 96.69 249 ASP B O 1
ATOM 5864 N N . MET B 1 250 ? -5.258 -29.234 -11.773 1 97.38 250 MET B N 1
ATOM 5865 C CA . MET B 1 250 ? -4.859 -27.828 -11.633 1 97.38 250 MET B CA 1
ATOM 5866 C C . MET B 1 250 ? -5.617 -27.156 -10.492 1 97.38 250 MET B C 1
ATOM 5868 O O . MET B 1 250 ? -5.051 -26.359 -9.75 1 97.38 250 MET B O 1
ATOM 5872 N N . THR B 1 251 ? -6.82 -27.5 -10.32 1 97.38 251 THR B N 1
ATOM 5873 C CA . THR B 1 251 ? -7.664 -26.953 -9.266 1 97.38 251 THR B CA 1
ATOM 5874 C C . THR B 1 251 ? -7.137 -27.359 -7.891 1 97.38 251 THR B C 1
ATOM 5876 O O . THR B 1 251 ? -7.172 -26.562 -6.949 1 97.38 251 THR B O 1
ATOM 5879 N N . MET B 1 252 ? -6.672 -28.578 -7.809 1 97.06 252 MET B N 1
ATOM 5880 C CA . MET B 1 252 ? -6.094 -29.031 -6.551 1 97.06 252 MET B CA 1
ATOM 5881 C C . MET B 1 252 ? -4.859 -28.219 -6.188 1 97.06 252 MET B C 1
ATOM 5883 O O . MET B 1 252 ? -4.711 -27.797 -5.043 1 97.06 252 MET B O 1
ATOM 5887 N N . LEU B 1 253 ? -4.074 -28.031 -7.164 1 98.56 253 LEU B N 1
ATOM 5888 C CA . LEU B 1 253 ? -2.881 -27.219 -6.961 1 98.56 253 LEU B CA 1
ATOM 5889 C C . LEU B 1 253 ? -3.26 -25.797 -6.531 1 98.56 253 LEU B C 1
ATOM 5891 O O . LEU B 1 253 ? -2.709 -25.266 -5.562 1 98.56 253 LEU B O 1
ATOM 5895 N N . ASP B 1 254 ? -4.219 -25.219 -7.223 1 98.44 254 ASP B N 1
ATOM 5896 C CA . ASP B 1 254 ? -4.66 -23.844 -6.957 1 98.44 254 ASP B CA 1
ATOM 5897 C C . ASP B 1 254 ? -5.25 -23.719 -5.555 1 98.44 254 ASP B C 1
ATOM 5899 O O . ASP B 1 254 ? -5.004 -22.734 -4.859 1 98.44 254 ASP B O 1
ATOM 5903 N N . PHE B 1 255 ? -5.977 -24.703 -5.125 1 98.69 255 PHE B N 1
ATOM 5904 C CA . PHE B 1 255 ? -6.598 -24.641 -3.807 1 98.69 255 PHE B CA 1
ATOM 5905 C C . PHE B 1 255 ? -5.543 -24.703 -2.709 1 98.69 255 PHE B C 1
ATOM 5907 O O . PHE B 1 255 ? -5.602 -23.953 -1.736 1 98.69 255 PHE B O 1
ATOM 5914 N N . LEU B 1 256 ? -4.621 -25.578 -2.912 1 98.94 256 LEU B N 1
ATOM 5915 C CA . LEU B 1 256 ? -3.578 -25.734 -1.902 1 98.94 256 LEU B CA 1
ATOM 5916 C C . LEU B 1 256 ? -2.768 -24.453 -1.756 1 98.94 256 LEU B C 1
ATOM 5918 O O . LEU B 1 256 ? -2.336 -24.109 -0.653 1 98.94 256 LEU B O 1
ATOM 5922 N N . MET B 1 257 ? -2.605 -23.703 -2.812 1 98.25 257 MET B N 1
ATOM 5923 C CA . MET B 1 257 ? -1.82 -22.469 -2.76 1 98.25 257 MET B CA 1
ATOM 5924 C C . MET B 1 257 ? -2.715 -21.266 -2.492 1 98.25 257 MET B C 1
ATOM 5926 O O . MET B 1 257 ? -2.225 -20.172 -2.172 1 98.25 257 MET B O 1
ATOM 5930 N N . GLY B 1 258 ? -3.957 -21.438 -2.621 1 97.06 258 GLY B N 1
ATOM 5931 C CA . GLY B 1 258 ? -4.883 -20.312 -2.488 1 97.06 258 GLY B CA 1
ATOM 5932 C C . GLY B 1 258 ? -4.879 -19.391 -3.691 1 97.06 258 GLY B C 1
ATOM 5933 O O . GLY B 1 258 ? -5.004 -18.172 -3.545 1 97.06 258 GLY B O 1
ATOM 5934 N N . ASN B 1 259 ? -4.684 -19.906 -4.906 1 96.56 259 ASN B N 1
ATOM 5935 C CA . ASN B 1 259 ? -4.625 -19.125 -6.129 1 96.56 259 ASN B CA 1
ATOM 5936 C C . ASN B 1 259 ? -5.988 -19.047 -6.816 1 96.56 259 ASN B C 1
ATOM 5938 O O . ASN B 1 259 ? -6.48 -20.047 -7.336 1 96.56 259 ASN B O 1
ATOM 5942 N N . MET B 1 260 ? -6.598 -17.922 -6.84 1 93.94 260 MET B N 1
ATOM 5943 C CA . MET B 1 260 ? -7.914 -17.734 -7.441 1 93.94 260 MET B CA 1
ATOM 5944 C C . MET B 1 260 ? -7.793 -17.203 -8.867 1 93.94 260 MET B C 1
ATOM 5946 O O . MET B 1 260 ? -8.797 -17.062 -9.562 1 93.94 260 MET B O 1
ATOM 5950 N N . ASP B 1 261 ? -6.547 -16.969 -9.266 1 90.75 261 ASP B N 1
ATOM 5951 C CA . ASP B 1 261 ? -6.34 -16.266 -10.531 1 90.75 261 ASP B CA 1
ATOM 5952 C C . ASP B 1 261 ? -5.961 -17.25 -11.641 1 90.75 261 ASP B C 1
ATOM 5954 O O . ASP B 1 261 ? -4.949 -17.062 -12.32 1 90.75 261 ASP B O 1
ATOM 5958 N N . ARG B 1 262 ? -6.684 -18.281 -11.844 1 94.19 262 ARG B N 1
ATOM 5959 C CA . ARG B 1 262 ? -6.473 -19.203 -12.953 1 94.19 262 ARG B CA 1
ATOM 5960 C C . ARG B 1 262 ? -7.484 -18.953 -14.07 1 94.19 262 ARG B C 1
ATOM 5962 O O . ARG B 1 262 ? -8.328 -19.812 -14.352 1 94.19 262 ARG B O 1
ATOM 5969 N N . HIS B 1 263 ? -7.348 -17.906 -14.773 1 91.69 263 HIS B N 1
ATOM 5970 C CA . HIS B 1 263 ? -8.297 -17.516 -15.805 1 91.69 263 HIS B CA 1
ATOM 5971 C C . HIS B 1 263 ? -7.98 -18.203 -17.141 1 91.69 263 HIS B C 1
ATOM 5973 O O . HIS B 1 263 ? -8.875 -18.422 -17.953 1 91.69 263 HIS B O 1
ATOM 5979 N N . HIS B 1 264 ? -6.699 -18.5 -17.25 1 93.38 264 HIS B N 1
ATOM 5980 C CA . HIS B 1 264 ? -6.242 -19.141 -18.484 1 93.38 264 HIS B CA 1
ATOM 5981 C C . HIS B 1 264 ? -5.211 -20.234 -18.188 1 93.38 264 HIS B C 1
ATOM 5983 O O . HIS B 1 264 ? -4.621 -20.25 -17.109 1 93.38 264 HIS B O 1
ATOM 5989 N N . TYR B 1 265 ? -5.133 -21.094 -19.094 1 94.56 265 TYR B N 1
ATOM 5990 C CA . TYR B 1 265 ? -4.047 -22.062 -19.109 1 94.56 265 TYR B CA 1
ATOM 5991 C C . TYR B 1 265 ? -3.594 -22.359 -20.531 1 94.56 265 TYR B C 1
ATOM 5993 O O . TYR B 1 265 ? -4.227 -21.906 -21.484 1 94.56 265 TYR B O 1
ATOM 6001 N N . GLU B 1 266 ? -2.428 -23.047 -20.594 1 95 266 GLU B N 1
ATOM 6002 C CA . GLU B 1 266 ? -1.888 -23.328 -21.922 1 95 266 GLU B CA 1
ATOM 6003 C C . GLU B 1 266 ? -1.618 -24.812 -22.109 1 95 266 GLU B C 1
ATOM 6005 O O . GLU B 1 266 ? -1.445 -25.547 -21.141 1 95 266 GLU B O 1
ATOM 6010 N N . THR B 1 267 ? -1.679 -25.25 -23.391 1 94.69 267 THR B N 1
ATOM 6011 C CA . THR B 1 267 ? -1.273 -26.578 -23.812 1 94.69 267 THR B CA 1
ATOM 6012 C C . THR B 1 267 ? -0.385 -26.5 -25.047 1 94.69 267 THR B C 1
ATOM 6014 O O . THR B 1 267 ? -0.453 -25.547 -25.812 1 94.69 267 THR B O 1
ATOM 6017 N N . PHE B 1 268 ? 0.441 -27.484 -25.188 1 94.25 268 PHE B N 1
ATOM 6018 C CA . PHE B 1 268 ? 1.228 -27.578 -26.422 1 94.25 268 PHE B CA 1
ATOM 6019 C C . PHE B 1 268 ? 0.363 -28.062 -27.578 1 94.25 268 PHE B C 1
ATOM 6021 O O . PHE B 1 268 ? -0.312 -29.078 -27.484 1 94.25 268 PHE B O 1
ATOM 6028 N N . GLU B 1 269 ? 0.427 -27.406 -28.703 1 93.06 269 GLU B N 1
ATOM 6029 C CA . GLU B 1 269 ? -0.398 -27.734 -29.859 1 93.06 269 GLU B CA 1
ATOM 6030 C C . GLU B 1 269 ? -0.012 -29.078 -30.453 1 93.06 269 GLU B C 1
ATOM 6032 O O . GLU B 1 269 ? -0.871 -29.828 -30.938 1 93.06 269 GLU B O 1
ATOM 6037 N N . LYS B 1 270 ? 1.202 -29.359 -30.406 1 91.25 270 LYS B N 1
ATOM 6038 C CA . LYS B 1 270 ? 1.738 -30.578 -31 1 91.25 270 LYS B CA 1
ATOM 6039 C C . LYS B 1 270 ? 1.035 -31.812 -30.453 1 91.25 270 LYS B C 1
ATOM 6041 O O . LYS B 1 270 ? 0.89 -32.812 -31.141 1 91.25 270 LYS B O 1
ATOM 6046 N N . PHE B 1 271 ? 0.557 -31.719 -29.203 1 89.06 271 PHE B N 1
ATOM 6047 C CA . PHE B 1 271 ? 0.021 -32.906 -28.547 1 89.06 271 PHE B CA 1
ATOM 6048 C C . PHE B 1 271 ? -1.502 -32.906 -28.609 1 89.06 271 PHE B C 1
ATOM 6050 O O . PHE B 1 271 ? -2.145 -33.812 -28.047 1 89.06 271 PHE B O 1
ATOM 6057 N N . GLY B 1 272 ? -2.066 -31.875 -29.156 1 83.25 272 GLY B N 1
ATOM 6058 C CA . GLY B 1 272 ? -3.514 -31.812 -29.281 1 83.25 272 GLY B CA 1
ATOM 6059 C C . GLY B 1 272 ? -4.227 -31.812 -27.938 1 83.25 272 GLY B C 1
ATOM 6060 O O . GLY B 1 272 ? -3.822 -31.109 -27.016 1 83.25 272 GLY B O 1
ATOM 6061 N N . ASN B 1 273 ? -5.277 -32.656 -27.891 1 78.88 273 ASN B N 1
ATOM 6062 C CA . ASN B 1 273 ? -6.094 -32.656 -26.688 1 78.88 273 ASN B CA 1
ATOM 6063 C C . ASN B 1 273 ? -5.641 -33.75 -25.719 1 78.88 273 ASN B C 1
ATOM 6065 O O . ASN B 1 273 ? -6.207 -33.906 -24.641 1 78.88 273 ASN B O 1
ATOM 6069 N N . HIS B 1 274 ? -4.629 -34.438 -26.125 1 80.25 274 HIS B N 1
ATOM 6070 C CA . HIS B 1 274 ? -4.09 -35.5 -25.266 1 80.25 274 HIS B CA 1
ATOM 6071 C C . HIS B 1 274 ? -2.818 -35.031 -24.562 1 80.25 274 HIS B C 1
ATOM 6073 O O . HIS B 1 274 ? -1.752 -35.625 -24.734 1 80.25 274 HIS B O 1
ATOM 6079 N N . THR B 1 275 ? -2.949 -33.969 -23.859 1 84.44 275 THR B N 1
ATOM 6080 C CA . THR B 1 275 ? -1.793 -33.438 -23.172 1 84.44 275 THR B CA 1
ATOM 6081 C C . THR B 1 275 ? -2.213 -32.812 -21.844 1 84.44 275 THR B C 1
ATOM 6083 O O . THR B 1 275 ? -3.391 -32.812 -21.484 1 84.44 275 THR B O 1
ATOM 6086 N N . PHE B 1 276 ? -1.273 -32.469 -21.078 1 87.5 276 PHE B N 1
ATOM 6087 C CA . PHE B 1 276 ? -1.491 -31.828 -19.781 1 87.5 276 PHE B CA 1
ATOM 6088 C C . PHE B 1 276 ? -1.582 -30.328 -19.922 1 87.5 276 PHE B C 1
ATOM 6090 O O . PHE B 1 276 ? -1.224 -29.766 -20.969 1 87.5 276 PHE B O 1
ATOM 6097 N N . TYR B 1 277 ? -2.164 -29.656 -18.859 1 93.5 277 TYR B N 1
ATOM 6098 C CA . TYR B 1 277 ? -2.184 -28.203 -18.75 1 93.5 277 TYR B CA 1
ATOM 6099 C C . TYR B 1 277 ? -0.875 -27.688 -18.156 1 93.5 277 TYR B C 1
ATOM 6101 O O . TYR B 1 277 ? -0.35 -28.25 -17.203 1 93.5 277 TYR B O 1
ATOM 6109 N N . LEU B 1 278 ? -0.37 -26.688 -18.844 1 95.75 278 LEU B N 1
ATOM 6110 C CA . LEU B 1 278 ? 0.713 -25.953 -18.188 1 95.75 278 LEU B CA 1
ATOM 6111 C C . LEU B 1 278 ? 0.191 -25.156 -17 1 95.75 278 LEU B C 1
ATOM 6113 O O . LEU B 1 278 ? -0.78 -24.406 -17.141 1 95.75 278 LEU B O 1
ATOM 6117 N N . HIS B 1 279 ? 0.777 -25.391 -15.812 1 95.69 279 HIS B N 1
ATOM 6118 C CA . HIS B 1 279 ? 0.407 -24.688 -14.594 1 95.69 279 HIS B CA 1
ATOM 6119 C C . HIS B 1 279 ? 1.224 -23.406 -14.43 1 95.69 279 HIS B C 1
ATOM 6121 O O . HIS B 1 279 ? 2.137 -23.344 -13.602 1 95.69 279 HIS B O 1
ATOM 6127 N N . LEU B 1 280 ? 0.857 -22.375 -15.203 1 95.69 280 LEU B N 1
ATOM 6128 C CA . LEU B 1 280 ? 1.632 -21.141 -15.203 1 95.69 280 LEU B CA 1
ATOM 6129 C C . LEU B 1 280 ? 0.95 -20.078 -14.367 1 95.69 280 LEU B C 1
ATOM 6131 O O . LEU B 1 280 ? -0.192 -20.25 -13.93 1 95.69 280 LEU B O 1
ATOM 6135 N N . ASP B 1 281 ? 1.659 -19.031 -14.062 1 92.12 281 ASP B N 1
ATOM 6136 C CA . ASP B 1 281 ? 1.154 -17.828 -13.422 1 92.12 281 ASP B CA 1
ATOM 6137 C C . ASP B 1 281 ? 0.616 -18.141 -12.023 1 92.12 281 ASP B C 1
ATOM 6139 O O . ASP B 1 281 ? -0.573 -17.953 -11.758 1 92.12 281 ASP B O 1
ATOM 6143 N N . ASN B 1 282 ? 1.51 -18.438 -11.125 1 97.06 282 ASN B N 1
ATOM 6144 C CA . ASN B 1 282 ? 1.162 -18.859 -9.773 1 97.06 282 ASN B CA 1
ATOM 6145 C C . ASN B 1 282 ? 1.417 -17.75 -8.758 1 97.06 282 ASN B C 1
ATOM 6147 O O . ASN B 1 282 ? 1.357 -17.984 -7.551 1 97.06 282 ASN B O 1
ATOM 6151 N N . GLY B 1 283 ? 1.705 -16.609 -9.242 1 95.38 283 GLY B N 1
ATOM 6152 C CA . GLY B 1 283 ? 2.203 -15.523 -8.406 1 95.38 283 GLY B CA 1
ATOM 6153 C C . GLY B 1 283 ? 1.182 -15.023 -7.402 1 95.38 283 GLY B C 1
ATOM 6154 O O . GLY B 1 283 ? 1.538 -14.383 -6.418 1 95.38 283 GLY B O 1
ATOM 6155 N N . ARG B 1 284 ? -0.027 -15.359 -7.578 1 93.44 284 ARG B N 1
ATOM 6156 C CA . ARG B 1 284 ? -1.057 -14.875 -6.664 1 93.44 284 ARG B CA 1
ATOM 6157 C C . ARG B 1 284 ? -1.37 -15.914 -5.594 1 93.44 284 ARG B C 1
ATOM 6159 O O . ARG B 1 284 ? -2.293 -15.734 -4.797 1 93.44 284 ARG B O 1
ATOM 6166 N N . GLY B 1 285 ? -0.606 -16.938 -5.578 1 96.06 285 GLY B N 1
ATOM 6167 C CA . GLY B 1 285 ? -0.738 -17.953 -4.547 1 96.06 285 GLY B CA 1
ATOM 6168 C C . GLY B 1 285 ? -0.082 -17.562 -3.234 1 96.06 285 GLY B C 1
ATOM 6169 O O . GLY B 1 285 ? 0.649 -16.562 -3.174 1 96.06 285 GLY B O 1
ATOM 6170 N N . PHE B 1 286 ? -0.508 -18.25 -2.188 1 97.44 286 PHE B N 1
ATOM 6171 C CA . PHE B 1 286 ? 0.06 -18.125 -0.85 1 97.44 286 PHE B CA 1
ATOM 6172 C C . PHE B 1 286 ? -0.089 -16.688 -0.336 1 97.44 286 PHE B C 1
ATOM 6174 O O . PHE B 1 286 ? 0.83 -16.156 0.281 1 97.44 286 PHE B O 1
ATOM 6181 N N . GLY B 1 287 ? -1.185 -16.156 -0.657 1 95.12 287 GLY B N 1
ATOM 6182 C CA . GLY B 1 287 ? -1.488 -14.805 -0.188 1 95.12 287 GLY B CA 1
ATOM 6183 C C . GLY B 1 287 ? -1.998 -14.773 1.241 1 95.12 287 GLY B C 1
ATOM 6184 O O . GLY B 1 287 ? -1.74 -13.82 1.977 1 95.12 287 GLY B O 1
ATOM 6185 N N . ARG B 1 288 ? -2.74 -15.82 1.624 1 95.06 288 ARG B N 1
ATOM 6186 C CA . ARG B 1 288 ? -3.307 -15.898 2.967 1 95.06 288 ARG B CA 1
ATOM 6187 C C . ARG B 1 288 ? -3.23 -17.312 3.512 1 95.06 288 ARG B C 1
ATOM 6189 O O . ARG B 1 288 ? -3.807 -18.25 2.936 1 95.06 288 ARG B O 1
ATOM 6196 N N . HIS B 1 289 ? -2.561 -17.406 4.656 1 97.06 289 HIS B N 1
ATOM 6197 C CA . HIS B 1 289 ? -2.566 -18.688 5.344 1 97.06 289 HIS B CA 1
ATOM 6198 C C . HIS B 1 289 ? -3.773 -18.812 6.266 1 97.06 289 HIS B C 1
ATOM 6200 O O . HIS B 1 289 ? -4.168 -19.922 6.633 1 97.06 289 HIS B O 1
ATOM 6206 N N . SER B 1 290 ? -4.41 -17.719 6.582 1 95.56 290 SER B N 1
ATOM 6207 C CA . SER B 1 290 ? -5.477 -17.656 7.578 1 95.56 290 SER B CA 1
ATOM 6208 C C . SER B 1 290 ? -6.84 -17.922 6.945 1 95.56 290 SER B C 1
ATOM 6210 O O . SER B 1 290 ? -7.848 -18.016 7.645 1 95.56 290 SER B O 1
ATOM 6212 N N . HIS B 1 291 ? -6.855 -17.984 5.617 1 94.75 291 HIS B N 1
ATOM 6213 C CA . HIS B 1 291 ? -8.117 -18.156 4.91 1 94.75 291 HIS B CA 1
ATOM 6214 C C . HIS B 1 291 ? -8.016 -19.25 3.852 1 94.75 291 HIS B C 1
ATOM 6216 O O . HIS B 1 291 ? -7.059 -19.266 3.07 1 94.75 291 HIS B O 1
ATOM 6222 N N . ASP B 1 292 ? -8.93 -20.141 3.844 1 97.19 292 ASP B N 1
ATOM 6223 C CA . ASP B 1 292 ? -9.047 -21.172 2.816 1 97.19 292 ASP B CA 1
ATOM 6224 C C . ASP B 1 292 ? -10.211 -20.875 1.866 1 97.19 292 ASP B C 1
ATOM 6226 O O . ASP B 1 292 ? -11.375 -20.969 2.252 1 97.19 292 ASP B O 1
ATOM 6230 N N . GLU B 1 293 ? -9.914 -20.656 0.644 1 95.12 293 GLU B N 1
ATOM 6231 C CA . GLU B 1 293 ? -10.945 -20.297 -0.322 1 95.12 293 GLU B CA 1
ATOM 6232 C C . GLU B 1 293 ? -11.562 -21.531 -0.97 1 95.12 293 GLU B C 1
ATOM 6234 O O . GLU B 1 293 ? -11.109 -21.969 -2.029 1 95.12 293 GLU B O 1
ATOM 6239 N N . MET B 1 294 ? -12.711 -21.938 -0.499 1 96.62 294 MET B N 1
ATOM 6240 C CA . MET B 1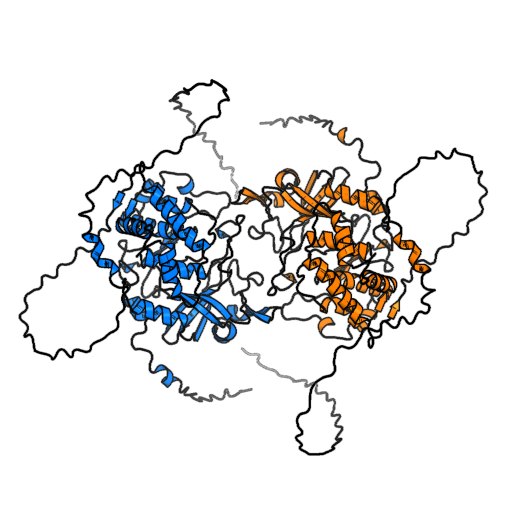 294 ? -13.328 -23.203 -0.911 1 96.62 294 MET B CA 1
ATOM 6241 C C . MET B 1 294 ? -13.875 -23.094 -2.33 1 96.62 294 MET B C 1
ATOM 6243 O O . MET B 1 294 ? -14.023 -24.109 -3.018 1 96.62 294 MET B O 1
ATOM 6247 N N . SER B 1 295 ? -14.156 -21.875 -2.781 1 94.94 295 SER B N 1
ATOM 6248 C CA . SER B 1 295 ? -14.711 -21.703 -4.121 1 94.94 295 SER B CA 1
ATOM 6249 C C . SER B 1 295 ? -13.727 -22.172 -5.188 1 94.94 295 SER B C 1
ATOM 6251 O O . SER B 1 295 ? -14.125 -22.469 -6.32 1 94.94 295 SER B O 1
ATOM 6253 N N . ILE B 1 296 ? -12.453 -22.25 -4.867 1 97.12 296 ILE B N 1
ATOM 6254 C CA . ILE B 1 296 ? -11.453 -22.75 -5.812 1 97.12 296 ILE B CA 1
ATOM 6255 C C . ILE B 1 296 ? -11.742 -24.203 -6.164 1 97.12 296 ILE B C 1
ATOM 6257 O O . ILE B 1 296 ? -11.477 -24.641 -7.285 1 97.12 296 ILE B O 1
ATOM 6261 N N . LEU B 1 297 ? -12.398 -24.969 -5.285 1 97.62 297 LEU B N 1
ATOM 6262 C CA . LEU B 1 297 ? -12.656 -26.391 -5.457 1 97.62 297 LEU B CA 1
ATOM 6263 C C . LEU B 1 297 ? -13.977 -26.625 -6.18 1 97.62 297 LEU B C 1
ATOM 6265 O O . LEU B 1 297 ? -14.414 -27.766 -6.32 1 97.62 297 LEU B O 1
ATOM 6269 N N . THR B 1 298 ? -14.555 -25.594 -6.688 1 97 298 THR B N 1
ATOM 6270 C CA . THR B 1 298 ? -15.867 -25.703 -7.301 1 97 298 THR B CA 1
ATOM 6271 C C . THR B 1 298 ? -15.836 -26.688 -8.469 1 97 298 THR B C 1
ATOM 6273 O O . THR B 1 298 ? -16.75 -27.5 -8.633 1 97 298 THR B O 1
ATOM 6276 N N . PRO B 1 299 ? -14.805 -26.641 -9.352 1 96.88 299 PRO B N 1
ATOM 6277 C CA . PRO B 1 299 ? -14.773 -27.641 -10.422 1 96.88 299 PRO B CA 1
ATOM 6278 C C . PRO B 1 299 ? -14.789 -29.078 -9.898 1 96.88 299 PRO B C 1
ATOM 6280 O O . PRO B 1 299 ? -15.477 -29.938 -10.461 1 96.88 299 PRO B O 1
ATOM 6283 N N . LEU B 1 300 ? -14.047 -29.328 -8.852 1 96.44 300 LEU B N 1
ATOM 6284 C CA . LEU B 1 300 ? -14.047 -30.656 -8.25 1 96.44 300 LEU B CA 1
ATOM 6285 C C . LEU B 1 300 ? -15.422 -31 -7.676 1 96.44 300 LEU B C 1
ATOM 6287 O O . LEU B 1 300 ? -15.93 -32.094 -7.887 1 96.44 300 LEU B O 1
ATOM 6291 N N . ARG B 1 301 ? -16 -30.094 -7.008 1 95.19 301 ARG B N 1
ATOM 6292 C CA . ARG B 1 301 ? -17.297 -30.297 -6.359 1 95.19 301 ARG B CA 1
ATOM 6293 C C . ARG B 1 301 ? -18.391 -30.531 -7.387 1 95.19 301 ARG B C 1
ATOM 6295 O O . ARG B 1 301 ? -19.266 -31.375 -7.195 1 95.19 301 ARG B O 1
ATOM 6302 N N . GLN B 1 302 ? -18.312 -29.766 -8.43 1 95.81 302 GLN B N 1
ATOM 6303 C CA . GLN B 1 302 ? -19.391 -29.812 -9.414 1 95.81 302 GLN B CA 1
ATOM 6304 C C . GLN B 1 302 ? -19.219 -31 -10.352 1 95.81 302 GLN B C 1
ATOM 6306 O O . GLN B 1 302 ? -20.203 -31.594 -10.789 1 95.81 302 GLN B O 1
ATOM 6311 N N . CYS B 1 303 ? -18.016 -31.391 -10.703 1 94.94 303 CYS B N 1
ATOM 6312 C CA . CYS B 1 303 ? -17.781 -32.438 -11.703 1 94.94 303 CYS B CA 1
ATOM 6313 C C . CYS B 1 303 ? -17.656 -33.812 -11.039 1 94.94 303 CYS B C 1
ATOM 6315 O O . CYS B 1 303 ? -17.844 -34.844 -11.695 1 94.94 303 CYS B O 1
ATOM 6317 N N . CYS B 1 304 ? -17.172 -33.875 -9.836 1 93.69 304 CYS B N 1
ATOM 6318 C CA . CYS B 1 304 ? -17.109 -35.094 -9.016 1 93.69 304 CYS B CA 1
ATOM 6319 C C . CYS B 1 304 ? -16.25 -36.156 -9.695 1 93.69 304 CYS B C 1
ATOM 6321 O O . CYS B 1 304 ? -16.625 -37.312 -9.703 1 93.69 304 CYS B O 1
ATOM 6323 N N . ILE B 1 305 ? -15.227 -35.75 -10.344 1 94.19 305 ILE B N 1
ATOM 6324 C CA . ILE B 1 305 ? -14.266 -36.656 -10.938 1 94.19 305 ILE B CA 1
ATOM 6325 C C . ILE B 1 305 ? -12.852 -36.281 -10.508 1 94.19 305 ILE B C 1
ATOM 6327 O O . ILE B 1 305 ? -12.57 -35.125 -10.25 1 94.19 305 ILE B O 1
ATOM 6331 N N . ILE B 1 306 ? -11.984 -37.25 -10.359 1 94.88 306 ILE B N 1
ATOM 6332 C CA . ILE B 1 306 ? -10.586 -37.031 -10.008 1 94.88 306 ILE B CA 1
ATOM 6333 C C . ILE B 1 306 ? -9.727 -38.188 -10.531 1 94.88 306 ILE B C 1
ATOM 6335 O O . ILE B 1 306 ? -10.203 -39.312 -10.641 1 94.88 306 ILE B O 1
ATOM 6339 N N . LYS B 1 307 ? -8.539 -37.875 -10.93 1 94.38 307 LYS B N 1
ATOM 6340 C CA . LYS B 1 307 ? -7.605 -38.938 -11.266 1 94.38 307 LYS B CA 1
ATOM 6341 C C . LYS B 1 307 ? -7.289 -39.781 -10.047 1 94.38 307 LYS B C 1
ATOM 6343 O O . LYS B 1 307 ? -7.047 -39.281 -8.961 1 94.38 307 LYS B O 1
ATOM 6348 N N . LYS B 1 308 ? -7.277 -41.094 -10.289 1 94.25 308 LYS B N 1
ATOM 6349 C CA . LYS B 1 308 ? -6.945 -42 -9.203 1 94.25 308 LYS B CA 1
ATOM 6350 C C . LYS B 1 308 ? -5.547 -41.719 -8.656 1 94.25 308 LYS B C 1
ATOM 6352 O O . LYS B 1 308 ? -5.328 -41.75 -7.445 1 94.25 308 LYS B O 1
ATOM 6357 N N . SER B 1 309 ? -4.609 -41.5 -9.547 1 94.19 309 SER B N 1
ATOM 6358 C CA . SER B 1 309 ? -3.234 -41.219 -9.141 1 94.19 309 SER B CA 1
ATOM 6359 C C . SER B 1 309 ? -3.152 -39.969 -8.258 1 94.19 309 SER B C 1
ATOM 6361 O O . SER B 1 309 ? -2.422 -39.969 -7.266 1 94.19 309 SER B O 1
ATOM 6363 N N . THR B 1 310 ? -3.904 -38.938 -8.625 1 96.19 310 THR B N 1
ATOM 6364 C CA . THR B 1 310 ? -3.92 -37.719 -7.836 1 96.19 310 THR B CA 1
ATOM 6365 C C . THR B 1 310 ? -4.527 -37.969 -6.457 1 96.19 310 THR B C 1
ATOM 6367 O O . THR B 1 310 ? -3.98 -37.531 -5.445 1 96.19 310 THR B O 1
ATOM 6370 N N . PHE B 1 311 ? -5.625 -38.719 -6.453 1 96 311 PHE B N 1
ATOM 6371 C CA . PHE B 1 311 ? -6.297 -39 -5.195 1 96 311 PHE B CA 1
ATOM 6372 C C . PHE B 1 311 ? -5.375 -39.781 -4.254 1 96 311 PHE B C 1
ATOM 6374 O O . PHE B 1 311 ? -5.262 -39.438 -3.074 1 96 311 PHE B O 1
ATOM 6381 N N . LEU B 1 312 ? -4.719 -40.75 -4.793 1 96.44 312 LEU B N 1
ATOM 6382 C CA . LEU B 1 312 ? -3.814 -41.594 -3.996 1 96.44 312 LEU B CA 1
ATOM 6383 C C . LEU B 1 312 ? -2.646 -40.75 -3.473 1 96.44 312 LEU B C 1
ATOM 6385 O O . LEU B 1 312 ? -2.213 -40.938 -2.332 1 96.44 312 LEU B O 1
ATOM 6389 N N . ARG B 1 313 ? -2.158 -39.906 -4.301 1 97.38 313 ARG B N 1
ATOM 6390 C CA . ARG B 1 313 ? -1.078 -39 -3.887 1 97.38 313 ARG B CA 1
ATOM 6391 C C . ARG B 1 313 ? -1.518 -38.125 -2.73 1 97.38 313 ARG B C 1
ATOM 6393 O O . ARG B 1 313 ? -0.769 -37.938 -1.77 1 97.38 313 ARG B O 1
ATOM 6400 N N . LEU B 1 314 ? -2.676 -37.562 -2.801 1 97.94 314 LEU B N 1
ATOM 6401 C CA . LEU B 1 314 ? -3.211 -36.688 -1.746 1 97.94 314 LEU B CA 1
ATOM 6402 C C . LEU B 1 314 ? -3.377 -37.469 -0.447 1 97.94 314 LEU B C 1
ATOM 6404 O O . LEU B 1 314 ? -3.055 -36.969 0.631 1 97.94 314 LEU B O 1
ATOM 6408 N N . GLN B 1 315 ? -3.816 -38.656 -0.579 1 97.25 315 GLN B N 1
ATOM 6409 C CA . GLN B 1 315 ? -3.975 -39.5 0.595 1 97.25 315 GLN B CA 1
ATOM 6410 C C . GLN B 1 315 ? -2.631 -39.781 1.262 1 97.25 315 GLN B C 1
ATOM 6412 O O . GLN B 1 315 ? -2.52 -39.75 2.488 1 97.25 315 GLN B O 1
ATOM 6417 N N . LEU B 1 316 ? -1.697 -40.062 0.426 1 98.06 316 LEU B N 1
ATOM 6418 C CA . LEU B 1 316 ? -0.359 -40.344 0.938 1 98.06 316 LEU B CA 1
ATOM 6419 C C . LEU B 1 316 ? 0.184 -39.125 1.704 1 98.06 316 LEU B C 1
ATOM 6421 O O . LEU B 1 316 ? 0.736 -39.281 2.797 1 98.06 316 LEU B O 1
ATOM 6425 N N . LEU B 1 317 ? -0.019 -37.969 1.198 1 98.56 317 LEU B N 1
ATOM 6426 C CA . LEU B 1 317 ? 0.533 -36.75 1.756 1 98.56 317 LEU B CA 1
ATOM 6427 C C . LEU B 1 317 ? -0.207 -36.344 3.027 1 98.56 317 LEU B C 1
ATOM 6429 O O . LEU B 1 317 ? 0.213 -35.406 3.732 1 98.56 317 LEU B O 1
ATOM 6433 N N . ALA B 1 318 ? -1.264 -37 3.305 1 97.81 318 ALA B N 1
ATOM 6434 C CA . ALA B 1 318 ? -2.021 -36.719 4.523 1 97.81 318 ALA B CA 1
ATOM 6435 C C . ALA B 1 318 ? -1.587 -37.656 5.66 1 97.81 318 ALA B C 1
ATOM 6437 O O . ALA B 1 318 ? -1.995 -37.469 6.809 1 97.81 318 ALA B O 1
ATOM 6438 N N . THR B 1 319 ? -0.732 -38.562 5.383 1 97.38 319 THR B N 1
ATOM 6439 C CA . THR B 1 319 ? -0.264 -39.469 6.41 1 97.38 319 THR B CA 1
ATOM 6440 C C . THR B 1 319 ? 0.868 -38.844 7.223 1 97.38 319 THR B C 1
ATOM 6442 O O . THR B 1 319 ? 1.57 -37.969 6.738 1 97.38 319 THR B O 1
ATOM 6445 N N . GLU B 1 320 ? 1.162 -39.312 8.406 1 94.62 320 GLU B N 1
ATOM 6446 C CA . GLU B 1 320 ? 2.1 -38.75 9.359 1 94.62 320 GLU B CA 1
ATOM 6447 C C . GLU B 1 320 ? 3.529 -38.781 8.82 1 94.62 320 GLU B C 1
ATOM 6449 O O . GLU B 1 320 ? 4.262 -37.781 8.914 1 94.62 320 GLU B O 1
ATOM 6454 N N . PRO B 1 321 ? 3.949 -39.844 8.211 1 94.94 321 PRO B N 1
ATOM 6455 C CA . PRO B 1 321 ? 5.332 -39.875 7.73 1 94.94 321 PRO B CA 1
ATOM 6456 C C . PRO B 1 321 ? 5.555 -38.969 6.508 1 94.94 321 PRO B C 1
ATOM 6458 O O . PRO B 1 321 ? 6.688 -38.594 6.223 1 94.94 321 PRO B O 1
ATOM 6461 N N . TYR B 1 322 ? 4.473 -38.656 5.789 1 96.88 322 TYR B N 1
ATOM 6462 C CA . TYR B 1 322 ? 4.605 -37.906 4.547 1 96.88 322 TYR B CA 1
ATOM 6463 C C . TYR B 1 322 ? 3.725 -36.656 4.562 1 96.88 322 TYR B C 1
ATOM 6465 O O . TYR B 1 322 ? 3.174 -36.25 3.531 1 96.88 322 TYR B O 1
ATOM 6473 N N . ARG B 1 323 ? 3.631 -36.125 5.766 1 98 323 ARG B N 1
ATOM 6474 C CA . ARG B 1 323 ? 2.793 -34.938 5.863 1 98 323 ARG B CA 1
ATOM 6475 C C . ARG B 1 323 ? 3.221 -33.875 4.848 1 98 323 ARG B C 1
ATOM 6477 O O . ARG B 1 323 ? 4.41 -33.594 4.715 1 98 323 ARG B O 1
ATOM 6484 N N . LEU B 1 324 ? 2.273 -33.344 4.18 1 98.81 324 LEU B N 1
ATOM 6485 C CA . LEU B 1 324 ? 2.541 -32.438 3.084 1 98.81 324 LEU B CA 1
ATOM 6486 C C . LEU B 1 324 ? 3.436 -31.281 3.543 1 98.81 324 LEU B C 1
ATOM 6488 O O . LEU B 1 324 ? 4.379 -30.906 2.844 1 98.81 324 LEU B O 1
ATOM 6492 N N . SER B 1 325 ? 3.174 -30.672 4.723 1 98.69 325 SER B N 1
ATOM 6493 C CA . SER B 1 325 ? 3.982 -29.578 5.25 1 98.69 325 SER B CA 1
ATOM 6494 C C . SER B 1 325 ? 5.441 -29.984 5.406 1 98.69 325 SER B C 1
ATOM 6496 O O . SER B 1 325 ? 6.352 -29.234 5.051 1 98.69 325 SER B O 1
ATOM 6498 N N . ASP B 1 326 ? 5.648 -31.172 5.867 1 98.56 326 ASP B N 1
ATOM 6499 C CA . ASP B 1 326 ? 7 -31.672 6.082 1 98.56 326 ASP B CA 1
ATOM 6500 C C . ASP B 1 326 ? 7.73 -31.875 4.758 1 98.56 326 ASP B C 1
ATOM 6502 O O . ASP B 1 326 ? 8.891 -31.484 4.609 1 98.56 326 ASP B O 1
ATOM 6506 N N . VAL B 1 327 ? 7.039 -32.5 3.844 1 98.62 327 VAL B N 1
ATOM 6507 C CA . VAL B 1 327 ? 7.633 -32.781 2.535 1 98.62 327 VAL B CA 1
ATOM 6508 C C . VAL B 1 327 ? 7.922 -31.453 1.828 1 98.62 327 VAL B C 1
ATOM 6510 O O . VAL B 1 327 ? 8.969 -31.281 1.199 1 98.62 327 VAL B O 1
ATOM 6513 N N . MET B 1 328 ? 6.996 -30.531 1.928 1 98.81 328 MET B N 1
ATOM 6514 C CA . MET B 1 328 ? 7.176 -29.203 1.329 1 98.81 328 MET B CA 1
ATOM 6515 C C . MET B 1 328 ? 8.359 -28.484 1.96 1 98.81 328 MET B C 1
ATOM 6517 O O . MET B 1 328 ? 9.164 -27.875 1.256 1 98.81 328 MET B O 1
ATOM 6521 N N . ARG B 1 329 ? 8.43 -28.516 3.26 1 98.19 329 ARG B N 1
ATOM 6522 C CA . ARG B 1 329 ? 9.539 -27.906 3.984 1 98.19 329 ARG B CA 1
ATOM 6523 C C . ARG B 1 329 ? 10.875 -28.453 3.492 1 98.19 329 ARG B C 1
ATOM 6525 O O . ARG B 1 329 ? 11.812 -27.688 3.234 1 98.19 329 ARG B O 1
ATOM 6532 N N . GLU B 1 330 ? 10.938 -29.688 3.35 1 98 330 GLU B N 1
ATOM 6533 C CA . GLU B 1 330 ? 12.156 -30.344 2.891 1 98 330 GLU B CA 1
ATOM 6534 C C . GLU B 1 330 ? 12.492 -29.953 1.455 1 98 330 GLU B C 1
ATOM 6536 O O . GLU B 1 330 ? 13.648 -29.656 1.139 1 98 330 GLU B O 1
ATOM 6541 N N . SER B 1 331 ? 11.516 -30 0.609 1 97.69 331 SER B N 1
ATOM 6542 C CA . SER B 1 331 ? 11.727 -29.656 -0.792 1 97.69 331 SER B CA 1
ATOM 6543 C C . SER B 1 331 ? 12.211 -28.219 -0.935 1 97.69 331 SER B C 1
ATOM 6545 O O . SER B 1 331 ? 13.148 -27.938 -1.684 1 97.69 331 SER B O 1
ATOM 6547 N N . LEU B 1 332 ? 11.625 -27.281 -0.185 1 98.44 332 LEU B N 1
ATOM 6548 C CA . LEU B 1 332 ? 11.938 -25.859 -0.279 1 98.44 332 LEU B CA 1
ATOM 6549 C C . LEU B 1 332 ? 13.289 -25.562 0.351 1 98.44 332 LEU B C 1
ATOM 6551 O O . LEU B 1 332 ? 13.891 -24.516 0.068 1 98.44 332 LEU B O 1
ATOM 6555 N N . ALA B 1 333 ? 13.742 -26.406 1.227 1 97.88 333 ALA B N 1
ATOM 6556 C CA . ALA B 1 333 ? 15.023 -26.203 1.91 1 97.88 333 ALA B CA 1
ATOM 6557 C C . ALA B 1 333 ? 16.172 -26.188 0.917 1 97.88 333 ALA B C 1
ATOM 6559 O O . ALA B 1 333 ? 17.234 -25.609 1.197 1 97.88 333 ALA B O 1
ATOM 6560 N N . SER B 1 334 ? 16 -26.75 -0.271 1 95.25 334 SER B N 1
ATOM 6561 C CA . SER B 1 334 ? 17.047 -26.797 -1.28 1 95.25 334 SER B CA 1
ATOM 6562 C C . SER B 1 334 ? 17.125 -25.5 -2.082 1 95.25 334 SER B C 1
ATOM 6564 O O . SER B 1 334 ? 18.078 -25.281 -2.828 1 95.25 334 SER B O 1
ATOM 6566 N N . ASP B 1 335 ? 16.156 -24.688 -1.991 1 98 335 ASP B N 1
ATOM 6567 C CA . ASP B 1 335 ? 16.125 -23.438 -2.746 1 98 335 ASP B CA 1
ATOM 6568 C C . ASP B 1 335 ? 17.094 -22.406 -2.146 1 98 335 ASP B C 1
ATOM 6570 O O . ASP B 1 335 ? 17.219 -22.312 -0.924 1 98 335 ASP B O 1
ATOM 6574 N N . PRO B 1 336 ? 17.734 -21.609 -2.955 1 97.94 336 PRO B N 1
ATOM 6575 C CA . PRO B 1 336 ? 18.688 -20.609 -2.461 1 97.94 336 PRO B CA 1
ATOM 6576 C C . PRO B 1 336 ? 18.047 -19.562 -1.563 1 97.94 336 PRO B C 1
ATOM 6578 O O . PRO B 1 336 ? 18.734 -18.906 -0.783 1 97.94 336 PRO B O 1
ATOM 6581 N N . LEU B 1 337 ? 16.719 -19.359 -1.647 1 97.88 337 LEU B N 1
ATOM 6582 C CA . LEU B 1 337 ? 16.047 -18.328 -0.866 1 97.88 337 LEU B CA 1
ATOM 6583 C C . LEU B 1 337 ? 15.375 -18.938 0.362 1 97.88 337 LEU B C 1
ATOM 6585 O O . LEU B 1 337 ? 14.508 -18.312 0.973 1 97.88 337 LEU B O 1
ATOM 6589 N N . SER B 1 338 ? 15.727 -20.125 0.732 1 97.56 338 SER B N 1
ATOM 6590 C CA . SER B 1 338 ? 15.133 -20.766 1.902 1 97.56 338 SER B CA 1
ATOM 6591 C C . SER B 1 338 ? 15.336 -19.922 3.156 1 97.56 338 SER B C 1
ATOM 6593 O O . SER B 1 338 ? 16.422 -19.391 3.387 1 97.56 338 SER B O 1
ATOM 6595 N N . PRO B 1 339 ? 14.234 -19.828 3.977 1 97.56 339 PRO B N 1
ATOM 6596 C CA . PRO B 1 339 ? 12.891 -20.391 3.812 1 97.56 339 PRO B CA 1
ATOM 6597 C C . PRO B 1 339 ? 12.039 -19.609 2.816 1 97.56 339 PRO B C 1
ATOM 6599 O O . PRO B 1 339 ? 12.031 -18.375 2.834 1 97.56 339 PRO B O 1
ATOM 6602 N N . VAL B 1 340 ? 11.32 -20.281 2.006 1 98.25 340 VAL B N 1
ATOM 6603 C CA . VAL B 1 340 ? 10.523 -19.703 0.938 1 98.25 340 VAL B CA 1
ATOM 6604 C C . VAL B 1 340 ? 9.109 -19.406 1.447 1 98.25 340 VAL B C 1
ATOM 6606 O O . VAL B 1 340 ? 8.516 -18.391 1.104 1 98.25 340 VAL B O 1
ATOM 6609 N N . LEU B 1 341 ? 8.578 -20.297 2.287 1 98.31 341 LEU B N 1
ATOM 6610 C CA . LEU B 1 341 ? 7.262 -20.141 2.895 1 98.31 341 LEU B CA 1
ATOM 6611 C C . LEU B 1 341 ? 7.371 -20.062 4.414 1 98.31 341 LEU B C 1
ATOM 6613 O O . LEU B 1 341 ? 8.25 -20.688 5.012 1 98.31 341 LEU B O 1
ATOM 6617 N N . SER B 1 342 ? 6.488 -19.312 5.02 1 97.38 342 SER B N 1
ATOM 6618 C CA . SER B 1 342 ? 6.395 -19.312 6.477 1 97.38 342 SER B CA 1
ATOM 6619 C C . SER B 1 342 ? 5.789 -20.609 6.992 1 97.38 342 SER B C 1
ATOM 6621 O O . SER B 1 342 ? 5.117 -21.328 6.246 1 97.38 342 SER B O 1
ATOM 6623 N N . GLU B 1 343 ? 5.996 -20.859 8.266 1 97.88 343 GLU B N 1
ATOM 6624 C CA . GLU B 1 343 ? 5.422 -22.047 8.906 1 97.88 343 GLU B CA 1
ATOM 6625 C C . GLU B 1 343 ? 3.898 -22.016 8.844 1 97.88 343 GLU B C 1
ATOM 6627 O O . GLU B 1 343 ? 3.26 -23.062 8.695 1 97.88 343 GLU B O 1
ATOM 6632 N N . ALA B 1 344 ? 3.332 -20.859 8.906 1 98.12 344 ALA B N 1
ATOM 6633 C CA . ALA B 1 344 ? 1.878 -20.719 8.844 1 98.12 344 ALA B CA 1
ATOM 6634 C C . ALA B 1 344 ? 1.341 -21.203 7.5 1 98.12 344 ALA B C 1
ATOM 6636 O O . ALA B 1 344 ? 0.289 -21.844 7.434 1 98.12 344 ALA B O 1
ATOM 6637 N N . HIS B 1 345 ? 2.074 -20.875 6.473 1 98.5 345 HIS B N 1
ATOM 6638 C CA . HIS B 1 345 ? 1.652 -21.344 5.156 1 98.5 345 HIS B CA 1
ATOM 6639 C C . HIS B 1 345 ? 1.81 -22.844 5.02 1 98.5 345 HIS B C 1
ATOM 6641 O O . HIS B 1 345 ? 0.993 -23.5 4.371 1 98.5 345 HIS B O 1
ATOM 6647 N N . LEU B 1 346 ? 2.844 -23.406 5.621 1 98.62 346 LEU B N 1
ATOM 6648 C CA . LEU B 1 346 ? 3.039 -24.844 5.594 1 98.62 346 LEU B CA 1
ATOM 6649 C C . LEU B 1 346 ? 1.915 -25.562 6.336 1 98.62 346 LEU B C 1
ATOM 6651 O O . LEU B 1 346 ? 1.387 -26.562 5.855 1 98.62 346 LEU B O 1
ATOM 6655 N N . GLU B 1 347 ? 1.543 -25.016 7.406 1 98.44 347 GLU B N 1
ATOM 6656 C CA . GLU B 1 347 ? 0.427 -25.578 8.164 1 98.44 347 GLU B CA 1
ATOM 6657 C C . GLU B 1 347 ? -0.879 -25.484 7.379 1 98.44 347 GLU B C 1
ATOM 6659 O O . GLU B 1 347 ? -1.725 -26.375 7.453 1 98.44 347 GLU B O 1
ATOM 6664 N N . ALA B 1 348 ? -0.991 -24.406 6.703 1 98.69 348 ALA B N 1
ATOM 6665 C CA . ALA B 1 348 ? -2.195 -24.219 5.898 1 98.69 348 ALA B CA 1
ATOM 6666 C C . ALA B 1 348 ? -2.301 -25.281 4.809 1 98.69 348 ALA B C 1
ATOM 6668 O O . ALA B 1 348 ? -3.402 -25.703 4.445 1 98.69 348 ALA B O 1
ATOM 6669 N N . LEU B 1 349 ? -1.185 -25.703 4.293 1 98.88 349 LEU B N 1
ATOM 6670 C CA . LEU B 1 349 ? -1.198 -26.766 3.291 1 98.88 349 LEU B CA 1
ATOM 6671 C C . LEU B 1 349 ? -1.838 -28.031 3.848 1 98.88 349 LEU B C 1
ATOM 6673 O O . LEU B 1 349 ? -2.664 -28.672 3.182 1 98.88 349 LEU B O 1
ATOM 6677 N N . ASP B 1 350 ? -1.464 -28.406 5.035 1 98.75 350 ASP B N 1
ATOM 6678 C CA . ASP B 1 350 ? -2.039 -29.578 5.668 1 98.75 350 ASP B CA 1
ATOM 6679 C C . ASP B 1 350 ? -3.541 -29.422 5.887 1 98.75 350 ASP B C 1
ATOM 6681 O O . ASP B 1 350 ? -4.316 -30.328 5.625 1 98.75 350 ASP B O 1
ATOM 6685 N N . ARG B 1 351 ? -3.871 -28.281 6.398 1 98.75 351 ARG B N 1
ATOM 6686 C CA . ARG B 1 351 ? -5.277 -28 6.645 1 98.75 351 ARG B CA 1
ATOM 6687 C C . ARG B 1 351 ? -6.09 -28.078 5.355 1 98.75 351 ARG B C 1
ATOM 6689 O O . ARG B 1 351 ? -7.156 -28.688 5.324 1 98.75 351 ARG B O 1
ATOM 6696 N N . ARG B 1 352 ? -5.598 -27.547 4.312 1 98.81 352 ARG B N 1
ATOM 6697 C CA . ARG B 1 352 ? -6.301 -27.516 3.031 1 98.81 352 ARG B CA 1
ATOM 6698 C C . ARG B 1 352 ? -6.363 -28.906 2.408 1 98.81 352 ARG B C 1
ATOM 6700 O O . ARG B 1 352 ? -7.367 -29.281 1.794 1 98.81 352 ARG B O 1
ATOM 6707 N N . LEU B 1 353 ? -5.27 -29.609 2.541 1 98.81 353 LEU B N 1
ATOM 6708 C CA . LEU B 1 353 ? -5.273 -30.984 2.045 1 98.81 353 LEU B CA 1
ATOM 6709 C C . LEU B 1 353 ? -6.375 -31.797 2.713 1 98.81 353 LEU B C 1
ATOM 6711 O O . LEU B 1 353 ? -7.078 -32.562 2.047 1 98.81 353 LEU B O 1
ATOM 6715 N N . LYS B 1 354 ? -6.566 -31.672 3.979 1 97.88 354 LYS B N 1
ATOM 6716 C CA . LYS B 1 354 ? -7.625 -32.375 4.703 1 97.88 354 LYS B CA 1
ATOM 6717 C C . LYS B 1 354 ? -9 -31.969 4.184 1 97.88 354 LYS B C 1
ATOM 6719 O O . LYS B 1 354 ? -9.906 -32.812 4.102 1 97.88 354 LYS B O 1
ATOM 6724 N N . LYS B 1 355 ? -9.117 -30.75 3.844 1 97.94 355 LYS B N 1
ATOM 6725 C CA . LYS B 1 355 ? -10.391 -30.281 3.316 1 97.94 355 LYS B CA 1
ATOM 6726 C C . LYS B 1 355 ? -10.688 -30.906 1.955 1 97.94 355 LYS B C 1
ATOM 6728 O O . LYS B 1 355 ? -11.844 -31.219 1.652 1 97.94 355 LYS B O 1
ATOM 6733 N N . ILE B 1 356 ? -9.68 -31.016 1.165 1 97.94 356 ILE B N 1
ATOM 6734 C CA . ILE B 1 356 ? -9.867 -31.688 -0.114 1 97.94 356 ILE B CA 1
ATOM 6735 C C . ILE B 1 356 ? -10.328 -33.125 0.122 1 97.94 356 ILE B C 1
ATOM 6737 O O . ILE B 1 356 ? -11.312 -33.562 -0.473 1 97.94 356 ILE B O 1
ATOM 6741 N N . LEU B 1 357 ? -9.656 -33.844 0.994 1 96.88 357 LEU B N 1
ATOM 6742 C CA . LEU B 1 357 ? -9.938 -35.25 1.244 1 96.88 357 LEU B CA 1
ATOM 6743 C C . LEU B 1 357 ? -11.328 -35.438 1.85 1 96.88 357 LEU B C 1
ATOM 6745 O O . LEU B 1 357 ? -12.008 -36.406 1.587 1 96.88 357 LEU B O 1
ATOM 6749 N N . ALA B 1 358 ? -11.75 -34.469 2.57 1 95.12 358 ALA B N 1
ATOM 6750 C CA . ALA B 1 358 ? -13.07 -34.5 3.195 1 95.12 358 ALA B CA 1
ATOM 6751 C C . ALA B 1 358 ? -14.18 -34.469 2.146 1 95.12 358 ALA B C 1
ATOM 6753 O O . ALA B 1 358 ? -15.305 -34.906 2.402 1 95.12 358 ALA B O 1
ATOM 6754 N N . MET B 1 359 ? -13.852 -33.969 1.005 1 93.38 359 MET B N 1
ATOM 6755 C CA . MET B 1 359 ? -14.859 -33.875 -0.05 1 93.38 359 MET B CA 1
ATOM 6756 C C . MET B 1 359 ? -15.188 -35.25 -0.609 1 93.38 359 MET B C 1
ATOM 6758 O O . MET B 1 359 ? -16.234 -35.438 -1.244 1 93.38 359 MET B O 1
ATOM 6762 N N . PHE B 1 360 ? -14.375 -36.25 -0.382 1 90.94 360 PHE B N 1
ATOM 6763 C CA . PHE B 1 360 ? -14.555 -37.562 -0.948 1 90.94 360 PHE B CA 1
ATOM 6764 C C . PHE B 1 360 ? -15.25 -38.5 0.049 1 90.94 360 PHE B C 1
ATOM 6766 O O . PHE B 1 360 ? -15.492 -39.656 -0.248 1 90.94 360 PHE B O 1
ATOM 6773 N N . ILE B 1 361 ? -15.555 -38.031 1.159 1 84.5 361 ILE B N 1
ATOM 6774 C CA . ILE B 1 361 ? -16.266 -38.812 2.16 1 84.5 361 ILE B CA 1
ATOM 6775 C C . ILE B 1 361 ? -17.75 -38.875 1.812 1 84.5 361 ILE B C 1
ATOM 6777 O O . ILE B 1 361 ? -18.344 -37.844 1.452 1 84.5 361 ILE B O 1
ATOM 6781 N N . PRO B 1 362 ? -18.312 -40.156 1.877 1 74.75 362 PRO B N 1
ATOM 6782 C CA . PRO B 1 362 ? -19.75 -40.25 1.632 1 74.75 362 PRO B CA 1
ATOM 6783 C C . PRO B 1 362 ? -20.547 -39.188 2.41 1 74.75 362 PRO B C 1
ATOM 6785 O O . PRO B 1 362 ? -20.141 -38.781 3.498 1 74.75 362 PRO B O 1
ATOM 6788 N N . PRO B 1 363 ? -21.703 -38.625 1.61 1 71.19 363 PRO B N 1
ATOM 6789 C CA . PRO B 1 363 ? -22.484 -39.281 0.552 1 71.19 363 PRO B CA 1
ATOM 6790 C C . PRO B 1 363 ? -22.078 -38.812 -0.845 1 71.19 363 PRO B C 1
ATOM 6792 O O . PRO B 1 363 ? -22.703 -39.219 -1.835 1 71.19 363 PRO B O 1
ATOM 6795 N N . ARG B 1 364 ? -21.141 -38.125 -0.887 1 70.06 364 ARG B N 1
ATOM 6796 C CA . ARG B 1 364 ? -20.781 -37.719 -2.238 1 70.06 364 ARG B CA 1
ATOM 6797 C C . ARG B 1 364 ? -20.094 -38.844 -2.998 1 70.06 364 ARG B C 1
ATOM 6799 O O . ARG B 1 364 ? -19.281 -39.562 -2.43 1 70.06 364 ARG B O 1
ATOM 6806 N N . SER B 1 365 ? -20.625 -39.062 -4.152 1 73.25 365 SER B N 1
ATOM 6807 C CA . SER B 1 365 ? -20.062 -40.125 -4.988 1 73.25 365 SER B CA 1
ATOM 6808 C C . SER B 1 365 ? -19.094 -39.562 -6.016 1 73.25 365 SER B C 1
ATOM 6810 O O . SER B 1 365 ? -19.438 -38.625 -6.762 1 73.25 365 SER B O 1
ATOM 6812 N N . PHE B 1 366 ? -17.844 -39.875 -5.867 1 80.19 366 PHE B N 1
ATOM 6813 C CA . PHE B 1 366 ? -16.828 -39.469 -6.812 1 80.19 366 PHE B CA 1
ATOM 6814 C C . PHE B 1 366 ? -16.422 -40.594 -7.738 1 80.19 366 PHE B C 1
ATOM 6816 O O . PHE B 1 366 ? -16.469 -41.75 -7.34 1 80.19 366 PHE B O 1
ATOM 6823 N N . PHE B 1 367 ? -16.172 -40.25 -9.016 1 79.62 367 PHE B N 1
ATOM 6824 C CA . PHE B 1 367 ? -15.625 -41.188 -9.969 1 79.62 367 PHE B CA 1
ATOM 6825 C C . PHE B 1 367 ? -14.109 -41.062 -10.055 1 79.62 367 PHE B C 1
ATOM 6827 O O . PHE B 1 367 ? -13.586 -39.969 -10.242 1 79.62 367 PHE B O 1
ATOM 6834 N N . PHE B 1 368 ? -13.461 -42.156 -9.75 1 77 368 PHE B N 1
ATOM 6835 C CA . PHE B 1 368 ? -12.008 -42.25 -9.836 1 77 368 PHE B CA 1
ATOM 6836 C C . PHE B 1 368 ? -11.578 -42.812 -11.18 1 77 368 PHE B C 1
ATOM 6838 O O . PHE B 1 368 ? -11.93 -43.938 -11.516 1 77 368 PHE B O 1
ATOM 6845 N N . LEU B 1 369 ? -10.953 -41.938 -12.008 1 76.19 369 LEU B N 1
ATOM 6846 C CA . LEU B 1 369 ? -10.641 -42.344 -13.367 1 76.19 369 LEU B CA 1
ATOM 6847 C C . LEU B 1 369 ? -9.133 -42.5 -13.562 1 76.19 369 LEU B C 1
ATOM 6849 O O . LEU B 1 369 ? -8.359 -41.688 -13.023 1 76.19 369 LEU B O 1
ATOM 6853 N N . ARG B 1 370 ? -8.633 -43.625 -14.148 1 66.31 370 ARG B N 1
ATOM 6854 C CA . ARG B 1 370 ? -7.227 -43.812 -14.477 1 66.31 370 ARG B CA 1
ATOM 6855 C C . ARG B 1 370 ? -6.848 -43.062 -15.75 1 66.31 370 ARG B C 1
ATOM 6857 O O . ARG B 1 370 ? -7.68 -42.875 -16.641 1 66.31 370 ARG B O 1
ATOM 6864 N N . ASN B 1 371 ? -5.766 -42.312 -15.688 1 58.5 371 ASN B N 1
ATOM 6865 C CA . ASN B 1 371 ? -5.293 -41.688 -16.906 1 58.5 371 ASN B CA 1
ATOM 6866 C C . ASN B 1 371 ? -5.359 -42.625 -18.109 1 58.5 371 ASN B C 1
ATOM 6868 O O . ASN B 1 371 ? -4.914 -43.75 -18.031 1 58.5 371 ASN B O 1
ATOM 6872 N N . PRO B 1 372 ? -6.148 -42.469 -19.125 1 45.31 372 PRO B N 1
ATOM 6873 C CA . PRO B 1 372 ? -6.016 -43.375 -20.281 1 45.31 372 PRO B CA 1
ATOM 6874 C C . PRO B 1 372 ? -4.57 -43.5 -20.75 1 45.31 372 PRO B C 1
ATOM 6876 O O . PRO B 1 372 ? -4.094 -42.688 -21.531 1 45.31 372 PRO B O 1
ATOM 6879 N N . ALA B 1 373 ? -3.686 -43.344 -20.141 1 41.09 373 ALA B N 1
ATOM 6880 C CA . ALA B 1 373 ? -2.338 -43.312 -20.703 1 41.09 373 ALA B CA 1
ATOM 6881 C C . ALA B 1 373 ? -2.121 -44.5 -21.641 1 41.09 373 ALA B C 1
ATOM 6883 O O . ALA B 1 373 ? -1.82 -44.312 -22.812 1 41.09 373 ALA B O 1
ATOM 6884 N N . ILE B 1 374 ? -0.833 -45.125 -21.344 1 36.12 374 ILE B N 1
ATOM 6885 C CA . ILE B 1 374 ? 0.371 -45.781 -21.875 1 36.12 374 ILE B CA 1
ATOM 6886 C C . ILE B 1 374 ? 0.062 -47.219 -22.281 1 36.12 374 ILE B C 1
ATOM 6888 O O . ILE B 1 374 ? -0.114 -48.094 -21.422 1 36.12 374 ILE B O 1
ATOM 6892 N N . GLU B 1 375 ? -0.821 -47.438 -23.156 1 28.17 375 GLU B N 1
ATOM 6893 C CA . GLU B 1 375 ? -0.594 -48.75 -23.766 1 28.17 375 GLU B CA 1
ATOM 6894 C C . GLU B 1 375 ? 0.893 -48.969 -24.016 1 28.17 375 GLU B C 1
ATOM 6896 O O . GLU B 1 375 ? 1.552 -48.188 -24.703 1 28.17 375 GLU B O 1
ATOM 6901 N N . SER B 1 376 ? 1.654 -49.562 -23.047 1 29.06 376 SER B N 1
ATOM 6902 C CA . SER B 1 376 ? 3.014 -50.062 -23.234 1 29.06 376 SER B CA 1
ATOM 6903 C C . SER B 1 376 ? 3.205 -50.625 -24.625 1 29.06 376 SER B C 1
ATOM 6905 O O . SER B 1 376 ? 2.502 -51.562 -25.031 1 29.06 376 SER B O 1
ATOM 6907 N N . THR B 1 377 ? 3.506 -49.844 -25.625 1 28.86 377 THR B N 1
ATOM 6908 C CA . THR B 1 377 ? 4.031 -50.438 -26.859 1 28.86 377 THR B CA 1
ATOM 6909 C C . THR B 1 377 ? 5.047 -51.531 -26.531 1 28.86 377 THR B C 1
ATOM 6911 O O . THR B 1 377 ? 6.137 -51.219 -26.031 1 28.86 377 THR B O 1
ATOM 6914 N N . LYS B 1 378 ? 4.68 -52.625 -26 1 31.92 378 LYS B N 1
ATOM 6915 C CA . LYS B 1 378 ? 5.5 -53.812 -26.047 1 31.92 378 LYS B CA 1
ATOM 6916 C C . LYS B 1 378 ? 6.254 -53.938 -27.359 1 31.92 378 LYS B C 1
ATOM 6918 O O . LYS B 1 378 ? 5.648 -54.125 -28.422 1 31.92 378 LYS B O 1
ATOM 6923 N N . ARG B 1 379 ? 7.418 -53.094 -27.5 1 29.38 379 ARG B N 1
ATOM 6924 C CA . ARG B 1 379 ? 8.383 -53.469 -28.547 1 29.38 379 ARG B CA 1
ATOM 6925 C C . ARG B 1 379 ? 8.617 -54.969 -28.578 1 29.38 379 ARG B C 1
ATOM 6927 O O . ARG B 1 379 ? 8.852 -55.594 -27.531 1 29.38 379 ARG B O 1
ATOM 6934 N N . THR B 1 380 ? 8.109 -55.625 -29.469 1 24.2 380 THR B N 1
ATOM 6935 C CA . THR B 1 380 ? 8.57 -56.906 -29.969 1 24.2 380 THR B CA 1
ATOM 6936 C C . THR B 1 380 ? 10.094 -56.906 -30.109 1 24.2 380 THR B C 1
ATOM 6938 O O . THR B 1 380 ? 10.656 -56.062 -30.812 1 24.2 380 THR B O 1
ATOM 6941 N N . GLU B 1 381 ? 10.844 -57.188 -29 1 26.02 381 GLU B N 1
ATOM 6942 C CA . GLU B 1 381 ? 12.266 -57.531 -28.906 1 26.02 381 GLU B CA 1
ATOM 6943 C C . GLU B 1 381 ? 12.703 -58.375 -30.109 1 26.02 381 GLU B C 1
ATOM 6945 O O . GLU B 1 381 ? 12.312 -59.531 -30.25 1 26.02 381 GLU B O 1
ATOM 6950 N N . GLY B 1 382 ? 12.531 -57.812 -31.328 1 21.72 382 GLY B N 1
ATOM 6951 C CA . GLY B 1 382 ? 13.211 -58.656 -32.312 1 21.72 382 GLY B CA 1
ATOM 6952 C C . GLY B 1 382 ? 14.648 -58.969 -31.953 1 21.72 382 GLY B C 1
ATOM 6953 O O . GLY B 1 382 ? 15.344 -58.125 -31.359 1 21.72 382 GLY B O 1
ATOM 6954 N N . ARG B 1 383 ? 15.031 -60.219 -31.703 1 25.34 383 ARG B N 1
ATOM 6955 C CA . ARG B 1 383 ? 16.172 -61.031 -31.312 1 25.34 383 ARG B CA 1
ATOM 6956 C C . ARG B 1 383 ? 17.422 -60.625 -32.094 1 25.34 383 ARG B C 1
ATOM 6958 O O . ARG B 1 383 ? 17.828 -61.344 -33.031 1 25.34 383 ARG B O 1
ATOM 6965 N N . GLY B 1 384 ? 17.531 -59.281 -32.656 1 20.61 384 GLY B N 1
ATOM 6966 C CA . GLY B 1 384 ? 18.719 -59.406 -33.469 1 20.61 384 GLY B CA 1
ATOM 6967 C C . GLY B 1 384 ? 19.969 -59.719 -32.688 1 20.61 384 GLY B C 1
ATOM 6968 O O . GLY B 1 384 ? 20.078 -59.344 -31.5 1 20.61 384 GLY B O 1
ATOM 6969 N N . LYS B 1 385 ? 20.781 -60.656 -33.031 1 23.39 385 LYS B N 1
ATOM 6970 C CA . LYS B 1 385 ? 21.906 -61.5 -32.625 1 23.39 385 LYS B CA 1
ATOM 6971 C C . LYS B 1 385 ? 23.156 -60.656 -32.375 1 23.39 385 LYS B C 1
ATOM 6973 O O . LYS B 1 385 ? 24.25 -61.219 -32.188 1 23.39 385 LYS B O 1
ATOM 6978 N N . GLY B 1 386 ? 23.062 -59.281 -32.438 1 20.81 386 GLY B N 1
ATOM 6979 C CA . GLY B 1 386 ? 24.438 -58.875 -32.656 1 20.81 386 GLY B CA 1
ATOM 6980 C C . GLY B 1 386 ? 25.359 -59.188 -31.5 1 20.81 386 GLY B C 1
ATOM 6981 O O . GLY B 1 386 ? 24.906 -59.406 -30.375 1 20.81 386 GLY B O 1
ATOM 6982 N N . LYS B 1 387 ? 26.703 -59.406 -31.828 1 22.33 387 LYS B N 1
ATOM 6983 C CA . LYS B 1 387 ? 27.938 -59.938 -31.266 1 22.33 387 LYS B CA 1
ATOM 6984 C C . LYS B 1 387 ? 28.406 -59.094 -30.078 1 22.33 387 LYS B C 1
ATOM 6986 O O . LYS B 1 387 ? 28.406 -57.844 -30.156 1 22.33 387 LYS B O 1
ATOM 6991 N N . ALA B 1 388 ? 28.328 -59.594 -28.859 1 21 388 ALA B N 1
ATOM 6992 C CA . ALA B 1 388 ? 28.484 -59.406 -27.422 1 21 388 ALA B CA 1
ATOM 6993 C C . ALA B 1 388 ? 29.891 -58.906 -27.078 1 21 388 ALA B C 1
ATOM 6995 O O . ALA B 1 388 ? 30.828 -59.688 -26.969 1 21 388 ALA B O 1
ATOM 6996 N N . THR B 1 389 ? 30.422 -57.969 -27.984 1 20.03 389 THR B N 1
ATOM 6997 C CA . THR B 1 389 ? 31.844 -57.812 -27.656 1 20.03 389 THR B CA 1
ATOM 6998 C C . THR B 1 389 ? 32 -57.375 -26.188 1 20.03 389 THR B C 1
ATOM 7000 O O . THR B 1 389 ? 31.109 -56.781 -25.609 1 20.03 389 THR B O 1
ATOM 7003 N N . ASN B 1 390 ? 33.094 -57.781 -25.484 1 19.38 390 ASN B N 1
ATOM 7004 C CA . ASN B 1 390 ? 33.625 -58.125 -24.172 1 19.38 390 ASN B CA 1
ATOM 7005 C C . ASN B 1 390 ? 34 -56.875 -23.391 1 19.38 390 ASN B C 1
ATOM 7007 O O . ASN B 1 390 ? 34.75 -56.938 -22.406 1 19.38 390 ASN B O 1
ATOM 7011 N N . ARG B 1 391 ? 33.5 -55.625 -23.797 1 19.77 391 ARG B N 1
ATOM 7012 C CA . ARG B 1 391 ? 34.344 -54.562 -23.234 1 19.77 391 ARG B CA 1
ATOM 7013 C C . ARG B 1 391 ? 34.281 -54.562 -21.703 1 19.77 391 ARG B C 1
ATOM 7015 O O . ARG B 1 391 ? 33.25 -54.969 -21.125 1 19.77 391 ARG B O 1
ATOM 7022 N N . GLU B 1 392 ? 35.438 -54.375 -21.062 1 20.14 392 GLU B N 1
ATOM 7023 C CA . GLU B 1 392 ? 36.062 -54.438 -19.734 1 20.14 392 GLU B CA 1
ATOM 7024 C C . GLU B 1 392 ? 35.344 -53.5 -18.766 1 20.14 392 GLU B C 1
ATOM 7026 O O . GLU B 1 392 ? 35.094 -52.344 -19.094 1 20.14 392 GLU B O 1
ATOM 7031 N N . ARG B 1 393 ? 34.594 -54.031 -17.734 1 18.81 393 ARG B N 1
ATOM 7032 C CA . ARG B 1 393 ? 33.656 -53.656 -16.672 1 18.81 393 ARG B CA 1
ATOM 7033 C C . ARG B 1 393 ? 34.312 -52.75 -15.641 1 18.81 393 ARG B C 1
ATOM 7035 O O . ARG B 1 393 ? 35.062 -53.219 -14.797 1 18.81 393 ARG B O 1
ATOM 7042 N N . VAL B 1 394 ? 34.906 -51.625 -16.078 1 19.5 394 VAL B N 1
ATOM 7043 C CA . VAL B 1 394 ? 35.656 -50.875 -15.07 1 19.5 394 VAL B CA 1
ATOM 7044 C C . VAL B 1 394 ? 34.688 -50.469 -13.93 1 19.5 394 VAL B C 1
ATOM 7046 O O . VAL B 1 394 ? 33.594 -49.969 -14.172 1 19.5 394 VAL B O 1
ATOM 7049 N N . LEU B 1 395 ? 34.875 -51.031 -12.773 1 18.3 395 LEU B N 1
ATOM 7050 C CA . LEU B 1 395 ? 34.188 -51.156 -11.492 1 18.3 395 LEU B CA 1
ATOM 7051 C C . LEU B 1 395 ? 34.125 -49.781 -10.789 1 18.3 395 LEU B C 1
ATOM 7053 O O . LEU B 1 395 ? 35.094 -49.344 -10.18 1 18.3 395 LEU B O 1
ATOM 7057 N N . PHE B 1 396 ? 33.969 -48.625 -11.484 1 19.28 396 PHE B N 1
ATOM 7058 C CA . PHE B 1 396 ? 34.094 -47.438 -10.664 1 19.28 396 PHE B CA 1
ATOM 7059 C C . PHE B 1 396 ? 33 -47.344 -9.609 1 19.28 396 PHE B C 1
ATOM 7061 O O . PHE B 1 396 ? 31.844 -47.625 -9.906 1 19.28 396 PHE B O 1
ATOM 7068 N N . LYS B 1 397 ? 33.344 -47.531 -8.312 1 19.59 397 LYS B N 1
ATOM 7069 C CA . LYS B 1 397 ? 32.531 -47.625 -7.105 1 19.59 397 LYS B CA 1
ATOM 7070 C C . LYS B 1 397 ? 31.766 -46.344 -6.828 1 19.59 397 LYS B C 1
ATOM 7072 O O . LYS B 1 397 ? 32.375 -45.312 -6.523 1 19.59 397 LYS B O 1
ATOM 7077 N N . PRO B 1 398 ? 30.672 -46.031 -7.656 1 19.06 398 PRO B N 1
ATOM 7078 C CA . PRO B 1 398 ? 29.922 -44.781 -7.551 1 19.06 398 PRO B CA 1
ATOM 7079 C C . PRO B 1 398 ? 29.188 -44.625 -6.227 1 19.06 398 PRO B C 1
ATOM 7081 O O . PRO B 1 398 ? 28.344 -45.469 -5.895 1 19.06 398 PRO B O 1
ATOM 7084 N N . THR B 1 399 ? 29.844 -44.25 -5.141 1 20.59 399 THR B N 1
ATOM 7085 C CA . THR B 1 399 ? 29.234 -44.219 -3.811 1 20.59 399 THR B CA 1
ATOM 7086 C C . THR B 1 399 ? 28.047 -43.25 -3.77 1 20.59 399 THR B C 1
ATOM 7088 O O . THR B 1 399 ? 27.578 -42.906 -2.691 1 20.59 399 THR B O 1
ATOM 7091 N N . ASN B 1 400 ? 27.375 -42.969 -4.898 1 18.47 400 ASN B N 1
ATOM 7092 C CA . ASN B 1 400 ? 26.375 -41.906 -4.926 1 18.47 400 ASN B CA 1
ATOM 7093 C C . ASN B 1 400 ? 25.156 -42.25 -4.09 1 18.47 400 ASN B C 1
ATOM 7095 O O . ASN B 1 400 ? 24.297 -43.031 -4.523 1 18.47 400 ASN B O 1
ATOM 7099 N N . ARG B 1 401 ? 25.234 -42.406 -2.74 1 21.5 401 ARG B N 1
ATOM 7100 C CA . ARG B 1 401 ? 24.141 -42.906 -1.913 1 21.5 401 ARG B CA 1
ATOM 7101 C C . ARG B 1 401 ? 22.953 -41.938 -1.953 1 21.5 401 ARG B C 1
ATOM 7103 O O . ARG B 1 401 ? 22.922 -40.969 -1.216 1 21.5 401 ARG B O 1
ATOM 7110 N N . TYR B 1 402 ? 22.625 -41.375 -3.076 1 19.88 402 TYR B N 1
ATOM 7111 C CA . TYR B 1 402 ? 21.453 -40.5 -3.066 1 19.88 402 TYR B CA 1
ATOM 7112 C C . TYR B 1 402 ? 20.219 -41.25 -2.602 1 19.88 402 TYR B C 1
ATOM 7114 O O . TYR B 1 402 ? 19.75 -42.188 -3.266 1 19.88 402 TYR B O 1
ATOM 7122 N N . ARG B 1 403 ? 19.891 -41.344 -1.253 1 21.05 403 ARG B N 1
ATOM 7123 C CA . ARG B 1 403 ? 18.875 -42.062 -0.487 1 21.05 403 ARG B CA 1
ATOM 7124 C C . ARG B 1 403 ? 17.469 -41.719 -0.963 1 21.05 403 ARG B C 1
ATOM 7126 O O . ARG B 1 403 ? 16.531 -42.469 -0.712 1 21.05 403 ARG B O 1
ATOM 7133 N N . ALA B 1 404 ? 17.219 -40.5 -1.322 1 21.8 404 ALA B N 1
ATOM 7134 C CA . ALA B 1 404 ? 15.797 -40.188 -1.306 1 21.8 404 ALA B CA 1
ATOM 7135 C C . ALA B 1 404 ? 15.055 -41 -2.365 1 21.8 404 ALA B C 1
ATOM 7137 O O . ALA B 1 404 ? 13.859 -40.781 -2.582 1 21.8 404 ALA B O 1
ATOM 7138 N N . SER B 1 405 ? 15.766 -41.844 -3.223 1 22.55 405 SER B N 1
ATOM 7139 C CA . SER B 1 405 ? 15.25 -42.5 -4.426 1 22.55 405 SER B CA 1
ATOM 7140 C C . SER B 1 405 ? 14.148 -43.5 -4.086 1 22.55 405 SER B C 1
ATOM 7142 O O . SER B 1 405 ? 13.461 -44 -4.98 1 22.55 405 SER B O 1
ATOM 7144 N N . GLN B 1 406 ? 14.195 -44.125 -2.875 1 22.62 406 GLN B N 1
ATOM 7145 C CA . GLN B 1 406 ? 13.625 -45.469 -2.77 1 22.62 406 GLN B CA 1
ATOM 7146 C C . GLN B 1 406 ? 12.102 -45.406 -2.697 1 22.62 406 GLN B C 1
ATOM 7148 O O . GLN B 1 406 ? 11.453 -46.438 -2.512 1 22.62 406 GLN B O 1
ATOM 7153 N N . MET B 1 407 ? 11.555 -44.25 -2.617 1 23.14 407 MET B N 1
ATOM 7154 C CA . MET B 1 407 ? 10.18 -44.375 -2.133 1 23.14 407 MET B CA 1
ATOM 7155 C C . MET B 1 407 ? 9.273 -44.969 -3.207 1 23.14 407 MET B C 1
ATOM 7157 O O . MET B 1 407 ? 8.102 -45.219 -2.951 1 23.14 407 MET B O 1
ATOM 7161 N N . THR B 1 408 ? 9.734 -44.969 -4.5 1 23.61 408 THR B N 1
ATOM 7162 C CA . THR B 1 408 ? 8.664 -45.25 -5.449 1 23.61 408 THR B CA 1
ATOM 7163 C C . THR B 1 408 ? 8.25 -46.719 -5.379 1 23.61 408 THR B C 1
ATOM 7165 O O . THR B 1 408 ? 7.16 -47.062 -5.832 1 23.61 408 THR B O 1
ATOM 7168 N N . ASP B 1 409 ? 9.234 -47.656 -5.148 1 23.28 409 ASP B N 1
ATOM 7169 C CA . ASP B 1 409 ? 8.906 -49 -5.633 1 23.28 409 ASP B CA 1
ATOM 7170 C C . ASP B 1 409 ? 7.852 -49.656 -4.75 1 23.28 409 ASP B C 1
ATOM 7172 O O . ASP B 1 409 ? 7.176 -50.594 -5.176 1 23.28 409 ASP B O 1
ATOM 7176 N N . ASN B 1 410 ? 8.023 -49.438 -3.395 1 22.58 410 ASN B N 1
ATOM 7177 C CA . ASN B 1 410 ? 7.555 -50.531 -2.537 1 22.58 410 ASN B CA 1
ATOM 7178 C C . ASN B 1 410 ? 6.035 -50.5 -2.381 1 22.58 410 ASN B C 1
ATOM 7180 O O . ASN B 1 410 ? 5.488 -51.156 -1.488 1 2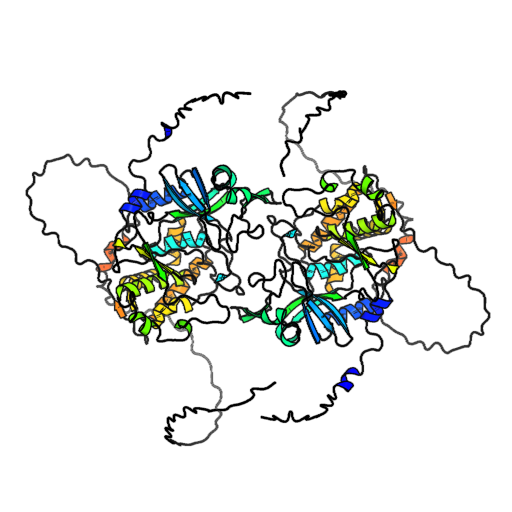2.58 410 ASN B O 1
ATOM 7184 N N . ALA B 1 411 ? 5.379 -49.531 -2.939 1 22.94 411 ALA B N 1
ATOM 7185 C CA . ALA B 1 411 ? 4.035 -49.438 -2.369 1 22.94 411 ALA B CA 1
ATOM 7186 C C . ALA B 1 411 ? 3.197 -50.656 -2.801 1 22.94 411 ALA B C 1
ATOM 7188 O O . ALA B 1 411 ? 2.029 -50.781 -2.42 1 22.94 411 ALA B O 1
ATOM 7189 N N . GLY B 1 412 ? 3.701 -51.469 -3.791 1 21.72 412 GLY B N 1
ATOM 7190 C CA . GLY B 1 412 ? 2.73 -52.469 -4.211 1 21.72 412 GLY B CA 1
ATOM 7191 C C . GLY B 1 412 ? 2.354 -53.438 -3.102 1 21.72 412 GLY B C 1
ATOM 7192 O O . GLY B 1 412 ? 1.19 -53.812 -2.979 1 21.72 412 GLY B O 1
ATOM 7193 N N . GLN B 1 413 ? 3.469 -54.062 -2.494 1 19.45 413 GLN B N 1
ATOM 7194 C CA . GLN B 1 413 ? 3.201 -55.344 -1.903 1 19.45 413 GLN B CA 1
ATOM 7195 C C . GLN B 1 413 ? 2.395 -55.219 -0.615 1 19.45 413 GLN B C 1
ATOM 7197 O O . GLN B 1 413 ? 1.859 -56.219 -0.107 1 19.45 413 GLN B O 1
ATOM 7202 N N . ALA B 1 414 ? 2.664 -54.125 0.071 1 19.97 414 ALA B N 1
ATOM 7203 C CA . ALA B 1 414 ? 2.387 -54.312 1.49 1 19.97 414 ALA B CA 1
ATOM 7204 C C . ALA B 1 414 ? 0.887 -54.469 1.741 1 19.97 414 ALA B C 1
ATOM 7206 O O . ALA B 1 414 ? 0.335 -53.781 2.619 1 19.97 414 ALA B O 1
ATOM 7207 N N . LEU B 1 415 ? 0.099 -54.719 0.705 1 19.67 415 LEU B N 1
ATOM 7208 C CA . LEU B 1 415 ? -1.321 -54.75 1.037 1 19.67 415 LEU B CA 1
ATOM 7209 C C . LEU B 1 415 ? -1.616 -55.844 2.041 1 19.67 415 LEU B C 1
ATOM 7211 O O . LEU B 1 415 ? -2.686 -55.875 2.654 1 19.67 415 LEU B O 1
ATOM 7215 N N . LEU B 1 416 ? -0.631 -56.906 2.086 1 18.06 416 LEU B N 1
ATOM 7216 C CA . LEU B 1 416 ? -1.329 -58.094 2.527 1 18.06 416 LEU B CA 1
ATOM 7217 C C . LEU B 1 416 ? -1.715 -58 4 1 18.06 416 LEU B C 1
ATOM 7219 O O . LEU B 1 416 ? -2.82 -58.375 4.387 1 18.06 416 LEU B O 1
ATOM 7223 N N . LEU B 1 417 ? -0.619 -57.938 4.918 1 17.75 417 LEU B N 1
ATOM 7224 C CA . LEU B 1 417 ? -0.717 -58.75 6.129 1 17.75 417 LEU B CA 1
ATOM 7225 C C . LEU B 1 417 ? -1.531 -58.031 7.199 1 17.75 417 LEU B C 1
ATOM 7227 O O . LEU B 1 417 ? -0.998 -57.188 7.938 1 17.75 417 LEU B O 1
ATOM 7231 N N . ALA B 1 418 ? -2.561 -57.312 6.988 1 17.86 418 ALA B N 1
ATOM 7232 C CA . ALA B 1 418 ? -3.217 -56.594 8.07 1 17.86 418 ALA B CA 1
ATOM 7233 C C . ALA B 1 418 ? -3.691 -57.531 9.164 1 17.86 418 ALA B C 1
ATOM 7235 O O . ALA B 1 418 ? -4.891 -57.812 9.297 1 17.86 418 ALA B O 1
ATOM 7236 N N . ARG B 1 419 ? -2.959 -58.75 9.406 1 17.03 419 ARG B N 1
ATOM 7237 C CA . ARG B 1 419 ? -3.846 -59.594 10.195 1 17.03 419 ARG B CA 1
ATOM 7238 C C . ARG B 1 419 ? -4.27 -58.906 11.484 1 17.03 419 ARG B C 1
ATOM 7240 O O . ARG B 1 419 ? -3.795 -57.812 11.789 1 17.03 419 ARG B O 1
ATOM 7247 N N . GLY B 1 420 ? -4.086 -59.625 12.805 1 16.44 420 GLY B N 1
ATOM 7248 C CA . GLY B 1 420 ? -4.984 -60.062 13.859 1 16.44 420 GLY B CA 1
ATOM 7249 C C . GLY B 1 420 ? -5.109 -59.062 14.992 1 16.44 420 GLY B C 1
ATOM 7250 O O . GLY B 1 420 ? -6.215 -58.75 15.453 1 16.44 420 GLY B O 1
ATOM 7251 N N . ARG B 1 421 ? -3.963 -58.656 15.75 1 17.7 421 ARG B N 1
ATOM 7252 C CA . ARG B 1 421 ? -4.066 -58.938 17.172 1 17.7 421 ARG B CA 1
ATOM 7253 C C . ARG B 1 421 ? -4.797 -57.812 17.906 1 17.7 421 ARG B C 1
ATOM 7255 O O . ARG B 1 421 ? -4.73 -56.656 17.484 1 17.7 421 ARG B O 1
ATOM 7262 N N . SER B 1 422 ? -5.812 -58.094 18.969 1 17.17 422 SER B N 1
ATOM 7263 C CA . SER B 1 422 ? -6.895 -57.656 19.844 1 17.17 422 SER B CA 1
ATOM 7264 C C . SER B 1 422 ? -6.387 -56.719 20.938 1 17.17 422 SER B C 1
ATOM 7266 O O . SER B 1 422 ? -7.156 -56.281 21.797 1 17.17 422 SER B O 1
ATOM 7268 N N . LEU B 1 423 ? -5.133 -56.188 20.797 1 16.47 423 LEU B N 1
ATOM 7269 C CA . LEU B 1 423 ? -4.672 -55.906 22.141 1 16.47 423 LEU B CA 1
ATOM 7270 C C . LEU B 1 423 ? -5.656 -54.969 22.859 1 16.47 423 LEU B C 1
ATOM 7272 O O . LEU B 1 423 ? -6.129 -54 22.281 1 16.47 423 LEU B O 1
ATOM 7276 N N . ARG B 1 424 ? -6.121 -55.438 24.078 1 17.14 424 ARG B N 1
ATOM 7277 C CA . ARG B 1 424 ? -7.043 -55.156 25.172 1 17.14 424 ARG B CA 1
ATOM 7278 C C . ARG B 1 424 ? -6.668 -53.844 25.875 1 17.14 424 ARG B C 1
ATOM 7280 O O . ARG B 1 424 ? -6.066 -53.875 26.953 1 17.14 424 ARG B O 1
ATOM 7287 N N . LEU B 1 425 ? -5.945 -52.938 25.141 1 16.67 425 LEU B N 1
ATOM 7288 C CA . LEU B 1 425 ? -5.441 -52.031 26.188 1 16.67 425 LEU B CA 1
ATOM 7289 C C . LEU B 1 425 ? -6.574 -51.562 27.094 1 16.67 425 LEU B C 1
ATOM 7291 O O . LEU B 1 425 ? -7.594 -51.062 26.594 1 16.67 425 LEU B O 1
ATOM 7295 N N . ARG B 1 426 ? -6.578 -52 28.328 1 16.97 426 ARG B N 1
ATOM 7296 C CA . ARG B 1 426 ? -7.387 -51.938 29.531 1 16.97 426 ARG B CA 1
ATOM 7297 C C . ARG B 1 426 ? -7.477 -50.5 30.031 1 16.97 426 ARG B C 1
ATOM 7299 O O . ARG B 1 426 ? -8.078 -50.219 31.078 1 16.97 426 ARG B O 1
ATOM 7306 N N . THR B 1 427 ? -7.168 -49.5 29.234 1 16.97 427 THR B N 1
ATOM 7307 C CA . THR B 1 427 ? -7.016 -48.375 30.172 1 16.97 427 THR B CA 1
ATOM 7308 C C . THR B 1 427 ? -8.258 -48.219 31.031 1 16.97 427 THR B C 1
ATOM 7310 O O . THR B 1 427 ? -9.383 -48.438 30.562 1 16.97 427 THR B O 1
ATOM 7313 N N . ASP B 1 428 ? -8.078 -48.25 32.312 1 16.45 428 ASP B N 1
ATOM 7314 C CA . ASP B 1 428 ? -8.781 -48.219 33.594 1 16.45 428 ASP B CA 1
ATOM 7315 C C . ASP B 1 428 ? -9.859 -47.156 33.625 1 16.45 428 ASP B C 1
ATOM 7317 O O . ASP B 1 428 ? -9.867 -46.25 32.781 1 16.45 428 ASP B O 1
ATOM 7321 N N . ARG B 1 429 ? -10.203 -46.719 34.844 1 16.36 429 ARG B N 1
ATOM 7322 C CA . ARG B 1 429 ? -11.367 -46.562 35.719 1 16.36 429 ARG B CA 1
ATOM 7323 C C . ARG B 1 429 ? -11.906 -45.125 35.656 1 16.36 429 ARG B C 1
ATOM 7325 O O . ARG B 1 429 ? -11.609 -44.312 36.5 1 16.36 429 ARG B O 1
ATOM 7332 N N . ALA B 1 430 ? -11.523 -44.188 34.688 1 16.7 430 ALA B N 1
ATOM 7333 C CA . ALA B 1 430 ? -11.969 -42.938 35.312 1 16.7 430 ALA B CA 1
ATOM 7334 C C . ALA B 1 430 ? -13.43 -43.031 35.719 1 16.7 430 ALA B C 1
ATOM 7336 O O . ALA B 1 430 ? -14.266 -43.562 34.969 1 16.7 430 ALA B O 1
ATOM 7337 N N . SER B 1 431 ? -13.773 -42.719 36.938 1 16.03 431 SER B N 1
ATOM 7338 C CA . SER B 1 431 ? -14.867 -42.688 37.906 1 16.03 431 SER B CA 1
ATOM 7339 C C . SER B 1 431 ? -16.078 -41.938 37.375 1 16.03 431 SER B C 1
ATOM 7341 O O . SER B 1 431 ? -15.922 -41.031 36.562 1 16.03 431 SER B O 1
ATOM 7343 N N . ASN B 1 432 ? -17.406 -42.375 37.625 1 15.84 432 ASN B N 1
ATOM 7344 C CA . ASN B 1 432 ? -18.844 -42.469 37.438 1 15.84 432 ASN B CA 1
ATOM 7345 C C . ASN B 1 432 ? -19.547 -41.156 37.844 1 15.84 432 ASN B C 1
ATOM 7347 O O . ASN B 1 432 ? -20.766 -41.062 37.719 1 15.84 432 ASN B O 1
ATOM 7351 N N . GLY B 1 433 ? -19.141 -40.25 38.688 1 15.51 433 GLY B N 1
ATOM 7352 C CA . GLY B 1 433 ? -20.172 -40 39.656 1 15.51 433 GLY B CA 1
ATOM 7353 C C . GLY B 1 433 ? -21.406 -39.344 39.062 1 15.51 433 GLY B C 1
ATOM 7354 O O . GLY B 1 433 ? -22.531 -39.844 39.25 1 15.51 433 GLY B O 1
ATOM 7355 N N . ASP B 1 434 ? -21.734 -38.031 39.344 1 15.91 434 ASP B N 1
ATOM 7356 C CA . ASP B 1 434 ? -22.922 -37.562 40.062 1 15.91 434 ASP B CA 1
ATOM 7357 C C . ASP B 1 434 ? -24.109 -37.406 39.125 1 15.91 434 ASP B C 1
ATOM 7359 O O . ASP B 1 434 ? -23.938 -37.25 37.906 1 15.91 434 ASP B O 1
ATOM 7363 N N . PHE B 1 435 ? -25.281 -36.75 39.719 1 16.11 435 PHE B N 1
ATOM 7364 C CA . PHE B 1 435 ? -26.656 -36.938 40.156 1 16.11 435 PHE B CA 1
ATOM 7365 C C . PHE B 1 435 ? -27.641 -36.438 39.125 1 16.11 435 PHE B C 1
ATOM 7367 O O . PHE B 1 435 ? -27.281 -35.625 38.25 1 16.11 435 PHE B O 1
ATOM 7374 N N . LEU B 1 436 ? -28.953 -36.031 39.5 1 15.07 436 LEU B N 1
ATOM 7375 C CA . LEU B 1 436 ? -30.375 -36.312 39.406 1 15.07 436 LEU B CA 1
ATOM 7376 C C . LEU B 1 436 ? -31.062 -35.312 38.5 1 15.07 436 LEU B C 1
ATOM 7378 O O . LEU B 1 436 ? -31.922 -35.656 37.688 1 15.07 436 LEU B O 1
ATOM 7382 N N . GLY B 1 437 ? -31.156 -33.969 38.688 1 15.82 437 GLY B N 1
ATOM 7383 C CA . GLY B 1 437 ? -32.469 -33.438 38.969 1 15.82 437 GLY B CA 1
ATOM 7384 C C . GLY B 1 437 ? -33.375 -33.344 37.75 1 15.82 437 GLY B C 1
ATOM 7385 O O . GLY B 1 437 ? -32.875 -33.375 36.594 1 15.82 437 GLY B O 1
ATOM 7386 N N . LEU B 1 438 ? -34.531 -32.531 37.688 1 15.05 438 LEU B N 1
ATOM 7387 C CA . LEU B 1 438 ? -35.969 -32.656 37.625 1 15.05 438 LEU B CA 1
ATOM 7388 C C . LEU B 1 438 ? -36.469 -32.438 36.188 1 15.05 438 LEU B C 1
ATOM 7390 O O . LEU B 1 438 ? -35.781 -31.781 35.375 1 15.05 438 LEU B O 1
ATOM 7394 N N . ILE B 1 439 ? -37.938 -32.406 35.812 1 14.51 439 ILE B N 1
ATOM 7395 C CA . ILE B 1 439 ? -39.062 -33.062 35.188 1 14.51 439 ILE B CA 1
ATOM 7396 C C . ILE B 1 439 ? -39.562 -32.25 34 1 14.51 439 ILE B C 1
ATOM 7398 O O . ILE B 1 439 ? -39.812 -32.781 32.938 1 14.51 439 ILE B O 1
ATOM 7402 N N . LYS B 1 440 ? -39.906 -30.938 34.062 1 16.09 440 LYS B N 1
ATOM 7403 C CA . LYS B 1 440 ? -41.312 -30.688 33.844 1 16.09 440 LYS B CA 1
ATOM 7404 C C . LYS B 1 440 ? -41.688 -30.875 32.375 1 16.09 440 LYS B C 1
ATOM 7406 O O . LYS B 1 440 ? -40.844 -30.703 31.484 1 16.09 440 LYS B O 1
ATOM 7411 N N . SER B 1 441 ? -43.062 -30.734 31.75 1 14.85 441 SER B N 1
ATOM 7412 C CA . SER B 1 441 ? -44.25 -31.344 31.141 1 14.85 441 SER B CA 1
ATOM 7413 C C . SER B 1 441 ? -44.438 -30.859 29.703 1 14.85 441 SER B C 1
ATOM 7415 O O . SER B 1 441 ? -44.625 -31.672 28.797 1 14.85 441 SER B O 1
ATOM 7417 N N . LEU B 1 442 ? -45.125 -29.656 29.234 1 16.11 442 LEU B N 1
ATOM 7418 C CA . LEU B 1 442 ? -46.5 -29.781 28.734 1 16.11 442 LEU B CA 1
ATOM 7419 C C . LEU B 1 442 ? -46.5 -30.016 27.234 1 16.11 442 LEU B C 1
ATOM 7421 O O . LEU B 1 442 ? -45.531 -29.703 26.547 1 16.11 442 LEU B O 1
ATOM 7425 N N . LYS B 1 443 ? -47.719 -29.797 26.438 1 15.66 443 LYS B N 1
ATOM 7426 C CA . LYS B 1 443 ? -48.688 -30.547 25.641 1 15.66 443 LYS B CA 1
ATOM 7427 C C . LYS B 1 443 ? -48.469 -30.281 24.141 1 15.66 443 LYS B C 1
ATOM 7429 O O . LYS B 1 443 ? -48.25 -31.219 23.375 1 15.66 443 LYS B O 1
ATOM 7434 N N . LYS B 1 444 ? -49.562 -29.5 23.219 1 15.62 444 LYS B N 1
ATOM 7435 C CA . LYS B 1 444 ? -50.531 -30.172 22.375 1 15.62 444 LYS B CA 1
ATOM 7436 C C 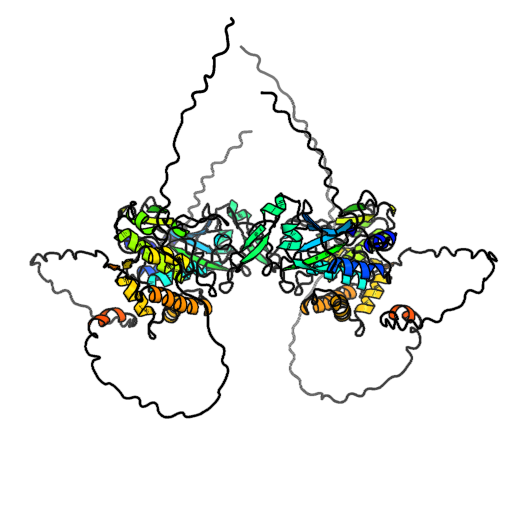. LYS B 1 444 ? -50.125 -30.109 20.906 1 15.62 444 LYS B C 1
ATOM 7438 O O . LYS B 1 444 ? -49.125 -29.453 20.562 1 15.62 444 LYS B O 1
ATOM 7443 N N . PRO B 1 445 ? -50.938 -29.328 19.734 1 16.81 445 PRO B N 1
ATOM 7444 C CA . PRO B 1 445 ? -51.875 -30 18.828 1 16.81 445 PRO B CA 1
ATOM 7445 C C . PRO B 1 445 ? -51.281 -30.25 17.438 1 16.81 445 PRO B C 1
ATOM 7447 O O . PRO B 1 445 ? -50.25 -29.703 17.109 1 16.81 445 PRO B O 1
ATOM 7450 N N . ALA B 1 446 ? -52.25 -30.125 16.188 1 16.12 446 ALA B N 1
ATOM 7451 C CA . ALA B 1 446 ? -52.844 -31.062 15.203 1 16.12 446 ALA B CA 1
ATOM 7452 C C . ALA B 1 446 ? -52.219 -30.844 13.828 1 16.12 446 ALA B C 1
ATOM 7454 O O . ALA B 1 446 ? -51.188 -30.188 13.695 1 16.12 446 ALA B O 1
ATOM 7455 N N . SER B 1 447 ? -53.062 -30.375 12.586 1 15.87 447 SER B N 1
ATOM 7456 C CA . SER B 1 447 ? -53.625 -31.156 11.492 1 15.87 447 SER B CA 1
ATOM 7457 C C . SER B 1 447 ? -52.875 -30.906 10.188 1 15.87 447 SER B C 1
ATOM 7459 O O . SER B 1 447 ? -52.125 -29.953 10.086 1 15.87 447 SER B O 1
ATOM 7461 N N . PHE B 1 448 ? -53.625 -31.047 8.664 1 16.95 448 PHE B N 1
ATOM 7462 C CA . PHE B 1 448 ? -53.625 -31.938 7.52 1 16.95 448 PHE B CA 1
ATOM 7463 C C . PHE B 1 448 ? -53.125 -31.234 6.273 1 16.95 448 PHE B C 1
ATOM 7465 O O . PHE B 1 448 ? -52.25 -31.766 5.57 1 16.95 448 PHE B O 1
ATOM 7472 N N . ALA B 1 449 ? -53.656 -30.062 5.512 1 16.61 449 ALA B N 1
ATOM 7473 C CA . ALA B 1 449 ? -54.406 -30.203 4.25 1 16.61 449 ALA B CA 1
ATOM 7474 C C . ALA B 1 449 ? -53.469 -30.047 3.057 1 16.61 449 ALA B C 1
ATOM 7476 O O . ALA B 1 449 ? -52.5 -29.281 3.113 1 16.61 449 ALA B O 1
ATOM 7477 N N . CYS B 1 450 ? -53.688 -30.703 1.703 1 17.7 450 CYS B N 1
ATOM 7478 C CA . CYS B 1 450 ? -53.25 -31.344 0.457 1 17.7 450 CYS B CA 1
ATOM 7479 C C . CYS B 1 450 ? -53.188 -30.328 -0.676 1 17.7 450 CYS B C 1
ATOM 7481 O O . CYS B 1 450 ? -52.625 -30.609 -1.736 1 17.7 450 CYS B O 1
ATOM 7483 N N . TRP B 1 451 ? -53.844 -29.078 -0.749 1 15.55 451 TRP B N 1
ATOM 7484 C CA . TRP B 1 451 ? -54.594 -28.875 -1.976 1 15.55 451 TRP B CA 1
ATOM 7485 C C . TRP B 1 451 ? -53.688 -28.641 -3.162 1 15.55 451 TRP B C 1
ATOM 7487 O O . TRP B 1 451 ? -52.5 -28.297 -2.982 1 15.55 451 TRP B O 1
ATOM 7497 N N . GLY B 1 452 ? -54.25 -27.75 -4.363 1 16.11 452 GLY B N 1
ATOM 7498 C CA . GLY B 1 452 ? -54.688 -27.844 -5.746 1 16.11 452 GLY B CA 1
ATOM 7499 C C . GLY B 1 452 ? -53.656 -27.281 -6.727 1 16.11 452 GLY B C 1
ATOM 7500 O O . GLY B 1 452 ? -52.75 -26.547 -6.34 1 16.11 452 GLY B O 1
ATOM 7501 N N . LEU B 1 453 ? -53.938 -27.188 -8.242 1 18.08 453 LEU B N 1
ATOM 7502 C CA . LEU B 1 453 ? -53.531 -27.594 -9.586 1 18.08 453 LEU B CA 1
ATOM 7503 C C . LEU B 1 453 ? -52.969 -26.406 -10.367 1 18.08 453 LEU B C 1
ATOM 7505 O O . LEU B 1 453 ? -51.938 -26.531 -11.055 1 18.08 453 LEU B O 1
ATOM 7509 N N . LEU B 1 454 ? -53.469 -25.016 -10.375 1 17.23 454 LEU B N 1
ATOM 7510 C CA . LEU B 1 454 ? -53.969 -24.5 -11.641 1 17.23 454 LEU B CA 1
ATOM 7511 C C . LEU B 1 454 ? -52.844 -24 -12.516 1 17.23 454 LEU B C 1
ATOM 7513 O O . LEU B 1 454 ? -52 -23.219 -12.062 1 17.23 454 LEU B O 1
ATOM 7517 N N . VAL B 1 455 ? -52.75 -24.281 -13.984 1 18.44 455 VAL B N 1
ATOM 7518 C CA . VAL B 1 455 ? -51.969 -24.422 -15.195 1 18.44 455 VAL B CA 1
ATOM 7519 C C . VAL B 1 455 ? -51.906 -23.094 -15.938 1 18.44 455 VAL B C 1
ATOM 7521 O O . VAL B 1 455 ? -51.031 -22.891 -16.797 1 18.44 455 VAL B O 1
ATOM 7524 N N . LEU B 1 456 ? -52.469 -21.875 -15.562 1 17.09 456 LEU B N 1
ATOM 7525 C CA . LEU B 1 456 ? -53.094 -21.203 -16.703 1 17.09 456 LEU B CA 1
ATOM 7526 C C . LEU B 1 456 ? -52.031 -20.812 -17.719 1 17.09 456 LEU B C 1
ATOM 7528 O O . LEU B 1 456 ? -50.844 -20.609 -17.359 1 17.09 456 LEU B O 1
ATOM 7532 N N . LEU B 1 457 ? -52.531 -20.188 -19.047 1 17.86 457 LEU B N 1
ATOM 7533 C CA . LEU B 1 457 ? -52.531 -20.156 -20.516 1 17.86 457 LEU B CA 1
ATOM 7534 C C . LEU B 1 457 ? -51.562 -19.094 -21.031 1 17.86 457 LEU B C 1
ATOM 7536 O O . LEU B 1 457 ? -51.219 -18.141 -20.312 1 17.86 457 LEU B O 1
ATOM 7540 N N . PHE B 1 458 ? -51.312 -18.922 -22.531 1 19.12 458 PHE B N 1
ATOM 7541 C CA . PHE B 1 458 ? -50.406 -18.766 -23.641 1 19.12 458 PHE B CA 1
ATOM 7542 C C . PHE B 1 458 ? -50.344 -17.312 -24.109 1 19.12 458 PHE B C 1
ATOM 7544 O O . PHE B 1 458 ? -49.281 -16.812 -24.469 1 19.12 458 PHE B O 1
ATOM 7551 N N . GLY B 1 459 ? -51.438 -16.328 -24.266 1 16.72 459 GLY B N 1
ATOM 7552 C CA . GLY B 1 459 ? -51.812 -15.828 -25.578 1 16.72 459 GLY B CA 1
ATOM 7553 C C . GLY B 1 459 ? -50.844 -14.781 -26.109 1 16.72 459 GLY B C 1
ATOM 7554 O O . GLY B 1 459 ? -50.094 -14.203 -25.344 1 16.72 459 GLY B O 1
ATOM 7555 N N . VAL B 1 460 ? -51.031 -14.07 -27.562 1 18.28 460 VAL B N 1
ATOM 7556 C CA . VAL B 1 460 ? -50.594 -13.781 -28.938 1 18.28 460 VAL B CA 1
ATOM 7557 C C . VAL B 1 460 ? -50.281 -12.297 -29.062 1 18.28 460 VAL B C 1
ATOM 7559 O O . VAL B 1 460 ? -49.219 -11.938 -29.625 1 18.28 460 VAL B O 1
ATOM 7562 N N . LEU B 1 461 ? -51.062 -11.062 -28.797 1 17.89 461 LEU B N 1
ATOM 7563 C CA . LEU B 1 461 ? -51.594 -10.219 -29.859 1 17.89 461 LEU B CA 1
ATOM 7564 C C . LEU B 1 461 ? -50.562 -9.172 -30.297 1 17.89 461 LEU B C 1
ATOM 7566 O O . LEU B 1 461 ? -49.969 -8.5 -29.453 1 17.89 461 LEU B O 1
ATOM 7570 N N . PHE B 1 462 ? -50.188 -8.945 -31.844 1 20.3 462 PHE B N 1
ATOM 7571 C CA . PHE B 1 462 ? -49.469 -8.305 -32.906 1 20.3 462 PHE B CA 1
ATOM 7572 C C . PHE B 1 462 ? -49.938 -6.875 -33.125 1 20.3 462 PHE B C 1
ATOM 7574 O O . PHE B 1 462 ? -49.5 -6.195 -34.062 1 20.3 462 PHE B O 1
ATOM 7581 N N . LEU B 1 463 ? -50.5 -5.93 -32.406 1 16.98 463 LEU B N 1
ATOM 7582 C CA . LEU B 1 463 ? -51.281 -4.891 -33.031 1 16.98 463 LEU B CA 1
ATOM 7583 C C . LEU B 1 463 ? -50.406 -4.008 -33.938 1 16.98 463 LEU B C 1
ATOM 7585 O O . LEU B 1 463 ? -49.344 -3.592 -33.531 1 16.98 463 LEU B O 1
ATOM 7589 N N . ARG B 1 464 ? -50.812 -3.713 -35.438 1 17.91 464 ARG B N 1
ATOM 7590 C CA . ARG B 1 464 ? -50.688 -3.141 -36.781 1 17.91 464 ARG B CA 1
ATOM 7591 C C . ARG B 1 464 ? -50.781 -1.62 -36.75 1 17.91 464 ARG B C 1
ATOM 7593 O O . ARG B 1 464 ? -50.781 -0.962 -37.781 1 17.91 464 ARG B O 1
ATOM 7600 N N . LEU B 1 465 ? -50.75 -0.676 -35.875 1 17.3 465 LEU B N 1
ATOM 7601 C CA . LEU B 1 465 ? -51.5 0.515 -36.188 1 17.3 465 LEU B CA 1
ATOM 7602 C C . LEU B 1 465 ? -50.938 1.214 -37.438 1 17.3 465 LEU B C 1
ATOM 7604 O O . LEU B 1 465 ? -49.719 1.196 -37.656 1 17.3 465 LEU B O 1
ATOM 7608 N N . SER B 1 466 ? -51.875 1.984 -38.375 1 16.31 466 SER B N 1
ATOM 7609 C CA . SER B 1 466 ? -52.406 2.557 -39.625 1 16.31 466 SER B CA 1
ATOM 7610 C C . SER B 1 466 ? -51.562 3.75 -40.062 1 16.31 466 SER B C 1
ATOM 7612 O O . SER B 1 466 ? -50.75 4.266 -39.312 1 16.31 466 SER B O 1
ATOM 7614 N N . SER B 1 467 ? -52.25 4.914 -40.719 1 16.94 467 SER B N 1
ATOM 7615 C CA . SER B 1 467 ? -52.625 5.5 -42 1 16.94 467 SER B CA 1
ATOM 7616 C C . SER B 1 467 ? -51.844 6.789 -42.25 1 16.94 467 SER B C 1
ATOM 7618 O O . SER B 1 467 ? -51.219 6.953 -43.312 1 16.94 467 SER B O 1
ATOM 7620 N N . GLU B 1 468 ? -52.375 8.078 -41.906 1 17.48 468 GLU B N 1
ATOM 7621 C CA . GLU B 1 468 ? -52.938 9.078 -42.812 1 17.48 468 GLU B CA 1
ATOM 7622 C C . GLU B 1 468 ? -51.844 9.992 -43.375 1 17.48 468 GLU B C 1
ATOM 7624 O O . GLU B 1 468 ? -50.75 10.062 -42.812 1 17.48 468 GLU B O 1
ATOM 7629 N N . ALA B 1 469 ? -52.281 11.328 -44.094 1 17.86 469 ALA B N 1
ATOM 7630 C CA . ALA B 1 469 ? -52.531 12.109 -45.281 1 17.86 469 ALA B CA 1
ATOM 7631 C C . ALA B 1 469 ? -51.5 13.242 -45.438 1 17.86 469 ALA B C 1
ATOM 7633 O O . ALA B 1 469 ? -50.875 13.383 -46.469 1 17.86 469 ALA B O 1
ATOM 7634 N N . VAL B 1 470 ? -51.75 14.578 -44.906 1 17.98 470 VAL B N 1
ATOM 7635 C CA . VAL B 1 470 ? -52.188 15.711 -45.719 1 17.98 470 VAL B CA 1
ATOM 7636 C C . VAL B 1 470 ? -51 16.531 -46.156 1 17.98 470 VAL B C 1
ATOM 7638 O O . VAL B 1 470 ? -50.812 16.812 -47.375 1 17.98 470 VAL B O 1
ATOM 7641 N N . VAL B 1 471 ? -50.625 17.828 -45.531 1 19.53 471 VAL B N 1
ATOM 7642 C CA . VAL B 1 471 ? -50.781 19.094 -46.219 1 19.53 471 VAL B CA 1
ATOM 7643 C C . VAL B 1 471 ? -49.562 19.391 -47.094 1 19.53 471 VAL B C 1
ATOM 7645 O O . VAL B 1 471 ? -48.438 19.141 -46.688 1 19.53 471 VAL B O 1
ATOM 7648 N N . LYS B 1 472 ? -49.75 19.859 -48.406 1 19.7 472 LYS B N 1
ATOM 7649 C CA . LYS B 1 472 ? -49.531 20.484 -49.719 1 19.7 472 LYS B CA 1
ATOM 7650 C C . LYS B 1 472 ? -48.812 21.812 -49.562 1 19.7 472 LYS B C 1
ATOM 7652 O O . LYS B 1 472 ? -48 22.172 -50.438 1 19.7 472 LYS B O 1
ATOM 7657 N N . GLY B 1 473 ? -49.531 22.781 -48.844 1 19.12 473 GLY B N 1
ATOM 7658 C CA . GLY B 1 473 ? -49.719 24.062 -49.5 1 19.12 473 GLY B CA 1
ATOM 7659 C C . GLY B 1 473 ? -48.438 24.75 -49.875 1 19.12 473 GLY B C 1
ATOM 7660 O O . GLY B 1 473 ? -47.375 24.391 -49.375 1 19.12 473 GLY B O 1
ATOM 7661 N N . SER B 1 474 ? -48.75 26.094 -50.125 1 19.81 474 SER B N 1
ATOM 7662 C CA . SER B 1 474 ? -48.594 27.484 -50.562 1 19.81 474 SER B CA 1
ATOM 7663 C C . SER B 1 474 ? -47.531 28.203 -49.75 1 19.81 474 SER B C 1
ATOM 7665 O O . SER B 1 474 ? -47.438 28.062 -48.531 1 19.81 474 SER B O 1
#

Secondary structure (DSSP, 8-state):
---------------TTGGGTT--SS-HHHHHHHH--SS-SS-TT-HHHHHHHHHHHHSPP-EEEEPSSSSS--EEEE-TTS-EEEEEE--S-TTPPPPTTS-GGGSPP-HHHHHHHHHHHHHTT---S--EEEEEEEHHHHTGGG---HHHHTT-EE-TTS-EEE----SSS-SGGG-EE-SSSEEEEEEEEPPPPTTTS-EEEEE-TTPPP--SSPPPHHHH-TTHHHHHTTSTTTTSHHHHHHHHHHHHHHHHHT-----EEEEEGGGTTSSPPB----TT-SS-SS---GGGGHHHHHH-EEEHHHHHHHHHHTSGGG-HHHHHHHHHTTSTT---S-HHHHHHHHHHHHHHHHTTSTTS--EEE---------------------------------GGGGGGGGGTTTTS-TT-------------------------------------------------------/---------------TTGGGTT--SS-HHHHHHHH--SS-SS-TT-HHHHHHHHHHHHSPP-EEEEPSSSSS--EEEE-TTS-EEEEEE--S-TTPPPPTTS-GGGSPP-HHHHHHHHHHHHHTT---S--EEEEEEEHHHHTGGG---HHHHTT-EE-TTS-EEE----SSS-SGGG-EE-SSSEEEEEEEEPPPPTTTS-EEEEE-TTPPP--SSPPPHHHH-TTHHHHHTTSTTTTSHHHHHHHHHHHHHHHHHT-----EEEEEGGGTTSSPPB----TT-SS-SS---GGGGHHHHHH-EEEHHHHHHHHHHTSGGG-HHHHHHHHHTTSTT---S-HHHHHHHHHHHHHHHHTTSTTS--EEE---------------------------------GGGGGGGGGTTTTS----------------------------------------------------------

Foldseek 3Di:
DCPPPPPPPPPPPPPPVVVLPPPPPQQLLNVQQVQCDQQASHDLPHVSLVRVQVCLADAAWQEWDWDDADAATWIWTAGPSRFIWIKDFAQDDQPAFDDPPDDLVPDDFGQLQLQLLCLLCVLLPRNQEFRKFKYKDFCVPRYQVRYPHPQQNVQWDQDPVRAIWGQGDYDHQRDPVRIDTDPRRITMGMIGGDHDDCVVWNKDKDFDPCQFDPDPPDGDPLVVDLQVVVVQCVDPPNVDVLQLQLVLVLLLSCQLFVNNHPGMWMDTPVNPSSHHTRNDDRRSGNNDLPDGDCVSNSSCLSNQEYAPSSLVSLVVCLDDVNPPLVSSLVSCCPHPPPPSHDSSSSVSSNVSSVVVNVSPDPPRDHHHDHSPDDPPPPPPPPPDDDDPDDPDPPCPPPVPCPPVPPPPDPPPPPPDDPDDDPPPPCPDDDDDDDDDDDDDDDDDDDDDDPDDDDDDDDDDDDDPDDPDDDDDDD/DPPPPDPPPPPPPPPCVVVLPPPPPQQLLNVQQVQCDQQASHDLPHVSLVRVQVCLADAAWQEWDWDDADAATWIWTAGPSRFIWIKDFAQDDQPAFDDPPDDLVPDDFGQLLLQLLCLLCVLLPRNQFFRKFKYKDFCVPRYQVRYPHPQQNVQWDQDPVRAIWGQGDYDHQRDPVRIDTDPRRITMGMIGGDHDDCVVWNKDKDFDPCQFDPDPPDGDPLVVDLQVVVVQCVDPPNVDVLQLQLVLVLLLSCQLFVNNHPGMWMDTPVNPSSHHTRNDDRRSGNNDLPDGDCVSNSSCLSVQEYAPSSLVSLVVCLDDVNPPLVSSLVSCCPHPPPPSHDSSSSVSSNVSSVVVNVSPDPPRHHDHDHSPDDPPPPPPPPPDPDDPDDPDPPCPPPVVPPPVPPPPPPPPPPPPDPDDDPPPPCPDDPDDDDDDDDDDDDDYDDDDDDDDDDDDDDDDDDDDDDDDDDDDDD

Radius of gyration: 39.98 Å; Cα contacts (8 Å, |Δi|>4): 1307; chains: 2; bounding box: 109×122×109 Å

Sequence (948 aa):
MNLFIKSSDERIRSNNAEDLQDHNAHPAWLSFYAGINRYELYARHDPSCHDLMKDLAKQKIISSVQKPGGTQLKLIMTFPNHGQALFKPMKQTRDQETSADFFYFSDFERHNAEIAAFHLDRILDFRRIPPVSGRLVNISNEIRDITTDKKLFKTFFISPAGNICFFGECSYYCSTEHALCGKPDQLEGSMAALLPDKAIAERQSWRSPWRRSYSKIKKAEWELNENYCAQVRKTPPYDNTARLLSLIDMTMLDFLMGNMDRHHYETFEKFGNHTFYLHLDNGRGFGRHSHDEMSILTPLRQCCIIKKSTFLRLQLLATEPYRLSDVMRESLASDPLSPVLSEAHLEALDRRLKKILAMFIPPRSFFFLRNPAIESTKRTEGRGKGKATNRERVLFKPTNRYRASQMTDNAGQALLLARGRSLRLRTDRASNGDFLGLIKSLKKPASFACWGLLVLLFGVLFLRLSSEAVVKGSMNLFIKSSDERIRSNNAEDLQDHNAHPAWLSFYAGINRYELYARHDPSCHDLMKDLAKQKIISSVQKPGGTQLKLIMTFPNHGQALFKPMKQTRDQETSADFFYFSDFERHNAEIAAFHLDRILDFRRIPPVSGRLVNISNEIRDITTDKKLFKTFFISPAGNICFFGECSYYCSTEHALCGKPDQLEGSMAALLPDKAIAERQSWRSPWRRSYSKIKKAEWELNENYCAQVRKTPPYDNTARLLSLIDMTMLDFLMGNMDRHHYETFEKFGNHTFYLHLDNGRGFGRHSHDEMSILTPLRQCCIIKKSTFLRLQLLATEPYRLSDVMRESLASDPLSPVLSEAHLEALDRRLKKILAMFIPPRSFFFLRNPAIESTKRTEGRGKGKATNRERVLFKPTNRYRASQMTDNAGQALLLARGRSLRLRTDRASNGDFLGLIKSLKKPASFACWGLLVLLFGVLFLRLSSEAVVKGS

InterPro domains:
  IPR009581 FAM20, C-terminal [PF06702] (156-359)
  IPR024869 FAM20 [PTHR12450] (18-359)

Solvent-accessible surface area (backbone atoms only — not comparable to full-atom values): 57086 Å² total; per-residue (Å²): 136,83,77,75,76,78,76,81,69,81,74,77,76,72,72,67,65,61,81,66,57,84,62,63,92,70,47,35,61,58,51,40,59,68,47,45,54,55,75,29,48,48,60,95,82,42,63,38,58,58,51,32,32,49,42,54,44,62,56,64,61,64,34,27,33,72,48,82,62,55,50,53,66,35,31,38,35,30,32,88,85,70,44,49,26,42,34,30,54,48,72,60,61,71,79,58,57,62,58,63,60,50,54,79,87,70,57,74,53,28,20,49,20,40,34,47,47,32,52,50,34,44,73,67,65,53,30,36,42,62,58,43,18,29,30,80,39,43,45,55,70,53,31,59,72,39,33,82,37,63,71,46,54,70,38,52,49,70,29,78,67,62,18,42,26,34,24,44,72,36,77,69,47,30,37,81,88,48,43,41,61,25,69,47,33,45,36,49,25,20,26,27,49,59,71,70,53,54,89,80,45,42,62,44,79,40,74,37,91,77,36,74,53,92,49,95,79,56,76,36,67,61,80,75,34,76,64,40,37,66,56,45,44,69,34,83,74,35,53,39,64,66,39,44,39,41,50,38,53,51,31,53,54,26,42,54,34,48,32,80,71,59,45,56,39,34,35,52,52,91,42,56,78,64,43,50,54,40,60,67,77,44,25,54,16,62,32,46,56,90,55,82,62,66,73,47,43,43,64,40,70,46,55,33,49,43,38,40,69,54,52,52,50,53,54,49,30,68,33,84,94,40,28,44,35,58,53,48,51,57,61,42,59,73,37,81,51,49,77,52,66,46,70,59,46,33,52,32,34,44,55,44,50,52,54,57,58,56,62,64,44,80,89,48,75,66,48,72,41,70,72,85,70,78,75,74,76,72,73,77,78,72,79,73,78,78,84,80,74,81,80,82,80,80,78,74,83,77,74,81,77,73,69,85,67,67,75,73,71,65,74,71,68,78,68,68,73,86,66,82,85,81,78,74,77,73,78,77,74,93,74,89,84,80,92,82,77,92,75,85,88,81,80,89,91,82,78,88,81,86,88,82,74,94,73,88,75,91,85,89,90,77,89,71,90,82,84,79,74,82,94,78,90,133,138,84,78,76,79,77,76,84,69,82,74,78,75,72,72,68,66,60,82,64,56,85,62,65,93,70,47,35,61,57,51,39,60,68,45,46,54,54,75,30,48,47,60,95,83,43,64,40,55,57,50,31,31,50,42,54,46,64,55,63,61,65,32,28,33,72,47,82,62,56,49,52,67,35,31,40,35,31,33,88,86,70,46,50,27,42,33,32,54,50,73,60,62,70,81,57,58,63,58,63,60,50,55,78,87,69,57,75,53,28,19,49,22,38,34,48,47,33,52,48,34,45,73,67,66,53,29,37,43,62,61,42,19,28,30,81,40,43,45,56,71,52,30,59,72,39,34,82,38,64,73,49,53,70,36,53,48,70,29,78,67,61,18,41,26,35,26,45,74,35,75,70,47,29,38,81,88,49,43,38,62,26,69,47,34,45,37,51,24,19,26,28,50,56,71,70,53,54,90,79,47,43,63,45,81,41,73,38,90,77,35,74,51,90,49,95,80,56,76,39,68,62,79,75,33,77,65,38,39,65,57,44,44,71,34,84,74,34,51,39,63,68,39,44,40,42,50,39,52,50,32,53,55,26,43,53,34,48,33,78,72,58,45,55,39,35,34,51,52,90,42,56,79,65,42,50,57,40,59,66,78,43,26,54,17,62,33,46,56,89,56,81,62,66,73,48,44,42,64,40,69,47,56,33,49,41,38,41,68,54,53,52,49,54,54,51,30,69,32,85,95,42,27,44,36,59,53,48,52,57,60,42,59,74,37,80,51,50,77,52,67,45,70,60,46,32,52,32,34,44,55,43,49,52,55,57,58,55,62,65,44,81,88,49,76,67,48,72,41,71,78,87,70,74,76,73,76,73,71,77,76,72,78,74,75,78,83,79,74,78,79,80,79,77,78,72,83,74,77,76,75,72,68,86,70,66,71,72,72,64,73,71,69,75,70,67,81,71,76,83,84,75,81,70,80,65,83,76,74,86,84,81,78,89,90,80,84,93,81,92,84,92,88,89,91,90,94,89,94,84,87,93,85,90,80,86,92,85,91,88,93,79,91,75,92,92,85,94,87,80,96,78,86,132

Organism: Crotalus adamanteus (NCBI:txid8729)

Nearest PDB structures (foldseek):
  5yh0-assembly1_C  TM=9.893E-01  e=5.166E-54  Danio rerio
  5yh0-assembly1_K  TM=9.848E-01  e=1.513E-53  Danio rerio
  5yh0-assembly1_D  TM=9.908E-01  e=5.247E-53  Danio rerio
  5yh0-assembly1_B  TM=9.874E-01  e=5.247E-53  Danio rerio
  5yh2-assembly1_C  TM=9.870E-01  e=9.237E-53  Danio rerio